Protein AF-0000000086512212 (afdb_homodimer)

InterPro domains:
  IPR002213 UDP-glucuronosyl/UDP-glucosyltransferase [PF00201] (30-493)
  IPR002213 UDP-glucuronosyl/UDP-glucosyltransferase [cd03784] (22-426)
  IPR035595 UDP-glycosyltransferase family, conserved site [PS00375] (334-377)
  IPR050271 UDP-glycosyltransferase [PTHR48043] (26-480)

Foldseek 3Di:
DVVVVVVVVVVVVVPPPLPAFEEEEEFDQDQVRQALVLLLQVLLVVNPYAYEYEYEPVNVPDPPHDCVRHHYDYDHQDPDPLCCVQVVQLLVCLQVVHDDDVLVNLVSLLVRLVCCLQRPSNLVVCLVRVGQEYEWEVDLLRLLVLLSCVLSVHAYEYEYADDDCLLQVNDDQLQQDQDLQDQDHSPDDPVRSVVSVVVVVCVNVDPDNYDQQSNCVRPVVDDTDGSSLSSNRHLAYEHQDDVLQGNDDDAFLRYYHFHGLLADAADQDDPPVNVLQVVWDQFEEEEDADLSPQDDDPVLVVLVLLLQVPDSTAYEYQHPDDRPCCSRYPYHVDDPLLNRLQDPRYAEYEYLQDRSNSRSNLLNQHAYEHAHRDRSSSNSQSSCVVQLQAYYDHSNPDGSVRVNVRVVCSRPPCRNSVRSVVSNVVSCVRNVNSSNVSSVVVSVCSVPNRVVRRDPSSNDDPCVSVVVVVVVVVVVVVVVVVVVVVVVVVVVVVVVVVVVVVVVVVVVVVVVD/DVVVVVVVVVVVVVPPPLPAFEEEEEFDQDQVRQALVLLLQVLLVVNPYAYEYEYEPVNVPDPPHDCVRHHYDYDPLDPDPLCCVLVVQLQVCLQVVHDDDVLVNLVSLLVSLVSCLQRPSNLVVCLVRVGQEYEWEVDLLRLLVLLSCVLSVHAYEYEYADDDCLLQVNDDQLQQDQDLQDQDHSPDDPVRSVVSVVVVVCVNVDPDNYDQQSNCVRPVVDDTDGSSLSSNRHLAYEHADDVLQGNDDDAFLRYDHFHGSLADAADQDDPPVNVLQVPWDQFEEEEDADLSPQDDDPVLVVLVLLLQVPDSTAYEYQHDDDRPCCSRYPYHVDDPLLNRLQDPRYAEYEYCQDRSNSRSNLLNQHAYEHAHRDRSSSNSQSSCVVQLQAHYDHSVPDGSVRVNVRVVCSRPPCRNSVRSVVSNVVCCVVNVNSSNVSSVVVSVCSVPNRVVRRDPSSNDDPCVSVCVVVVVVVVVVVVVVVVVVVVVVVVVVVVVVVVVVVVVVVVVVVVVD

Sequence (1026 aa):
MMRYLLQCLLLLGHYGLYESRRIVIVPVPNVSHTSYLTNVARALVDLGHEAWVCMPAYVADQPVFNITGVHVIRYSSNEINTVDSYMKYVRDAYWKDENVDIQRMIDILFEHIEHMITDRDLENAIRAIQPDLMIIDNPPTMRMIAVLAYKLGIPFAFVGSMYDPIGYRVPFTPATLPSALFPYTEVMSFFQRSVSFGVYAIMILFEIFSYTDAVSRFAPEKPYLPIRELTSRAEIVLIESDPILDYPKVSLPNVKLIGGTSVSYAMPLQEPFKSFVDQAELGVVVVAFGSYIVDIPQKVSDKLIAAFKRLPLNVVWRVNMVSPDPDKILTSSWIPQNDLLGHHKVKVLVTHCGQSSQYEALFHGVPMLCMPIFMDQPYNAERTRSKGFGLTLDLKSSTTDEIFSNVMELYTNPQYKTHIRTASKLFKINYKLPKEQAAFWLDHVLQHGGDYMRSLGQTMPGYQFYSLDVLAFCLLIISLLSICCFYVIKTCISRLTVLISFISCAVLTQKHRMMRYLLQCLLLLGHYGLYESRRIVIVPVPNVSHTSYLTNVARALVDLGHEAWVCMPAYVADQPVFNITGVHVIRYSSNEINTVDSYMKYVRDAYWKDENVDIQRMIDILFEHIEHMITDRDLENAIRAIQPDLMIIDNPPTMRMIAVLAYKLGIPFAFVGSMYDPIGYRVPFTPATLPSALFPYTEVMSFFQRSVSFGVYAIMILFEIFSYTDAVSRFAPEKPYLPIRELTSRAEIVLIESDPILDYPKVSLPNVKLIGGTSVSYAMPLQEPFKSFVDQAELGVVVVAFGSYIVDIPQKVSDKLIAAFKRLPLNVVWRVNMVSPDPDKILTSSWIPQNDLLGHHKVKVLVTHCGQSSQYEALFHGVPMLCMPIFMDQPYNAERTRSKGFGLTLDLKSSTTDEIFSNVMELYTNPQYKTHIRTASKLFKINYKLPKEQAAFWLDHVLQHGGDYMRSLGQTMPGYQFYSLDVLAFCLLIISLLSICCFYVIKTCISRLTVLISFISCAVLTQKHR

Nearest PDB structures (foldseek):
  7yf5-assembly1_A  TM=9.351E-01  e=5.652E-14  Homo sapiens
  8sfy-assembly1_A  TM=7.326E-01  e=8.861E-19  Tetranychus urticae
  7yf5-assembly1_B  TM=9.424E-01  e=8.778E-14  Homo sapiens
  2o6l-assembly1_A  TM=9.505E-01  e=1.897E-13  Homo sapiens
  2o6l-assembly1_B  TM=9.309E-01  e=1.699E-13  Homo sapiens

Organism: NCBI:txid100452

Radius of gyration: 33.75 Å; Cα contacts (8 Å, |Δi|>4): 1756; chains: 2; bounding box: 124×87×72 Å

Secondary structure (DSSP, 8-state):
-HHHHHHHHHHHHTS------EEEEE--SSHHHHHHHHHHHHHHHHTT-EEEEEEEHHHHT-TT---TT-EEEEE---S--HIIIIIHHHHHHHHTT----HHHHHHHHHHHHHHHHH-HHHHHHHHHH--SEEEEE-SGGGGGGHHHHHHHT--EEEEES---TTTTT----TTS---TTS---SS--HHHHHHHHHHHHHHHH---SS-TTHHHHH-TTSPP--HHHHHTT-S-EEES--TTTS----BBTTEEE---TT--PPPPP-TTHHHHHHH-SS-EEEEE--SS--S--HHHHHHHHHHHHHSSSEEEEESSS--S-TTTEEEES---HHHHHTSTTEEEEEE---HHHHHHHHHHT--EEE---STTHHHHHHHHHHHTSEEE--TTT--HHHHHHHHHHHHH-HHHHHHHHHHHHHHHHHHS-HHHHHHHHHHHHHHH-SGGG--GGGTS-HHHHTTHHHHHHHHHHHHHHHHHHHHHHHHHHHHHHHHHHHHHHHHHHHHT-/-HHHHHHHHHHHHTS------EEEEE--SSHHHHHHHHHHHHHHHHTT-EEEEEEEHHHHT-TT---TT-EEEEE---S--HIIIIIHHHHHHHHTT----HHHHHHHHHHHHHHHHH-HHHHHHHHHH--SEEEEE-SGGGGGGHHHHHHHT--EEEEES---TTTTT----TTS---TTS---SS--HHHHHHHHHHHHHHHH---SS-TTHHHHH-TTSPP--HHHHHTT-S-EEES--TTTS----BBTTEEE---TT--PPPPP-TTHHHHHHH-SS-EEEEE--SS--S--HHHHHHHHHHHHHSSSEEEEESSS--S-TTTEEEES---HHHHHTSTTEEEEEE---HHHHHHHHHHT--EEE---STTHHHHHHHHHHHTSEEE--TTT--HHHHHHHHHHHHH-HHHHHHHHHHHHHHHHHHS-HHHHHHHHHHHHHHH-SGGG--GGGTS-HHHHTTHHHHHHHHHHHHHHHHHHHHHHHHHHHHHHHHHHHHHHHHHHHHT-

Structure (mmCIF, N/CA/C/O backbone):
data_AF-0000000086512212-model_v1
#
loop_
_entity.id
_entity.type
_entity.pdbx_description
1 polymer UDP-glucuronosyltransferase
#
loop_
_atom_site.group_PDB
_atom_site.id
_atom_site.type_symbol
_atom_site.label_atom_id
_atom_site.label_alt_id
_atom_site.label_comp_id
_atom_site.label_asym_id
_atom_site.label_entity_id
_atom_site.label_seq_id
_atom_site.pdbx_PDB_ins_code
_atom_site.Cartn_x
_atom_site.Cartn_y
_atom_site.Cartn_z
_atom_site.occupancy
_atom_site.B_iso_or_equiv
_atom_site.auth_seq_id
_atom_site.auth_comp_id
_atom_site.auth_asym_id
_atom_site.auth_atom_id
_atom_site.pdbx_PDB_model_num
ATOM 1 N N . MET A 1 1 ? 41.344 10.984 -5.258 1 37.56 1 MET A N 1
ATOM 2 C CA . MET A 1 1 ? 41.406 9.531 -5.105 1 37.56 1 MET A CA 1
ATOM 3 C C . MET A 1 1 ? 41.156 9.133 -3.652 1 37.56 1 MET A C 1
ATOM 5 O O . MET A 1 1 ? 40.469 8.156 -3.381 1 37.56 1 MET A O 1
ATOM 9 N N . MET A 1 2 ? 41.719 9.922 -2.725 1 40.62 2 MET A N 1
ATOM 10 C CA . MET A 1 2 ? 41.594 9.609 -1.305 1 40.62 2 MET A CA 1
ATOM 11 C C . MET A 1 2 ? 40.219 9.961 -0.767 1 40.62 2 MET A C 1
ATOM 13 O O . MET A 1 2 ? 39.75 9.359 0.203 1 40.62 2 MET A O 1
ATOM 17 N N . ARG A 1 3 ? 39.656 11.117 -1.159 1 42.69 3 ARG A N 1
ATOM 18 C CA . ARG A 1 3 ? 38.344 11.508 -0.642 1 42.69 3 ARG A CA 1
ATOM 19 C C . ARG A 1 3 ? 37.25 10.562 -1.14 1 42.69 3 ARG A C 1
ATOM 21 O O . ARG A 1 3 ? 36.312 10.258 -0.408 1 42.69 3 ARG A O 1
ATOM 28 N N . TYR A 1 4 ? 37.344 10.156 -2.414 1 42.66 4 TYR A N 1
ATOM 29 C CA . TYR A 1 4 ? 36.375 9.164 -2.885 1 42.66 4 TYR A CA 1
ATOM 30 C C . TYR A 1 4 ? 36.594 7.832 -2.174 1 42.66 4 TYR A C 1
ATOM 32 O O . TYR A 1 4 ? 35.625 7.105 -1.922 1 42.66 4 TYR A O 1
ATOM 40 N N . LEU A 1 5 ? 37.906 7.562 -1.811 1 42.44 5 LEU A N 1
ATOM 41 C CA . LEU A 1 5 ? 38.156 6.336 -1.063 1 42.44 5 LEU A CA 1
ATOM 42 C C . LEU A 1 5 ? 37.594 6.441 0.354 1 42.44 5 LEU A C 1
ATOM 44 O O . LEU A 1 5 ? 37 5.488 0.873 1 42.44 5 LEU A O 1
ATOM 48 N N . LEU A 1 6 ? 37.688 7.699 0.948 1 41.91 6 LEU A N 1
ATOM 49 C CA . LEU A 1 6 ? 37.188 7.84 2.303 1 41.91 6 LEU A CA 1
ATOM 50 C C . LEU A 1 6 ? 35.656 7.84 2.299 1 41.91 6 LEU A C 1
ATOM 52 O O . LEU A 1 6 ? 35.031 7.285 3.205 1 41.91 6 LEU A O 1
ATOM 56 N N . GLN A 1 7 ? 35 8.414 1.275 1 39.81 7 GLN A N 1
ATOM 57 C CA . GLN A 1 7 ? 33.531 8.336 1.217 1 39.81 7 GLN A CA 1
ATOM 58 C C . GLN A 1 7 ? 33.062 6.918 0.925 1 39.81 7 GLN A C 1
ATOM 60 O O . GLN A 1 7 ? 32.062 6.469 1.456 1 39.81 7 GLN A O 1
ATOM 65 N N . CYS A 1 8 ? 33.781 6.129 0.093 1 41.22 8 CYS A N 1
ATOM 66 C CA . CYS A 1 8 ? 33.469 4.707 -0.067 1 41.22 8 CYS A CA 1
ATOM 67 C C . CYS A 1 8 ? 33.75 3.947 1.227 1 41.22 8 CYS A C 1
ATOM 69 O O . CYS A 1 8 ? 33.031 3.012 1.562 1 41.22 8 CYS A O 1
ATOM 71 N N . LEU A 1 9 ? 34.844 4.301 1.958 1 40.81 9 LEU A N 1
ATOM 72 C CA . LEU A 1 9 ? 35.125 3.631 3.227 1 40.81 9 LEU A CA 1
ATOM 73 C C . LEU A 1 9 ? 34.094 4.031 4.281 1 40.81 9 LEU A C 1
ATOM 75 O O . LEU A 1 9 ? 33.719 3.215 5.121 1 40.81 9 LEU A O 1
ATOM 79 N N . LEU A 1 10 ? 33.625 5.301 4.332 1 38.31 10 LEU A N 1
ATOM 80 C CA . LEU A 1 10 ? 32.562 5.68 5.273 1 38.31 10 LEU A CA 1
ATOM 81 C C . LEU A 1 10 ? 31.25 5.047 4.891 1 38.31 10 LEU A C 1
ATOM 83 O O . LEU A 1 10 ? 30.406 4.781 5.754 1 38.31 10 LEU A O 1
ATOM 87 N N . LEU A 1 11 ? 30.891 4.875 3.629 1 38.53 11 LEU A N 1
ATOM 88 C CA . LEU A 1 11 ? 29.719 4.078 3.285 1 38.53 11 LEU A CA 1
ATOM 89 C C . LEU A 1 11 ? 29.922 2.617 3.67 1 38.53 11 LEU A C 1
ATOM 91 O O . LEU A 1 11 ? 28.969 1.916 3.998 1 38.53 11 LEU A O 1
ATOM 95 N N . LEU A 1 12 ? 31.094 2.07 3.553 1 39.62 12 LEU A N 1
ATOM 96 C CA . LEU A 1 12 ? 31.391 0.729 4.047 1 39.62 12 LEU A CA 1
ATOM 97 C C . LEU A 1 12 ? 31.344 0.687 5.57 1 39.62 12 LEU A C 1
ATOM 99 O O . LEU A 1 12 ? 31.094 -0.369 6.156 1 39.62 12 LEU A O 1
ATOM 103 N N . GLY A 1 13 ? 31.781 1.7 6.293 1 38.41 13 GLY A N 1
ATOM 104 C CA . GLY A 1 13 ? 31.828 1.689 7.746 1 38.41 13 GLY A CA 1
ATOM 105 C C . GLY A 1 13 ? 30.453 1.693 8.383 1 38.41 13 GLY A C 1
ATOM 106 O O . GLY A 1 13 ? 30.312 1.431 9.586 1 38.41 13 GLY A O 1
ATOM 107 N N . HIS A 1 14 ? 29.578 2.5 7.871 1 39.75 14 HIS A N 1
ATOM 108 C CA . HIS A 1 14 ? 28.281 2.434 8.547 1 39.75 14 HIS A CA 1
ATOM 109 C C . HIS A 1 14 ? 27.625 1.071 8.352 1 39.75 14 HIS A C 1
ATOM 111 O O . HIS A 1 14 ? 26.406 0.945 8.453 1 39.75 14 HIS A O 1
ATOM 117 N N . TYR A 1 15 ? 28.188 0.189 7.617 1 42.06 15 TYR A N 1
ATOM 118 C CA . TYR A 1 15 ? 27.656 -1.14 7.902 1 42.06 15 TYR A CA 1
ATOM 119 C C . TYR A 1 15 ? 27.641 -1.408 9.406 1 42.06 15 TYR A C 1
ATOM 121 O O . TYR A 1 15 ? 28.672 -1.73 9.992 1 42.06 15 TYR A O 1
ATOM 129 N N . GLY A 1 16 ? 27.141 -0.601 10.195 1 44.34 16 GLY A N 1
ATOM 130 C CA . GLY A 1 16 ? 26.922 -1.063 11.555 1 44.34 16 GLY A CA 1
ATOM 131 C C . GLY A 1 16 ? 26.922 -2.576 11.68 1 44.34 16 GLY A C 1
ATOM 132 O O . GLY A 1 16 ? 26.547 -3.283 10.734 1 44.34 16 GLY A O 1
ATOM 133 N N . LEU A 1 17 ? 27.812 -3.143 12.406 1 48.69 17 LEU A N 1
ATOM 134 C CA . LEU A 1 17 ? 27.844 -4.535 12.844 1 48.69 17 LEU A CA 1
ATOM 135 C C . LEU A 1 17 ? 26.422 -5.117 12.906 1 48.69 17 LEU A C 1
ATOM 137 O O . LEU A 1 17 ? 25.672 -4.824 13.844 1 48.69 17 LEU A O 1
ATOM 141 N N . TYR A 1 18 ? 25.812 -5.082 11.773 1 62.25 18 TYR A N 1
ATOM 142 C CA . TYR A 1 18 ? 24.547 -5.816 11.82 1 62.25 18 TYR A CA 1
ATOM 143 C C . TYR A 1 18 ? 24.734 -7.156 12.531 1 62.25 18 TYR A C 1
ATOM 145 O O . TYR A 1 18 ? 25.688 -7.895 12.242 1 62.25 18 TYR A O 1
ATOM 153 N N . GLU A 1 19 ? 24.281 -7.184 13.789 1 79.25 19 GLU A N 1
ATOM 154 C CA . GLU A 1 19 ? 24.297 -8.422 14.57 1 79.25 19 GLU A CA 1
ATOM 155 C C . GLU A 1 19 ? 23.688 -9.578 13.781 1 79.25 19 GLU A C 1
ATOM 157 O O . GLU A 1 19 ? 22.609 -9.438 13.195 1 79.25 19 GLU A O 1
ATOM 162 N N . SER A 1 20 ? 24.469 -10.492 13.414 1 91.12 20 SER A N 1
ATOM 163 C CA . SER A 1 20 ? 24.016 -11.734 12.797 1 91.12 20 SER A CA 1
ATOM 164 C C . SER A 1 20 ? 22.875 -12.359 13.594 1 91.12 20 SER A C 1
ATOM 166 O O . SER A 1 20 ? 22.938 -12.422 14.828 1 91.12 20 SER A O 1
ATOM 168 N N . ARG A 1 21 ? 21.797 -12.57 12.938 1 97.12 21 ARG A N 1
ATOM 169 C CA . ARG A 1 21 ? 20.625 -13.195 13.555 1 97.12 21 ARG A CA 1
ATOM 170 C C . ARG A 1 21 ? 20.375 -14.578 12.961 1 97.12 21 ARG A C 1
ATOM 172 O O . ARG A 1 21 ? 20.906 -14.906 11.891 1 97.12 21 ARG A O 1
ATOM 179 N N . ARG A 1 22 ? 19.688 -15.398 13.688 1 98.19 22 ARG A N 1
ATOM 180 C CA . ARG A 1 22 ? 19.344 -16.75 13.266 1 98.19 22 ARG A CA 1
ATOM 181 C C . ARG A 1 22 ? 17.891 -16.844 12.805 1 98.19 22 ARG A C 1
ATOM 183 O O . ARG A 1 22 ? 16.984 -16.438 13.523 1 98.19 22 ARG A O 1
ATOM 190 N N . ILE A 1 23 ? 17.719 -17.406 11.586 1 98.62 23 ILE A N 1
ATOM 191 C CA . ILE A 1 23 ? 16.391 -17.391 10.977 1 98.62 23 ILE A CA 1
ATOM 192 C C . ILE A 1 23 ? 16.016 -18.812 10.539 1 98.62 23 ILE A C 1
ATOM 194 O O . ILE A 1 23 ? 16.844 -19.516 9.945 1 98.62 23 ILE A O 1
ATOM 198 N N . VAL A 1 24 ? 14.812 -19.219 10.844 1 98.62 24 VAL A N 1
ATOM 199 C CA . VAL A 1 24 ? 14.281 -20.5 10.359 1 98.62 24 VAL A CA 1
ATOM 200 C C . VAL A 1 24 ? 13.156 -20.234 9.359 1 98.62 24 VAL A C 1
ATOM 202 O O . VAL A 1 24 ? 12.273 -19.406 9.602 1 98.62 24 VAL A O 1
ATOM 205 N N . ILE A 1 25 ? 13.219 -20.906 8.25 1 98.25 25 ILE A N 1
ATOM 206 C CA . ILE A 1 25 ? 12.219 -20.75 7.191 1 98.25 25 ILE A CA 1
ATOM 207 C C . ILE A 1 25 ? 11.453 -22.062 7.012 1 98.25 25 ILE A C 1
ATOM 209 O O . ILE A 1 25 ? 12.055 -23.125 6.906 1 98.25 25 ILE A O 1
ATOM 213 N N . VAL A 1 26 ? 10.109 -21.953 6.949 1 96.38 26 VAL A N 1
ATOM 214 C CA . VAL A 1 26 ? 9.25 -23.125 6.859 1 96.38 26 VAL A CA 1
ATOM 215 C C . VAL A 1 26 ? 8.383 -23.031 5.609 1 96.38 26 VAL A C 1
ATOM 217 O O . VAL A 1 26 ? 7.242 -22.562 5.676 1 96.38 26 VAL A O 1
ATOM 220 N N . PRO A 1 27 ? 8.789 -23.625 4.504 1 94.19 27 PRO A N 1
ATOM 221 C CA . PRO A 1 27 ? 8 -23.641 3.27 1 94.19 27 PRO A CA 1
ATOM 222 C C . PRO A 1 27 ? 6.961 -24.75 3.234 1 94.19 27 PRO A C 1
ATOM 224 O O . PRO A 1 27 ? 7.043 -25.703 4.02 1 94.19 27 PRO A O 1
ATOM 227 N N . VAL A 1 28 ? 5.953 -24.531 2.346 1 89.44 28 VAL A N 1
ATOM 228 C CA . VAL A 1 28 ? 5.195 -25.703 1.915 1 89.44 28 VAL A CA 1
ATOM 229 C C . VAL A 1 28 ? 6.148 -26.766 1.376 1 89.44 28 VAL A C 1
ATOM 231 O O . VAL A 1 28 ? 7.098 -26.453 0.656 1 89.44 28 VAL A O 1
ATOM 234 N N . PRO A 1 29 ? 5.926 -27.953 1.735 1 82.56 29 PRO A N 1
ATOM 235 C CA . PRO A 1 29 ? 6.895 -29 1.368 1 82.56 29 PRO A CA 1
ATOM 236 C C . PRO A 1 29 ? 6.797 -29.406 -0.101 1 82.56 29 PRO A C 1
ATOM 238 O O . PRO A 1 29 ? 6.562 -30.578 -0.408 1 82.56 29 PRO A O 1
ATOM 241 N N . ASN A 1 30 ? 6.926 -28.5 -0.948 1 82.5 30 ASN A N 1
ATOM 242 C CA . ASN A 1 30 ? 7.043 -28.766 -2.379 1 82.5 30 ASN A CA 1
ATOM 243 C C . ASN A 1 30 ? 8.18 -27.953 -3.002 1 82.5 30 ASN A C 1
ATOM 245 O O . ASN A 1 30 ? 8.75 -27.078 -2.355 1 82.5 30 ASN A O 1
ATOM 249 N N . VAL A 1 31 ? 8.5 -28.281 -4.133 1 81.88 31 VAL A N 1
ATOM 250 C CA . VAL A 1 31 ? 9.727 -27.781 -4.762 1 81.88 31 VAL A CA 1
ATOM 251 C C . VAL A 1 31 ? 9.586 -26.297 -5.055 1 81.88 31 VAL A C 1
ATOM 253 O O . VAL A 1 31 ? 10.484 -25.516 -4.758 1 81.88 31 VAL A O 1
ATOM 256 N N . SER A 1 32 ? 8.492 -25.875 -5.59 1 85.81 32 SER A N 1
ATOM 257 C CA . SER A 1 32 ? 8.32 -24.484 -6.008 1 85.81 32 SER A CA 1
ATOM 258 C C . SER A 1 32 ? 8.359 -23.531 -4.809 1 85.81 32 SER A C 1
ATOM 260 O O . SER A 1 32 ? 9.07 -22.531 -4.832 1 85.81 32 SER A O 1
ATOM 262 N N . HIS A 1 33 ? 7.672 -23.875 -3.764 1 90.31 33 HIS A N 1
ATOM 263 C CA . HIS A 1 33 ? 7.617 -23.047 -2.562 1 90.31 33 HIS A CA 1
ATOM 264 C C . HIS A 1 33 ? 8.961 -23.031 -1.844 1 90.31 33 HIS A C 1
ATOM 266 O O . HIS A 1 33 ? 9.414 -21.984 -1.386 1 90.31 33 HIS A O 1
ATOM 272 N N . THR A 1 34 ? 9.539 -24.188 -1.827 1 90.62 34 THR A N 1
ATOM 273 C CA . THR A 1 34 ? 10.844 -24.266 -1.174 1 90.62 34 THR A CA 1
ATOM 274 C C . THR A 1 34 ? 11.898 -23.484 -1.953 1 90.62 34 THR A C 1
ATOM 276 O O . THR A 1 34 ? 12.766 -22.844 -1.36 1 90.62 34 THR A O 1
ATOM 279 N N . SER A 1 35 ? 11.727 -23.516 -3.219 1 89.62 35 SER A N 1
ATOM 280 C CA . SER A 1 35 ? 12.719 -22.875 -4.074 1 89.62 35 SER A CA 1
ATOM 281 C C . SER A 1 35 ? 12.734 -21.359 -3.861 1 89.62 35 SER A C 1
ATOM 283 O O . SER A 1 35 ? 13.781 -20.781 -3.6 1 89.62 35 SER A O 1
ATOM 285 N N . TYR A 1 36 ? 11.594 -20.719 -3.961 1 92.44 36 TYR A N 1
ATOM 286 C CA . TYR A 1 36 ? 11.625 -19.266 -3.865 1 92.44 36 TYR A CA 1
ATOM 287 C C . TYR A 1 36 ? 11.938 -18.812 -2.441 1 92.44 36 TYR A C 1
ATOM 289 O O . TYR A 1 36 ? 12.57 -17.781 -2.236 1 92.44 36 TYR A O 1
ATOM 297 N N . LEU A 1 37 ? 11.594 -19.609 -1.447 1 95.81 37 LEU A N 1
ATOM 298 C CA . LEU A 1 37 ? 11.922 -19.234 -0.074 1 95.81 37 LEU A CA 1
ATOM 299 C C . LEU A 1 37 ? 13.398 -19.469 0.214 1 95.81 37 LEU A C 1
ATOM 301 O O . LEU A 1 37 ? 13.992 -18.797 1.05 1 95.81 37 LEU A O 1
ATOM 305 N N . THR A 1 38 ? 13.961 -20.453 -0.476 1 93.94 38 THR A N 1
ATOM 306 C CA . THR A 1 38 ? 15.406 -20.625 -0.365 1 93.94 38 THR A CA 1
ATOM 307 C C . THR A 1 38 ? 16.141 -19.438 -0.958 1 93.94 38 THR A C 1
ATOM 309 O O . THR A 1 38 ? 17.203 -19.047 -0.454 1 93.94 38 THR A O 1
ATOM 312 N N . ASN A 1 39 ? 15.586 -18.875 -2.021 1 94.38 39 ASN A N 1
ATOM 313 C CA . ASN A 1 39 ? 16.141 -17.641 -2.553 1 94.38 39 ASN A CA 1
ATOM 314 C C . ASN A 1 39 ? 16.141 -16.531 -1.51 1 94.38 39 ASN A C 1
ATOM 316 O O . ASN A 1 39 ? 17.109 -15.789 -1.372 1 94.38 39 ASN A O 1
ATOM 320 N N . VAL A 1 40 ? 15.094 -16.422 -0.776 1 97 40 VAL A N 1
ATOM 321 C CA . VAL A 1 40 ? 14.977 -15.414 0.282 1 97 40 VAL A CA 1
ATOM 322 C C . VAL A 1 40 ? 16 -15.703 1.374 1 97 40 VAL A C 1
ATOM 324 O O . VAL A 1 40 ? 16.672 -14.781 1.864 1 97 40 VAL A O 1
ATOM 327 N N . ALA A 1 41 ? 16.156 -17 1.719 1 97.06 41 ALA A N 1
ATOM 328 C CA . ALA A 1 41 ? 17.141 -17.406 2.715 1 97.06 41 ALA A CA 1
ATOM 329 C C . ALA A 1 41 ? 18.547 -17 2.301 1 97.06 41 ALA A C 1
ATOM 331 O O . ALA A 1 41 ? 19.297 -16.438 3.107 1 97.06 41 ALA A O 1
ATOM 332 N N . ARG A 1 42 ? 18.859 -17.219 1.08 1 95.5 42 ARG A N 1
ATOM 333 C CA . ARG A 1 42 ? 20.188 -16.875 0.585 1 95.5 42 ARG A CA 1
ATOM 334 C C . ARG A 1 42 ? 20.422 -15.367 0.613 1 95.5 42 ARG A C 1
ATOM 336 O O . ARG A 1 42 ? 21.516 -14.914 0.929 1 95.5 42 ARG A O 1
ATOM 343 N N . ALA A 1 43 ? 19.406 -14.625 0.238 1 96.31 43 ALA A N 1
ATOM 344 C CA . ALA A 1 43 ? 19.516 -13.172 0.292 1 96.31 43 ALA A CA 1
ATOM 345 C C . ALA A 1 43 ? 19.766 -12.688 1.72 1 96.31 43 ALA A C 1
ATOM 347 O O . ALA A 1 43 ? 20.516 -11.727 1.938 1 96.31 43 ALA A O 1
ATO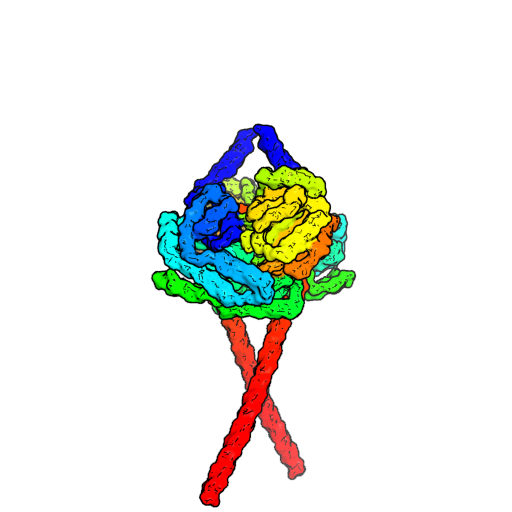M 348 N N . LEU A 1 44 ? 19.172 -13.328 2.701 1 97.44 44 LEU A N 1
ATOM 349 C CA . LEU A 1 44 ? 19.391 -12.992 4.105 1 97.44 44 LEU A CA 1
ATOM 350 C C . LEU A 1 44 ? 20.797 -13.359 4.539 1 97.44 44 LEU A C 1
ATOM 352 O O . LEU A 1 44 ? 21.422 -12.625 5.309 1 97.44 44 LEU A O 1
ATOM 356 N N . VAL A 1 45 ? 21.297 -14.492 4.078 1 96.81 45 VAL A N 1
ATOM 357 C CA . VAL A 1 45 ? 22.656 -14.914 4.367 1 96.81 45 VAL A CA 1
ATOM 358 C C . VAL A 1 45 ? 23.641 -13.898 3.797 1 96.81 45 VAL A C 1
ATOM 360 O O . VAL A 1 45 ? 24.656 -13.578 4.43 1 96.81 45 VAL A O 1
ATOM 363 N N . ASP A 1 46 ? 23.344 -13.383 2.611 1 94.94 46 ASP A N 1
ATOM 364 C CA . ASP A 1 46 ? 24.172 -12.359 1.985 1 94.94 46 ASP A CA 1
ATOM 365 C C . ASP A 1 46 ? 24.25 -11.109 2.854 1 94.94 46 ASP A C 1
ATOM 367 O O . ASP A 1 46 ? 25.219 -10.344 2.77 1 94.94 46 ASP A O 1
ATOM 371 N N . LEU A 1 47 ? 23.266 -10.914 3.682 1 95.62 47 LEU A N 1
ATOM 372 C CA . LEU A 1 47 ? 23.25 -9.766 4.582 1 95.62 47 LEU A CA 1
ATOM 373 C C . LEU A 1 47 ? 23.953 -10.094 5.891 1 95.62 47 LEU A C 1
ATOM 375 O O . LEU A 1 47 ? 24 -9.266 6.801 1 95.62 47 LEU A O 1
ATOM 379 N N . GLY A 1 48 ? 24.391 -11.336 6.055 1 95.5 48 GLY A N 1
ATOM 380 C CA . GLY A 1 48 ? 25.188 -11.695 7.211 1 95.5 48 GLY A CA 1
ATOM 381 C C . GLY A 1 48 ? 24.438 -12.539 8.219 1 95.5 48 GLY A C 1
ATOM 382 O O . GLY A 1 48 ? 24.969 -12.867 9.281 1 95.5 48 GLY A O 1
ATOM 383 N N . HIS A 1 49 ? 23.234 -12.984 7.922 1 97.62 49 HIS A N 1
ATOM 384 C CA . HIS A 1 49 ? 22.453 -13.797 8.836 1 97.62 49 HIS A CA 1
ATOM 385 C C . HIS A 1 49 ? 22.719 -15.281 8.625 1 97.62 49 HIS A C 1
ATOM 387 O O . HIS A 1 49 ? 23.375 -15.664 7.66 1 97.62 49 HIS A O 1
ATOM 393 N N . GLU A 1 50 ? 22.297 -16.094 9.586 1 97.69 50 GLU A N 1
ATOM 394 C CA . GLU A 1 50 ? 22.25 -17.547 9.43 1 97.69 50 GLU A CA 1
ATOM 395 C C . GLU A 1 50 ? 20.828 -18.031 9.188 1 97.69 50 GLU A C 1
ATOM 397 O O . GLU A 1 50 ? 19.906 -17.641 9.914 1 97.69 50 GLU A O 1
ATOM 402 N N . ALA A 1 51 ? 20.672 -18.844 8.18 1 97.88 51 ALA A N 1
ATOM 403 C CA . ALA A 1 51 ? 19.328 -19.25 7.816 1 97.88 51 ALA A CA 1
ATOM 404 C C . ALA A 1 51 ? 19.219 -20.781 7.715 1 97.88 51 ALA A C 1
ATOM 406 O O . ALA A 1 51 ? 20.125 -21.438 7.211 1 97.88 51 ALA A O 1
ATOM 407 N N . TRP A 1 52 ? 18.188 -21.328 8.266 1 97.62 52 TRP A N 1
ATOM 408 C CA . TRP A 1 52 ? 17.828 -22.734 8.172 1 97.62 52 TRP A CA 1
ATOM 409 C C . TRP A 1 52 ? 16.5 -22.906 7.426 1 97.62 52 TRP A C 1
ATOM 411 O O . TRP A 1 52 ? 15.492 -22.297 7.793 1 97.62 52 TRP A O 1
ATOM 421 N N . VAL A 1 53 ? 16.453 -23.719 6.422 1 96.31 53 VAL A N 1
ATOM 422 C CA . VAL A 1 53 ? 15.227 -24 5.688 1 96.31 53 VAL A CA 1
ATOM 423 C C . VAL A 1 53 ? 14.734 -25.406 6.039 1 96.31 53 VAL A C 1
ATOM 425 O O . VAL A 1 53 ? 15.477 -26.391 5.91 1 96.31 53 VAL A O 1
ATOM 428 N N . CYS A 1 54 ? 13.484 -25.469 6.445 1 93.88 54 CYS A N 1
ATOM 429 C CA . CYS A 1 54 ? 12.867 -26.75 6.758 1 93.88 54 CYS A CA 1
ATOM 430 C C . CYS A 1 54 ? 12.375 -27.438 5.496 1 93.88 54 CYS A C 1
ATOM 432 O O . CYS A 1 54 ? 11.602 -26.859 4.727 1 93.88 54 CYS A O 1
ATOM 434 N N . MET A 1 55 ? 12.781 -28.641 5.301 1 87.62 55 MET A N 1
ATOM 435 C CA . MET A 1 55 ? 12.297 -29.406 4.16 1 87.62 55 MET A CA 1
ATOM 436 C C . MET A 1 55 ? 12.297 -30.906 4.477 1 87.62 55 MET A C 1
ATOM 438 O O . MET A 1 55 ? 13.18 -31.391 5.188 1 87.62 55 MET A O 1
ATOM 442 N N . PRO A 1 56 ? 11.227 -31.531 3.934 1 84.19 56 PRO A N 1
ATOM 443 C CA . PRO A 1 56 ? 11.297 -32.969 4.09 1 84.19 56 PRO A CA 1
ATOM 444 C C . PRO A 1 56 ? 12.422 -33.594 3.27 1 84.19 56 PRO A C 1
ATOM 446 O O . PRO A 1 56 ? 12.953 -32.969 2.35 1 84.19 56 PRO A O 1
ATOM 449 N N . ALA A 1 57 ? 12.711 -34.844 3.559 1 77.62 57 ALA A N 1
ATOM 450 C CA . ALA A 1 57 ? 13.844 -35.531 2.943 1 77.62 57 ALA A CA 1
ATOM 451 C C . ALA A 1 57 ? 13.68 -35.594 1.429 1 77.62 57 ALA A C 1
ATOM 453 O O . ALA A 1 57 ? 14.633 -35.406 0.682 1 77.62 57 ALA A O 1
ATOM 454 N N . TYR A 1 58 ? 12.453 -35.844 0.966 1 77.94 58 TYR A N 1
ATOM 455 C CA . TYR A 1 58 ? 12.227 -36.031 -0.46 1 77.94 58 TYR A CA 1
ATOM 456 C C . TYR A 1 58 ? 12.406 -34.75 -1.233 1 77.94 58 TYR A C 1
ATOM 458 O O . TYR A 1 58 ? 12.672 -34.75 -2.438 1 77.94 58 TYR A O 1
ATOM 466 N N . VAL A 1 59 ? 12.289 -33.594 -0.582 1 81.19 59 VAL A N 1
ATOM 467 C CA . VAL A 1 59 ? 12.523 -32.312 -1.215 1 81.19 59 VAL A CA 1
ATOM 468 C C . VAL A 1 59 ? 14.008 -31.953 -1.143 1 81.19 59 VAL A C 1
ATOM 470 O O . VAL A 1 59 ? 14.602 -31.547 -2.139 1 81.19 59 VAL A O 1
ATOM 473 N N . ALA A 1 60 ? 14.586 -32.188 -0.018 1 79.56 60 ALA A N 1
ATOM 474 C CA . ALA A 1 60 ? 15.984 -31.828 0.226 1 79.56 60 ALA A CA 1
ATOM 475 C C . ALA A 1 60 ? 16.906 -32.594 -0.725 1 79.56 60 ALA A C 1
ATOM 477 O O . ALA A 1 60 ? 17.984 -32.094 -1.066 1 79.56 60 ALA A O 1
ATOM 478 N N . ASP A 1 61 ? 16.469 -33.656 -1.162 1 76.44 61 ASP A N 1
ATOM 479 C CA . ASP A 1 61 ? 17.312 -34.531 -1.978 1 76.44 61 ASP A CA 1
ATOM 480 C C . ASP A 1 61 ? 17.234 -34.156 -3.455 1 76.44 61 ASP A C 1
ATOM 482 O O . ASP A 1 61 ? 17.938 -34.719 -4.289 1 76.44 61 ASP A O 1
ATOM 486 N N . GLN A 1 62 ? 16.391 -33.188 -3.715 1 74.69 62 GLN A N 1
ATOM 487 C CA . GLN A 1 62 ? 16.297 -32.719 -5.094 1 74.69 62 GLN A CA 1
ATOM 488 C C . GLN A 1 62 ? 17.484 -31.844 -5.473 1 74.69 62 GLN A C 1
ATOM 490 O O . GLN A 1 62 ? 17.891 -30.984 -4.699 1 74.69 62 GLN A O 1
ATOM 495 N N . PRO A 1 63 ? 18.062 -32.062 -6.555 1 64.88 63 PRO A N 1
ATOM 496 C CA . PRO A 1 63 ? 19.266 -31.312 -6.973 1 64.88 63 PRO A CA 1
ATOM 497 C C . PRO A 1 63 ? 18.953 -29.875 -7.383 1 64.88 63 PRO A C 1
ATOM 499 O O . PRO A 1 63 ? 19.859 -29.094 -7.629 1 64.88 63 PRO A O 1
ATOM 502 N N . VAL A 1 64 ? 17.797 -29.438 -7.164 1 64.5 64 VAL A N 1
ATOM 503 C CA . VAL A 1 64 ? 17.359 -28.188 -7.766 1 64.5 64 VAL A CA 1
ATOM 504 C C . VAL A 1 64 ? 17.656 -27.016 -6.82 1 64.5 64 VAL A C 1
ATOM 506 O O . VAL A 1 64 ? 17.734 -25.859 -7.246 1 64.5 64 VAL A O 1
ATOM 509 N N . PHE A 1 65 ? 17.984 -27.312 -5.664 1 70.38 65 PHE A N 1
ATOM 510 C CA . PHE A 1 65 ? 18.078 -26.234 -4.691 1 70.38 65 PHE A CA 1
ATOM 511 C C . PHE A 1 65 ? 19.531 -25.781 -4.535 1 70.38 65 PHE A C 1
ATOM 513 O O . PHE A 1 65 ? 20.438 -26.609 -4.422 1 70.38 65 PHE A O 1
ATOM 520 N N . ASN A 1 66 ? 19.734 -24.5 -4.773 1 73.69 66 ASN A N 1
ATOM 521 C CA . ASN A 1 66 ? 21 -23.922 -4.348 1 73.69 66 ASN A CA 1
ATOM 522 C C . ASN A 1 66 ? 21.016 -23.656 -2.844 1 73.69 66 ASN A C 1
ATOM 524 O O . ASN A 1 66 ? 20.5 -22.641 -2.381 1 73.69 66 ASN A O 1
ATOM 528 N N . ILE A 1 67 ? 21.578 -24.547 -2.123 1 79.25 67 ILE A N 1
ATOM 529 C CA . ILE A 1 67 ? 21.547 -24.422 -0.669 1 79.25 67 ILE A CA 1
ATOM 530 C C . ILE A 1 67 ? 22.891 -23.875 -0.177 1 79.25 67 ILE A C 1
ATOM 532 O O . ILE A 1 67 ? 23.266 -24.094 0.976 1 79.25 67 ILE A O 1
ATOM 536 N N . THR A 1 68 ? 23.562 -23.203 -1.11 1 81.25 68 THR A N 1
ATOM 537 C CA . THR A 1 68 ? 24.844 -22.625 -0.712 1 81.25 68 THR A CA 1
ATOM 538 C C . THR A 1 68 ? 24.672 -21.625 0.425 1 81.25 68 THR A C 1
ATOM 540 O O . THR A 1 68 ? 23.875 -20.688 0.311 1 81.25 68 THR A O 1
ATOM 543 N N . GLY A 1 69 ? 25.328 -21.859 1.527 1 88.5 69 GLY A N 1
ATOM 544 C CA . GLY A 1 69 ? 25.328 -20.953 2.664 1 88.5 69 GLY A CA 1
ATOM 545 C C . GLY A 1 69 ? 24.109 -21.094 3.547 1 88.5 69 GLY A C 1
ATOM 546 O O . GLY A 1 69 ? 24 -20.406 4.57 1 88.5 69 GLY A O 1
ATOM 547 N N . VAL A 1 70 ? 23.188 -21.922 3.127 1 94.12 70 VAL A N 1
ATOM 548 C CA . VAL A 1 70 ? 21.953 -22.109 3.883 1 94.12 70 VAL A CA 1
ATOM 549 C C . VAL A 1 70 ? 21.969 -23.469 4.566 1 94.12 70 VAL A C 1
ATOM 551 O O . VAL A 1 70 ? 22.453 -24.453 3.996 1 94.12 70 VAL A O 1
ATOM 554 N N . HIS A 1 71 ? 21.516 -23.531 5.793 1 94.88 71 HIS A N 1
ATOM 555 C CA . HIS A 1 71 ? 21.359 -24.797 6.508 1 94.88 71 HIS A CA 1
ATOM 556 C C . HIS A 1 71 ? 20 -25.422 6.227 1 94.88 71 HIS A C 1
ATOM 558 O O . HIS A 1 71 ? 19.047 -24.734 5.871 1 94.88 71 HIS A O 1
ATOM 564 N N . VAL A 1 72 ? 19.969 -26.781 6.332 1 93.75 72 VAL A N 1
ATOM 565 C CA . VAL A 1 72 ? 18.719 -27.5 6.078 1 93.75 72 VAL A CA 1
ATOM 566 C C . VAL A 1 72 ? 18.297 -28.25 7.336 1 93.75 72 VAL A C 1
ATOM 568 O O . VAL A 1 72 ? 19.109 -28.922 7.969 1 93.75 72 VAL A O 1
ATOM 571 N N . ILE A 1 73 ? 17.141 -28.031 7.773 1 93.75 73 ILE A N 1
ATOM 572 C CA . ILE A 1 73 ? 16.516 -28.891 8.773 1 93.75 73 ILE A CA 1
ATOM 573 C C . ILE A 1 73 ? 15.633 -29.938 8.094 1 93.75 73 ILE A C 1
ATOM 575 O O . ILE A 1 73 ? 14.547 -29.625 7.609 1 93.75 73 ILE A O 1
ATOM 579 N N . ARG A 1 74 ? 16.125 -31.078 8.172 1 88.25 74 ARG A N 1
ATOM 580 C CA . ARG A 1 74 ? 15.367 -32.188 7.574 1 88.25 74 ARG A CA 1
ATOM 581 C C . ARG A 1 74 ? 14.328 -32.719 8.555 1 88.25 74 ARG A C 1
ATOM 583 O O . ARG A 1 74 ? 14.625 -32.906 9.742 1 88.25 74 ARG A O 1
ATOM 590 N N . TYR A 1 75 ? 13.195 -32.781 8.141 1 81.88 75 TYR A N 1
ATOM 591 C CA . TYR A 1 75 ? 12.195 -33.406 9 1 81.88 75 TYR A CA 1
ATOM 592 C C . TYR A 1 75 ? 11.523 -34.562 8.281 1 81.88 75 TYR A C 1
ATOM 594 O O . TYR A 1 75 ? 11.641 -34.719 7.059 1 81.88 75 TYR A O 1
ATOM 602 N N . SER A 1 76 ? 11.32 -35.625 9.203 1 65.81 76 SER A N 1
ATOM 603 C CA . SER A 1 76 ? 10.719 -36.844 8.648 1 65.81 76 SER A CA 1
ATOM 604 C C . SER A 1 76 ? 9.234 -36.625 8.359 1 65.81 76 SER A C 1
ATOM 606 O O . SER A 1 76 ? 8.492 -36.125 9.203 1 65.81 76 SER A O 1
ATOM 608 N N . SER A 1 77 ? 8.969 -36.094 7.234 1 56.06 77 SER A N 1
ATOM 609 C CA . SER A 1 77 ? 7.527 -36.156 7.031 1 56.06 77 SER A CA 1
ATOM 610 C C . SER A 1 77 ? 7.047 -37.594 6.977 1 56.06 77 SER A C 1
ATOM 612 O O . SER A 1 77 ? 7.66 -38.438 6.316 1 56.06 77 SER A O 1
ATOM 614 N N . ASN A 1 78 ? 6.578 -38.094 8.039 1 54.19 78 ASN A N 1
ATOM 615 C CA . ASN A 1 78 ? 6.086 -39.438 7.914 1 54.19 78 ASN A CA 1
ATOM 616 C C . ASN A 1 78 ? 5.812 -39.812 6.461 1 54.19 78 ASN A C 1
ATOM 618 O O . ASN A 1 78 ? 5.797 -38.938 5.586 1 54.19 78 ASN A O 1
ATOM 622 N N . GLU A 1 79 ? 5.223 -41.094 6.199 1 52.41 79 GLU A N 1
ATOM 623 C CA . GLU A 1 79 ? 4.805 -41.906 5.055 1 52.41 79 GLU A CA 1
ATOM 624 C C . GLU A 1 79 ? 4.047 -41.062 4.035 1 52.41 79 GLU A C 1
ATOM 626 O O . GLU A 1 79 ? 3.846 -41.469 2.895 1 52.41 79 GLU A O 1
ATOM 631 N N . ILE A 1 80 ? 3.764 -39.719 4.461 1 54.34 80 ILE A N 1
ATOM 632 C CA . ILE A 1 80 ? 2.855 -39.125 3.494 1 54.34 80 ILE A CA 1
ATOM 633 C C . ILE A 1 80 ? 3.619 -38.125 2.619 1 54.34 80 ILE A C 1
ATOM 635 O O . ILE A 1 80 ? 4.062 -37.062 3.098 1 54.34 80 ILE A O 1
ATOM 639 N N . ASN A 1 81 ? 4.18 -38.562 1.655 1 62.81 81 ASN A N 1
ATOM 640 C CA . ASN A 1 81 ? 4.648 -37.688 0.585 1 62.81 81 ASN A CA 1
ATOM 641 C C . ASN A 1 81 ? 3.529 -36.781 0.06 1 62.81 81 ASN A C 1
ATOM 643 O O . ASN A 1 81 ? 2.748 -37.188 -0.797 1 62.81 81 ASN A O 1
ATOM 647 N N . THR A 1 82 ? 3.281 -35.688 0.809 1 61.62 82 THR A N 1
ATOM 648 C CA . THR A 1 82 ? 2.213 -34.75 0.481 1 61.62 82 THR A CA 1
ATOM 649 C C . THR A 1 82 ? 2.227 -34.406 -1.007 1 61.62 82 THR A C 1
ATOM 651 O O . THR A 1 82 ? 1.171 -34.25 -1.625 1 61.62 82 THR A O 1
ATOM 654 N N . VAL A 1 83 ? 3.436 -34.281 -1.427 1 62.19 83 VAL A N 1
ATOM 655 C CA . VAL A 1 83 ? 3.535 -33.938 -2.84 1 62.19 83 VAL A CA 1
ATOM 656 C C . VAL A 1 83 ? 2.904 -35.031 -3.689 1 62.19 83 VAL A C 1
ATOM 658 O O . VAL A 1 83 ? 2.09 -34.75 -4.574 1 62.19 83 VAL A O 1
ATOM 661 N N . ASP A 1 84 ? 3.252 -36.156 -3.242 1 67.12 84 ASP A N 1
ATOM 662 C CA . ASP A 1 84 ? 2.748 -37.281 -4.043 1 67.12 84 ASP A CA 1
ATOM 663 C C . ASP A 1 84 ? 1.249 -37.469 -3.83 1 67.12 84 ASP A C 1
ATOM 665 O O . ASP A 1 84 ? 0.505 -37.688 -4.785 1 67.12 84 ASP A O 1
ATOM 669 N N . SER A 1 85 ? 0.84 -37.281 -2.611 1 73.44 85 SER A N 1
ATOM 670 C CA . SER A 1 85 ? -0.568 -37.531 -2.332 1 73.44 85 SER A CA 1
ATOM 671 C C . SER A 1 85 ? -1.452 -36.406 -2.857 1 73.44 85 SER A C 1
ATOM 673 O O . SER A 1 85 ? -2.477 -36.688 -3.494 1 73.44 85 SER A O 1
ATOM 675 N N . TYR A 1 86 ? -1.006 -35.25 -2.625 1 76.56 86 TYR A N 1
ATOM 676 C CA . TYR A 1 86 ? -1.805 -34.094 -3.008 1 76.56 86 TYR A CA 1
ATOM 677 C C . TYR A 1 86 ? -1.704 -33.844 -4.504 1 76.56 86 TYR A C 1
ATOM 679 O O . TYR A 1 86 ? -2.723 -33.75 -5.199 1 76.56 86 TYR A O 1
ATOM 687 N N . MET A 1 87 ? -0.529 -33.812 -4.957 1 75.19 87 MET A N 1
ATOM 688 C CA . MET A 1 87 ? -0.314 -33.438 -6.352 1 75.19 87 MET A CA 1
ATOM 689 C C . MET A 1 87 ? -0.765 -34.531 -7.285 1 75.19 87 MET A C 1
ATOM 691 O O . MET A 1 87 ? -1.301 -34.281 -8.359 1 75.19 87 MET A O 1
ATOM 695 N N . LYS A 1 88 ? -0.537 -35.75 -6.84 1 78.06 88 LYS A N 1
ATOM 696 C CA . LYS A 1 88 ? -1.028 -36.875 -7.621 1 78.06 88 LYS A CA 1
ATOM 697 C C . LYS A 1 88 ? -2.551 -36.844 -7.727 1 78.06 88 LYS A C 1
ATOM 699 O O . LYS A 1 88 ? -3.109 -37.094 -8.797 1 78.06 88 LYS A O 1
ATOM 704 N N . TYR A 1 89 ? -3.115 -36.531 -6.629 1 82.38 89 TYR A N 1
ATOM 705 C CA . TYR A 1 89 ? -4.57 -36.5 -6.594 1 82.38 89 TYR A CA 1
ATOM 706 C C . TYR A 1 89 ? -5.102 -35.438 -7.562 1 82.38 89 TYR A C 1
ATOM 708 O O . TYR A 1 89 ? -5.977 -35.719 -8.383 1 82.38 89 TYR A O 1
ATOM 716 N N . VAL A 1 90 ? -4.535 -34.281 -7.551 1 82.81 90 VAL A N 1
ATOM 717 C CA . VAL A 1 90 ? -5.012 -33.188 -8.367 1 82.81 90 VAL A CA 1
ATOM 718 C C . VAL A 1 90 ? -4.684 -33.438 -9.836 1 82.81 90 VAL A C 1
ATOM 720 O O . VAL A 1 90 ? -5.508 -33.188 -10.719 1 82.81 90 VAL A O 1
ATOM 723 N N . ARG A 1 91 ? -3.52 -33.938 -10.086 1 82.06 91 ARG A N 1
ATOM 724 C CA . ARG A 1 91 ? -3.094 -34.25 -11.445 1 82.06 91 ARG A CA 1
ATOM 725 C C . ARG A 1 91 ? -3.986 -35.312 -12.055 1 82.06 91 ARG A C 1
ATOM 727 O O . ARG A 1 91 ? -4.434 -35.188 -13.195 1 82.06 91 ARG A O 1
ATOM 734 N N . ASP A 1 92 ? -4.234 -36.375 -11.25 1 84.56 92 ASP A N 1
ATOM 735 C CA . ASP A 1 92 ? -5.062 -37.469 -11.742 1 84.56 92 ASP A CA 1
ATOM 736 C C . ASP A 1 92 ? -6.488 -37 -12.023 1 84.56 92 ASP A C 1
ATOM 738 O O . ASP A 1 92 ? -7.102 -37.406 -13.008 1 84.56 92 ASP A O 1
ATOM 742 N N . ALA A 1 93 ? -6.922 -36.219 -11.156 1 86.88 93 ALA A N 1
ATOM 743 C CA . ALA A 1 93 ? -8.258 -35.656 -11.375 1 86.88 93 ALA A CA 1
ATOM 744 C C . ALA A 1 93 ? -8.328 -34.875 -12.68 1 86.88 93 ALA A C 1
ATOM 746 O O . ALA A 1 93 ? -9.312 -34.969 -13.414 1 86.88 93 ALA A O 1
ATOM 747 N N . TYR A 1 94 ? -7.309 -34.156 -13.023 1 87.06 94 TYR A N 1
ATOM 748 C CA . TYR A 1 94 ? -7.242 -33.375 -14.266 1 87.06 94 TYR A CA 1
ATOM 749 C C . TYR A 1 94 ? -7.262 -34.312 -15.477 1 87.06 94 TYR A C 1
ATOM 751 O O . TYR A 1 94 ? -8.055 -34.094 -16.406 1 87.06 94 TYR A O 1
ATOM 759 N N . TRP A 1 95 ? -6.477 -35.375 -15.469 1 87.62 95 TRP A N 1
ATOM 760 C CA . TRP A 1 95 ? -6.355 -36.25 -16.609 1 87.62 95 TRP A CA 1
ATOM 761 C C . TRP A 1 95 ? -7.625 -37.094 -16.797 1 87.62 95 TRP A C 1
ATOM 763 O O . TRP A 1 95 ? -8 -37.406 -17.922 1 87.62 95 TRP A O 1
ATOM 773 N N . LYS A 1 96 ? -8.305 -37.312 -15.656 1 88.88 96 LYS A N 1
ATOM 774 C CA . LYS A 1 96 ? -9.484 -38.188 -15.703 1 88.88 96 LYS A CA 1
ATOM 775 C C . LYS A 1 96 ? -10.766 -37.344 -15.828 1 88.88 96 LYS A C 1
ATOM 777 O O . LYS A 1 96 ? -11.867 -37.906 -15.797 1 88.88 96 LYS A O 1
ATOM 782 N N . ASP A 1 97 ? -10.633 -36.062 -15.906 1 87.94 97 ASP A N 1
ATOM 783 C CA . ASP A 1 97 ? -11.773 -35.125 -16 1 87.94 97 ASP A CA 1
ATOM 784 C C . ASP A 1 97 ? -12.695 -35.281 -14.797 1 87.94 97 ASP A C 1
ATOM 786 O O . ASP A 1 97 ? -13.906 -35.406 -14.953 1 87.94 97 ASP A O 1
ATOM 790 N N . GLU A 1 98 ? -12.086 -35.406 -13.719 1 87.62 98 GLU A N 1
ATOM 791 C CA . GLU A 1 98 ? -12.836 -35.5 -12.469 1 87.62 98 GLU A CA 1
ATOM 792 C C . GLU A 1 98 ? -12.75 -34.188 -11.68 1 87.62 98 GLU A C 1
ATOM 794 O O . GLU A 1 98 ? -11.773 -33.438 -11.82 1 87.62 98 GLU A O 1
ATOM 799 N N . ASN A 1 99 ? -13.781 -33.938 -11.023 1 84.88 99 ASN A N 1
ATOM 800 C CA . ASN A 1 99 ? -13.758 -32.781 -10.156 1 84.88 99 ASN A CA 1
ATOM 801 C C . ASN A 1 99 ? -12.898 -33 -8.922 1 84.88 99 ASN A C 1
ATOM 803 O O . ASN A 1 99 ? -12.898 -34.094 -8.359 1 84.88 99 ASN A O 1
ATOM 807 N N . VAL A 1 100 ? -12.094 -32.062 -8.688 1 84.5 100 VAL A N 1
ATOM 808 C CA . VAL A 1 100 ? -11.289 -32.125 -7.469 1 84.5 100 VAL A CA 1
ATOM 809 C C . VAL A 1 100 ? -12.18 -31.875 -6.25 1 84.5 100 VAL A C 1
ATOM 811 O O . VAL A 1 100 ? -12.953 -30.922 -6.227 1 84.5 100 VAL A O 1
ATOM 814 N N . ASP A 1 101 ? -12.102 -32.75 -5.34 1 85.56 101 ASP A N 1
ATOM 815 C CA . ASP A 1 101 ? -12.766 -32.562 -4.059 1 85.56 101 ASP A CA 1
ATOM 816 C C . ASP A 1 101 ? -11.969 -31.625 -3.148 1 85.56 101 ASP A C 1
ATOM 818 O O . ASP A 1 101 ? -10.977 -32.031 -2.547 1 85.56 101 ASP A O 1
ATOM 822 N N . ILE A 1 102 ? -12.461 -30.453 -2.938 1 81.38 102 ILE A N 1
ATOM 823 C CA . ILE A 1 102 ? -11.758 -29.406 -2.203 1 81.38 102 ILE A CA 1
ATOM 824 C C . ILE A 1 102 ? -11.57 -29.844 -0.75 1 81.38 102 ILE A C 1
ATOM 826 O O . ILE A 1 102 ? -10.516 -29.594 -0.153 1 81.38 102 ILE A O 1
ATOM 830 N N . GLN A 1 103 ? -12.578 -30.469 -0.232 1 86.19 103 GLN A N 1
ATOM 831 C CA . GLN A 1 103 ? -12.477 -30.922 1.15 1 86.19 103 GLN A CA 1
ATOM 832 C C . GLN A 1 103 ? -11.359 -31.953 1.312 1 86.19 103 GLN A C 1
ATOM 834 O O . GLN A 1 103 ? -10.625 -31.922 2.297 1 86.19 103 GLN A O 1
ATOM 839 N N . ARG A 1 104 ? -11.312 -32.844 0.41 1 84.69 104 ARG A N 1
ATOM 840 C CA . ARG A 1 104 ? -10.242 -33.844 0.455 1 84.69 104 ARG A CA 1
ATOM 841 C C . ARG A 1 104 ? -8.875 -33.188 0.356 1 84.69 104 ARG A C 1
ATOM 843 O O . ARG A 1 104 ? -7.938 -33.562 1.053 1 84.69 104 ARG A O 1
ATOM 850 N N . MET A 1 105 ? -8.766 -32.25 -0.502 1 83.81 105 MET A N 1
ATOM 851 C CA . MET A 1 105 ? -7.512 -31.516 -0.641 1 83.81 105 MET A CA 1
ATOM 852 C C . MET A 1 105 ? -7.129 -30.844 0.674 1 83.81 105 MET A C 1
ATOM 854 O O . MET A 1 105 ? -5.98 -30.938 1.111 1 83.81 105 MET A O 1
ATOM 858 N N . ILE A 1 106 ? -8.062 -30.188 1.264 1 86.06 106 ILE A N 1
ATOM 859 C CA . ILE A 1 106 ? -7.836 -29.469 2.518 1 86.06 106 ILE A CA 1
ATOM 860 C C . ILE A 1 106 ? -7.426 -30.469 3.605 1 86.06 106 ILE A C 1
ATOM 862 O O . ILE A 1 106 ? -6.492 -30.203 4.367 1 86.06 106 ILE A O 1
ATOM 866 N N . ASP A 1 107 ? -8.062 -31.641 3.578 1 86.31 107 ASP A N 1
ATOM 867 C CA . ASP A 1 107 ? -7.766 -32.656 4.574 1 86.31 107 ASP A CA 1
ATOM 868 C C . ASP A 1 107 ? -6.324 -33.156 4.445 1 86.31 107 ASP A C 1
ATOM 870 O O . ASP A 1 107 ? -5.645 -33.375 5.449 1 86.31 107 ASP A O 1
ATOM 874 N N . ILE A 1 108 ? -5.938 -33.312 3.26 1 83.19 108 ILE A N 1
ATOM 875 C CA . ILE A 1 108 ? -4.57 -33.781 3.014 1 83.19 108 ILE A CA 1
ATOM 876 C C . ILE A 1 108 ? -3.582 -32.719 3.516 1 83.19 108 ILE A C 1
ATOM 878 O O . ILE A 1 108 ? -2.596 -33.062 4.176 1 83.19 108 ILE A O 1
ATOM 882 N N . LEU A 1 109 ? -3.85 -31.5 3.266 1 84.94 109 LEU A N 1
ATOM 883 C CA . LEU A 1 109 ? -2.971 -30.406 3.684 1 84.94 109 LEU A CA 1
ATOM 884 C C . LEU A 1 109 ? -2.961 -30.266 5.203 1 84.94 109 LEU A C 1
ATOM 886 O O . LEU A 1 109 ? -1.909 -30.047 5.801 1 84.94 109 LEU A O 1
ATOM 890 N N . PHE A 1 110 ? -4.113 -30.438 5.809 1 88.88 110 PHE A N 1
ATOM 891 C CA . PHE A 1 110 ? -4.207 -30.375 7.262 1 88.88 110 PHE A CA 1
ATOM 892 C C . PHE A 1 110 ? -3.363 -31.453 7.914 1 88.88 110 PHE A C 1
ATOM 894 O O . PHE A 1 110 ? -2.66 -31.203 8.891 1 88.88 110 PHE A O 1
ATOM 901 N N . GLU A 1 111 ? -3.508 -32.594 7.344 1 86.12 111 GLU A N 1
ATOM 902 C CA . GLU A 1 111 ? -2.748 -33.719 7.891 1 86.12 111 GLU A CA 1
ATOM 903 C C . GLU A 1 111 ? -1.249 -33.438 7.859 1 86.12 111 GLU A C 1
ATOM 905 O O . GLU A 1 111 ? -0.538 -33.719 8.828 1 86.12 111 GLU A O 1
ATOM 910 N N . HIS A 1 112 ? -0.844 -32.906 6.82 1 83.44 112 HIS A N 1
ATOM 911 C CA . HIS A 1 112 ? 0.573 -32.594 6.68 1 83.44 112 HIS A CA 1
ATOM 912 C C . HIS A 1 112 ? 1 -31.531 7.676 1 83.44 112 HIS A C 1
ATOM 914 O O . HIS A 1 112 ? 2.037 -31.656 8.328 1 83.44 112 HIS A O 1
ATOM 920 N N . ILE A 1 113 ? 0.275 -30.469 7.812 1 89.56 113 ILE A N 1
ATOM 921 C CA . ILE A 1 113 ? 0.6 -29.344 8.688 1 89.56 113 ILE A CA 1
ATOM 922 C C . ILE A 1 113 ? 0.575 -29.812 10.148 1 89.56 113 ILE A C 1
ATOM 924 O O . ILE A 1 113 ? 1.437 -29.422 10.938 1 89.56 113 ILE A O 1
ATOM 928 N N . GLU A 1 114 ? -0.388 -30.641 10.422 1 90.12 114 GLU A N 1
ATOM 929 C CA . GLU A 1 114 ? -0.476 -31.188 11.773 1 90.12 114 GLU A CA 1
ATOM 930 C C . GLU A 1 114 ? 0.752 -32.031 12.109 1 90.12 114 GLU A C 1
ATOM 932 O O . GLU A 1 114 ? 1.268 -31.969 13.227 1 90.12 114 GLU A O 1
ATOM 937 N N . HIS A 1 115 ? 1.15 -32.75 11.125 1 86.81 115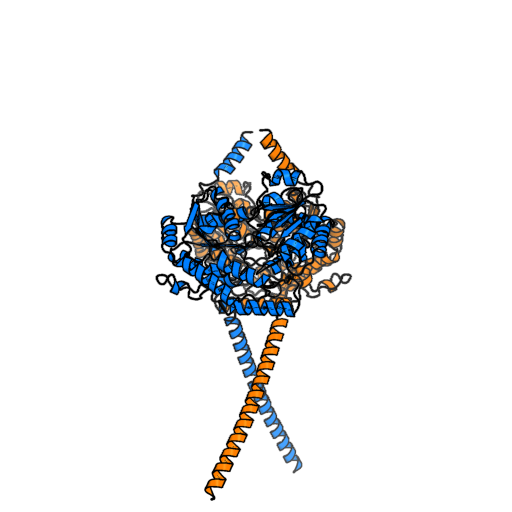 HIS A N 1
ATOM 938 C CA . HIS A 1 115 ? 2.348 -33.562 11.32 1 86.81 115 HIS A CA 1
ATOM 939 C C . HIS A 1 115 ? 3.566 -32.688 11.586 1 86.81 115 HIS A C 1
ATOM 941 O O . HIS A 1 115 ? 4.406 -33 12.422 1 86.81 115 HIS A O 1
ATOM 947 N N . MET A 1 116 ? 3.658 -31.641 10.906 1 88.75 116 MET A N 1
ATOM 948 C CA . MET A 1 116 ? 4.785 -30.734 11.086 1 88.75 116 MET A CA 1
ATOM 949 C C . MET A 1 116 ? 4.762 -30.094 12.469 1 88.75 116 MET A C 1
ATOM 951 O O . MET A 1 116 ? 5.785 -30.047 13.156 1 88.75 116 MET A O 1
ATOM 955 N N . ILE A 1 117 ? 3.631 -29.656 12.938 1 92 117 ILE A N 1
ATOM 956 C CA . ILE A 1 117 ? 3.488 -28.922 14.188 1 92 117 ILE A CA 1
ATOM 957 C C . ILE A 1 117 ? 3.732 -29.859 15.367 1 92 117 ILE A C 1
ATOM 959 O O . ILE A 1 117 ? 4.273 -29.453 16.391 1 92 117 ILE A O 1
ATOM 963 N N . THR A 1 118 ? 3.393 -31.172 15.141 1 90.38 118 THR A N 1
ATOM 964 C CA . THR A 1 118 ? 3.484 -32.125 16.25 1 90.38 118 THR A CA 1
ATOM 965 C C . THR A 1 118 ? 4.781 -32.938 16.172 1 90.38 118 THR A C 1
ATOM 967 O O . THR A 1 118 ? 5.027 -33.812 17 1 90.38 118 THR A O 1
ATOM 970 N N . ASP A 1 119 ? 5.547 -32.656 15.156 1 89.88 119 ASP A N 1
ATOM 971 C CA . ASP A 1 119 ? 6.828 -33.344 15.023 1 89.88 119 ASP A CA 1
ATOM 972 C C . ASP A 1 119 ? 7.816 -32.875 16.094 1 89.88 119 ASP A C 1
ATOM 974 O O . ASP A 1 119 ? 8.359 -31.781 16.016 1 89.88 119 ASP A O 1
ATOM 978 N N . ARG A 1 120 ? 8.141 -33.75 17.016 1 91.94 120 ARG A N 1
ATOM 979 C CA . ARG A 1 120 ? 9 -33.406 18.141 1 91.94 120 ARG A CA 1
ATOM 980 C C . ARG A 1 120 ? 10.438 -33.156 17.688 1 91.94 120 ARG A C 1
ATOM 982 O O . ARG A 1 120 ? 11.133 -32.312 18.25 1 91.94 120 ARG A O 1
ATOM 989 N N . ASP A 1 121 ? 10.805 -33.906 16.719 1 90.88 121 ASP A N 1
ATOM 990 C CA . ASP A 1 121 ? 12.172 -33.719 16.219 1 90.88 121 ASP A CA 1
ATOM 991 C C . ASP A 1 121 ? 12.344 -32.375 15.57 1 90.88 121 ASP A C 1
ATOM 993 O O . ASP A 1 121 ? 13.359 -31.688 15.781 1 90.88 121 ASP A O 1
ATOM 997 N N . LEU A 1 122 ? 11.398 -32.062 14.781 1 92.56 122 LEU A N 1
ATOM 998 C CA . LEU A 1 122 ? 11.438 -30.75 14.156 1 92.56 122 LEU A CA 1
ATOM 999 C C . LEU A 1 122 ? 11.414 -29.641 15.203 1 92.56 122 LEU A C 1
ATOM 1001 O O . LEU A 1 122 ? 12.211 -28.703 15.141 1 92.56 122 LEU A O 1
ATOM 1005 N N . GLU A 1 123 ? 10.492 -29.75 16.156 1 94.94 123 GLU A N 1
ATOM 1006 C CA . GLU A 1 123 ? 10.398 -28.766 17.234 1 94.94 123 GLU A CA 1
ATOM 1007 C C . GLU A 1 123 ? 11.719 -28.641 17.984 1 94.94 123 GLU A C 1
ATOM 1009 O O . GLU A 1 123 ? 12.18 -27.516 18.234 1 94.94 123 GLU A O 1
ATOM 1014 N N . ASN A 1 124 ? 12.352 -29.766 18.344 1 95.5 124 ASN A N 1
ATOM 1015 C CA . ASN A 1 124 ? 13.617 -29.781 19.078 1 95.5 124 ASN A CA 1
ATOM 1016 C C . ASN A 1 124 ? 14.742 -29.141 18.266 1 95.5 124 ASN A C 1
ATOM 1018 O O . ASN A 1 124 ? 15.578 -28.422 18.812 1 95.5 124 ASN A O 1
ATOM 1022 N N . ALA A 1 125 ? 14.742 -29.453 17.016 1 95.62 125 ALA A N 1
ATOM 1023 C CA . ALA A 1 125 ? 15.75 -28.875 16.141 1 95.62 125 ALA A CA 1
ATOM 1024 C C . ALA A 1 125 ? 15.641 -27.344 16.109 1 95.62 125 ALA A C 1
ATOM 1026 O O . ALA A 1 125 ? 16.641 -26.641 16.188 1 95.62 125 ALA A O 1
ATOM 1027 N N . ILE A 1 126 ? 14.445 -26.844 15.984 1 97.44 126 ILE A N 1
ATOM 1028 C CA . ILE A 1 126 ? 14.211 -25.406 15.93 1 97.44 126 ILE A CA 1
ATOM 1029 C C . ILE A 1 126 ? 14.586 -24.766 17.266 1 97.44 126 ILE A C 1
ATOM 1031 O O . ILE A 1 126 ? 15.234 -23.719 17.312 1 97.44 126 ILE A O 1
ATOM 1035 N N . ARG A 1 127 ? 14.195 -25.391 18.344 1 96.88 127 ARG A N 1
ATOM 1036 C CA . ARG A 1 127 ? 14.523 -24.906 19.672 1 96.88 127 ARG A CA 1
ATOM 1037 C C . ARG A 1 127 ? 16.031 -24.766 19.859 1 96.88 127 ARG A C 1
ATOM 1039 O O . ARG A 1 127 ? 16.5 -23.797 20.438 1 96.88 127 ARG A O 1
ATOM 1046 N N . ALA A 1 128 ? 16.734 -25.719 19.375 1 97.44 128 ALA A N 1
ATOM 1047 C CA . ALA A 1 128 ? 18.188 -25.75 19.531 1 97.44 128 ALA A CA 1
ATOM 1048 C C . ALA A 1 128 ? 18.828 -24.562 18.797 1 97.44 128 ALA A C 1
ATOM 1050 O O . ALA A 1 128 ? 19.859 -24.047 19.234 1 97.44 128 ALA A O 1
ATOM 1051 N N . ILE A 1 129 ? 18.234 -24.109 17.766 1 97.44 129 ILE A N 1
ATOM 1052 C CA . ILE A 1 129 ? 18.766 -23.016 16.953 1 97.44 129 ILE A CA 1
ATOM 1053 C C . ILE A 1 129 ? 18.531 -21.688 17.656 1 97.44 129 ILE A C 1
ATOM 1055 O O . ILE A 1 129 ? 19.297 -20.75 17.5 1 97.44 129 ILE A O 1
ATOM 1059 N N . GLN A 1 130 ? 17.469 -21.609 18.453 1 97.38 130 GLN A N 1
ATOM 1060 C CA . GLN A 1 130 ? 17.047 -20.359 19.094 1 97.38 130 GLN A CA 1
ATOM 1061 C C . GLN A 1 130 ? 16.906 -19.234 18.078 1 97.38 130 GLN A C 1
ATOM 1063 O O . GLN A 1 130 ? 17.531 -18.188 18.219 1 97.38 130 GLN A O 1
ATOM 1068 N N . PRO A 1 131 ? 16.031 -19.453 17.109 1 98.31 131 PRO A N 1
ATOM 1069 C CA . PRO A 1 131 ? 15.914 -18.469 16.047 1 98.31 131 PRO A CA 1
ATOM 1070 C C . PRO A 1 131 ? 15.367 -17.125 16.531 1 98.31 131 PRO A C 1
ATOM 1072 O O . PRO A 1 131 ? 14.516 -17.094 17.422 1 98.31 131 PRO A O 1
ATOM 1075 N N . ASP A 1 132 ? 15.82 -16.062 15.883 1 98.31 132 ASP A N 1
ATOM 1076 C CA . ASP A 1 132 ? 15.328 -14.719 16.141 1 98.31 132 ASP A CA 1
ATOM 1077 C C . ASP A 1 132 ? 14.047 -14.43 15.367 1 98.31 132 ASP A C 1
ATOM 1079 O O . ASP A 1 132 ? 13.312 -13.5 15.695 1 98.31 132 ASP A O 1
ATOM 1083 N N . LEU A 1 133 ? 13.82 -15.242 14.352 1 98.56 133 LEU A N 1
ATOM 1084 C CA . LEU A 1 133 ? 12.664 -15.07 13.484 1 98.56 133 LEU A CA 1
ATOM 1085 C C . LEU A 1 133 ? 12.32 -16.359 12.766 1 98.56 133 LEU A C 1
ATOM 1087 O O . LEU A 1 133 ? 13.219 -17.094 12.328 1 98.56 133 LEU A O 1
ATOM 1091 N N . MET A 1 134 ? 11.086 -16.688 12.672 1 98.62 134 MET A N 1
ATOM 1092 C CA . MET A 1 134 ? 10.586 -17.75 11.812 1 98.62 134 MET A CA 1
ATOM 1093 C C . MET A 1 134 ? 9.852 -17.188 10.602 1 98.62 134 MET A C 1
ATOM 1095 O O . MET A 1 134 ? 8.945 -16.359 10.75 1 98.62 134 MET A O 1
ATOM 1099 N N . ILE A 1 135 ? 10.273 -17.578 9.422 1 98.75 135 ILE A N 1
ATOM 1100 C CA . ILE A 1 135 ? 9.594 -17.188 8.188 1 98.75 135 ILE A CA 1
ATOM 1101 C C . ILE A 1 135 ? 8.703 -18.328 7.715 1 98.75 135 ILE A C 1
ATOM 1103 O O . ILE A 1 135 ? 9.188 -19.438 7.445 1 98.75 135 ILE A O 1
ATOM 1107 N N . ILE A 1 136 ? 7.445 -18.062 7.586 1 98.25 136 ILE A N 1
ATOM 1108 C CA . ILE A 1 136 ? 6.457 -19.062 7.238 1 98.25 136 ILE A CA 1
ATOM 1109 C C . ILE A 1 136 ? 5.906 -18.797 5.84 1 98.25 136 ILE A C 1
ATOM 1111 O O . ILE A 1 136 ? 5.574 -17.656 5.512 1 98.25 136 ILE A O 1
ATOM 1115 N N . ASP A 1 137 ? 5.832 -19.828 5.004 1 97.06 137 ASP A N 1
ATOM 1116 C CA . ASP A 1 137 ? 5.141 -19.703 3.723 1 97.06 137 ASP A CA 1
ATOM 1117 C C . ASP A 1 137 ? 3.703 -19.234 3.92 1 97.06 137 ASP A C 1
ATOM 1119 O O . ASP A 1 137 ? 3.143 -19.359 5.008 1 97.06 137 ASP A O 1
ATOM 1123 N N . ASN A 1 138 ? 3.062 -18.672 2.832 1 95.31 138 ASN A N 1
ATOM 1124 C CA . ASN A 1 138 ? 1.854 -17.953 3.209 1 95.31 138 ASN A CA 1
ATOM 1125 C C . ASN A 1 138 ? 0.621 -18.516 2.508 1 95.31 138 ASN A C 1
ATOM 1127 O O . ASN A 1 138 ? -0.385 -17.812 2.355 1 95.31 138 ASN A O 1
ATOM 1131 N N . PRO A 1 139 ? 0.644 -19.719 1.911 1 91.62 139 PRO A N 1
ATOM 1132 C CA . PRO A 1 139 ? -0.664 -20.281 1.569 1 91.62 139 PRO A CA 1
ATOM 1133 C C . PRO A 1 139 ? -1.582 -20.406 2.781 1 91.62 139 PRO A C 1
ATOM 1135 O O . PRO A 1 139 ? -1.104 -20.5 3.914 1 91.62 139 PRO A O 1
ATOM 1138 N N . PRO A 1 140 ? -2.85 -20.438 2.619 1 87.88 140 PRO A N 1
ATOM 1139 C CA . PRO A 1 140 ? -3.787 -20.281 3.734 1 87.88 140 PRO A CA 1
ATOM 1140 C C . PRO A 1 140 ? -3.625 -21.375 4.793 1 87.88 140 PRO A C 1
ATOM 1142 O O . PRO A 1 140 ? -3.705 -21.094 5.992 1 87.88 140 PRO A O 1
ATOM 1145 N N . THR A 1 141 ? -3.33 -22.609 4.414 1 88.5 141 THR A N 1
ATOM 1146 C CA . THR A 1 141 ? -3.24 -23.672 5.398 1 88.5 141 THR A CA 1
ATOM 1147 C C . THR A 1 141 ? -1.98 -23.531 6.246 1 88.5 141 THR A C 1
ATOM 1149 O O . THR A 1 141 ? -1.934 -24 7.387 1 88.5 141 THR A O 1
ATOM 1152 N N . MET A 1 142 ? -0.985 -22.891 5.73 1 93.19 142 MET A N 1
ATOM 1153 C CA . MET A 1 142 ? 0.303 -22.734 6.398 1 93.19 142 MET A CA 1
ATOM 1154 C C . MET A 1 142 ? 0.19 -21.797 7.586 1 93.19 142 MET A C 1
ATOM 1156 O O . MET A 1 142 ? 1.086 -21.734 8.43 1 93.19 142 MET A O 1
ATOM 1160 N N . ARG A 1 143 ? -0.87 -21.062 7.715 1 94.31 143 ARG A N 1
ATOM 1161 C CA . ARG A 1 143 ? -1.051 -20.141 8.828 1 94.31 143 ARG A CA 1
ATOM 1162 C C . ARG A 1 143 ? -0.974 -20.875 10.164 1 94.31 143 ARG A C 1
ATOM 1164 O O . ARG A 1 143 ? -0.521 -20.312 11.164 1 94.31 143 ARG A O 1
ATOM 1171 N N . MET A 1 144 ? -1.341 -22.156 10.156 1 96.06 144 MET A N 1
ATOM 1172 C CA . MET A 1 144 ? -1.338 -22.922 11.391 1 96.06 144 MET A CA 1
ATOM 1173 C C . MET A 1 144 ? 0.086 -23.156 11.883 1 96.06 144 MET A C 1
ATOM 1175 O O . MET A 1 144 ? 0.301 -23.422 13.07 1 96.06 144 MET A O 1
ATOM 1179 N N . ILE A 1 145 ? 1.086 -23.031 10.992 1 96.5 145 ILE A N 1
ATOM 1180 C CA . ILE A 1 145 ? 2.484 -23.156 11.383 1 96.5 145 ILE A CA 1
ATOM 1181 C C . ILE A 1 145 ? 2.85 -22.047 12.359 1 96.5 145 ILE A C 1
ATOM 1183 O O . ILE A 1 145 ? 3.785 -22.188 13.156 1 96.5 145 ILE A O 1
ATOM 1187 N N . ALA A 1 146 ? 2.131 -20.922 12.383 1 97.62 146 ALA A N 1
ATOM 1188 C CA . ALA A 1 146 ? 2.346 -19.828 13.328 1 97.62 146 ALA A CA 1
ATOM 1189 C C . ALA A 1 146 ? 2.174 -20.297 14.766 1 97.62 146 ALA A C 1
ATOM 1191 O O . ALA A 1 146 ? 2.738 -19.719 15.695 1 97.62 146 ALA A O 1
ATOM 1192 N N . VAL A 1 147 ? 1.402 -21.375 14.977 1 97.94 147 VAL A N 1
ATOM 1193 C CA . VAL A 1 147 ? 1.207 -21.938 16.312 1 97.94 147 VAL A CA 1
ATOM 1194 C C . VAL A 1 147 ? 2.533 -22.469 16.844 1 97.94 147 VAL A C 1
ATOM 1196 O O . VAL A 1 147 ? 2.812 -22.359 18.047 1 97.94 147 VAL A O 1
ATOM 1199 N N . LEU A 1 148 ? 3.299 -23.078 15.945 1 96.94 148 LEU A N 1
ATOM 1200 C CA . LEU A 1 148 ? 4.617 -23.562 16.359 1 96.94 148 LEU A CA 1
ATOM 1201 C C . LEU A 1 148 ? 5.5 -22.391 16.797 1 96.94 148 LEU A C 1
ATOM 1203 O O . LEU A 1 148 ? 6.188 -22.5 17.828 1 96.94 148 LEU A O 1
ATOM 1207 N N . ALA A 1 149 ? 5.543 -21.312 16.078 1 98 149 ALA A N 1
ATOM 1208 C CA . ALA A 1 149 ? 6.285 -20.125 16.469 1 98 149 ALA A CA 1
ATOM 1209 C C . ALA A 1 149 ? 5.801 -19.578 17.812 1 98 149 ALA A C 1
ATOM 1211 O O . ALA A 1 149 ? 6.609 -19.234 18.672 1 98 149 ALA A O 1
ATOM 1212 N N . TYR A 1 150 ? 4.488 -19.516 17.938 1 98 150 TYR A N 1
ATOM 1213 C CA . TYR A 1 150 ? 3.871 -19.031 19.172 1 98 150 TYR A CA 1
ATOM 1214 C C . TYR A 1 150 ? 4.258 -19.922 20.359 1 98 150 TYR A C 1
ATOM 1216 O O . TYR A 1 150 ? 4.641 -19.422 21.422 1 98 150 TYR A O 1
ATOM 1224 N N . LYS A 1 151 ? 4.184 -21.172 20.156 1 97.44 151 LYS A N 1
ATOM 1225 C CA . LYS A 1 151 ? 4.527 -22.156 21.172 1 97.44 151 LYS A CA 1
ATOM 1226 C C . LYS A 1 151 ? 5.965 -21.984 21.656 1 97.44 151 LYS A C 1
ATOM 1228 O O . LYS A 1 151 ? 6.242 -22.047 22.859 1 97.44 151 LYS A O 1
ATOM 1233 N N . LEU A 1 152 ? 6.848 -21.672 20.781 1 97.5 152 LEU A N 1
ATOM 1234 C CA . LEU A 1 152 ? 8.273 -21.609 21.078 1 97.5 152 LEU A CA 1
ATOM 1235 C C . LEU A 1 152 ? 8.695 -20.172 21.406 1 97.5 152 LEU A C 1
ATOM 1237 O O . LEU A 1 152 ? 9.867 -19.922 21.719 1 97.5 152 LEU A O 1
ATOM 1241 N N . GLY A 1 153 ? 7.781 -19.219 21.281 1 97.12 153 GLY A N 1
ATOM 1242 C CA . GLY A 1 153 ? 8.07 -17.828 21.594 1 97.12 153 GLY A CA 1
ATOM 1243 C C . GLY A 1 153 ? 8.938 -17.141 20.562 1 97.12 153 GLY A C 1
ATOM 1244 O O . GLY A 1 153 ? 9.797 -16.328 20.891 1 97.12 153 GLY A O 1
ATOM 1245 N N . ILE A 1 154 ? 8.828 -17.547 19.312 1 97.88 154 ILE A N 1
ATOM 1246 C CA . ILE A 1 154 ? 9.617 -16.984 18.219 1 97.88 154 ILE A CA 1
ATOM 1247 C C . ILE A 1 154 ? 8.781 -15.992 17.422 1 97.88 154 ILE A C 1
ATOM 1249 O O . ILE A 1 154 ? 7.691 -16.328 16.953 1 97.88 154 ILE A O 1
ATOM 1253 N N . PRO A 1 155 ? 9.25 -14.719 17.266 1 97.69 155 PRO A N 1
ATOM 1254 C CA . PRO A 1 155 ? 8.57 -13.852 16.297 1 97.69 155 PRO A CA 1
ATOM 1255 C C . PRO A 1 155 ? 8.508 -14.453 14.898 1 97.69 155 PRO A C 1
ATOM 1257 O O . PRO A 1 155 ? 9.414 -15.195 14.508 1 97.69 155 PRO A O 1
ATOM 1260 N N . PHE A 1 156 ? 7.438 -14.141 14.172 1 98.12 156 PHE A N 1
ATOM 1261 C CA . PHE A 1 156 ? 7.344 -14.781 12.867 1 98.12 156 PHE A CA 1
ATOM 1262 C C . PHE A 1 156 ? 6.879 -13.781 11.805 1 98.12 156 PHE A C 1
ATOM 1264 O O . PHE A 1 156 ? 6.359 -12.719 12.141 1 98.12 156 PHE A O 1
ATOM 1271 N N . ALA A 1 157 ? 7.121 -14.07 10.562 1 98.5 157 ALA A N 1
ATOM 1272 C CA . ALA A 1 157 ? 6.723 -13.352 9.359 1 98.5 157 ALA A CA 1
ATOM 1273 C C . ALA A 1 157 ? 6.184 -14.305 8.297 1 98.5 157 ALA A C 1
ATOM 1275 O O . ALA A 1 157 ? 6.449 -15.508 8.344 1 98.5 157 ALA A O 1
ATOM 1276 N N . PHE A 1 158 ? 5.41 -13.789 7.422 1 98.38 158 PHE A N 1
ATOM 1277 C CA . PHE A 1 158 ? 4.941 -14.562 6.277 1 98.38 158 PHE A CA 1
ATOM 1278 C C . PHE A 1 158 ? 5.582 -14.062 4.988 1 98.38 158 PHE A C 1
ATOM 1280 O O . PHE A 1 158 ? 5.73 -12.852 4.793 1 98.38 158 PHE A O 1
ATOM 1287 N N . VAL A 1 159 ? 6.004 -14.953 4.148 1 98.44 159 VAL A N 1
ATOM 1288 C CA . VAL A 1 159 ? 6.488 -14.656 2.803 1 98.44 159 VAL A CA 1
ATOM 1289 C C . VAL A 1 159 ? 5.898 -15.664 1.813 1 98.44 159 VAL A C 1
ATOM 1291 O O . VAL A 1 159 ? 5.969 -16.875 2.031 1 98.44 159 VAL A O 1
ATOM 1294 N N . GLY A 1 160 ? 5.25 -15.117 0.777 1 97.12 160 GLY A N 1
ATOM 1295 C CA . GLY A 1 160 ? 4.766 -16.109 -0.173 1 97.12 160 GLY A CA 1
ATOM 1296 C C . GLY A 1 160 ? 3.865 -15.516 -1.243 1 97.12 160 GLY A C 1
ATOM 1297 O O . GLY A 1 160 ? 3.863 -14.305 -1.46 1 97.12 160 GLY A O 1
ATOM 1298 N N . SER A 1 161 ? 3.121 -16.328 -1.877 1 94.56 161 SER A N 1
ATOM 1299 C CA . SER A 1 161 ? 2.467 -15.969 -3.131 1 94.56 161 SER A CA 1
ATOM 1300 C C . SER A 1 161 ? 1.006 -15.594 -2.906 1 94.56 161 SER A C 1
ATOM 1302 O O . SER A 1 161 ? 0.352 -15.055 -3.801 1 94.56 161 SER A O 1
ATOM 1304 N N . MET A 1 162 ? 0.47 -15.812 -1.784 1 93.94 162 MET A N 1
ATOM 1305 C CA . MET A 1 162 ? -0.973 -15.68 -1.61 1 93.94 162 MET A CA 1
ATOM 1306 C C . MET A 1 162 ? -1.32 -14.32 -1.011 1 93.94 162 MET A C 1
ATOM 1308 O O . MET A 1 162 ? -0.79 -13.945 0.037 1 93.94 162 MET A O 1
ATOM 1312 N N . TYR A 1 163 ? -2.17 -13.625 -1.69 1 95.69 163 TYR A N 1
ATOM 1313 C CA . TYR A 1 163 ? -2.748 -12.406 -1.138 1 95.69 163 TYR A CA 1
ATOM 1314 C C . TYR A 1 163 ? -4.02 -12.711 -0.357 1 95.69 163 TYR A C 1
ATOM 1316 O O . TYR A 1 163 ? -5.051 -13.055 -0.944 1 95.69 163 TYR A O 1
ATOM 1324 N N . ASP A 1 164 ? -3.977 -12.609 0.925 1 93.88 164 ASP A N 1
ATOM 1325 C CA . ASP A 1 164 ? -5.102 -12.891 1.811 1 93.88 164 ASP A CA 1
ATOM 1326 C C . ASP A 1 164 ? -5.469 -11.664 2.639 1 93.88 164 ASP A C 1
ATOM 1328 O O . ASP A 1 164 ? -5.086 -11.555 3.805 1 93.88 164 ASP A O 1
ATOM 1332 N N . PRO A 1 165 ? -6.258 -10.805 2.076 1 94.25 165 PRO A N 1
ATOM 1333 C CA . PRO A 1 165 ? -6.59 -9.578 2.811 1 94.25 165 PRO A CA 1
ATOM 1334 C C . PRO A 1 165 ? -7.414 -9.852 4.066 1 94.25 165 PRO A C 1
ATOM 1336 O O . PRO A 1 165 ? -7.363 -9.078 5.023 1 94.25 165 PRO A O 1
ATOM 1339 N N . ILE A 1 166 ? -8.094 -10.945 4.145 1 93.31 166 ILE A N 1
ATOM 1340 C CA . ILE A 1 166 ? -8.938 -11.266 5.293 1 93.31 166 ILE A CA 1
ATOM 1341 C C . ILE A 1 166 ? -8.062 -11.695 6.469 1 93.31 166 ILE A C 1
ATOM 1343 O O . ILE A 1 166 ? -8.188 -11.156 7.57 1 93.31 166 ILE A O 1
ATOM 1347 N N . GLY A 1 167 ? -7.156 -12.594 6.184 1 91.69 167 GLY A N 1
ATOM 1348 C CA . GLY A 1 167 ? -6.27 -13.062 7.238 1 91.69 167 GLY A CA 1
ATOM 1349 C C . GLY A 1 167 ? -5.371 -11.969 7.789 1 91.69 167 GLY A C 1
ATOM 1350 O O . GLY A 1 167 ? -5.07 -11.945 8.984 1 91.69 167 GLY A O 1
ATOM 1351 N N . TYR A 1 168 ? -5.012 -11.047 6.965 1 93.88 168 TYR A N 1
ATOM 1352 C CA . TYR A 1 168 ? -4.09 -9.992 7.371 1 93.88 168 TYR A CA 1
ATOM 1353 C C . TYR A 1 168 ? -4.844 -8.711 7.715 1 93.88 168 TYR A C 1
ATOM 1355 O O . TYR A 1 168 ? -4.234 -7.691 8.039 1 93.88 168 TYR A O 1
ATOM 1363 N N . ARG A 1 169 ? -6.141 -8.703 7.609 1 93.44 169 ARG A N 1
ATOM 1364 C CA . ARG A 1 169 ? -7.016 -7.59 7.941 1 93.44 169 ARG A CA 1
ATOM 1365 C C . ARG A 1 169 ? -6.656 -6.352 7.125 1 93.44 169 ARG A C 1
ATOM 1367 O O . ARG A 1 169 ? -6.555 -5.25 7.672 1 93.44 169 ARG A O 1
ATOM 1374 N N . VAL A 1 170 ? -6.453 -6.535 5.883 1 95.88 170 VAL A N 1
ATOM 1375 C CA . VAL A 1 170 ? -6.316 -5.453 4.918 1 95.88 170 VAL A CA 1
ATOM 1376 C C . VAL A 1 170 ? -7.688 -5.078 4.363 1 95.88 170 VAL A C 1
ATOM 1378 O O . VAL A 1 170 ? -8.391 -5.922 3.805 1 95.88 170 VAL A O 1
ATOM 1381 N N . PRO A 1 171 ? -8.094 -3.836 4.504 1 96.06 171 PRO A N 1
ATOM 1382 C CA . PRO A 1 171 ? -9.336 -3.436 3.846 1 96.06 171 PRO A CA 1
ATOM 1383 C C . PRO A 1 171 ? -9.289 -3.609 2.33 1 96.06 171 PRO A C 1
ATOM 1385 O O . PRO A 1 171 ? -8.258 -3.336 1.709 1 96.06 171 PRO A O 1
ATOM 1388 N N . PHE A 1 172 ? -10.352 -4.164 1.757 1 95.75 172 PHE A N 1
ATOM 1389 C CA . PHE A 1 172 ? -10.406 -4.395 0.319 1 95.75 172 PHE A CA 1
ATOM 1390 C C . PHE A 1 172 ? -11.844 -4.32 -0.184 1 95.75 172 PHE A C 1
ATOM 1392 O O . PHE A 1 172 ? -12.773 -4.172 0.607 1 95.75 172 PHE A O 1
ATOM 1399 N N . THR A 1 173 ? -12.031 -4.305 -1.448 1 95.62 173 THR A N 1
ATOM 1400 C CA . THR A 1 173 ? -13.336 -4.465 -2.068 1 95.62 173 THR A CA 1
ATOM 1401 C C . THR A 1 173 ? -13.352 -5.672 -3 1 95.62 173 THR A C 1
ATOM 1403 O O . THR A 1 173 ? -12.461 -5.832 -3.832 1 95.62 173 THR A O 1
ATOM 1406 N N . PRO A 1 174 ? -14.328 -6.5 -2.871 1 95.69 174 PRO A N 1
ATOM 1407 C CA . PRO A 1 174 ? -14.422 -7.66 -3.762 1 95.69 174 PRO A CA 1
ATOM 1408 C C . PRO A 1 174 ? -14.719 -7.27 -5.207 1 95.69 174 PRO A C 1
ATOM 1410 O O . PRO A 1 174 ? -14.594 -8.094 -6.113 1 95.69 174 PRO A O 1
ATOM 1413 N N . ALA A 1 175 ? -15.078 -6.031 -5.379 1 96.12 175 ALA A N 1
ATOM 1414 C CA . ALA A 1 175 ? -15.484 -5.57 -6.707 1 96.12 175 ALA A CA 1
ATOM 1415 C C . ALA A 1 175 ? -14.305 -5.578 -7.676 1 96.12 175 ALA A C 1
ATOM 1417 O O . ALA A 1 175 ? -14.484 -5.703 -8.891 1 96.12 175 ALA A O 1
ATOM 1418 N N . THR A 1 176 ? -13.156 -5.449 -7.137 1 94.81 176 THR A N 1
ATOM 1419 C CA . THR A 1 176 ? -12 -5.359 -8.016 1 94.81 176 THR A CA 1
ATOM 1420 C C . THR A 1 176 ? -10.969 -6.426 -7.66 1 94.81 176 THR A C 1
ATOM 1422 O O . THR A 1 176 ? -9.82 -6.355 -8.102 1 94.81 176 THR A O 1
ATOM 1425 N N . LEU A 1 177 ? -11.312 -7.281 -6.789 1 95.88 177 LEU A N 1
ATOM 1426 C CA . LEU A 1 177 ? -10.406 -8.352 -6.367 1 95.88 177 LEU A CA 1
ATOM 1427 C C . LEU A 1 177 ? -10.969 -9.719 -6.758 1 95.88 177 LEU A C 1
ATOM 1429 O O . LEU A 1 177 ? -11.68 -10.344 -5.969 1 95.88 177 LEU A O 1
ATOM 1433 N N . PRO A 1 178 ? -10.617 -10.117 -7.918 1 94.94 178 PRO A N 1
ATOM 1434 C CA . PRO A 1 178 ? -11.062 -11.469 -8.273 1 94.94 178 PRO A CA 1
ATOM 1435 C C . PRO A 1 178 ? -10.398 -12.555 -7.422 1 94.94 178 PRO A C 1
ATOM 1437 O O . PRO A 1 178 ? -9.227 -12.43 -7.062 1 94.94 178 PRO A O 1
ATOM 1440 N N . SER A 1 179 ? -11.18 -13.555 -7.121 1 91.69 179 SER A N 1
ATOM 1441 C CA . SER A 1 179 ? -10.609 -14.695 -6.406 1 91.69 179 SER A CA 1
ATOM 1442 C C . SER A 1 179 ? -9.68 -15.5 -7.305 1 91.69 179 SER A C 1
ATOM 1444 O O . SER A 1 179 ? -9.977 -15.727 -8.477 1 91.69 179 SER A O 1
ATOM 1446 N N . ALA A 1 180 ? -8.609 -15.961 -6.715 1 90 180 ALA A N 1
ATOM 1447 C CA . ALA A 1 180 ? -7.621 -16.734 -7.461 1 90 180 ALA A CA 1
ATOM 1448 C C . ALA A 1 180 ? -8.172 -18.125 -7.828 1 90 180 ALA A C 1
ATOM 1450 O O . ALA A 1 180 ? -7.559 -18.844 -8.609 1 90 180 ALA A O 1
ATOM 1451 N N . LEU A 1 181 ? -9.359 -18.422 -7.375 1 87.56 181 LEU A N 1
ATOM 1452 C CA . LEU A 1 181 ? -9.992 -19.703 -7.668 1 87.56 181 LEU A CA 1
ATOM 1453 C C . LEU A 1 181 ? -10.641 -19.672 -9.047 1 87.56 181 LEU A C 1
ATOM 1455 O O . LEU A 1 181 ? -10.992 -20.734 -9.586 1 87.56 181 LEU A O 1
ATOM 1459 N N . PHE A 1 182 ? -10.75 -18.453 -9.562 1 92 182 PHE A N 1
ATOM 1460 C CA . PHE A 1 182 ? -11.422 -18.312 -10.852 1 92 182 PHE A CA 1
ATOM 1461 C C . PHE A 1 182 ? -10.539 -17.562 -11.844 1 92 182 PHE A C 1
ATOM 1463 O O . PHE A 1 182 ? -9.742 -16.703 -11.438 1 92 182 PHE A O 1
ATOM 1470 N N . PRO A 1 183 ? -10.641 -17.922 -13.047 1 94.56 183 PRO A N 1
ATOM 1471 C CA . PRO A 1 183 ? -9.867 -17.203 -14.07 1 94.56 183 PRO A CA 1
ATOM 1472 C C . PRO A 1 183 ? -10.508 -15.875 -14.461 1 94.56 183 PRO A C 1
ATOM 1474 O O . PRO A 1 183 ? -10.82 -15.664 -15.633 1 94.56 183 PRO A O 1
ATOM 1477 N N . TYR A 1 184 ? -10.711 -14.992 -13.516 1 95.25 184 TYR A N 1
ATOM 1478 C CA . TYR A 1 184 ? -11.312 -13.68 -13.742 1 95.25 184 TYR A CA 1
ATOM 1479 C C . TYR A 1 184 ? -10.25 -12.594 -13.805 1 95.25 184 TYR A C 1
ATOM 1481 O O . TYR A 1 184 ? -9.164 -12.742 -13.227 1 95.25 184 TYR A O 1
ATOM 1489 N N . THR A 1 185 ? -10.539 -11.602 -14.57 1 94.88 185 THR A N 1
ATOM 1490 C CA . THR A 1 185 ? -9.742 -10.383 -14.539 1 94.88 185 THR A CA 1
ATOM 1491 C C . THR A 1 185 ? -10.336 -9.383 -13.539 1 94.88 185 THR A C 1
ATOM 1493 O O . THR A 1 185 ? -11.375 -9.648 -12.93 1 94.88 185 THR A O 1
ATOM 1496 N N . GLU A 1 186 ? -9.641 -8.289 -13.383 1 92.38 186 GLU A N 1
ATOM 1497 C CA . GLU A 1 186 ? -10.164 -7.262 -12.492 1 92.38 186 GLU A CA 1
ATOM 1498 C C . GLU A 1 186 ? -11.445 -6.641 -13.055 1 92.38 186 GLU A C 1
ATOM 1500 O O . GLU A 1 186 ? -12.211 -6.016 -12.32 1 92.38 186 GLU A O 1
ATOM 1505 N N . VAL A 1 187 ? -11.602 -6.727 -14.383 1 95.19 187 VAL A N 1
ATOM 1506 C CA . VAL A 1 187 ? -12.844 -6.285 -15.008 1 95.19 187 VAL A CA 1
ATOM 1507 C C . VAL A 1 187 ? -13.875 -7.41 -14.961 1 95.19 187 VAL A C 1
ATOM 1509 O O . VAL A 1 187 ? -14.016 -8.18 -15.914 1 95.19 187 VAL A O 1
ATOM 1512 N N . MET A 1 188 ? -14.641 -7.426 -13.992 1 96.56 188 MET A N 1
ATOM 1513 C CA . MET A 1 188 ? -15.602 -8.5 -13.766 1 96.56 188 MET A CA 1
ATOM 1514 C C . MET A 1 188 ? -17.016 -8.055 -14.164 1 96.56 188 MET A C 1
ATOM 1516 O O . MET A 1 188 ? -17.391 -6.902 -13.953 1 96.56 188 MET A O 1
ATOM 1520 N N . SER A 1 189 ? -17.734 -9.008 -14.695 1 96.88 189 SER A N 1
ATOM 1521 C CA . SER A 1 189 ? -19.172 -8.797 -14.875 1 96.88 189 SER A CA 1
ATOM 1522 C C . SER A 1 189 ? -19.891 -8.789 -13.539 1 96.88 189 SER A C 1
ATOM 1524 O O . SER A 1 189 ? -19.297 -9.07 -12.492 1 96.88 189 SER A O 1
ATOM 1526 N N . PHE A 1 190 ? -21.219 -8.438 -13.594 1 97.25 190 PHE A N 1
ATOM 1527 C CA . PHE A 1 190 ? -22.016 -8.445 -12.375 1 97.25 190 PHE A CA 1
ATOM 1528 C C . PHE A 1 190 ? -22 -9.82 -11.719 1 97.25 190 PHE A C 1
ATOM 1530 O O . PHE A 1 190 ? -21.812 -9.93 -10.5 1 97.25 190 PHE A O 1
ATOM 1537 N N . PHE A 1 191 ? -22.141 -10.805 -12.531 1 97.25 191 PHE A N 1
ATOM 1538 C CA . PHE A 1 191 ? -22.188 -12.164 -12.008 1 97.25 191 PHE A CA 1
ATOM 1539 C C . PHE A 1 191 ? -20.844 -12.539 -11.398 1 97.25 191 PHE A C 1
ATOM 1541 O O . PHE A 1 191 ? -20.781 -13.125 -10.312 1 97.25 191 PHE A O 1
ATOM 1548 N N . GLN A 1 192 ? -19.75 -12.227 -12.039 1 97.5 192 GLN A N 1
ATOM 1549 C CA . GLN A 1 192 ? -18.422 -12.523 -11.531 1 97.5 192 GLN A CA 1
ATOM 1550 C C . GLN A 1 192 ? -18.156 -11.789 -10.219 1 97.5 192 GLN A C 1
ATOM 1552 O O . GLN A 1 192 ? -17.578 -12.352 -9.289 1 97.5 192 GLN A O 1
ATOM 1557 N N . ARG A 1 193 ? -18.594 -10.508 -10.172 1 97.38 193 ARG A N 1
ATOM 1558 C CA . ARG A 1 193 ? -18.453 -9.75 -8.93 1 97.38 193 ARG A CA 1
ATOM 1559 C C . ARG A 1 193 ? -19.266 -10.391 -7.809 1 97.38 193 ARG A C 1
ATOM 1561 O O . ARG A 1 193 ? -18.828 -10.391 -6.652 1 97.38 193 ARG A O 1
ATOM 1568 N N . SER A 1 194 ? -20.422 -10.914 -8.172 1 97.31 194 SER A N 1
ATOM 1569 C CA . SER A 1 194 ? -21.266 -11.578 -7.184 1 97.31 194 SER A CA 1
ATOM 1570 C C . SER A 1 194 ? -20.578 -12.836 -6.641 1 97.31 194 SER A C 1
ATOM 1572 O O . SER A 1 194 ? -20.625 -13.102 -5.441 1 97.31 194 SER A O 1
ATOM 1574 N N . VAL A 1 195 ? -19.969 -13.586 -7.539 1 96.19 195 VAL A N 1
ATOM 1575 C CA . VAL A 1 195 ? -19.234 -14.781 -7.133 1 96.19 195 VAL A CA 1
ATOM 1576 C C . VAL A 1 195 ? -18.078 -14.383 -6.211 1 96.19 195 VAL A C 1
ATOM 1578 O O . VAL A 1 195 ? -17.891 -14.992 -5.152 1 96.19 195 VAL A O 1
ATOM 1581 N N . SER A 1 196 ? -17.359 -13.383 -6.637 1 96 196 SER A N 1
ATOM 1582 C CA . SER A 1 196 ? -16.25 -12.906 -5.82 1 96 196 SER A CA 1
ATOM 1583 C C . SER A 1 196 ? -16.719 -12.453 -4.445 1 96 196 SER A C 1
ATOM 1585 O O . SER A 1 196 ? -16.125 -12.805 -3.426 1 96 196 SER A O 1
ATOM 1587 N N . PHE A 1 197 ? -17.766 -11.695 -4.457 1 97.06 197 PHE A N 1
ATOM 1588 C CA . PHE A 1 197 ? -18.359 -11.25 -3.205 1 97.06 197 PHE A CA 1
ATOM 1589 C C . PHE A 1 197 ? -18.719 -12.43 -2.316 1 97.06 197 PHE A C 1
ATOM 1591 O O . PHE A 1 197 ? -18.422 -12.43 -1.121 1 97.06 197 PHE A O 1
ATOM 1598 N N . GLY A 1 198 ? -19.359 -13.422 -2.887 1 96 198 GLY A N 1
ATOM 1599 C CA . GLY A 1 198 ? -19.75 -14.609 -2.145 1 96 198 GLY A CA 1
ATOM 1600 C C . GLY A 1 198 ? -18.562 -15.359 -1.562 1 96 198 GLY A C 1
ATOM 1601 O O . GLY A 1 198 ? -18.609 -15.789 -0.405 1 96 198 GLY A O 1
ATOM 1602 N N . VAL A 1 199 ? -17.516 -15.516 -2.34 1 95.19 199 VAL A N 1
ATOM 1603 C CA . VAL A 1 199 ? -16.328 -16.219 -1.897 1 95.19 199 VAL A CA 1
ATOM 1604 C C . VAL A 1 199 ? -15.719 -15.508 -0.694 1 95.19 199 VAL A C 1
ATOM 1606 O O . VAL A 1 199 ? -15.422 -16.141 0.327 1 95.19 199 VAL A O 1
ATOM 1609 N N . TYR A 1 200 ? -15.57 -14.203 -0.765 1 95.69 200 TYR A N 1
ATOM 1610 C CA . TYR A 1 200 ? -14.945 -13.453 0.32 1 95.69 200 TYR A CA 1
ATOM 1611 C C . TYR A 1 200 ? -15.852 -13.414 1.546 1 95.69 200 TYR A C 1
ATOM 1613 O O . TYR A 1 200 ? -15.375 -13.469 2.682 1 95.69 200 TYR A O 1
ATOM 1621 N N . ALA A 1 201 ? -17.156 -13.328 1.28 1 95 201 ALA A N 1
ATOM 1622 C CA . ALA A 1 201 ? -18.094 -13.383 2.402 1 95 201 ALA A CA 1
ATOM 1623 C C . ALA A 1 201 ? -17.969 -14.703 3.158 1 95 201 ALA A C 1
ATOM 1625 O O . ALA A 1 201 ? -17.906 -14.719 4.391 1 95 201 ALA A O 1
ATOM 1626 N N . ILE A 1 202 ? -17.859 -15.781 2.469 1 94.25 202 ILE A N 1
ATOM 1627 C CA . ILE A 1 202 ? -17.719 -17.094 3.07 1 94.25 202 ILE A CA 1
ATOM 1628 C C . ILE A 1 202 ? -16.406 -17.172 3.848 1 94.25 202 ILE A C 1
ATOM 1630 O O . ILE A 1 202 ? -16.375 -17.688 4.973 1 94.25 202 ILE A O 1
ATOM 1634 N N . MET A 1 203 ? -15.406 -16.672 3.26 1 93.31 203 MET A N 1
ATOM 1635 C CA . MET A 1 203 ? -14.094 -16.703 3.902 1 93.31 203 MET A CA 1
ATOM 1636 C C . MET A 1 203 ? -14.078 -15.852 5.16 1 93.31 203 MET A C 1
ATOM 1638 O O . MET A 1 203 ? -13.367 -16.156 6.121 1 93.31 203 MET A O 1
ATOM 1642 N N . ILE A 1 204 ? -14.781 -14.719 5.164 1 93.62 204 ILE A N 1
ATOM 1643 C CA . ILE A 1 204 ? -14.867 -13.859 6.34 1 93.62 204 ILE A CA 1
ATOM 1644 C C . ILE A 1 204 ? -15.641 -14.57 7.445 1 93.62 204 ILE A C 1
ATOM 1646 O O . ILE A 1 204 ? -15.242 -14.531 8.617 1 93.62 204 ILE A O 1
ATOM 1650 N N . LEU A 1 205 ? -16.656 -15.297 7.07 1 93.06 205 LEU A N 1
ATOM 1651 C CA . LEU A 1 205 ? -17.578 -15.867 8.039 1 93.06 205 LEU A CA 1
ATOM 1652 C C . LEU A 1 205 ? -17.078 -17.203 8.562 1 93.06 205 LEU A C 1
ATOM 1654 O O . LEU A 1 205 ? -17.359 -17.578 9.695 1 93.06 205 LEU A O 1
ATOM 1658 N N . PHE A 1 206 ? -16.266 -17.891 7.668 1 92.12 206 PHE A N 1
ATOM 1659 C CA . PHE A 1 206 ? -15.852 -19.25 8.031 1 92.12 206 PHE A CA 1
ATOM 1660 C C . PHE A 1 206 ? -14.344 -19.406 7.887 1 92.12 206 PHE A C 1
ATOM 1662 O O . PHE A 1 206 ? -13.742 -18.891 6.941 1 92.12 206 PHE A O 1
ATOM 1669 N N . GLU A 1 207 ? -13.781 -20.078 8.859 1 91.31 207 GLU A N 1
ATOM 1670 C CA . GLU A 1 207 ? -12.383 -20.484 8.758 1 91.31 207 GLU A CA 1
ATOM 1671 C C . GLU A 1 207 ? -12.25 -21.812 8.008 1 91.31 207 GLU A C 1
ATOM 1673 O O . GLU A 1 207 ? -12.375 -22.891 8.609 1 91.31 207 GLU A O 1
ATOM 1678 N N . ILE A 1 208 ? -11.898 -21.75 6.832 1 89.31 208 ILE A N 1
ATOM 1679 C CA . ILE A 1 208 ? -11.945 -22.906 5.961 1 89.31 208 ILE A CA 1
ATOM 1680 C C . ILE A 1 208 ? -10.578 -23.594 5.922 1 89.31 208 ILE A C 1
ATOM 1682 O O . ILE A 1 208 ? -10.492 -24.828 5.875 1 89.31 208 ILE A O 1
ATOM 1686 N N . PHE A 1 209 ? -9.508 -22.859 6.039 1 91.69 209 PHE A N 1
ATOM 1687 C CA . PHE A 1 209 ? -8.195 -23.406 5.715 1 91.69 209 PHE A CA 1
ATOM 1688 C C . PHE A 1 209 ? -7.359 -23.594 6.973 1 91.69 209 PHE A C 1
ATOM 1690 O O . PHE A 1 209 ? -6.148 -23.812 6.895 1 91.69 209 PHE A O 1
ATOM 1697 N N . SER A 1 210 ? -7.961 -23.453 8.125 1 94.25 210 SER A N 1
ATOM 1698 C CA . SER A 1 210 ? -7.293 -23.656 9.398 1 94.25 210 SER A CA 1
ATOM 1699 C C . SER A 1 210 ? -8.297 -23.969 10.508 1 94.25 210 SER A C 1
ATOM 1701 O O . SER A 1 210 ? -9.492 -23.734 10.344 1 94.25 210 SER A O 1
ATOM 1703 N N . TYR A 1 211 ? -7.758 -24.5 11.562 1 95.12 211 TYR A N 1
ATOM 1704 C CA . TYR A 1 211 ? -8.57 -24.625 12.773 1 95.12 211 TYR A CA 1
ATOM 1705 C C . TYR A 1 211 ? -8.609 -23.312 13.539 1 95.12 211 TYR A C 1
ATOM 1707 O O . TYR A 1 211 ? -7.566 -22.781 13.922 1 95.12 211 TYR A O 1
ATOM 1715 N N . THR A 1 212 ? -9.781 -22.828 13.781 1 95 212 THR A N 1
ATOM 1716 C CA . THR A 1 212 ? -9.922 -21.609 14.57 1 95 212 THR A CA 1
ATOM 1717 C C . THR A 1 212 ? -9.219 -21.734 15.914 1 95 212 THR A C 1
ATOM 1719 O O . THR A 1 212 ? -8.586 -20.797 16.391 1 95 212 THR A O 1
ATOM 1722 N N . ASP A 1 213 ? -9.281 -22.969 16.5 1 97.06 213 ASP A N 1
ATOM 1723 C CA . ASP A 1 213 ? -8.727 -23.219 17.828 1 97.06 213 ASP A CA 1
ATOM 1724 C C . ASP A 1 213 ? -7.383 -23.938 17.734 1 97.06 213 ASP A C 1
ATOM 1726 O O . ASP A 1 213 ? -7.059 -24.766 18.578 1 97.06 213 ASP A O 1
ATOM 1730 N N . ALA A 1 214 ? -6.66 -23.656 16.672 1 97.31 214 ALA A N 1
ATOM 1731 C CA . ALA A 1 214 ? -5.371 -24.312 16.453 1 97.31 214 ALA A CA 1
ATOM 1732 C C . ALA A 1 214 ? -4.449 -24.141 17.641 1 97.31 214 ALA A C 1
ATOM 1734 O O . ALA A 1 214 ? -3.717 -25.062 18.016 1 97.31 214 ALA A O 1
ATOM 1735 N N . VAL A 1 215 ? -4.449 -22.969 18.312 1 97.5 215 VAL A N 1
ATOM 1736 C CA . VAL A 1 215 ? -3.584 -22.703 19.453 1 97.5 215 VAL A CA 1
ATOM 1737 C C . VAL A 1 215 ? -3.924 -23.656 20.594 1 97.5 215 VAL A C 1
ATOM 1739 O O . VAL A 1 215 ? -3.033 -24.281 21.188 1 97.5 215 VAL A O 1
ATOM 1742 N N . SER A 1 216 ? -5.199 -23.812 20.906 1 97.75 216 SER A N 1
ATOM 1743 C CA . SER A 1 216 ? -5.617 -24.734 21.969 1 97.75 216 SER A CA 1
ATOM 1744 C C . SER A 1 216 ? -5.246 -26.172 21.641 1 97.75 216 SER A C 1
ATOM 1746 O O . SER A 1 216 ? -4.941 -26.953 22.531 1 97.75 216 SER A O 1
ATOM 1748 N N . ARG A 1 217 ? -5.258 -26.531 20.391 1 96.81 217 ARG A N 1
ATOM 1749 C CA . ARG A 1 217 ? -4.996 -27.891 19.938 1 96.81 217 ARG A CA 1
ATOM 1750 C C . ARG A 1 217 ? -3.508 -28.219 20.016 1 96.81 217 ARG A C 1
ATOM 1752 O O . ARG A 1 217 ? -3.135 -29.328 20.406 1 96.81 217 ARG A O 1
ATOM 1759 N N . PHE A 1 218 ? -2.701 -27.234 19.641 1 96.94 218 PHE A N 1
ATOM 1760 C CA . PHE A 1 218 ? -1.312 -27.609 19.391 1 96.94 218 PHE A CA 1
ATOM 1761 C C . PHE A 1 218 ? -0.382 -26.906 20.375 1 96.94 218 PHE A C 1
ATOM 1763 O O . PHE A 1 218 ? 0.795 -27.25 20.484 1 96.94 218 PHE A O 1
ATOM 1770 N N . ALA A 1 219 ? -0.803 -25.906 21.047 1 97.38 219 ALA A N 1
ATOM 1771 C CA . ALA A 1 219 ? -0.057 -25.188 22.078 1 97.38 219 ALA A CA 1
ATOM 1772 C C . ALA A 1 219 ? -0.948 -24.875 23.281 1 97.38 219 ALA A C 1
ATOM 1774 O O . ALA A 1 219 ? -1.074 -23.719 23.672 1 97.38 219 ALA A O 1
ATOM 1775 N N . PRO A 1 220 ? -1.443 -25.891 23.938 1 96.56 220 PRO A N 1
ATOM 1776 C CA . PRO A 1 220 ? -2.393 -25.672 25.031 1 96.56 220 PRO A CA 1
ATOM 1777 C C . PRO A 1 220 ? -1.764 -24.953 26.219 1 96.56 220 PRO A C 1
ATOM 1779 O O . PRO A 1 220 ? -2.479 -24.391 27.062 1 96.56 220 PRO A O 1
ATOM 1782 N N . GLU A 1 221 ? -0.464 -24.922 26.344 1 96.62 221 GLU A N 1
ATOM 1783 C CA . GLU A 1 221 ? 0.242 -24.281 27.453 1 96.62 221 GLU A CA 1
ATOM 1784 C C . GLU A 1 221 ? 0.302 -22.766 27.281 1 96.62 221 GLU A C 1
ATOM 1786 O O . GLU A 1 221 ? 0.657 -22.047 28.203 1 96.62 221 GLU A O 1
ATOM 1791 N N . LYS A 1 222 ? -0.011 -22.281 26.094 1 97.38 222 LYS A N 1
ATOM 1792 C CA . LYS A 1 222 ? 0.019 -20.859 25.812 1 97.38 222 LYS A CA 1
ATOM 1793 C C . LYS A 1 222 ? -1.372 -20.234 25.938 1 97.38 222 LYS A C 1
ATOM 1795 O O . LYS A 1 222 ? -2.379 -20.938 25.781 1 97.38 222 LYS A O 1
ATOM 1800 N N . PRO A 1 223 ? -1.448 -18.953 26.203 1 96.81 223 PRO A N 1
ATOM 1801 C CA . PRO A 1 223 ? -2.75 -18.281 26.188 1 96.81 223 PRO A CA 1
ATOM 1802 C C . PRO A 1 223 ? -3.48 -18.453 24.859 1 96.81 223 PRO A C 1
ATOM 1804 O O . PRO A 1 223 ? -2.854 -18.422 23.797 1 96.81 223 PRO A O 1
ATOM 1807 N N . TYR A 1 224 ? -4.789 -18.688 24.969 1 95.81 224 TYR A N 1
ATOM 1808 C CA . TYR A 1 224 ? -5.605 -18.953 23.797 1 95.81 224 TYR A CA 1
ATOM 1809 C C . TYR A 1 224 ? -5.676 -17.719 22.891 1 95.81 224 TYR A C 1
ATOM 1811 O O . TYR A 1 224 ? -5.883 -16.609 23.375 1 95.81 224 TYR A O 1
ATOM 1819 N N . LEU A 1 225 ? -5.504 -17.906 21.672 1 93.69 225 LEU A N 1
ATOM 1820 C CA . LEU A 1 225 ? -5.727 -16.984 20.578 1 93.69 225 LEU A CA 1
ATOM 1821 C C . LEU A 1 225 ? -6.359 -17.688 19.375 1 93.69 225 LEU A C 1
ATOM 1823 O O . LEU A 1 225 ? -5.879 -18.734 18.953 1 93.69 225 LEU A O 1
ATOM 1827 N N . PRO A 1 226 ? -7.48 -17.125 18.875 1 93.88 226 PRO A N 1
ATOM 1828 C CA . PRO A 1 226 ? -7.91 -17.688 17.594 1 93.88 226 PRO A CA 1
ATOM 1829 C C . PRO A 1 226 ? -6.844 -17.562 16.516 1 93.88 226 PRO A C 1
ATOM 1831 O O . PRO A 1 226 ? -6.062 -16.594 16.516 1 93.88 226 PRO A O 1
ATOM 1834 N N . ILE A 1 227 ? -6.793 -18.484 15.57 1 95.12 227 ILE A N 1
ATOM 1835 C CA . ILE A 1 227 ? -5.723 -18.578 14.578 1 95.12 227 ILE A CA 1
ATOM 1836 C C . ILE A 1 227 ? -5.66 -17.297 13.766 1 95.12 227 ILE A C 1
ATOM 1838 O O . ILE A 1 227 ? -4.574 -16.844 13.375 1 95.12 227 ILE A O 1
ATOM 1842 N N . ARG A 1 228 ? -6.773 -16.688 13.484 1 91.25 228 ARG A N 1
ATOM 1843 C CA . ARG A 1 228 ? -6.789 -15.445 12.719 1 91.25 228 ARG A CA 1
ATOM 1844 C C . ARG A 1 228 ? -6.074 -14.32 13.469 1 91.25 228 ARG A C 1
ATOM 1846 O O . ARG A 1 228 ? -5.344 -13.531 12.867 1 91.25 228 ARG A O 1
ATOM 1853 N N . GLU A 1 229 ? -6.312 -14.273 14.734 1 91.19 229 GLU A N 1
ATOM 1854 C CA . GLU A 1 229 ? -5.637 -13.266 15.555 1 91.19 229 GLU A CA 1
ATOM 1855 C C . GLU A 1 229 ? -4.137 -13.539 15.633 1 91.19 229 GLU A C 1
ATOM 1857 O O . GLU A 1 229 ? -3.33 -12.609 15.562 1 91.19 229 GLU A O 1
ATOM 1862 N N . LEU A 1 230 ? -3.812 -14.773 15.781 1 94.06 230 LEU A N 1
ATOM 1863 C CA . LEU A 1 230 ? -2.396 -15.125 15.82 1 94.06 230 LEU A CA 1
ATOM 1864 C C . LEU A 1 230 ? -1.708 -14.75 14.516 1 94.06 230 LEU A C 1
ATOM 1866 O O . LEU A 1 230 ? -0.612 -14.188 14.523 1 94.06 230 LEU A O 1
ATOM 1870 N N . THR A 1 231 ? -2.336 -15.047 13.414 1 92.75 231 THR A N 1
ATOM 1871 C CA . THR A 1 231 ? -1.788 -14.773 12.086 1 92.75 231 THR A CA 1
ATOM 1872 C C . THR A 1 231 ? -1.522 -13.281 11.914 1 92.75 231 THR A C 1
ATOM 1874 O O . THR A 1 231 ? -0.51 -12.891 11.328 1 92.75 231 THR A O 1
ATOM 1877 N N . SER A 1 232 ? -2.387 -12.5 12.43 1 88.62 232 SER A N 1
ATOM 1878 C CA . SER A 1 232 ? -2.305 -11.055 12.25 1 88.62 232 SER A CA 1
ATOM 1879 C C . SER A 1 232 ? -1.193 -10.453 13.102 1 88.62 232 SER A C 1
ATOM 1881 O O . SER A 1 232 ? -0.866 -9.273 12.953 1 88.62 232 SER A O 1
ATOM 1883 N N . ARG A 1 233 ? -0.527 -11.234 13.961 1 90.31 233 ARG A N 1
ATOM 1884 C CA . ARG A 1 233 ? 0.551 -10.75 14.82 1 90.31 233 ARG A CA 1
ATOM 1885 C C . ARG A 1 233 ? 1.906 -10.914 14.141 1 90.31 233 ARG A C 1
ATOM 1887 O O . ARG A 1 233 ? 2.947 -10.656 14.75 1 90.31 233 ARG A O 1
ATOM 1894 N N . ALA A 1 234 ? 1.888 -11.391 12.906 1 96.06 234 ALA A N 1
ATOM 1895 C CA . ALA A 1 234 ? 3.131 -11.469 12.148 1 96.06 234 ALA A CA 1
ATOM 1896 C C . ALA A 1 234 ? 3.855 -10.125 12.133 1 96.06 234 ALA A C 1
ATOM 1898 O O . ALA A 1 234 ? 3.221 -9.078 12.039 1 96.06 234 ALA A O 1
ATOM 1899 N N . GLU A 1 235 ? 5.16 -10.164 12.219 1 96.75 235 GLU A N 1
ATOM 1900 C CA . GLU A 1 235 ? 5.961 -8.945 12.195 1 96.75 235 GLU A CA 1
ATOM 1901 C C . GLU A 1 235 ? 5.828 -8.227 10.859 1 96.75 235 GLU A C 1
ATOM 1903 O O . GLU A 1 235 ? 5.844 -6.992 10.805 1 96.75 235 GLU A O 1
ATOM 1908 N N . ILE A 1 236 ? 5.73 -8.977 9.82 1 98 236 ILE A N 1
ATOM 1909 C CA . ILE A 1 236 ? 5.594 -8.445 8.469 1 98 236 ILE A CA 1
ATOM 1910 C C . ILE A 1 236 ? 5.09 -9.547 7.535 1 98 236 ILE A C 1
ATOM 1912 O O . ILE A 1 236 ? 5.301 -10.734 7.793 1 98 236 ILE A O 1
ATOM 1916 N N . VAL A 1 237 ? 4.371 -9.195 6.586 1 98.06 237 VAL A N 1
ATOM 1917 C CA . VAL A 1 237 ? 3.885 -10.078 5.531 1 98.06 237 VAL A CA 1
ATOM 1918 C C . VAL A 1 237 ? 4.391 -9.594 4.176 1 98.06 237 VAL A C 1
ATOM 1920 O O . VAL A 1 237 ? 4.113 -8.461 3.771 1 98.06 237 VAL A O 1
ATOM 1923 N N . LEU A 1 238 ? 5.152 -10.422 3.496 1 98.56 238 LEU A N 1
ATOM 1924 C CA . LEU A 1 238 ? 5.668 -10.102 2.17 1 98.56 238 LEU A CA 1
ATOM 1925 C C . LEU A 1 238 ? 5.02 -10.984 1.106 1 98.56 238 LEU A C 1
ATOM 1927 O O . LEU A 1 238 ? 5.184 -12.203 1.121 1 98.56 238 LEU A O 1
ATOM 1931 N N . ILE A 1 239 ? 4.305 -10.391 0.211 1 98.06 239 ILE A N 1
ATOM 1932 C CA . ILE A 1 239 ? 3.496 -11.125 -0.756 1 98.06 239 ILE A CA 1
ATOM 1933 C C . ILE A 1 239 ? 4.117 -11 -2.146 1 98.06 239 ILE A C 1
ATOM 1935 O O . ILE A 1 239 ? 4.449 -9.898 -2.59 1 98.06 239 ILE A O 1
ATOM 1939 N N . GLU A 1 240 ? 4.227 -12.109 -2.791 1 97.31 240 GLU A N 1
ATOM 1940 C CA . GLU A 1 240 ? 4.703 -12.117 -4.172 1 97.31 240 GLU A CA 1
ATOM 1941 C C . GLU A 1 240 ? 3.609 -11.664 -5.133 1 97.31 240 GLU A C 1
ATOM 1943 O O . GLU A 1 240 ? 2.99 -12.492 -5.809 1 97.31 240 GLU A O 1
ATOM 1948 N N . SER A 1 241 ? 3.461 -10.406 -5.258 1 96.94 241 SER A N 1
ATOM 1949 C CA . SER A 1 241 ? 2.492 -9.766 -6.145 1 96.94 241 SER A CA 1
ATOM 1950 C C . SER A 1 241 ? 2.945 -8.367 -6.543 1 96.94 241 SER A C 1
ATOM 1952 O O . SER A 1 241 ? 3.744 -7.746 -5.84 1 96.94 241 SER A O 1
ATOM 1954 N N . ASP A 1 242 ? 2.564 -7.922 -7.633 1 97.12 242 ASP A N 1
ATOM 1955 C CA . ASP A 1 242 ? 2.814 -6.57 -8.133 1 97.12 242 ASP A CA 1
ATOM 1956 C C . ASP A 1 242 ? 1.811 -6.191 -9.219 1 97.12 242 ASP A C 1
ATOM 1958 O O . ASP A 1 242 ? 1.147 -7.062 -9.789 1 97.12 242 ASP A O 1
ATOM 1962 N N . PRO A 1 243 ? 1.684 -4.934 -9.516 1 96.88 243 PRO A N 1
ATOM 1963 C CA . PRO A 1 243 ? 0.662 -4.527 -10.484 1 96.88 243 PRO A CA 1
ATOM 1964 C C . PRO A 1 243 ? 1.098 -4.754 -11.93 1 96.88 243 PRO A C 1
ATOM 1966 O O . PRO A 1 243 ? 0.315 -4.531 -12.859 1 96.88 243 PRO A O 1
ATOM 1969 N N . ILE A 1 244 ? 2.311 -5.176 -12.133 1 97.62 244 ILE A N 1
ATOM 1970 C CA . ILE A 1 244 ? 2.801 -5.398 -13.492 1 97.62 244 ILE A CA 1
ATOM 1971 C C . ILE A 1 244 ? 2.352 -6.77 -13.984 1 97.62 244 ILE A C 1
ATOM 1973 O O . ILE A 1 244 ? 1.784 -6.891 -15.07 1 97.62 244 ILE A O 1
ATOM 1977 N N . LEU A 1 245 ? 2.504 -7.746 -13.117 1 97.56 245 LEU A N 1
ATOM 1978 C CA . LEU A 1 245 ? 2.066 -9.094 -13.477 1 97.56 245 LEU A CA 1
ATOM 1979 C C . LEU A 1 245 ? 0.623 -9.328 -13.039 1 97.56 245 LEU A C 1
ATOM 1981 O O . LEU A 1 245 ? -0.15 -9.961 -13.766 1 97.56 245 LEU A O 1
ATOM 1985 N N . ASP A 1 246 ? 0.302 -8.875 -11.891 1 96.31 246 ASP A N 1
ATOM 1986 C CA . ASP A 1 246 ? -1.02 -9.086 -11.305 1 96.31 246 ASP A CA 1
ATOM 1987 C C . ASP A 1 246 ? -1.847 -7.801 -11.344 1 96.31 246 ASP A C 1
ATOM 1989 O O . ASP A 1 246 ? -1.449 -6.82 -11.977 1 96.31 246 ASP A O 1
ATOM 1993 N N . TYR A 1 247 ? -3.055 -7.883 -10.852 1 95.88 247 TYR A N 1
ATOM 1994 C CA . TYR A 1 247 ? -3.918 -6.707 -10.766 1 95.88 247 TYR A CA 1
ATOM 1995 C C . TYR A 1 247 ? -3.59 -5.879 -9.531 1 95.88 247 TYR A C 1
ATOM 1997 O O . TYR A 1 247 ? -3.107 -6.414 -8.523 1 95.88 247 TYR A O 1
ATOM 2005 N N . PRO A 1 248 ? -3.805 -4.551 -9.633 1 96.12 248 PRO A N 1
ATOM 2006 C CA . PRO A 1 248 ? -3.496 -3.699 -8.477 1 96.12 248 PRO A CA 1
ATOM 2007 C C . PRO A 1 248 ? -4.242 -4.121 -7.215 1 96.12 248 PRO A C 1
ATOM 2009 O O . PRO A 1 248 ? -5.43 -4.453 -7.277 1 96.12 248 PRO A O 1
ATOM 2012 N N . LYS A 1 249 ? -3.51 -4.156 -6.117 1 96.31 249 LYS A N 1
ATOM 2013 C CA . LYS A 1 249 ? -4.062 -4.562 -4.828 1 96.31 249 LYS A CA 1
ATOM 2014 C C . LYS A 1 249 ? -3.703 -3.562 -3.736 1 96.31 249 LYS A C 1
ATOM 2016 O O . LYS A 1 249 ? -2.721 -2.828 -3.859 1 96.31 249 LYS A O 1
ATOM 2021 N N . VAL A 1 250 ? -4.496 -3.611 -2.678 1 96.38 250 VAL A N 1
ATOM 2022 C CA . VAL A 1 250 ? -4.27 -2.74 -1.528 1 96.38 250 VAL A CA 1
ATOM 2023 C C . VAL A 1 250 ? -3.168 -3.324 -0.646 1 96.38 250 VAL A C 1
ATOM 2025 O O . VAL A 1 250 ? -2.994 -4.543 -0.584 1 96.38 250 VAL A O 1
ATOM 2028 N N . SER A 1 251 ? -2.436 -2.467 -0.036 1 96.56 251 SER A N 1
ATOM 2029 C CA . SER A 1 251 ? -1.373 -2.885 0.873 1 96.56 251 SER A CA 1
ATOM 2030 C C . SER A 1 251 ? -1.402 -2.078 2.166 1 96.56 251 SER A C 1
ATOM 2032 O O . SER A 1 251 ? -2.131 -1.09 2.271 1 96.56 251 SER A O 1
ATOM 2034 N N . LEU A 1 252 ? -0.747 -2.574 3.186 1 97 252 LEU A N 1
ATOM 2035 C CA . LEU A 1 252 ? -0.467 -1.92 4.461 1 97 252 LEU A CA 1
ATOM 2036 C C . LEU A 1 252 ? 1.036 -1.797 4.688 1 97 252 LEU A C 1
ATOM 2038 O O . LEU A 1 252 ? 1.826 -2.477 4.031 1 97 252 LEU A O 1
ATOM 2042 N N . PRO A 1 253 ? 1.423 -0.946 5.574 1 96.81 253 PRO A N 1
ATOM 2043 C CA . PRO A 1 253 ? 2.859 -0.802 5.816 1 96.81 253 PRO A CA 1
ATOM 2044 C C . PRO A 1 253 ? 3.531 -2.125 6.18 1 96.81 253 PRO A C 1
ATOM 2046 O O . PRO A 1 253 ? 4.695 -2.348 5.832 1 96.81 253 PRO A O 1
ATOM 2049 N N . ASN A 1 254 ? 2.85 -3.025 6.836 1 97.31 254 ASN A N 1
ATOM 2050 C CA . ASN A 1 254 ? 3.457 -4.297 7.219 1 97.31 254 ASN A CA 1
ATOM 2051 C C . ASN A 1 254 ? 2.994 -5.434 6.312 1 97.31 254 ASN A C 1
ATOM 2053 O O . ASN A 1 254 ? 3.246 -6.605 6.602 1 97.31 254 ASN A O 1
ATOM 2057 N N . VAL A 1 255 ? 2.145 -5.199 5.336 1 97.62 255 VAL A N 1
ATOM 2058 C CA . VAL A 1 255 ? 1.769 -6.129 4.273 1 97.62 255 VAL A CA 1
ATOM 2059 C C . VAL A 1 255 ? 2.225 -5.578 2.924 1 97.62 255 VAL A C 1
ATOM 2061 O O . VAL A 1 255 ? 1.566 -4.711 2.344 1 97.62 255 VAL A O 1
ATOM 2064 N N . LYS A 1 256 ? 3.285 -6.098 2.434 1 97.5 256 LYS A N 1
ATOM 2065 C CA . LYS A 1 256 ? 3.945 -5.48 1.285 1 97.5 256 LYS A CA 1
ATOM 2066 C C . LYS A 1 256 ? 3.889 -6.398 0.065 1 97.5 256 LYS A C 1
ATOM 2068 O O . LYS A 1 256 ? 4.043 -7.613 0.188 1 97.5 256 LYS A O 1
ATOM 2073 N N . LEU A 1 257 ? 3.695 -5.848 -1.064 1 97.56 257 LEU A N 1
ATOM 2074 C CA . LEU A 1 257 ? 3.725 -6.531 -2.354 1 97.56 257 LEU A CA 1
ATOM 2075 C C . LEU A 1 257 ? 5.082 -6.359 -3.027 1 97.56 257 LEU A C 1
ATOM 2077 O O . LEU A 1 257 ? 5.457 -5.246 -3.404 1 97.56 257 LEU A O 1
ATOM 2081 N N . ILE A 1 258 ? 5.852 -7.41 -3.297 1 97.06 258 ILE A N 1
ATOM 2082 C CA . ILE A 1 258 ? 7.27 -7.211 -3.586 1 97.06 258 ILE A CA 1
ATOM 2083 C C . ILE A 1 258 ? 7.617 -7.863 -4.922 1 97.06 258 ILE A C 1
ATOM 2085 O O . ILE A 1 258 ? 8.789 -7.895 -5.32 1 97.06 258 ILE A O 1
ATOM 2089 N N . GLY A 1 259 ? 6.688 -8.445 -5.621 1 95.25 259 GLY A N 1
ATOM 2090 C CA . GLY A 1 259 ? 7.016 -9.227 -6.805 1 95.25 259 GLY A CA 1
ATOM 2091 C C . GLY A 1 259 ? 7.402 -10.656 -6.484 1 95.25 259 GLY A C 1
ATOM 2092 O O . GLY A 1 259 ? 7.234 -11.117 -5.352 1 95.25 259 GLY A O 1
ATOM 2093 N N . GLY A 1 260 ? 7.996 -11.367 -7.465 1 96.12 260 GLY A N 1
ATOM 2094 C CA . GLY A 1 260 ? 8.297 -12.773 -7.281 1 96.12 260 GLY A CA 1
ATOM 2095 C C . GLY A 1 260 ? 9.742 -13.031 -6.883 1 96.12 260 GLY A C 1
ATOM 2096 O O . GLY A 1 260 ? 10.664 -12.672 -7.613 1 96.12 260 GLY A O 1
ATOM 2097 N N . THR A 1 261 ? 9.969 -13.719 -5.809 1 95.81 261 THR A N 1
ATOM 2098 C CA . THR A 1 261 ? 11.305 -13.914 -5.273 1 95.81 261 THR A CA 1
ATOM 2099 C C . THR A 1 261 ? 12.008 -15.07 -5.984 1 95.81 261 THR A C 1
ATOM 2101 O O . THR A 1 261 ? 13.18 -15.336 -5.738 1 95.81 261 THR A O 1
ATOM 2104 N N . SER A 1 262 ? 11.312 -15.711 -6.926 1 92.19 262 SER A N 1
ATOM 2105 C CA . SER A 1 262 ? 11.898 -16.812 -7.676 1 92.19 262 SER A CA 1
ATOM 2106 C C . SER A 1 262 ? 12.875 -16.312 -8.734 1 92.19 262 SER A C 1
ATOM 2108 O O . SER A 1 262 ? 13.672 -17.094 -9.266 1 92.19 262 SER A O 1
ATOM 2110 N N . VAL A 1 263 ? 12.789 -15.102 -9.062 1 93.75 263 VAL A N 1
ATOM 2111 C CA . VAL A 1 263 ? 13.547 -14.594 -10.203 1 93.75 263 VAL A CA 1
ATOM 2112 C C . VAL A 1 263 ? 15 -14.367 -9.797 1 93.75 263 VAL A C 1
ATOM 2114 O O . VAL A 1 263 ? 15.281 -14.055 -8.633 1 93.75 263 VAL A O 1
ATOM 2117 N N . SER A 1 264 ? 15.875 -14.578 -10.648 1 92.62 264 SER A N 1
ATOM 2118 C CA . SER A 1 264 ? 17.297 -14.297 -10.539 1 92.62 264 SER A CA 1
ATOM 2119 C C . SER A 1 264 ? 17.891 -13.938 -11.898 1 92.62 264 SER A C 1
ATOM 2121 O O . SER A 1 264 ? 17.281 -14.18 -12.938 1 92.62 264 SER A O 1
ATOM 2123 N N . TYR A 1 265 ? 19 -13.336 -11.859 1 94.62 265 TYR A N 1
ATOM 2124 C CA . TYR A 1 265 ? 19.719 -13.133 -13.117 1 94.62 265 TYR A CA 1
ATOM 2125 C C . TYR A 1 265 ? 20.125 -14.469 -13.734 1 94.62 265 TYR A C 1
ATOM 2127 O O . TYR A 1 265 ? 20.406 -15.43 -13.016 1 94.62 265 TYR A O 1
ATOM 2135 N N . ALA A 1 266 ? 20.125 -14.516 -15 1 96.5 266 ALA A N 1
ATOM 2136 C CA . ALA A 1 266 ? 20.453 -15.75 -15.703 1 96.5 266 ALA A CA 1
ATOM 2137 C C . ALA A 1 266 ? 21.938 -16.047 -15.648 1 96.5 266 ALA A C 1
ATOM 2139 O O . ALA A 1 266 ? 22.766 -15.125 -15.789 1 96.5 266 ALA A O 1
ATOM 2140 N N . MET A 1 267 ? 22.266 -17.266 -15.383 1 94.38 267 MET A N 1
ATOM 2141 C CA . MET A 1 267 ? 23.641 -17.766 -15.484 1 94.38 267 MET A CA 1
ATOM 2142 C C . MET A 1 267 ? 23.875 -18.391 -16.844 1 94.38 267 MET A C 1
ATOM 2144 O O . MET A 1 267 ? 22.938 -18.797 -17.531 1 94.38 267 MET A O 1
ATOM 2148 N N . PRO A 1 268 ? 25.172 -18.469 -17.219 1 96.5 268 PRO A N 1
ATOM 2149 C CA . PRO A 1 268 ? 25.453 -19.156 -18.484 1 96.5 268 PRO A CA 1
ATOM 2150 C C . PRO A 1 268 ? 25 -20.609 -18.484 1 96.5 268 PRO A C 1
ATOM 2152 O O . PRO A 1 268 ? 25.156 -21.312 -17.469 1 96.5 268 PRO A O 1
ATOM 2155 N N . LEU A 1 269 ? 24.438 -21.016 -19.609 1 97.56 269 LEU A N 1
ATOM 2156 C CA . LEU A 1 269 ? 23.953 -22.391 -19.719 1 97.56 269 LEU A CA 1
ATOM 2157 C C . LEU A 1 269 ? 25.125 -23.375 -19.703 1 97.56 269 LEU A C 1
ATOM 2159 O O . LEU A 1 269 ? 26.219 -23.062 -20.188 1 97.56 269 LEU A O 1
ATOM 2163 N N . GLN A 1 270 ? 24.875 -24.531 -19.156 1 96.19 270 GLN A N 1
ATOM 2164 C CA . GLN A 1 270 ? 25.812 -25.641 -19.188 1 96.19 270 GLN A CA 1
ATOM 2165 C C . GLN A 1 270 ? 25.344 -26.734 -20.156 1 96.19 270 GLN A C 1
ATOM 2167 O O . GLN A 1 270 ? 24.203 -26.703 -20.609 1 96.19 270 GLN A O 1
ATOM 2172 N N . GLU A 1 271 ? 26.344 -27.609 -20.5 1 96.38 271 GLU A N 1
ATOM 2173 C CA . GLU A 1 271 ? 25.969 -28.719 -21.344 1 96.38 271 GLU A CA 1
ATOM 2174 C C . GLU A 1 271 ? 24.922 -29.609 -20.672 1 96.38 271 GLU A C 1
ATOM 2176 O O . GLU A 1 271 ? 24.938 -29.75 -19.438 1 96.38 271 GLU A O 1
ATOM 2181 N N . PRO A 1 272 ? 24 -30.188 -21.359 1 96.12 272 PRO A N 1
ATOM 2182 C CA . PRO A 1 272 ? 23.875 -30.188 -22.828 1 96.12 272 PRO A CA 1
ATOM 2183 C C . PRO A 1 272 ? 23.062 -29.016 -23.344 1 96.12 272 PRO A C 1
ATOM 2185 O O . PRO A 1 272 ? 22.922 -28.844 -24.562 1 96.12 272 PRO A O 1
ATOM 2188 N N . PHE A 1 273 ? 22.531 -28.234 -22.516 1 97.94 273 PHE A N 1
ATOM 2189 C CA . PHE A 1 273 ? 21.609 -27.172 -22.906 1 97.94 273 PHE A CA 1
ATOM 2190 C C . PHE A 1 273 ? 22.359 -26.094 -23.688 1 97.94 273 PHE A C 1
ATOM 2192 O O . PHE A 1 273 ? 21.812 -25.547 -24.641 1 97.94 273 PHE A O 1
ATOM 2199 N N . LYS A 1 274 ? 23.609 -25.828 -23.297 1 97.94 274 LYS A N 1
ATOM 2200 C CA . LYS A 1 274 ? 24.406 -24.812 -23.953 1 97.94 274 LYS A CA 1
ATOM 2201 C C . LYS A 1 274 ? 24.531 -25.078 -25.453 1 97.94 274 LYS A C 1
ATOM 2203 O O . LYS A 1 274 ? 24.125 -24.266 -26.281 1 97.94 274 LYS A O 1
ATOM 2208 N N . SER A 1 275 ? 25.078 -26.219 -25.797 1 97.88 275 SER A N 1
ATOM 2209 C CA . SER A 1 275 ? 25.297 -26.562 -27.188 1 97.88 275 SER A CA 1
ATOM 2210 C C . SER A 1 275 ? 23.984 -26.625 -27.969 1 97.88 275 SER A C 1
ATOM 2212 O O . SER A 1 275 ? 23.922 -26.203 -29.109 1 97.88 275 SER A O 1
ATOM 2214 N N . PHE A 1 276 ? 23 -27.188 -27.328 1 98.31 276 PHE A N 1
ATOM 2215 C CA . PHE A 1 276 ? 21.703 -27.344 -27.969 1 98.31 276 PHE A CA 1
ATOM 2216 C C . PHE A 1 276 ? 21.109 -25.984 -28.328 1 98.31 276 PHE A C 1
ATOM 2218 O O . PHE A 1 276 ? 20.625 -25.797 -29.438 1 98.31 276 PHE A O 1
ATOM 2225 N N . VAL A 1 277 ? 21.109 -25.062 -27.422 1 98.44 277 VAL A N 1
ATOM 2226 C CA . VAL A 1 277 ? 20.531 -23.734 -27.609 1 98.44 277 VAL A CA 1
ATOM 2227 C C . VAL A 1 277 ? 21.359 -22.938 -28.609 1 98.44 277 VAL A C 1
ATOM 2229 O O . VAL A 1 277 ? 20.828 -22.266 -29.484 1 98.44 277 VAL A O 1
ATOM 2232 N N . ASP A 1 278 ? 22.688 -23.047 -28.516 1 97.06 278 ASP A N 1
ATOM 2233 C CA . ASP A 1 278 ? 23.594 -22.312 -29.406 1 97.06 278 ASP A CA 1
ATOM 2234 C C . ASP A 1 278 ? 23.391 -22.719 -30.859 1 97.06 278 ASP A C 1
ATOM 2236 O O . ASP A 1 278 ? 23.547 -21.891 -31.766 1 97.06 278 ASP A O 1
ATOM 2240 N N . GLN A 1 279 ? 23.062 -23.875 -31.062 1 96.38 279 GLN A N 1
ATOM 2241 C CA . GLN A 1 279 ? 22.969 -24.406 -32.406 1 96.38 279 GLN A CA 1
ATOM 2242 C C . GLN A 1 279 ? 21.625 -24.047 -33.062 1 96.38 279 GLN A C 1
ATOM 2244 O O . GLN A 1 279 ? 21.469 -24.141 -34.281 1 96.38 279 GLN A O 1
ATOM 2249 N N . ALA A 1 280 ? 20.672 -23.703 -32.219 1 97.44 280 ALA A N 1
ATOM 2250 C CA . ALA A 1 280 ? 19.359 -23.359 -32.75 1 97.44 280 ALA A CA 1
ATOM 2251 C C . ALA A 1 280 ? 19.438 -22.109 -33.625 1 97.44 280 ALA A C 1
ATOM 2253 O O . ALA A 1 280 ? 19.859 -21.047 -33.188 1 97.44 280 ALA A O 1
ATOM 2254 N N . GLU A 1 281 ? 19 -22.141 -34.812 1 96.38 281 GLU A N 1
ATOM 2255 C CA . GLU A 1 281 ? 19.141 -21.047 -35.75 1 96.38 281 GLU A CA 1
ATOM 2256 C C . GLU A 1 281 ? 18.062 -20 -35.531 1 96.38 281 GLU A C 1
ATOM 2258 O O . GLU A 1 281 ? 18.359 -18.797 -35.531 1 96.38 281 GLU A O 1
ATOM 2263 N N . LEU A 1 282 ? 16.859 -20.453 -35.375 1 97.56 282 LEU A N 1
ATOM 2264 C CA . LEU A 1 282 ? 15.742 -19.5 -35.312 1 97.56 282 LEU A CA 1
ATOM 2265 C C . LEU A 1 282 ? 15.297 -19.281 -33.875 1 97.56 282 LEU A C 1
ATOM 2267 O O . LEU A 1 282 ? 14.43 -18.453 -33.594 1 97.56 282 LEU A O 1
ATOM 2271 N N . GLY A 1 283 ? 15.898 -20.078 -32.938 1 98.25 283 GLY A N 1
ATOM 2272 C CA . GLY A 1 283 ? 15.562 -19.891 -31.516 1 98.25 283 GLY A CA 1
ATOM 2273 C C . GLY A 1 283 ? 15.016 -21.156 -30.875 1 98.25 283 GLY A C 1
ATOM 2274 O O . GLY A 1 283 ? 15.023 -22.234 -31.484 1 98.25 283 GLY A O 1
ATOM 2275 N N . VAL A 1 284 ? 14.594 -21.016 -29.609 1 98.81 284 VAL A N 1
ATOM 2276 C CA . VAL A 1 284 ? 14.234 -22.172 -28.797 1 98.81 284 VAL A CA 1
ATOM 2277 C C . VAL A 1 284 ? 12.922 -21.891 -28.062 1 98.81 284 VAL A C 1
ATOM 2279 O O . VAL A 1 284 ? 12.68 -20.781 -27.594 1 98.81 284 VAL A O 1
ATOM 2282 N N . VAL A 1 285 ? 12.07 -22.875 -28.031 1 98.88 285 VAL A N 1
ATOM 2283 C CA . VAL A 1 285 ? 10.898 -22.906 -27.156 1 98.88 285 VAL A CA 1
ATOM 2284 C C . VAL A 1 285 ? 11.211 -23.734 -25.906 1 98.88 285 VAL A C 1
ATOM 2286 O O . VAL A 1 285 ? 11.734 -24.859 -26.016 1 98.88 285 VAL A O 1
ATOM 2289 N N . VAL A 1 286 ? 10.953 -23.156 -24.781 1 98.88 286 VAL A N 1
ATOM 2290 C CA . VAL A 1 286 ? 11.094 -23.891 -23.531 1 98.88 286 VAL A CA 1
ATOM 2291 C C . VAL A 1 286 ? 9.727 -24.406 -23.078 1 98.88 286 VAL A C 1
ATOM 2293 O O . VAL A 1 286 ? 8.758 -23.641 -23.047 1 98.88 286 VAL A O 1
ATOM 2296 N N . VAL A 1 287 ? 9.672 -25.703 -22.781 1 98.38 287 VAL A N 1
ATOM 2297 C CA . VAL A 1 287 ? 8.422 -26.328 -22.359 1 98.38 287 VAL A CA 1
ATOM 2298 C C . VAL A 1 287 ? 8.586 -26.938 -20.969 1 98.38 287 VAL A C 1
ATOM 2300 O O . VAL A 1 287 ? 9.445 -27.781 -20.766 1 98.38 287 VAL A O 1
ATOM 2303 N N . ALA A 1 288 ? 7.77 -26.469 -20.062 1 95.69 288 ALA A N 1
ATOM 2304 C CA . ALA A 1 288 ? 7.809 -26.984 -18.688 1 95.69 288 ALA A CA 1
ATOM 2305 C C . ALA A 1 288 ? 6.434 -26.891 -18.031 1 95.69 288 ALA A C 1
ATOM 2307 O O . ALA A 1 288 ? 5.828 -25.812 -18 1 95.69 288 ALA A O 1
ATOM 2308 N N . PHE A 1 289 ? 5.922 -27.953 -17.5 1 92.62 289 PHE A N 1
ATOM 2309 C CA . PHE A 1 289 ? 4.633 -27.984 -16.828 1 92.62 289 PHE A CA 1
ATOM 2310 C C . PHE A 1 289 ? 4.824 -28.219 -15.328 1 92.62 289 PHE A C 1
ATOM 2312 O O . PHE A 1 289 ? 4.039 -28.922 -14.695 1 92.62 289 PHE A O 1
ATOM 2319 N N . GLY A 1 290 ? 5.934 -27.719 -14.812 1 83.19 290 GLY A N 1
ATOM 2320 C CA . GLY A 1 290 ? 6.199 -27.797 -13.383 1 83.19 290 GLY A CA 1
ATOM 2321 C C . GLY A 1 290 ? 6.871 -29.094 -12.961 1 83.19 290 GLY A C 1
ATOM 2322 O O . GLY A 1 290 ? 7.105 -29.969 -13.797 1 83.19 290 GLY A O 1
ATOM 2323 N N . SER A 1 291 ? 7.125 -29.25 -11.727 1 73.69 291 SER A N 1
ATOM 2324 C CA . SER A 1 291 ? 7.887 -30.375 -11.18 1 73.69 291 SER A CA 1
ATOM 2325 C C . SER A 1 291 ? 7.012 -31.609 -11.008 1 73.69 291 SER A C 1
ATOM 2327 O O . SER A 1 291 ? 7.52 -32.719 -10.922 1 73.69 291 SER A O 1
ATOM 2329 N N . TYR A 1 292 ? 5.754 -31.344 -11.156 1 73.69 292 TYR A N 1
ATOM 2330 C CA . TYR A 1 292 ? 4.918 -32.5 -10.797 1 73.69 292 TYR A CA 1
ATOM 2331 C C . TYR A 1 292 ? 4.219 -33.062 -12.023 1 73.69 292 TYR A C 1
ATOM 2333 O O . TYR A 1 292 ? 3.543 -34.094 -11.93 1 73.69 292 TYR A O 1
ATOM 2341 N N . ILE A 1 293 ? 4.363 -32.375 -13.078 1 80.31 293 ILE A N 1
ATOM 2342 C CA . ILE A 1 293 ? 3.783 -32.875 -14.32 1 80.31 293 ILE A CA 1
ATOM 2343 C C . ILE A 1 293 ? 4.898 -33.281 -15.281 1 80.31 293 ILE A C 1
ATOM 2345 O O . ILE A 1 293 ? 4.965 -32.781 -16.406 1 80.31 293 ILE A O 1
ATOM 2349 N N . VAL A 1 294 ? 5.668 -34.188 -14.836 1 79.5 294 VAL A N 1
ATOM 2350 C CA . VAL A 1 294 ? 6.758 -34.656 -15.688 1 79.5 294 VAL A CA 1
ATOM 2351 C C . VAL A 1 294 ? 6.359 -35.969 -16.359 1 79.5 294 VAL A C 1
ATOM 2353 O O . VAL A 1 294 ? 6.965 -36.375 -17.359 1 79.5 294 VAL A O 1
ATOM 2356 N N . ASP A 1 295 ? 5.32 -36.562 -15.789 1 82.81 295 ASP A N 1
ATOM 2357 C CA . ASP A 1 295 ? 4.707 -37.719 -16.438 1 82.81 295 ASP A CA 1
ATOM 2358 C C . ASP A 1 295 ? 3.395 -37.344 -17.109 1 82.81 295 ASP A C 1
ATOM 2360 O O . ASP A 1 295 ? 2.412 -37.031 -16.453 1 82.81 295 ASP A O 1
ATOM 2364 N N . ILE A 1 296 ? 3.402 -37.344 -18.375 1 88.69 296 ILE A N 1
ATOM 2365 C CA . ILE A 1 296 ? 2.223 -36.938 -19.125 1 88.69 296 ILE A CA 1
ATOM 2366 C C . ILE A 1 296 ? 1.659 -38.125 -19.906 1 88.69 296 ILE A C 1
ATOM 2368 O O . ILE A 1 296 ? 2.414 -38.969 -20.391 1 88.69 296 ILE A O 1
ATOM 2372 N N . PRO A 1 297 ? 0.359 -38.188 -20.016 1 90.94 297 PRO A N 1
ATOM 2373 C CA . PRO A 1 297 ? -0.241 -39.281 -20.812 1 90.94 297 PRO A CA 1
ATOM 2374 C C . PRO A 1 297 ? 0.255 -39.281 -22.25 1 90.94 297 PRO A C 1
ATOM 2376 O O . PRO A 1 297 ? 0.487 -38.219 -22.844 1 90.94 297 PRO A O 1
ATOM 2379 N N . GLN A 1 298 ? 0.295 -40.406 -22.828 1 92.62 298 GLN A N 1
ATOM 2380 C CA . GLN A 1 298 ? 0.836 -40.625 -24.172 1 92.62 298 GLN A CA 1
ATOM 2381 C C . GLN A 1 298 ? 0.086 -39.781 -25.188 1 92.62 298 GLN A C 1
ATOM 2383 O O . GLN A 1 298 ? 0.7 -39.156 -26.078 1 92.62 298 GLN A O 1
ATOM 2388 N N . LYS A 1 299 ? -1.165 -39.781 -25.016 1 93.44 299 LYS A N 1
ATOM 2389 C CA . LYS A 1 299 ? -1.976 -39 -25.953 1 93.44 299 LYS A CA 1
ATOM 2390 C C . LYS A 1 299 ? -1.561 -37.531 -25.984 1 93.44 299 LYS A C 1
ATOM 2392 O O . LYS A 1 299 ? -1.517 -36.906 -27.047 1 93.44 299 LYS A O 1
ATOM 2397 N N . VAL A 1 300 ? -1.29 -37.031 -24.859 1 94.25 300 VAL A N 1
ATOM 2398 C CA . VAL A 1 300 ? -0.911 -35.625 -24.719 1 94.25 300 VAL A CA 1
ATOM 2399 C C . VAL A 1 300 ? 0.511 -35.406 -25.234 1 94.25 300 VAL A C 1
ATOM 2401 O O . VAL A 1 300 ? 0.778 -34.469 -25.969 1 94.25 300 VAL A O 1
ATOM 2404 N N . SER A 1 301 ? 1.405 -36.312 -24.906 1 94.62 301 SER A N 1
ATOM 2405 C CA . SER A 1 301 ? 2.789 -36.188 -25.359 1 94.62 301 SER A CA 1
ATOM 2406 C C . SER A 1 301 ? 2.889 -36.312 -26.875 1 94.62 301 SER A C 1
ATOM 2408 O O . SER A 1 301 ? 3.682 -35.594 -27.5 1 94.62 301 SER A O 1
ATOM 2410 N N . ASP A 1 302 ? 2.086 -37.156 -27.438 1 95.56 302 ASP A N 1
ATOM 2411 C CA . ASP A 1 302 ? 2.104 -37.344 -28.875 1 95.56 302 ASP A CA 1
ATOM 2412 C C . ASP A 1 302 ? 1.71 -36.062 -29.609 1 95.56 302 ASP A C 1
ATOM 2414 O O . ASP A 1 302 ? 2.342 -35.688 -30.594 1 95.56 302 ASP A O 1
ATOM 2418 N N . LYS A 1 303 ? 0.668 -35.469 -29.125 1 96 303 LYS A N 1
ATOM 2419 C CA . LYS A 1 303 ? 0.208 -34.25 -29.766 1 96 303 LYS A CA 1
ATOM 2420 C C . LYS A 1 303 ? 1.241 -33.125 -29.609 1 96 303 LYS A C 1
ATOM 2422 O O . LYS A 1 303 ? 1.433 -32.344 -30.531 1 96 303 LYS A O 1
ATOM 2427 N N . LEU A 1 304 ? 1.861 -33.062 -28.484 1 97.38 304 LEU A N 1
ATOM 2428 C CA . LEU A 1 304 ? 2.891 -32.062 -28.25 1 97.38 304 LEU A CA 1
ATOM 2429 C C . LEU A 1 304 ? 4.094 -32.281 -29.156 1 97.38 304 LEU A C 1
ATOM 2431 O O . LEU A 1 304 ? 4.578 -31.344 -29.797 1 97.38 304 LEU A O 1
ATOM 2435 N N . ILE A 1 305 ? 4.508 -33.5 -29.266 1 97.69 305 ILE A N 1
ATOM 2436 C CA . ILE A 1 305 ? 5.652 -33.844 -30.094 1 97.69 305 ILE A CA 1
ATOM 2437 C C . ILE A 1 305 ? 5.355 -33.5 -31.547 1 97.69 305 ILE A C 1
ATOM 2439 O O . ILE A 1 305 ? 6.199 -32.938 -32.25 1 97.69 305 ILE A O 1
ATOM 2443 N N . ALA A 1 306 ? 4.18 -33.875 -31.922 1 97.88 306 ALA A N 1
ATOM 2444 C CA . ALA A 1 306 ? 3.781 -33.594 -33.312 1 97.88 306 ALA A CA 1
ATOM 2445 C C . ALA A 1 306 ? 3.822 -32.094 -33.594 1 97.88 306 ALA A C 1
ATOM 2447 O O . ALA A 1 306 ? 4.277 -31.656 -34.656 1 97.88 306 ALA A O 1
ATOM 2448 N N . ALA A 1 307 ? 3.35 -31.312 -32.688 1 98.44 307 ALA A N 1
ATOM 2449 C CA . ALA A 1 307 ? 3.361 -29.859 -32.844 1 98.44 307 ALA A CA 1
ATOM 2450 C C . ALA A 1 307 ? 4.789 -29.312 -32.844 1 98.44 307 ALA A C 1
ATOM 2452 O O . ALA A 1 307 ? 5.145 -28.469 -33.656 1 98.44 307 ALA A O 1
ATOM 2453 N N . PHE A 1 308 ? 5.621 -29.812 -31.969 1 98.44 308 PHE A N 1
ATOM 2454 C CA . PHE A 1 308 ? 6.984 -29.328 -31.781 1 98.44 308 PHE A CA 1
ATOM 2455 C C . PHE A 1 308 ? 7.84 -29.656 -33 1 98.44 308 PHE A C 1
ATOM 2457 O O . PHE A 1 308 ? 8.703 -28.859 -33.406 1 98.44 308 PHE A O 1
ATOM 2464 N N . LYS A 1 309 ? 7.621 -30.766 -33.562 1 97.56 309 LYS A N 1
ATOM 2465 C CA . LYS A 1 309 ? 8.375 -31.156 -34.75 1 97.56 309 LYS A CA 1
ATOM 2466 C C . LYS A 1 309 ? 8.086 -30.234 -35.906 1 97.56 309 LYS A C 1
ATOM 2468 O O . LYS A 1 309 ? 8.938 -30.047 -36.781 1 97.56 309 LYS A O 1
ATOM 2473 N N . ARG A 1 310 ? 6.93 -29.703 -35.875 1 97.75 310 ARG A N 1
ATOM 2474 C CA . ARG A 1 310 ? 6.508 -28.828 -36.969 1 97.75 310 ARG A CA 1
ATOM 2475 C C . ARG A 1 310 ? 7.098 -27.438 -36.812 1 97.75 310 ARG A C 1
ATOM 2477 O O . ARG A 1 310 ? 7.16 -26.672 -37.781 1 97.75 310 ARG A O 1
ATOM 2484 N N . LEU A 1 311 ? 7.5 -27.062 -35.688 1 98.44 311 LEU A N 1
ATOM 2485 C CA . LEU A 1 311 ? 8.008 -25.719 -35.406 1 98.44 311 LEU A CA 1
ATOM 2486 C C . LEU A 1 311 ? 9.344 -25.5 -36.094 1 98.44 311 LEU A C 1
ATOM 2488 O O . LEU A 1 311 ? 10.172 -26.406 -36.188 1 98.44 311 LEU A O 1
ATOM 2492 N N . PRO A 1 312 ? 9.578 -24.328 -36.625 1 98.19 312 PRO A N 1
ATOM 2493 C CA . PRO A 1 312 ? 10.93 -24.016 -37.094 1 98.19 312 PRO A CA 1
ATOM 2494 C C . PRO A 1 312 ? 11.922 -23.844 -35.938 1 98.19 312 PRO A C 1
ATOM 2496 O O . PRO A 1 312 ? 13.133 -23.828 -36.156 1 98.19 312 PRO A O 1
ATOM 2499 N N . LEU A 1 313 ? 11.5 -23.734 -34.719 1 98.5 313 LEU A N 1
ATOM 2500 C CA . LEU A 1 313 ? 12.305 -23.562 -33.5 1 98.5 313 LEU A CA 1
ATOM 2501 C C . LEU A 1 313 ? 12.672 -24.906 -32.906 1 98.5 313 LEU A C 1
ATOM 2503 O O . LEU A 1 313 ? 11.914 -25.875 -33 1 98.5 313 LEU A O 1
ATOM 2507 N N . ASN A 1 314 ? 13.797 -24.938 -32.219 1 98.56 314 ASN A N 1
ATOM 2508 C CA . ASN A 1 314 ? 14.102 -26.094 -31.375 1 98.56 314 ASN A CA 1
ATOM 2509 C C . ASN A 1 314 ? 13.336 -26.047 -30.062 1 98.56 314 ASN A C 1
ATOM 2511 O O . ASN A 1 314 ? 12.805 -25 -29.688 1 98.56 314 ASN A O 1
ATOM 2515 N N . VAL A 1 315 ? 13.266 -27.234 -29.422 1 98.75 315 VAL A N 1
ATOM 2516 C CA . VAL A 1 315 ? 12.445 -27.297 -28.219 1 98.75 315 VAL A CA 1
ATOM 2517 C C . VAL A 1 315 ? 13.234 -27.922 -27.078 1 98.75 315 VAL A C 1
ATOM 2519 O O . VAL A 1 315 ? 13.836 -28.984 -27.25 1 98.75 315 VAL A O 1
ATOM 2522 N N . VAL A 1 316 ? 13.367 -27.266 -25.969 1 98.62 316 VAL A N 1
ATOM 2523 C CA . VAL A 1 316 ? 13.812 -27.859 -24.719 1 98.62 316 VAL A CA 1
ATOM 2524 C C . VAL A 1 316 ? 12.602 -28.172 -23.828 1 98.62 316 VAL A C 1
ATOM 2526 O O . VAL A 1 316 ? 11.836 -27.266 -23.484 1 98.62 316 VAL A O 1
ATOM 2529 N N . TRP A 1 317 ? 12.438 -29.438 -23.469 1 97.88 317 TRP A N 1
ATOM 2530 C CA . TRP A 1 317 ? 11.203 -29.859 -22.812 1 97.88 317 TRP A CA 1
ATOM 2531 C C . TRP A 1 317 ? 11.516 -30.625 -21.531 1 97.88 317 TRP A C 1
ATOM 2533 O O . TRP A 1 317 ? 12.156 -31.688 -21.578 1 97.88 317 TRP A O 1
ATOM 2543 N N . ARG A 1 318 ? 11.039 -30.078 -20.406 1 95.75 318 ARG A N 1
ATOM 2544 C CA . ARG A 1 318 ? 11.133 -30.797 -19.141 1 95.75 318 ARG A CA 1
ATOM 2545 C C . ARG A 1 318 ? 10.078 -31.891 -19.047 1 95.75 318 ARG A C 1
ATOM 2547 O O . ARG A 1 318 ? 8.906 -31.609 -18.766 1 95.75 318 ARG A O 1
ATOM 2554 N N . VAL A 1 319 ? 10.5 -33.062 -19.203 1 94.12 319 VAL A N 1
ATOM 2555 C CA . VAL A 1 319 ? 9.578 -34.188 -19.203 1 94.12 319 VAL A CA 1
ATOM 2556 C C . VAL A 1 319 ? 10.352 -35.5 -19.016 1 94.12 319 VAL A C 1
ATOM 2558 O O . VAL A 1 319 ? 11.547 -35.594 -19.344 1 94.12 319 VAL A O 1
ATOM 2561 N N . ASN A 1 320 ? 9.648 -36.469 -18.469 1 91.25 320 ASN A N 1
ATOM 2562 C CA . ASN A 1 320 ? 10.234 -37.781 -18.312 1 91.25 320 ASN A CA 1
ATOM 2563 C C . ASN A 1 320 ? 9.961 -38.656 -19.516 1 91.25 320 ASN A C 1
ATOM 2565 O O . ASN A 1 320 ? 9.211 -39.656 -19.422 1 91.25 320 ASN A O 1
ATOM 2569 N N . MET A 1 321 ? 10.617 -38.375 -20.562 1 92.44 321 MET A N 1
ATOM 2570 C CA . MET A 1 321 ? 10.484 -39.188 -21.766 1 92.44 321 MET A CA 1
ATOM 2571 C C . MET A 1 321 ? 11.711 -39.031 -22.656 1 92.44 321 MET A C 1
ATOM 2573 O O . MET A 1 321 ? 12.422 -38.031 -22.562 1 92.44 321 MET A O 1
ATOM 2577 N N . VAL A 1 322 ? 11.867 -39.969 -23.5 1 92 322 VAL A N 1
ATOM 2578 C CA . VAL A 1 322 ? 12.93 -39.906 -24.5 1 92 322 VAL A CA 1
ATOM 2579 C C . VAL A 1 322 ? 12.398 -39.281 -25.781 1 92 322 VAL A C 1
ATOM 2581 O O . VAL A 1 322 ? 11.367 -39.688 -26.297 1 92 322 VAL A O 1
ATOM 2584 N N . SER A 1 323 ? 13.062 -38.344 -26.172 1 92.88 323 SER A N 1
ATOM 2585 C CA . SER A 1 323 ? 12.648 -37.625 -27.375 1 92.88 323 SER A CA 1
ATOM 2586 C C . SER A 1 323 ? 12.781 -38.5 -28.625 1 92.88 323 SER A C 1
ATOM 2588 O O . SER A 1 323 ? 13.789 -39.188 -28.797 1 92.88 323 SER A O 1
ATOM 2590 N N . PRO A 1 324 ? 11.82 -38.562 -29.469 1 93.38 324 PRO A N 1
ATOM 2591 C CA . PRO A 1 324 ? 11.961 -39.25 -30.75 1 93.38 324 PRO A CA 1
ATOM 2592 C C . PRO A 1 324 ? 12.883 -38.531 -31.734 1 93.38 324 PRO A C 1
ATOM 2594 O O . PRO A 1 324 ? 13.305 -39.094 -32.75 1 93.38 324 PRO A O 1
ATOM 2597 N N . ASP A 1 325 ? 13.203 -37.25 -31.469 1 96 325 ASP A N 1
ATOM 2598 C CA . ASP A 1 325 ? 14.07 -36.375 -32.281 1 96 325 ASP A CA 1
ATOM 2599 C C . ASP A 1 325 ? 14.938 -35.5 -31.391 1 96 325 ASP A C 1
ATOM 2601 O O . ASP A 1 325 ? 14.703 -34.281 -31.312 1 96 325 ASP A O 1
ATOM 2605 N N . PRO A 1 326 ? 15.984 -36.031 -30.875 1 95.38 326 PRO A N 1
ATOM 2606 C CA . PRO A 1 326 ? 16.781 -35.312 -29.859 1 95.38 326 PRO A CA 1
ATOM 2607 C C . PRO A 1 326 ? 17.5 -34.094 -30.422 1 95.38 326 PRO A C 1
ATOM 2609 O O . PRO A 1 326 ? 17.875 -33.188 -29.672 1 95.38 326 PRO A O 1
ATOM 2612 N N . ASP A 1 327 ? 17.719 -34.031 -31.703 1 95.12 327 ASP A N 1
ATOM 2613 C CA . ASP A 1 327 ? 18.375 -32.875 -32.312 1 95.12 327 ASP A CA 1
ATOM 2614 C C . ASP A 1 327 ? 17.406 -31.688 -32.344 1 95.12 327 ASP A C 1
ATOM 2616 O O . ASP A 1 327 ? 17.859 -30.531 -32.375 1 95.12 327 ASP A O 1
ATOM 2620 N N . LYS A 1 328 ? 16.109 -31.984 -32.375 1 97.25 328 LYS A N 1
ATOM 2621 C CA . LYS A 1 328 ? 15.07 -30.969 -32.469 1 97.25 328 LYS A CA 1
ATOM 2622 C C . LYS A 1 328 ? 14.414 -30.719 -31.125 1 97.25 328 LYS A C 1
ATOM 2624 O O . LYS A 1 328 ? 13.984 -29.594 -30.828 1 97.25 328 LYS A O 1
ATOM 2629 N N . ILE A 1 329 ? 14.219 -31.734 -30.453 1 98.38 329 ILE A N 1
ATOM 2630 C CA . ILE A 1 329 ? 13.555 -31.703 -29.156 1 98.38 329 ILE A CA 1
ATOM 2631 C C . ILE A 1 329 ? 14.461 -32.312 -28.094 1 98.38 329 ILE A C 1
ATOM 2633 O O . ILE A 1 329 ? 14.633 -33.531 -28.031 1 98.38 329 ILE A O 1
ATOM 2637 N N . LEU A 1 330 ? 15.008 -31.5 -27.234 1 98.31 330 LEU A N 1
ATOM 2638 C CA . LEU A 1 330 ? 15.805 -31.969 -26.109 1 98.31 330 LEU A CA 1
ATOM 2639 C C . LEU A 1 330 ? 14.93 -32.156 -24.859 1 98.31 330 LEU A C 1
ATOM 2641 O O . LEU A 1 330 ? 14.344 -31.203 -24.359 1 98.31 330 LEU A O 1
ATOM 2645 N N . THR A 1 331 ? 14.766 -33.375 -24.344 1 96.75 331 THR A N 1
ATOM 2646 C CA . THR A 1 331 ? 13.977 -33.688 -23.156 1 96.75 331 THR A CA 1
ATOM 2647 C C . THR A 1 331 ? 14.883 -33.938 -21.953 1 96.75 331 THR A C 1
ATOM 2649 O O . THR A 1 331 ? 16.016 -34.406 -22.109 1 96.75 331 THR A O 1
ATOM 2652 N N . SER A 1 332 ? 14.461 -33.5 -20.844 1 93.69 332 SER A N 1
ATOM 2653 C CA . SER A 1 332 ? 15.156 -33.719 -19.578 1 93.69 332 SER A CA 1
ATOM 2654 C C . SER A 1 332 ? 14.195 -33.656 -18.391 1 93.69 332 SER A C 1
ATOM 2656 O O . SER A 1 332 ? 13.195 -32.938 -18.438 1 93.69 332 SER A O 1
ATOM 2658 N N . SER A 1 333 ? 14.477 -34.438 -17.359 1 89.19 333 SER A N 1
ATOM 2659 C CA . SER A 1 333 ? 13.648 -34.406 -16.172 1 89.19 333 SER A CA 1
ATOM 2660 C C . SER A 1 333 ? 13.875 -33.125 -15.359 1 89.19 333 SER A C 1
ATOM 2662 O O . SER A 1 333 ? 13.078 -32.812 -14.484 1 89.19 333 SER A O 1
ATOM 2664 N N . TRP A 1 334 ? 14.945 -32.5 -15.641 1 88.94 334 TRP A N 1
ATOM 2665 C CA . TRP A 1 334 ? 15.25 -31.219 -15.039 1 88.94 334 TRP A CA 1
ATOM 2666 C C . TRP A 1 334 ? 15.852 -30.266 -16.062 1 88.94 334 TRP A C 1
ATOM 2668 O O . TRP A 1 334 ? 16.672 -30.672 -16.891 1 88.94 334 TRP A O 1
ATOM 2678 N N . ILE A 1 335 ? 15.469 -29.031 -16 1 93.56 335 ILE A N 1
ATOM 2679 C CA . ILE A 1 335 ? 16.062 -28.016 -16.875 1 93.56 335 ILE A CA 1
ATOM 2680 C C . ILE A 1 335 ? 16.344 -26.75 -16.062 1 93.56 335 ILE A C 1
ATOM 2682 O O . ILE A 1 335 ? 15.656 -26.453 -15.086 1 93.56 335 ILE A O 1
ATOM 2686 N N . PRO A 1 336 ? 17.359 -25.984 -16.344 1 93.12 336 PRO A N 1
ATOM 2687 C CA . PRO A 1 336 ? 17.594 -24.672 -15.727 1 93.12 336 PRO A CA 1
ATOM 2688 C C . PRO A 1 336 ? 16.688 -23.578 -16.312 1 93.12 336 PRO A C 1
ATOM 2690 O O . PRO A 1 336 ? 17.172 -22.672 -17 1 93.12 336 PRO A O 1
ATOM 2693 N N . GLN A 1 337 ? 15.469 -23.609 -15.992 1 94.75 337 GLN A N 1
ATOM 2694 C CA . GLN A 1 337 ? 14.422 -22.828 -16.641 1 94.75 337 GLN A CA 1
ATOM 2695 C C . GLN A 1 337 ? 14.758 -21.344 -16.609 1 94.75 337 GLN A C 1
ATOM 2697 O O . GLN A 1 337 ? 14.664 -20.672 -17.641 1 94.75 337 GLN A O 1
ATOM 2702 N N . ASN A 1 338 ? 15.117 -20.812 -15.422 1 94.88 338 ASN A N 1
ATOM 2703 C CA . ASN A 1 338 ? 15.453 -19.391 -15.305 1 94.88 338 ASN A CA 1
ATOM 2704 C C . ASN A 1 338 ? 16.578 -19 -16.25 1 94.88 338 ASN A C 1
ATOM 2706 O O . ASN A 1 338 ? 16.5 -17.984 -16.938 1 94.88 338 ASN A O 1
ATOM 2710 N N . ASP A 1 339 ? 17.625 -19.797 -16.312 1 96.38 339 ASP A N 1
ATOM 2711 C CA . ASP A 1 339 ? 18.781 -19.516 -17.156 1 96.38 339 ASP A CA 1
ATOM 2712 C C . ASP A 1 339 ? 18.422 -19.625 -18.641 1 96.38 339 ASP A C 1
ATOM 2714 O O . ASP A 1 339 ? 18.922 -18.859 -19.453 1 96.38 339 ASP A O 1
ATOM 2718 N N . LEU A 1 340 ? 17.609 -20.609 -18.906 1 98.19 340 LEU A N 1
ATOM 2719 C CA . LEU A 1 340 ? 17.141 -20.75 -20.281 1 98.19 340 LEU A CA 1
ATOM 2720 C C . LEU A 1 340 ? 16.359 -19.516 -20.719 1 98.19 340 LEU A C 1
ATOM 2722 O O . LEU A 1 340 ? 16.609 -18.953 -21.781 1 98.19 340 LEU A O 1
ATOM 2726 N N . LEU A 1 341 ? 15.445 -19.062 -19.891 1 98.44 341 LEU A N 1
ATOM 2727 C CA . LEU A 1 341 ? 14.602 -17.922 -20.234 1 98.44 341 LEU A CA 1
ATOM 2728 C C . LEU A 1 341 ? 15.422 -16.656 -20.375 1 98.44 341 LEU A C 1
ATOM 2730 O O . LEU A 1 341 ? 15.039 -15.734 -21.094 1 98.44 341 LEU A O 1
ATOM 2734 N N . GLY A 1 342 ? 16.531 -16.641 -19.703 1 98.12 342 GLY A N 1
ATOM 2735 C CA . GLY A 1 342 ? 17.406 -15.484 -19.781 1 98.12 342 GLY A CA 1
ATOM 2736 C C . GLY A 1 342 ? 18.297 -15.484 -21.016 1 98.12 342 GLY A C 1
ATOM 2737 O O . GLY A 1 342 ? 19 -14.516 -21.281 1 98.12 342 GLY A O 1
ATOM 2738 N N . HIS A 1 343 ? 18.312 -16.547 -21.766 1 98.25 343 HIS A N 1
ATOM 2739 C CA . HIS A 1 343 ? 19.109 -16.641 -22.984 1 98.25 343 HIS A CA 1
ATOM 2740 C C . HIS A 1 343 ? 18.438 -15.938 -24.156 1 98.25 343 HIS A C 1
ATOM 2742 O O . HIS A 1 343 ? 17.219 -16.078 -24.344 1 98.25 343 HIS A O 1
ATOM 2748 N N . HIS A 1 344 ? 19.156 -15.234 -24.969 1 97.06 344 HIS A N 1
ATOM 2749 C CA . HIS A 1 344 ? 18.594 -14.383 -26.016 1 97.06 344 HIS A CA 1
ATOM 2750 C C . HIS A 1 344 ? 17.938 -15.211 -27.094 1 97.06 344 HIS A C 1
ATOM 2752 O O . HIS A 1 344 ? 17.094 -14.703 -27.859 1 97.06 344 HIS A O 1
ATOM 2758 N N . LYS A 1 345 ? 18.234 -16.547 -27.172 1 98.38 345 LYS A N 1
ATOM 2759 C CA . LYS A 1 345 ? 17.672 -17.391 -28.234 1 98.38 345 LYS A CA 1
ATOM 2760 C C . LYS A 1 345 ? 16.328 -17.984 -27.797 1 98.38 345 LYS A C 1
ATOM 2762 O O . LYS A 1 345 ? 15.633 -18.594 -28.609 1 98.38 345 LYS A O 1
ATOM 2767 N N . VAL A 1 346 ? 15.961 -17.891 -26.562 1 98.75 346 VAL A N 1
ATOM 2768 C CA . VAL A 1 346 ? 14.664 -18.406 -26.125 1 98.75 346 VAL A CA 1
ATOM 2769 C C . VAL A 1 346 ? 13.562 -17.422 -26.5 1 98.75 346 VAL A C 1
ATOM 2771 O O . VAL A 1 346 ? 13.664 -16.219 -26.219 1 98.75 346 VAL A O 1
ATOM 2774 N N . LYS A 1 347 ? 12.5 -17.953 -27.078 1 98.75 347 LYS A N 1
ATOM 2775 C CA . LYS A 1 347 ? 11.516 -17.062 -27.703 1 98.75 347 LYS A CA 1
ATOM 2776 C C . LYS A 1 347 ? 10.148 -17.219 -27.047 1 98.75 347 LYS A C 1
ATOM 2778 O O . LYS A 1 347 ? 9.352 -16.281 -27.031 1 98.75 347 LYS A O 1
ATOM 2783 N N . VAL A 1 348 ? 9.82 -18.406 -26.594 1 98.88 348 VAL A N 1
ATOM 2784 C CA . VAL A 1 348 ? 8.5 -18.688 -26.031 1 98.88 348 VAL A CA 1
ATOM 2785 C C . VAL A 1 348 ? 8.633 -19.688 -24.875 1 98.88 348 VAL A C 1
ATOM 2787 O O . VAL A 1 348 ? 9.445 -20.609 -24.938 1 98.88 348 VAL A O 1
ATOM 2790 N N . LEU A 1 349 ? 7.918 -19.5 -23.844 1 98.88 349 LEU A N 1
ATOM 2791 C CA . LEU A 1 349 ? 7.762 -20.453 -22.766 1 98.88 349 LEU A CA 1
ATOM 2792 C C . LEU A 1 349 ? 6.383 -21.109 -22.797 1 98.88 349 LEU A C 1
ATOM 2794 O O . LEU A 1 349 ? 5.363 -20.406 -22.781 1 98.88 349 LEU A O 1
ATOM 2798 N N . VAL A 1 350 ? 6.336 -22.375 -22.953 1 98.75 350 VAL A N 1
ATOM 2799 C CA . VAL A 1 350 ? 5.113 -23.156 -22.781 1 98.75 350 VAL A CA 1
ATOM 2800 C C . VAL A 1 350 ? 5.055 -23.734 -21.359 1 98.75 350 VAL A C 1
ATOM 2802 O O . VAL A 1 350 ? 5.93 -24.5 -20.953 1 98.75 350 VAL A O 1
ATOM 2805 N N . THR A 1 351 ? 4.035 -23.344 -20.609 1 97.75 351 THR A N 1
ATOM 2806 C CA . THR A 1 351 ? 4.047 -23.641 -19.172 1 97.75 351 THR A CA 1
ATOM 2807 C C . THR A 1 351 ? 2.631 -23.859 -18.656 1 97.75 351 THR A C 1
ATOM 2809 O O . THR A 1 351 ? 1.656 -23.531 -19.328 1 97.75 351 THR A O 1
ATOM 2812 N N . HIS A 1 352 ? 2.512 -24.516 -17.531 1 95.56 352 HIS A N 1
ATOM 2813 C CA . HIS A 1 352 ? 1.228 -24.656 -16.844 1 95.56 352 HIS A CA 1
ATOM 2814 C C . HIS A 1 352 ? 0.829 -23.344 -16.172 1 95.56 352 HIS A C 1
ATOM 2816 O O . HIS A 1 352 ? -0.257 -23.25 -15.586 1 95.56 352 HIS A O 1
ATOM 2822 N N . CYS A 1 353 ? 1.756 -22.391 -16.125 1 95.5 353 CYS A N 1
ATOM 2823 C CA . CYS A 1 353 ? 1.481 -21.031 -15.695 1 95.5 353 CYS A CA 1
ATOM 2824 C C . CYS A 1 353 ? 1.46 -20.938 -14.18 1 95.5 353 CYS A C 1
ATOM 2826 O O . CYS A 1 353 ? 0.564 -20.312 -13.602 1 95.5 353 CYS A O 1
ATOM 2828 N N . GLY A 1 354 ? 2.432 -21.641 -13.578 1 94.62 354 GLY A N 1
ATOM 2829 C CA . GLY A 1 354 ? 2.691 -21.375 -12.172 1 94.62 354 GLY A CA 1
ATOM 2830 C C . GLY A 1 354 ? 3.252 -19.984 -11.938 1 94.62 354 GLY A C 1
ATOM 2831 O O . GLY A 1 354 ? 3.908 -19.406 -12.812 1 94.62 354 GLY A O 1
ATOM 2832 N N . GLN A 1 355 ? 3.08 -19.5 -10.836 1 95.44 355 GLN A N 1
ATOM 2833 C CA . GLN A 1 355 ? 3.457 -18.125 -10.562 1 95.44 355 GLN A CA 1
ATOM 2834 C C . GLN A 1 355 ? 4.965 -17.922 -10.703 1 95.44 355 GLN A C 1
ATOM 2836 O O . GLN A 1 355 ? 5.418 -16.906 -11.203 1 95.44 355 GLN A O 1
ATOM 2841 N N . SER A 1 356 ? 5.75 -18.844 -10.203 1 94.88 356 SER A N 1
ATOM 2842 C CA . SER A 1 356 ? 7.199 -18.719 -10.32 1 94.88 356 SER A CA 1
ATOM 2843 C C . SER A 1 356 ? 7.629 -18.625 -11.781 1 94.88 356 SER A C 1
ATOM 2845 O O . SER A 1 356 ? 8.477 -17.812 -12.133 1 94.88 356 SER A O 1
ATOM 2847 N N . SER A 1 357 ? 7.023 -19.469 -12.609 1 96.25 357 SER A N 1
ATOM 2848 C CA . SER A 1 357 ? 7.336 -19.438 -14.031 1 96.25 357 SER A CA 1
ATOM 2849 C C . SER A 1 357 ? 6.914 -18.125 -14.672 1 96.25 357 SER A C 1
ATOM 2851 O O . SER A 1 357 ? 7.605 -17.609 -15.547 1 96.25 357 SER A O 1
ATOM 2853 N N . GLN A 1 358 ? 5.812 -17.625 -14.25 1 97.5 358 GLN A N 1
ATOM 2854 C CA . GLN A 1 358 ? 5.348 -16.344 -14.766 1 97.5 358 GLN A CA 1
ATOM 2855 C C . GLN A 1 358 ? 6.344 -15.227 -14.453 1 97.5 358 GLN A C 1
ATOM 2857 O O . GLN A 1 358 ? 6.656 -14.406 -15.32 1 97.5 358 GLN A O 1
ATOM 2862 N N . TYR A 1 359 ? 6.785 -15.188 -13.227 1 98 359 TYR A N 1
ATOM 2863 C CA . TYR A 1 359 ? 7.719 -14.133 -12.844 1 98 359 TYR A CA 1
ATOM 2864 C C . TYR A 1 359 ? 9.047 -14.297 -13.562 1 98 359 TYR A C 1
ATOM 2866 O O . TYR A 1 359 ? 9.688 -13.305 -13.93 1 98 359 TYR A O 1
ATOM 2874 N N . GLU A 1 360 ? 9.5 -15.547 -13.766 1 97.56 360 GLU A N 1
ATOM 2875 C CA . GLU A 1 360 ? 10.719 -15.766 -14.539 1 97.56 360 GLU A CA 1
ATOM 2876 C C . GLU A 1 360 ? 10.562 -15.258 -15.977 1 97.56 360 GLU A C 1
ATOM 2878 O O . GLU A 1 360 ? 11.445 -14.578 -16.5 1 97.56 360 GLU A O 1
ATOM 2883 N N . ALA A 1 361 ? 9.414 -15.633 -16.531 1 98.69 361 ALA A N 1
ATOM 2884 C CA . ALA A 1 361 ? 9.148 -15.195 -17.906 1 98.69 361 ALA A CA 1
ATOM 2885 C C . ALA A 1 361 ? 9.062 -13.672 -17.984 1 98.69 361 ALA A C 1
ATOM 2887 O O . ALA A 1 361 ? 9.602 -13.062 -18.906 1 98.69 361 ALA A O 1
ATOM 2888 N N . LEU A 1 362 ? 8.398 -13.055 -17.016 1 98.69 362 LEU A N 1
ATOM 2889 C CA . LEU A 1 362 ? 8.297 -11.594 -16.969 1 98.69 362 LEU A CA 1
ATOM 2890 C C . LEU A 1 362 ? 9.68 -10.961 -16.828 1 98.69 362 LEU A C 1
ATOM 2892 O O . LEU A 1 362 ? 10.023 -10.031 -17.562 1 98.69 362 LEU A O 1
ATOM 2896 N N . PHE A 1 363 ? 10.438 -11.461 -15.898 1 98.5 363 PHE A N 1
ATOM 2897 C CA . PHE A 1 363 ? 11.75 -10.898 -15.602 1 98.5 363 PHE A CA 1
ATOM 2898 C C . PHE A 1 363 ? 12.641 -10.922 -16.844 1 98.5 363 PHE A C 1
ATOM 2900 O O . PHE A 1 363 ? 13.375 -9.961 -17.109 1 98.5 363 PHE A O 1
ATOM 2907 N N . HIS A 1 364 ? 12.539 -11.945 -17.641 1 98.62 364 HIS A N 1
ATOM 2908 C CA . HIS A 1 364 ? 13.422 -12.109 -18.797 1 98.62 364 HIS A CA 1
ATOM 2909 C C . HIS A 1 364 ? 12.734 -11.68 -20.078 1 98.62 364 HIS A C 1
ATOM 2911 O O . HIS A 1 364 ? 13.336 -11.719 -21.156 1 98.62 364 HIS A O 1
ATOM 2917 N N . GLY A 1 365 ? 11.461 -11.297 -20.031 1 98.62 365 GLY A N 1
ATOM 2918 C CA . GLY A 1 365 ? 10.742 -10.75 -21.172 1 98.62 365 GLY A CA 1
ATOM 2919 C C . GLY A 1 365 ? 10.398 -11.797 -22.219 1 98.62 365 GLY A C 1
ATOM 2920 O O . GLY A 1 365 ? 10.539 -11.555 -23.422 1 98.62 365 GLY A O 1
ATOM 2921 N N . VAL A 1 366 ? 9.922 -12.961 -21.781 1 98.88 366 VAL A N 1
ATOM 2922 C CA . VAL A 1 366 ? 9.617 -14.055 -22.703 1 98.88 366 VAL A CA 1
ATOM 2923 C C . VAL A 1 366 ? 8.109 -14.297 -22.734 1 98.88 366 VAL A C 1
ATOM 2925 O O . VAL A 1 366 ? 7.5 -14.586 -21.703 1 98.88 366 VAL A O 1
ATOM 2928 N N . PRO A 1 367 ? 7.457 -14.25 -23.891 1 98.88 367 PRO A N 1
ATOM 2929 C CA . PRO A 1 367 ? 6.027 -14.555 -23.969 1 98.88 367 PRO A CA 1
ATOM 2930 C C . PRO A 1 367 ? 5.703 -15.992 -23.578 1 98.88 367 PRO A C 1
ATOM 2932 O O . PRO A 1 367 ? 6.562 -16.875 -23.672 1 98.88 367 PRO A O 1
ATOM 2935 N N . MET A 1 368 ? 4.414 -16.203 -23.219 1 98.88 368 MET A N 1
ATOM 2936 C CA . MET A 1 368 ? 4.074 -17.5 -22.641 1 98.88 368 MET A CA 1
ATOM 2937 C C . MET A 1 368 ? 2.85 -18.109 -23.328 1 98.88 368 MET A C 1
ATOM 2939 O O . MET A 1 368 ? 1.899 -17.391 -23.641 1 98.88 368 MET A O 1
ATOM 2943 N N . LEU A 1 369 ? 2.91 -19.344 -23.594 1 98.88 369 LEU A N 1
ATOM 2944 C CA . LEU A 1 369 ? 1.703 -20.141 -23.797 1 98.88 369 LEU A CA 1
ATOM 2945 C C . LEU A 1 369 ? 1.305 -20.859 -22.516 1 98.88 369 LEU A C 1
ATOM 2947 O O . LEU A 1 369 ? 1.968 -21.828 -22.125 1 98.88 369 LEU A O 1
ATOM 2951 N N . CYS A 1 370 ? 0.233 -20.406 -21.953 1 98.56 370 CYS A N 1
ATOM 2952 C CA . CYS A 1 370 ? -0.219 -20.984 -20.688 1 98.56 370 CYS A CA 1
ATOM 2953 C C . CYS A 1 370 ? -1.188 -22.125 -20.906 1 98.56 370 CYS A C 1
ATOM 2955 O O . CYS A 1 370 ? -2.168 -21.984 -21.641 1 98.56 370 CYS A O 1
ATOM 2957 N N . MET A 1 371 ? -0.898 -23.203 -20.312 1 96.88 371 MET A N 1
ATOM 2958 C CA . MET A 1 371 ? -1.768 -24.375 -20.312 1 96.88 371 MET A CA 1
ATOM 2959 C C . MET A 1 371 ? -2.033 -24.844 -18.891 1 96.88 371 MET A C 1
ATOM 2961 O O . MET A 1 371 ? -1.493 -25.875 -18.453 1 96.88 371 MET A O 1
ATOM 2965 N N . PRO A 1 372 ? -2.943 -24.141 -18.188 1 94.81 372 PRO A N 1
ATOM 2966 C CA . PRO A 1 372 ? -3.16 -24.406 -16.766 1 94.81 372 PRO A CA 1
ATOM 2967 C C . PRO A 1 372 ? -3.738 -25.797 -16.516 1 94.81 372 PRO A C 1
ATOM 2969 O O . PRO A 1 372 ? -4.516 -26.312 -17.328 1 94.81 372 PRO A O 1
ATOM 2972 N N . ILE A 1 373 ? -3.42 -26.344 -15.406 1 89.75 373 ILE A N 1
ATOM 2973 C CA . ILE A 1 373 ? -3.842 -27.703 -15.078 1 89.75 373 ILE A CA 1
ATOM 2974 C C . ILE A 1 373 ? -4.676 -27.688 -13.797 1 89.75 373 ILE A C 1
ATOM 2976 O O . ILE A 1 373 ? -5.754 -28.281 -13.742 1 89.75 373 ILE A O 1
ATOM 2980 N N . PHE A 1 374 ? -4.184 -26.969 -12.734 1 83.38 374 PHE A N 1
ATOM 2981 C CA . PHE A 1 374 ? -4.949 -27.016 -11.5 1 83.38 374 PHE A CA 1
ATOM 2982 C C . PHE A 1 374 ? -4.762 -25.734 -10.688 1 83.38 374 PHE A C 1
ATOM 2984 O O . PHE A 1 374 ? -3.916 -24.906 -11.023 1 83.38 374 PHE A O 1
ATOM 2991 N N . MET A 1 375 ? -5.66 -25.469 -9.695 1 84 375 MET A N 1
ATOM 2992 C CA . MET A 1 375 ? -5.605 -24.469 -8.633 1 84 375 MET A CA 1
ATOM 2993 C C . MET A 1 375 ? -5.574 -23.062 -9.227 1 84 375 MET A C 1
ATOM 2995 O O . MET A 1 375 ? -6.449 -22.688 -10.008 1 84 375 MET A O 1
ATOM 2999 N N . ASP A 1 376 ? -4.469 -22.328 -8.914 1 90.12 376 ASP A N 1
ATOM 3000 C CA . ASP A 1 376 ? -4.434 -20.906 -9.242 1 90.12 376 ASP A CA 1
ATOM 3001 C C . ASP A 1 376 ? -3.941 -20.703 -10.672 1 90.12 376 ASP A C 1
ATOM 3003 O O . ASP A 1 376 ? -3.934 -19.562 -11.172 1 90.12 376 ASP A O 1
ATOM 3007 N N . GLN A 1 377 ? -3.646 -21.75 -11.375 1 94.44 377 GLN A N 1
ATOM 3008 C CA . GLN A 1 377 ? -3.004 -21.625 -12.68 1 94.44 377 GLN A CA 1
ATOM 3009 C C . GLN A 1 377 ? -3.947 -21.016 -13.703 1 94.44 377 GLN A C 1
ATOM 3011 O O . GLN A 1 377 ? -3.525 -20.203 -14.531 1 94.44 377 GLN A O 1
ATOM 3016 N N . PRO A 1 378 ? -5.262 -21.375 -13.633 1 95.44 378 PRO A N 1
ATOM 3017 C CA . PRO A 1 378 ? -6.168 -20.672 -14.547 1 95.44 378 PRO A CA 1
ATOM 3018 C C . PRO A 1 378 ? -6.219 -19.172 -14.297 1 95.44 378 PRO A C 1
ATOM 3020 O O . PRO A 1 378 ? -6.305 -18.391 -15.25 1 95.44 378 PRO A O 1
ATOM 3023 N N . TYR A 1 379 ? -6.219 -18.781 -13.07 1 96.56 379 TYR A N 1
ATOM 3024 C CA . TYR A 1 379 ? -6.141 -17.359 -12.734 1 96.56 379 TYR A CA 1
ATOM 3025 C C . TYR A 1 379 ? -4.859 -16.734 -13.281 1 96.56 379 TYR A C 1
ATOM 3027 O O . TYR A 1 379 ? -4.895 -15.656 -13.867 1 96.56 379 TYR A O 1
ATOM 3035 N N . ASN A 1 380 ? -3.756 -17.406 -13.109 1 97.62 380 ASN A N 1
ATOM 3036 C CA . ASN A 1 380 ? -2.465 -16.953 -13.609 1 97.62 380 ASN A CA 1
ATOM 3037 C C . ASN A 1 380 ? -2.477 -16.797 -15.133 1 97.62 380 ASN A C 1
ATOM 3039 O O . ASN A 1 380 ? -1.959 -15.82 -15.664 1 97.62 380 ASN A O 1
ATOM 3043 N N . ALA A 1 381 ? -3.076 -17.797 -15.719 1 98.12 381 ALA A N 1
ATOM 3044 C CA . ALA A 1 381 ? -3.156 -17.766 -17.172 1 98.12 381 ALA A CA 1
ATOM 3045 C C . ALA A 1 381 ? -3.977 -16.578 -17.656 1 98.12 381 ALA A C 1
ATOM 3047 O O . ALA A 1 381 ? -3.619 -15.922 -18.641 1 98.12 381 ALA A O 1
ATOM 3048 N N . GLU A 1 382 ? -5.008 -16.312 -16.953 1 97.56 382 GLU A N 1
ATOM 3049 C CA . GLU A 1 382 ? -5.883 -15.211 -17.344 1 97.56 382 GLU A CA 1
ATOM 3050 C C . GLU A 1 382 ? -5.18 -13.867 -17.188 1 97.56 382 GLU A C 1
ATOM 3052 O O . GLU A 1 382 ? -5.328 -12.984 -18.031 1 97.56 382 GLU A O 1
ATOM 3057 N N . ARG A 1 383 ? -4.469 -13.641 -16.109 1 96.69 383 ARG A N 1
ATOM 3058 C CA . ARG A 1 383 ? -3.77 -12.367 -15.961 1 96.69 383 ARG A CA 1
ATOM 3059 C C . ARG A 1 383 ? -2.678 -12.227 -17.016 1 96.69 383 ARG A C 1
ATOM 3061 O O . ARG A 1 383 ? -2.414 -11.117 -17.5 1 96.69 383 ARG A O 1
ATOM 3068 N N . THR A 1 384 ? -2.041 -13.336 -17.453 1 97.75 384 THR A N 1
ATOM 3069 C CA . THR A 1 384 ? -1.054 -13.32 -18.531 1 97.75 384 THR A CA 1
ATOM 3070 C C . THR A 1 384 ? -1.692 -12.891 -19.844 1 97.75 384 THR A C 1
ATOM 3072 O O . THR A 1 384 ? -1.14 -12.055 -20.562 1 97.75 384 THR A O 1
ATOM 3075 N N . ARG A 1 385 ? -2.812 -13.469 -20.109 1 97.62 385 ARG A N 1
ATOM 3076 C CA . ARG A 1 385 ? -3.539 -13.133 -21.328 1 97.62 385 ARG A CA 1
ATOM 3077 C C . ARG A 1 385 ? -4.004 -11.688 -21.312 1 97.62 385 ARG A C 1
ATOM 3079 O O . ARG A 1 385 ? -3.797 -10.945 -22.281 1 97.62 385 ARG A O 1
ATOM 3086 N N . SER A 1 386 ? -4.594 -11.289 -20.234 1 96.31 386 SER A N 1
ATOM 3087 C CA . SER A 1 386 ? -5.184 -9.961 -20.125 1 96.31 386 SER A CA 1
ATOM 3088 C C . SER A 1 386 ? -4.121 -8.867 -20.234 1 96.31 386 SER A C 1
ATOM 3090 O O . SER A 1 386 ? -4.395 -7.773 -20.734 1 96.31 386 SER A O 1
ATOM 3092 N N . LYS A 1 387 ? -2.895 -9.164 -19.844 1 97 387 LYS A N 1
ATOM 3093 C CA . LYS A 1 387 ? -1.804 -8.195 -19.875 1 97 387 LYS A CA 1
ATOM 3094 C C . LYS A 1 387 ? -1.085 -8.211 -21.219 1 97 387 LYS A C 1
ATOM 3096 O O . LYS A 1 387 ? -0.229 -7.363 -21.484 1 97 387 LYS A O 1
ATOM 3101 N N . GLY A 1 388 ? -1.414 -9.203 -22.031 1 98.12 388 GLY A N 1
ATOM 3102 C CA . GLY A 1 388 ? -0.824 -9.297 -23.359 1 98.12 388 GLY A CA 1
ATOM 3103 C C . GLY A 1 388 ? 0.522 -10 -23.359 1 98.12 388 GLY A C 1
ATOM 3104 O O . GLY A 1 388 ? 1.329 -9.797 -24.266 1 98.12 388 GLY A O 1
ATOM 3105 N N . PHE A 1 389 ? 0.773 -10.805 -22.312 1 98.75 389 PHE A N 1
ATOM 3106 C CA . PHE A 1 389 ? 2.068 -11.461 -22.188 1 98.75 389 PHE A CA 1
ATOM 3107 C C . PHE A 1 389 ? 2.055 -12.828 -22.844 1 98.75 389 PHE A C 1
ATOM 3109 O O . PHE A 1 389 ? 3.104 -13.453 -23.016 1 98.75 389 PHE A O 1
ATOM 3116 N N . GLY A 1 390 ? 0.888 -13.242 -23.203 1 98.69 390 GLY A N 1
ATOM 3117 C CA . GLY A 1 390 ? 0.812 -14.586 -23.75 1 98.69 390 GLY A CA 1
ATOM 3118 C C . GLY A 1 390 ? -0.602 -15.008 -24.109 1 98.69 390 GLY A C 1
ATOM 3119 O O . GLY A 1 390 ? -1.494 -14.164 -24.234 1 98.69 390 GLY A O 1
ATOM 3120 N N . LEU A 1 391 ? -0.692 -16.297 -24.406 1 98.75 391 LEU A N 1
ATOM 3121 C CA . LEU A 1 391 ? -1.946 -16.938 -24.781 1 98.75 391 LEU A CA 1
ATOM 3122 C C . LEU A 1 391 ? -2.25 -18.125 -23.859 1 98.75 391 LEU A C 1
ATOM 3124 O O . LEU A 1 391 ? -1.396 -18.547 -23.078 1 98.75 391 LEU A O 1
ATOM 3128 N N . THR A 1 392 ? -3.5 -18.609 -23.922 1 98.38 392 THR A N 1
ATOM 3129 C CA . THR A 1 392 ? -3.92 -19.734 -23.094 1 98.38 392 THR A CA 1
ATOM 3130 C C . THR A 1 392 ? -4.559 -20.828 -23.938 1 98.38 392 THR A C 1
ATOM 3132 O O . THR A 1 392 ? -5.312 -20.547 -24.875 1 98.38 392 THR A O 1
ATOM 3135 N N . LEU A 1 393 ? -4.184 -22.062 -23.672 1 97.75 393 LEU A N 1
ATOM 3136 C CA . LEU A 1 393 ? -4.781 -23.25 -24.266 1 97.75 393 LEU A CA 1
ATOM 3137 C C . LEU A 1 393 ? -5.055 -24.312 -23.203 1 97.75 393 LEU A C 1
ATOM 3139 O O . LEU A 1 393 ? -4.398 -24.328 -22.156 1 97.75 393 LEU A O 1
ATOM 3143 N N . ASP A 1 394 ? -6.016 -25.109 -23.5 1 94.69 394 ASP A N 1
ATOM 3144 C CA . ASP A 1 394 ? -6.238 -26.281 -22.656 1 94.69 394 ASP A CA 1
ATOM 3145 C C . ASP A 1 394 ? -5.34 -27.438 -23.078 1 94.69 394 ASP A C 1
ATOM 3147 O O . ASP A 1 394 ? -5.367 -27.859 -24.25 1 94.69 394 ASP A O 1
ATOM 3151 N N . LEU A 1 395 ? -4.594 -27.906 -22.234 1 93.56 395 LEU A N 1
ATOM 3152 C CA . LEU A 1 395 ? -3.588 -28.922 -22.547 1 93.56 395 LEU A CA 1
ATOM 3153 C C . LEU A 1 395 ? -4.242 -30.203 -23.031 1 93.56 395 LEU A C 1
ATOM 3155 O O . LEU A 1 395 ? -3.717 -30.875 -23.922 1 93.56 395 LEU A O 1
ATOM 3159 N N . LYS A 1 396 ? -5.332 -30.547 -22.516 1 91.19 396 LYS A N 1
ATOM 3160 C CA . LYS A 1 396 ? -5.98 -31.828 -22.812 1 91.19 396 LYS A CA 1
ATOM 3161 C C . LYS A 1 396 ? -6.758 -31.75 -24.125 1 91.19 396 LYS A C 1
ATOM 3163 O O . LYS A 1 396 ? -6.656 -32.656 -24.969 1 91.19 396 LYS A O 1
ATOM 3168 N N . SER A 1 397 ? -7.438 -30.703 -24.312 1 93.06 397 SER A N 1
ATOM 3169 C CA . SER A 1 397 ? -8.391 -30.656 -25.406 1 93.06 397 SER A CA 1
ATOM 3170 C C . SER A 1 397 ? -7.781 -30.016 -26.641 1 93.06 397 SER A C 1
ATOM 3172 O O . SER A 1 397 ? -8.312 -30.141 -27.75 1 93.06 397 SER A O 1
ATOM 3174 N N . SER A 1 398 ? -6.652 -29.328 -26.531 1 96.5 398 SER A N 1
ATOM 3175 C CA . SER A 1 398 ? -6.051 -28.656 -27.688 1 96.5 398 SER A CA 1
ATOM 3176 C C . SER A 1 398 ? -5.531 -29.672 -28.703 1 96.5 398 SER A C 1
ATOM 3178 O O . SER A 1 398 ? -5.109 -30.766 -28.344 1 96.5 398 SER A O 1
ATOM 3180 N N . THR A 1 399 ? -5.578 -29.234 -29.938 1 97.62 399 THR A N 1
ATOM 3181 C CA . THR A 1 399 ? -5.059 -30.047 -31.031 1 97.62 399 THR A CA 1
ATOM 3182 C C . THR A 1 399 ? -3.607 -29.688 -31.328 1 97.62 399 THR A C 1
ATOM 3184 O O . THR A 1 399 ? -3.111 -28.656 -30.891 1 97.62 399 THR A O 1
ATOM 3187 N N . THR A 1 400 ? -3.025 -30.609 -32.094 1 98.31 400 THR A N 1
ATOM 3188 C CA . THR A 1 400 ? -1.669 -30.359 -32.594 1 98.31 400 THR A CA 1
ATOM 3189 C C . THR A 1 400 ? -1.593 -29.031 -33.312 1 98.31 400 THR A C 1
ATOM 3191 O O . THR A 1 400 ? -0.665 -28.234 -33.125 1 98.31 400 THR A O 1
ATOM 3194 N N . ASP A 1 401 ? -2.605 -28.766 -34.125 1 98.5 401 ASP A N 1
ATOM 3195 C CA . ASP A 1 401 ? -2.639 -27.547 -34.906 1 98.5 401 ASP A CA 1
ATOM 3196 C C . ASP A 1 401 ? -2.75 -26.312 -34.031 1 98.5 401 ASP A C 1
ATOM 3198 O O . ASP A 1 401 ? -2.115 -25.281 -34.312 1 98.5 401 ASP A O 1
ATOM 3202 N N . GLU A 1 402 ? -3.533 -26.406 -33.031 1 98.56 402 GLU A N 1
ATOM 3203 C CA . GLU A 1 402 ? -3.719 -25.266 -32.125 1 98.56 402 GLU A CA 1
ATOM 3204 C C . GLU A 1 402 ? -2.438 -24.969 -31.375 1 98.56 402 GLU A C 1
ATOM 3206 O O . GLU A 1 402 ? -2.076 -23.797 -31.188 1 98.56 402 GLU A O 1
ATOM 3211 N N . ILE A 1 403 ? -1.818 -26 -30.875 1 98.62 403 ILE A N 1
ATOM 3212 C CA . ILE A 1 403 ? -0.566 -25.828 -30.156 1 98.62 403 ILE A CA 1
ATOM 3213 C C . ILE A 1 403 ? 0.47 -25.172 -31.062 1 98.62 403 ILE A C 1
ATOM 3215 O O . ILE A 1 403 ? 1.09 -24.172 -30.688 1 98.62 403 ILE A O 1
ATOM 3219 N N . PHE A 1 404 ? 0.596 -25.703 -32.281 1 98.69 404 PHE A N 1
ATOM 3220 C CA . PHE A 1 404 ? 1.535 -25.172 -33.281 1 98.69 404 PHE A CA 1
ATOM 3221 C C . PHE A 1 404 ? 1.227 -23.703 -33.594 1 98.69 404 PHE A C 1
ATOM 3223 O O . PHE A 1 404 ? 2.111 -22.844 -33.531 1 98.69 404 PHE A O 1
ATOM 3230 N N . SER A 1 405 ? -0.021 -23.422 -33.844 1 98.69 405 SER A N 1
ATOM 3231 C CA . SER A 1 405 ? -0.413 -22.094 -34.281 1 98.69 405 SER A CA 1
ATOM 3232 C C . SER A 1 405 ? -0.228 -21.062 -33.188 1 98.69 405 SER A C 1
ATOM 3234 O O . SER A 1 405 ? 0.14 -19.922 -33.438 1 98.69 405 SER A O 1
ATOM 3236 N N . ASN A 1 406 ? -0.525 -21.453 -31.922 1 98.81 406 ASN A N 1
ATOM 3237 C CA . ASN A 1 406 ? -0.386 -20.531 -30.812 1 98.81 406 ASN A CA 1
ATOM 3238 C C . ASN A 1 406 ? 1.08 -20.234 -30.5 1 98.81 406 ASN A C 1
ATOM 3240 O O . ASN A 1 406 ? 1.443 -19.094 -30.219 1 98.81 406 ASN A O 1
ATOM 3244 N N . VAL A 1 407 ? 1.927 -21.266 -30.562 1 98.88 407 VAL A N 1
ATOM 3245 C CA . VAL A 1 407 ? 3.354 -21.031 -30.359 1 98.88 407 VAL A CA 1
ATOM 3246 C C . VAL A 1 407 ? 3.885 -20.125 -31.469 1 98.88 407 VAL A C 1
ATOM 3248 O O . VAL A 1 407 ? 4.629 -19.188 -31.203 1 98.88 407 VAL A O 1
ATOM 3251 N N . MET A 1 408 ? 3.469 -20.359 -32.719 1 98.81 408 MET A N 1
ATOM 3252 C CA . MET A 1 408 ? 3.91 -19.547 -33.844 1 98.81 408 MET A CA 1
ATOM 3253 C C . MET A 1 408 ? 3.428 -18.109 -33.688 1 98.81 408 MET A C 1
ATOM 3255 O O . MET A 1 408 ? 4.148 -17.172 -34.062 1 98.81 408 MET A O 1
ATOM 3259 N N . GLU A 1 409 ? 2.188 -17.969 -33.219 1 98.81 409 GLU A N 1
ATOM 3260 C CA . GLU A 1 409 ? 1.646 -16.625 -33 1 98.81 409 GLU A CA 1
ATOM 3261 C C . GLU A 1 409 ? 2.492 -15.852 -32 1 98.81 409 GLU A C 1
ATOM 3263 O O . GLU A 1 409 ? 2.836 -14.688 -32.25 1 98.81 409 GLU A O 1
ATOM 3268 N N . LEU A 1 410 ? 2.859 -16.453 -30.922 1 98.81 410 LEU A N 1
ATOM 3269 C CA . LEU A 1 410 ? 3.676 -15.82 -29.906 1 98.81 410 LEU A CA 1
ATOM 3270 C C . LEU A 1 410 ? 5.066 -15.5 -30.438 1 98.81 410 LEU A C 1
ATOM 3272 O O . LEU A 1 410 ? 5.668 -14.492 -30.047 1 98.81 410 LEU A O 1
ATOM 3276 N N . TYR A 1 411 ? 5.508 -16.359 -31.328 1 98.44 411 TYR A N 1
ATOM 3277 C CA . TYR A 1 411 ? 6.844 -16.219 -31.906 1 98.44 411 TYR A CA 1
ATOM 3278 C C . TYR A 1 411 ? 6.883 -15.117 -32.938 1 98.44 411 TYR A C 1
ATOM 3280 O O . TYR A 1 411 ? 7.828 -14.328 -33 1 98.44 411 TYR A O 1
ATOM 3288 N N . THR A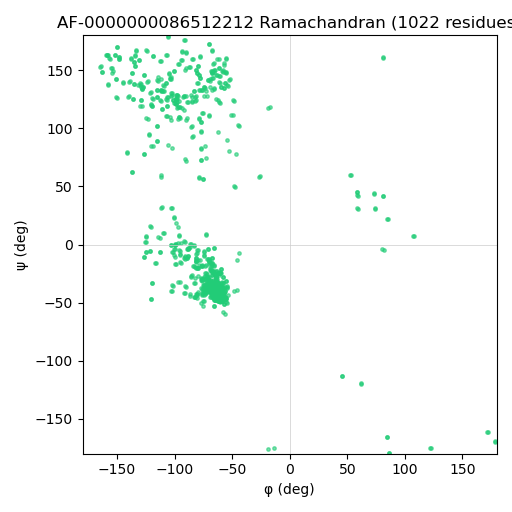 1 412 ? 5.871 -14.977 -33.719 1 98.38 412 THR A N 1
ATOM 3289 C CA . THR A 1 412 ? 5.941 -14.141 -34.906 1 98.38 412 THR A CA 1
ATOM 3290 C C . THR A 1 412 ? 5.273 -12.789 -34.656 1 98.38 412 THR A C 1
ATOM 3292 O O . THR A 1 412 ? 5.645 -11.789 -35.281 1 98.38 412 THR A O 1
ATOM 3295 N N . ASN A 1 413 ? 4.223 -12.766 -33.906 1 98.31 413 ASN A N 1
ATOM 3296 C CA . ASN A 1 413 ? 3.537 -11.516 -33.594 1 98.31 413 ASN A CA 1
ATOM 3297 C C . ASN A 1 413 ? 4.309 -10.68 -32.562 1 98.31 413 ASN A C 1
ATOM 3299 O O . ASN A 1 413 ? 4.402 -11.062 -31.406 1 98.31 413 ASN A O 1
ATOM 3303 N N . PRO A 1 414 ? 4.797 -9.57 -32.969 1 97.88 414 PRO A N 1
ATOM 3304 C CA . PRO A 1 414 ? 5.688 -8.805 -32.094 1 97.88 414 PRO A CA 1
ATOM 3305 C C . PRO A 1 414 ? 4.961 -8.203 -30.891 1 97.88 414 PRO A C 1
ATOM 3307 O O . PRO A 1 414 ? 5.602 -7.758 -29.938 1 97.88 414 PRO A O 1
ATOM 3310 N N . GLN A 1 415 ? 3.709 -8.172 -30.922 1 98.12 415 GLN A N 1
ATOM 3311 C CA . GLN A 1 415 ? 2.939 -7.516 -29.875 1 98.12 415 GLN A CA 1
ATOM 3312 C C . GLN A 1 415 ? 3.207 -8.148 -28.516 1 98.12 415 GLN A C 1
ATOM 3314 O O . GLN A 1 415 ? 3.379 -7.441 -27.516 1 98.12 415 GLN A O 1
ATOM 3319 N N . TYR A 1 416 ? 3.225 -9.469 -28.438 1 98.56 416 TYR A N 1
ATOM 3320 C CA . TYR A 1 416 ? 3.418 -10.164 -27.172 1 98.56 416 TYR A CA 1
ATOM 3321 C C . TYR A 1 416 ? 4.812 -9.898 -26.609 1 98.56 416 TYR A C 1
ATOM 3323 O O . TYR A 1 416 ? 4.969 -9.617 -25.422 1 98.56 416 TYR A O 1
ATOM 3331 N N . LYS A 1 417 ? 5.777 -9.977 -27.469 1 98.12 417 LYS A N 1
ATOM 3332 C CA . LYS A 1 417 ? 7.156 -9.703 -27.078 1 98.12 417 LYS A CA 1
ATOM 3333 C C . LYS A 1 417 ? 7.316 -8.258 -26.594 1 98.12 417 LYS A C 1
ATOM 3335 O O . LYS A 1 417 ? 7.98 -8 -25.594 1 98.12 417 LYS A O 1
ATOM 3340 N N . THR A 1 418 ? 6.73 -7.344 -27.328 1 98.12 418 THR A N 1
ATOM 3341 C CA . THR A 1 418 ? 6.816 -5.934 -26.969 1 98.12 418 THR A CA 1
ATOM 3342 C C . THR A 1 418 ? 6.168 -5.672 -25.609 1 98.12 418 THR A C 1
ATOM 3344 O O . THR A 1 418 ? 6.75 -5 -24.766 1 98.12 418 THR A O 1
ATOM 3347 N N . HIS A 1 419 ? 5.02 -6.238 -25.422 1 97.88 419 HIS A N 1
ATOM 3348 C CA . HIS A 1 419 ? 4.301 -6.039 -24.172 1 97.88 419 HIS A CA 1
ATOM 3349 C C . HIS A 1 419 ? 5.094 -6.578 -22.984 1 97.88 419 HIS A C 1
ATOM 3351 O O . HIS A 1 419 ? 5.281 -5.883 -21.984 1 97.88 419 HIS A O 1
ATOM 3357 N N . ILE A 1 420 ? 5.57 -7.773 -23.094 1 98.56 420 ILE A N 1
ATOM 3358 C CA . ILE A 1 420 ? 6.191 -8.391 -21.922 1 98.56 420 ILE A CA 1
ATOM 3359 C C . ILE A 1 420 ? 7.578 -7.793 -21.703 1 98.56 420 ILE A C 1
ATOM 3361 O O . ILE A 1 420 ? 8.039 -7.684 -20.562 1 98.56 420 ILE A O 1
ATOM 3365 N N . ARG A 1 421 ? 8.266 -7.387 -22.719 1 98.31 421 ARG A N 1
ATOM 3366 C CA . ARG A 1 421 ? 9.57 -6.754 -22.562 1 98.31 421 ARG A CA 1
ATOM 3367 C C . ARG A 1 421 ? 9.43 -5.383 -21.906 1 98.31 421 ARG A C 1
ATOM 3369 O O . ARG A 1 421 ? 10.266 -4.996 -21.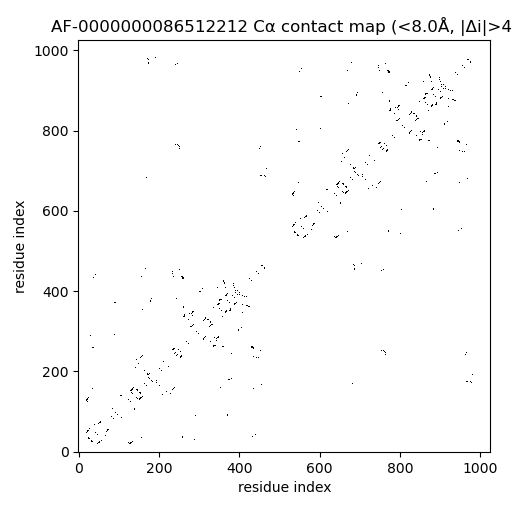078 1 98.31 421 ARG A O 1
ATOM 3376 N N . THR A 1 422 ? 8.406 -4.656 -22.328 1 97.44 422 THR A N 1
ATOM 3377 C CA . THR A 1 422 ? 8.117 -3.396 -21.656 1 97.44 422 THR A CA 1
ATOM 3378 C C . THR A 1 422 ? 7.82 -3.627 -20.188 1 97.44 422 THR A C 1
ATOM 3380 O O . THR A 1 422 ? 8.328 -2.908 -19.312 1 97.44 422 THR A O 1
ATOM 3383 N N . ALA A 1 423 ? 7.066 -4.625 -19.938 1 98.06 423 ALA A N 1
ATOM 3384 C CA . ALA A 1 423 ? 6.742 -4.98 -18.562 1 98.06 423 ALA A CA 1
ATOM 3385 C C . ALA A 1 423 ? 7.988 -5.422 -17.797 1 98.06 423 ALA A C 1
ATOM 3387 O O . ALA A 1 423 ? 8.141 -5.105 -16.625 1 98.06 423 ALA A O 1
ATOM 3388 N N . SER A 1 424 ? 8.789 -6.199 -18.438 1 98.38 424 SER A N 1
ATOM 3389 C CA . SER A 1 424 ? 10.047 -6.645 -17.844 1 98.38 424 SER A CA 1
ATOM 3390 C C . SER A 1 424 ? 10.906 -5.457 -17.406 1 98.38 424 SER A C 1
ATOM 3392 O O . SER A 1 424 ? 11.445 -5.453 -16.297 1 98.38 424 SER A O 1
ATOM 3394 N N . LYS A 1 425 ? 11.016 -4.492 -18.25 1 96.81 425 LYS A N 1
ATOM 3395 C CA . LYS A 1 425 ? 11.766 -3.281 -17.938 1 96.81 425 LYS A CA 1
ATOM 3396 C C . LYS A 1 425 ? 11.188 -2.576 -16.719 1 96.81 425 LYS A C 1
ATOM 3398 O O . LYS A 1 425 ? 11.922 -2.211 -15.797 1 96.81 425 LYS A O 1
ATOM 3403 N N . LEU A 1 426 ? 9.891 -2.4 -16.734 1 96.75 426 LEU A N 1
ATOM 3404 C CA . LEU A 1 426 ? 9.211 -1.76 -15.625 1 96.75 426 LEU A CA 1
ATOM 3405 C C . LEU A 1 426 ? 9.438 -2.541 -14.328 1 96.75 426 LEU A C 1
ATOM 3407 O O . LEU A 1 426 ? 9.68 -1.949 -13.281 1 96.75 426 LEU A O 1
ATOM 3411 N N . PHE A 1 427 ? 9.312 -3.838 -14.453 1 97.75 427 PHE A N 1
ATOM 3412 C CA . PHE A 1 427 ? 9.484 -4.707 -13.289 1 97.75 427 PHE A CA 1
ATOM 3413 C C . PHE A 1 427 ? 10.867 -4.535 -12.688 1 97.75 427 PHE A C 1
ATOM 3415 O O . PHE A 1 427 ? 11.008 -4.398 -11.469 1 97.75 427 PHE A O 1
ATOM 3422 N N . LYS A 1 428 ? 11.883 -4.473 -13.484 1 96.94 428 LYS A N 1
ATOM 3423 C CA . LYS A 1 428 ? 13.258 -4.355 -13.016 1 96.94 428 LYS A CA 1
ATOM 3424 C C . LYS A 1 428 ? 13.516 -2.979 -12.406 1 96.94 428 LYS A C 1
ATOM 3426 O O . LYS A 1 428 ? 14.281 -2.85 -11.445 1 96.94 428 LYS A O 1
ATOM 3431 N N . ILE A 1 429 ? 12.875 -2.008 -12.906 1 94.44 429 ILE A N 1
ATOM 3432 C CA . ILE A 1 429 ? 13 -0.662 -12.359 1 94.44 429 ILE A CA 1
ATOM 3433 C C . ILE A 1 429 ? 12.375 -0.621 -10.961 1 94.44 429 ILE A C 1
ATOM 3435 O O . ILE A 1 429 ? 12.984 -0.105 -10.023 1 94.44 429 ILE A O 1
ATOM 3439 N N . ASN A 1 430 ? 11.227 -1.208 -10.836 1 94.06 430 ASN A N 1
ATOM 3440 C CA . ASN A 1 430 ? 10.438 -1.072 -9.617 1 94.06 430 ASN A CA 1
ATOM 3441 C C . ASN A 1 430 ? 10.898 -2.055 -8.547 1 94.06 430 ASN A C 1
ATOM 3443 O O . ASN A 1 430 ? 10.852 -1.741 -7.352 1 94.06 430 ASN A O 1
ATOM 3447 N N . TYR A 1 431 ? 11.359 -3.277 -9.016 1 94.06 431 TYR A N 1
ATOM 3448 C CA . TYR A 1 431 ? 11.516 -4.336 -8.023 1 94.06 431 TYR A CA 1
ATOM 3449 C C . TYR A 1 431 ? 12.93 -4.918 -8.07 1 94.06 431 TYR A C 1
ATOM 3451 O O . TYR A 1 431 ? 13.312 -5.695 -7.188 1 94.06 431 TYR A O 1
ATOM 3459 N N . LYS A 1 432 ? 13.734 -4.586 -9.086 1 94.31 432 LYS A N 1
ATOM 3460 C CA . LYS A 1 432 ? 15.062 -5.191 -9.227 1 94.31 432 LYS A CA 1
ATOM 3461 C C . LYS A 1 432 ? 15 -6.699 -9 1 94.31 432 LYS A C 1
ATOM 3463 O O . LYS A 1 432 ? 14.281 -7.41 -9.703 1 94.31 432 LYS A O 1
ATOM 3468 N N . LEU A 1 433 ? 15.633 -7.184 -7.887 1 95.81 433 LEU A N 1
ATOM 3469 C CA . LEU A 1 433 ? 15.461 -8.57 -7.461 1 95.81 433 LEU A CA 1
ATOM 3470 C C . LEU A 1 433 ? 14.594 -8.648 -6.207 1 95.81 433 LEU A C 1
ATOM 3472 O O . LEU A 1 433 ? 15.023 -8.25 -5.125 1 95.81 433 LEU A O 1
ATOM 3476 N N . PRO A 1 434 ? 13.422 -9.172 -6.367 1 97.56 434 PRO A N 1
ATOM 3477 C CA . PRO A 1 434 ? 12.461 -9.18 -5.262 1 97.56 434 PRO A CA 1
ATOM 3478 C C . PRO A 1 434 ? 12.992 -9.883 -4.02 1 97.56 434 PRO A C 1
ATOM 3480 O O . PRO A 1 434 ? 12.641 -9.516 -2.896 1 97.56 434 PRO A O 1
ATOM 3483 N N . LYS A 1 435 ? 13.844 -10.938 -4.16 1 97.12 435 LYS A N 1
ATOM 3484 C CA . LYS A 1 435 ? 14.406 -11.617 -2.996 1 97.12 435 LYS A CA 1
ATOM 3485 C C . LYS A 1 435 ? 15.211 -10.656 -2.127 1 97.12 435 LYS A C 1
ATOM 3487 O O . LYS A 1 435 ? 15.234 -10.789 -0.903 1 97.12 435 LYS A O 1
ATOM 3492 N N . GLU A 1 436 ? 15.859 -9.672 -2.727 1 97.19 436 GLU A N 1
ATOM 3493 C CA . GLU A 1 436 ? 16.609 -8.68 -1.969 1 97.19 436 GLU A CA 1
ATOM 3494 C C . GLU A 1 436 ? 15.68 -7.734 -1.211 1 97.19 436 GLU A C 1
ATOM 3496 O O . GLU A 1 436 ? 16.016 -7.277 -0.114 1 97.19 436 GLU A O 1
ATOM 3501 N N . GLN A 1 437 ? 14.547 -7.43 -1.824 1 96.88 437 GLN A N 1
ATOM 3502 C CA . GLN A 1 437 ? 13.539 -6.637 -1.124 1 96.88 437 GLN A CA 1
ATOM 3503 C C . GLN A 1 437 ? 13 -7.387 0.093 1 96.88 437 GLN A C 1
ATOM 3505 O O . GLN A 1 437 ? 12.812 -6.793 1.157 1 96.88 437 GLN A O 1
ATOM 3510 N N . ALA A 1 438 ? 12.734 -8.648 -0.154 1 98.5 438 ALA A N 1
ATOM 3511 C CA . ALA A 1 438 ? 12.297 -9.477 0.968 1 98.5 438 ALA A CA 1
ATOM 3512 C C . ALA A 1 438 ? 13.328 -9.461 2.096 1 98.5 438 ALA A C 1
ATOM 3514 O O . ALA A 1 438 ? 12.977 -9.234 3.258 1 98.5 438 ALA A O 1
ATOM 3515 N N . ALA A 1 439 ? 14.594 -9.641 1.751 1 98 439 ALA A N 1
ATOM 3516 C CA . ALA A 1 439 ? 15.664 -9.664 2.744 1 98 439 ALA A CA 1
ATOM 3517 C C . ALA A 1 439 ? 15.773 -8.328 3.471 1 98 439 ALA A C 1
ATOM 3519 O O . ALA A 1 439 ? 16 -8.289 4.68 1 98 439 ALA A O 1
ATOM 3520 N N . PHE A 1 440 ? 15.641 -7.25 2.787 1 97.19 440 PHE A N 1
ATOM 3521 C CA . PHE A 1 440 ? 15.703 -5.926 3.391 1 97.19 440 PHE A CA 1
ATOM 3522 C C . PHE A 1 440 ? 14.656 -5.781 4.488 1 97.19 440 PHE A C 1
ATOM 3524 O O . PHE A 1 440 ? 14.977 -5.363 5.605 1 97.19 440 PHE A O 1
ATOM 3531 N N . TRP A 1 441 ? 13.414 -6.102 4.203 1 97.88 441 TRP A N 1
ATOM 3532 C CA . TRP A 1 441 ? 12.328 -5.883 5.152 1 97.88 441 TRP A CA 1
ATOM 3533 C C . TRP A 1 441 ? 12.414 -6.875 6.309 1 97.88 441 TRP A C 1
ATOM 3535 O O . TRP A 1 441 ? 12.07 -6.539 7.445 1 97.88 441 TRP A O 1
ATOM 3545 N N . LEU A 1 442 ? 12.789 -8.102 5.973 1 98.5 442 LEU A N 1
ATOM 3546 C CA . LEU A 1 442 ? 12.969 -9.078 7.043 1 98.5 442 LEU A CA 1
ATOM 3547 C C . LEU A 1 442 ? 14.109 -8.664 7.973 1 98.5 442 LEU A C 1
ATOM 3549 O O . LEU A 1 442 ? 13.984 -8.758 9.195 1 98.5 442 LEU A O 1
ATOM 3553 N N . ASP A 1 443 ? 15.234 -8.195 7.398 1 97.69 443 ASP A N 1
ATOM 3554 C CA . ASP A 1 443 ? 16.328 -7.645 8.195 1 97.69 443 ASP A CA 1
ATOM 3555 C C . ASP A 1 443 ? 15.859 -6.438 9.008 1 97.69 443 ASP A C 1
ATOM 3557 O O . ASP A 1 443 ? 16.25 -6.27 10.164 1 97.69 443 ASP A O 1
ATOM 3561 N N . HIS A 1 444 ? 15.055 -5.648 8.352 1 96.25 444 HIS A N 1
ATOM 3562 C CA . HIS A 1 444 ? 14.516 -4.461 9.008 1 96.25 444 HIS A CA 1
ATOM 3563 C C . HIS A 1 444 ? 13.758 -4.828 10.273 1 96.25 444 HIS A C 1
ATOM 3565 O O . HIS A 1 444 ? 13.977 -4.23 11.328 1 96.25 444 HIS A O 1
ATOM 3571 N N . VAL A 1 445 ? 12.898 -5.812 10.219 1 96.38 445 VAL A N 1
ATOM 3572 C CA . VAL A 1 445 ? 12.094 -6.18 11.383 1 96.38 445 VAL A CA 1
ATOM 3573 C C . VAL A 1 445 ? 12.977 -6.863 12.422 1 96.38 445 VAL A C 1
ATOM 3575 O O . VAL A 1 445 ? 12.742 -6.738 13.625 1 96.38 445 VAL A O 1
ATOM 3578 N N . LEU A 1 446 ? 13.992 -7.574 11.977 1 96.69 446 LEU A N 1
ATOM 3579 C CA . LEU A 1 446 ? 14.938 -8.203 12.891 1 96.69 446 LEU A CA 1
ATOM 3580 C C . LEU A 1 446 ? 15.688 -7.148 13.703 1 96.69 446 LEU A C 1
ATOM 3582 O O . LEU A 1 446 ? 15.938 -7.336 14.891 1 96.69 446 LEU A O 1
ATOM 3586 N N . GLN A 1 447 ? 15.977 -6.055 13.094 1 93.88 447 GLN A N 1
ATOM 3587 C CA . GLN A 1 447 ? 16.812 -5.031 13.711 1 93.88 447 GLN A CA 1
ATOM 3588 C C . GLN A 1 447 ? 15.969 -4.027 14.492 1 93.88 447 GLN A C 1
ATOM 3590 O O . GLN A 1 447 ? 16.391 -3.543 15.547 1 93.88 447 GLN A O 1
ATOM 3595 N N . HIS A 1 448 ? 14.781 -3.729 13.945 1 92.94 448 HIS A N 1
ATOM 3596 C CA . HIS A 1 448 ? 14.07 -2.572 14.477 1 92.94 448 HIS A CA 1
ATOM 3597 C C . HIS A 1 448 ? 12.664 -2.953 14.938 1 92.94 448 HIS A C 1
ATOM 3599 O O . HIS A 1 448 ? 11.953 -2.127 15.516 1 92.94 448 HIS A O 1
ATOM 3605 N N . GLY A 1 449 ? 12.273 -4.16 14.688 1 91.94 449 GLY A N 1
ATOM 3606 C CA . GLY A 1 449 ? 10.898 -4.543 14.992 1 91.94 449 GLY A CA 1
ATOM 3607 C C . GLY A 1 449 ? 9.914 -4.109 13.93 1 91.94 449 GLY A C 1
ATOM 3608 O O . GLY A 1 449 ? 10.203 -3.211 13.133 1 91.94 449 GLY A O 1
ATOM 3609 N N . GLY A 1 450 ? 8.773 -4.695 13.883 1 92.56 450 GLY A N 1
ATOM 3610 C CA . GLY A 1 450 ? 7.758 -4.379 12.891 1 92.56 450 GLY A CA 1
ATOM 3611 C C . GLY A 1 450 ? 6.52 -3.734 13.484 1 92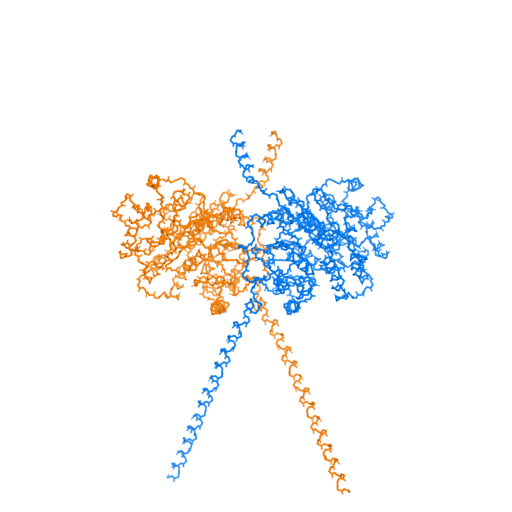.56 450 GLY A C 1
ATOM 3612 O O . GLY A 1 450 ? 5.57 -3.42 12.758 1 92.56 450 GLY A O 1
ATOM 3613 N N . ASP A 1 451 ? 6.477 -3.404 14.742 1 92.62 451 ASP A N 1
ATOM 3614 C CA . ASP A 1 451 ? 5.281 -2.961 15.461 1 92.62 451 ASP A CA 1
ATOM 3615 C C . ASP A 1 451 ? 4.781 -1.624 14.914 1 92.62 451 ASP A C 1
ATOM 3617 O O . ASP A 1 451 ? 3.574 -1.41 14.789 1 92.62 451 ASP A O 1
ATOM 3621 N N . TYR A 1 452 ? 5.688 -0.746 14.578 1 93.06 452 TYR A N 1
ATOM 3622 C CA . TYR A 1 452 ? 5.305 0.601 14.164 1 93.06 452 TYR A CA 1
ATOM 3623 C C . TYR A 1 452 ? 4.57 0.575 12.828 1 93.06 452 TYR A C 1
ATOM 3625 O O . TYR A 1 452 ? 3.9 1.545 12.469 1 93.06 452 TYR A O 1
ATOM 3633 N N . MET A 1 453 ? 4.68 -0.551 12.102 1 95.88 453 MET A N 1
ATOM 3634 C CA . MET A 1 453 ? 4.043 -0.661 10.789 1 95.88 453 MET A CA 1
ATOM 3635 C C . MET A 1 453 ? 2.684 -1.344 10.898 1 95.88 453 MET A C 1
ATOM 3637 O O . MET A 1 453 ? 1.913 -1.362 9.938 1 95.88 453 MET A O 1
ATOM 3641 N N . ARG A 1 454 ? 2.334 -1.873 12.016 1 93.94 454 ARG A N 1
ATOM 3642 C CA . ARG A 1 454 ? 1.137 -2.693 12.164 1 93.94 454 ARG A CA 1
ATOM 3643 C C . ARG A 1 454 ? -0.1 -1.827 12.375 1 93.94 454 ARG A C 1
ATOM 3645 O O . ARG A 1 454 ? -0.078 -0.882 13.164 1 93.94 454 ARG A O 1
ATOM 3652 N N . SER A 1 455 ? -1.114 -2.148 11.609 1 92.38 455 SER A N 1
ATOM 3653 C CA . SER A 1 455 ? -2.408 -1.496 11.781 1 92.38 455 SER A CA 1
ATOM 3654 C C . SER A 1 455 ? -3.156 -2.066 12.984 1 92.38 455 SER A C 1
ATOM 3656 O O . SER A 1 455 ? -3.117 -3.273 13.234 1 92.38 455 SER A O 1
ATOM 3658 N N . LEU A 1 456 ? -3.859 -1.203 13.68 1 92.62 456 LEU A N 1
ATOM 3659 C CA . LEU A 1 456 ? -4.684 -1.659 14.797 1 92.62 456 LEU A CA 1
ATOM 3660 C C . LEU A 1 456 ? -5.773 -2.611 14.312 1 92.62 456 LEU A C 1
ATOM 3662 O O . LEU A 1 456 ? -6.273 -3.432 15.086 1 92.62 456 LEU A O 1
ATOM 3666 N N . GLY A 1 457 ? -6.113 -2.479 13.078 1 92.5 457 GLY A N 1
ATOM 3667 C CA . GLY A 1 457 ? -7.125 -3.354 12.508 1 92.5 457 GLY A CA 1
ATOM 3668 C C . GLY A 1 457 ? -6.754 -4.82 12.578 1 92.5 457 GLY A C 1
ATOM 3669 O O . GLY A 1 457 ? -7.629 -5.691 12.562 1 92.5 457 GLY A O 1
ATOM 3670 N N . GLN A 1 458 ? -5.547 -5.121 12.703 1 91.44 458 GLN A N 1
ATOM 3671 C CA . GLN A 1 458 ? -5.066 -6.496 12.641 1 91.44 458 GLN A CA 1
ATOM 3672 C C . GLN A 1 458 ? -5.262 -7.211 13.977 1 91.44 458 GLN A C 1
ATOM 3674 O O . GLN A 1 458 ? -5.227 -8.438 14.039 1 91.44 458 GLN A O 1
ATOM 3679 N N . THR A 1 459 ? -5.535 -6.469 15.062 1 87.62 459 THR A N 1
ATOM 3680 C CA . THR A 1 459 ? -5.742 -7.117 16.359 1 87.62 459 THR A CA 1
ATOM 3681 C C . THR A 1 459 ? -7.125 -6.789 16.906 1 87.62 459 THR A C 1
ATOM 3683 O O . THR A 1 459 ? -7.52 -7.316 17.953 1 87.62 459 THR A O 1
ATOM 3686 N N . MET A 1 460 ? -7.777 -5.965 16.234 1 91.62 460 MET A N 1
ATOM 3687 C CA . MET A 1 460 ? -9.102 -5.613 16.719 1 91.62 460 MET A CA 1
ATOM 3688 C C . MET A 1 460 ? -10.125 -6.688 16.359 1 91.62 460 MET A C 1
ATOM 3690 O O . MET A 1 460 ? -9.969 -7.383 15.359 1 91.62 460 MET A O 1
ATOM 3694 N N . PRO A 1 461 ? -11.188 -6.789 17.156 1 92 461 PRO A N 1
ATOM 3695 C CA . PRO A 1 461 ? -12.227 -7.762 16.812 1 92 461 PRO A CA 1
ATOM 3696 C C . PRO A 1 461 ? -12.875 -7.473 15.461 1 92 461 PRO A C 1
ATOM 3698 O O . PRO A 1 461 ? -13.039 -6.309 15.086 1 92 461 PRO A O 1
ATOM 3701 N N . GLY A 1 462 ? -13.344 -8.516 14.836 1 91.94 462 GLY A N 1
ATOM 3702 C CA . GLY A 1 462 ? -13.922 -8.406 13.5 1 91.94 462 GLY A CA 1
ATOM 3703 C C . GLY A 1 462 ? -15.117 -7.477 13.453 1 91.94 462 GLY A C 1
ATOM 3704 O O . GLY A 1 462 ? -15.266 -6.695 12.508 1 91.94 462 GLY A O 1
ATOM 3705 N N . TYR A 1 463 ? -15.969 -7.594 14.492 1 94.25 463 TYR A N 1
ATOM 3706 C CA . TYR A 1 463 ? -17.188 -6.793 14.469 1 94.25 463 TYR A CA 1
ATOM 3707 C C . TYR A 1 463 ? -16.859 -5.305 14.555 1 94.25 463 TYR A C 1
ATOM 3709 O O . TYR A 1 463 ? -17.625 -4.469 14.062 1 94.25 463 TYR A O 1
ATOM 3717 N N . GLN A 1 464 ? -15.719 -4.922 15.133 1 95.94 464 GLN A N 1
ATOM 3718 C CA . GLN A 1 464 ? -15.273 -3.533 15.148 1 95.94 464 GLN A CA 1
ATOM 3719 C C . GLN A 1 464 ? -14.617 -3.15 13.828 1 95.94 464 GLN A C 1
ATOM 3721 O O . GLN A 1 464 ? -14.906 -2.088 13.273 1 95.94 464 GLN A O 1
ATOM 3726 N N . PHE A 1 465 ? -13.797 -4.078 13.328 1 94.94 465 PHE A N 1
ATOM 3727 C CA . PHE A 1 465 ? -13.062 -3.83 12.086 1 94.94 465 PHE A CA 1
ATOM 3728 C C . PHE A 1 465 ? -14.023 -3.547 10.938 1 94.94 465 PHE A C 1
ATOM 3730 O O . PHE A 1 465 ? -13.766 -2.664 10.117 1 94.94 465 PHE A O 1
ATOM 3737 N N . TYR A 1 466 ? -15.164 -4.25 10.922 1 94.38 466 TYR A N 1
ATOM 3738 C CA . TYR A 1 466 ? -16.141 -4.094 9.852 1 94.38 466 TYR A CA 1
ATOM 3739 C C . TYR A 1 466 ? -17.234 -3.117 10.258 1 94.38 466 TYR A C 1
ATOM 3741 O O . TYR A 1 466 ? -18.266 -3.016 9.578 1 94.38 466 TYR A O 1
ATOM 3749 N N . SER A 1 467 ? -17.141 -2.43 11.375 1 96.75 467 SER A N 1
ATOM 3750 C CA . SER A 1 467 ? -18.047 -1.409 11.898 1 96.75 467 SER A CA 1
ATOM 3751 C C . SER A 1 467 ? -19.453 -1.964 12.086 1 96.75 467 SER A C 1
ATOM 3753 O O . SER A 1 467 ? -20.438 -1.25 11.891 1 96.75 467 SER A O 1
ATOM 3755 N N . LEU A 1 468 ? -19.516 -3.221 12.391 1 95.69 468 LEU A N 1
ATOM 3756 C CA . LEU A 1 468 ? -20.828 -3.842 12.57 1 95.69 468 LEU A CA 1
ATOM 3757 C C . LEU A 1 468 ? -21.516 -3.307 13.828 1 95.69 468 LEU A C 1
ATOM 3759 O O . LEU A 1 468 ? -22.734 -3.164 13.852 1 95.69 468 LEU A O 1
ATOM 3763 N N . ASP A 1 469 ? -20.688 -3.102 14.875 1 97.25 469 ASP A N 1
ATOM 3764 C CA . ASP A 1 469 ? -21.25 -2.535 16.094 1 97.25 469 ASP A CA 1
ATOM 3765 C C . ASP A 1 469 ? -21.797 -1.13 15.852 1 97.25 469 ASP A C 1
ATOM 3767 O O . ASP A 1 469 ? -22.891 -0.798 16.297 1 97.25 469 ASP A O 1
ATOM 3771 N N . VAL A 1 470 ? -21.078 -0.301 15.086 1 97.56 470 VAL A N 1
ATOM 3772 C CA . VAL A 1 470 ? -21.5 1.056 14.766 1 97.56 470 VAL A CA 1
ATOM 3773 C C . VAL A 1 470 ? -22.75 1.007 13.883 1 97.56 470 VAL A C 1
ATOM 3775 O O . VAL A 1 470 ? -23.703 1.771 14.094 1 97.56 470 VAL A O 1
ATOM 3778 N N . LEU A 1 471 ? -22.781 0.131 12.938 1 95.88 471 LEU A N 1
ATOM 3779 C CA . LEU A 1 471 ? -23.938 -0.029 12.055 1 95.88 471 LEU A CA 1
ATOM 3780 C C . LEU A 1 471 ? -25.156 -0.471 12.844 1 95.88 471 LEU A C 1
ATOM 3782 O O . LEU A 1 471 ? -26.266 0.017 12.602 1 95.88 471 LEU A O 1
ATOM 3786 N N . ALA A 1 472 ? -24.969 -1.379 13.742 1 96.44 472 ALA A N 1
ATOM 3787 C CA . ALA A 1 472 ? -26.062 -1.823 14.602 1 96.44 472 ALA A CA 1
ATOM 3788 C C . ALA A 1 472 ? -26.625 -0.664 15.422 1 96.44 472 ALA A C 1
ATOM 3790 O O . ALA A 1 472 ? -27.828 -0.543 15.594 1 96.44 472 ALA A O 1
ATOM 3791 N N . PHE A 1 473 ? -25.734 0.106 15.914 1 96.81 473 PHE A N 1
ATOM 3792 C CA . PHE A 1 473 ? -26.141 1.282 16.672 1 96.81 473 PHE A CA 1
ATOM 3793 C C . PHE A 1 473 ? -26.938 2.244 15.812 1 96.81 473 PHE A C 1
ATOM 3795 O O . PHE A 1 473 ? -27.969 2.756 16.25 1 96.81 473 PHE A O 1
ATOM 3802 N N . CYS A 1 474 ? -26.453 2.521 14.594 1 95.12 474 CYS A N 1
ATOM 3803 C CA . CYS A 1 474 ? -27.172 3.383 13.664 1 95.12 474 CYS A CA 1
ATOM 3804 C C . CYS A 1 474 ? -28.562 2.826 13.375 1 95.12 474 CYS A C 1
ATOM 3806 O O . CYS A 1 474 ? -29.547 3.574 13.336 1 95.12 474 CYS A O 1
ATOM 3808 N N . LEU A 1 475 ? -28.641 1.545 13.164 1 94.44 475 LEU A N 1
ATOM 3809 C CA . LEU A 1 475 ? -29.922 0.9 12.891 1 94.44 475 LEU A CA 1
ATOM 3810 C C . LEU A 1 475 ? -30.859 1.032 14.086 1 94.44 475 LEU A C 1
ATOM 3812 O O . LEU A 1 475 ? -32.062 1.205 13.914 1 94.44 475 LEU A O 1
ATOM 3816 N N . LEU A 1 476 ? -30.328 0.881 15.258 1 95.5 476 LEU A N 1
ATOM 3817 C CA . LEU A 1 476 ? -31.109 1.058 16.469 1 95.5 476 LEU A CA 1
ATOM 3818 C C . LEU A 1 476 ? -31.703 2.465 16.531 1 95.5 476 LEU A C 1
ATOM 3820 O O . LEU A 1 476 ? -32.875 2.639 16.844 1 95.5 476 LEU A O 1
ATOM 3824 N N . ILE A 1 477 ? -30.891 3.424 16.188 1 95 477 ILE A N 1
ATOM 3825 C CA . ILE A 1 477 ? -31.328 4.812 16.219 1 95 477 ILE A CA 1
ATOM 3826 C C . ILE A 1 477 ? -32.438 5.023 15.172 1 95 477 ILE A C 1
ATOM 3828 O O . ILE A 1 477 ? -33.469 5.641 15.453 1 95 477 ILE A O 1
ATOM 3832 N N . ILE A 1 478 ? -32.125 4.527 14.016 1 93.75 478 ILE A N 1
ATOM 3833 C CA . ILE A 1 478 ? -33.094 4.676 12.938 1 93.75 478 ILE A CA 1
ATOM 3834 C C . ILE A 1 478 ? -34.406 3.994 13.312 1 93.75 478 ILE A C 1
ATOM 3836 O O . ILE A 1 478 ? -35.5 4.543 13.078 1 93.75 478 ILE A O 1
ATOM 3840 N N . SER A 1 479 ? -34.344 2.842 13.891 1 94.19 479 SER A N 1
ATOM 3841 C CA . SER A 1 479 ? -35.531 2.111 14.32 1 94.19 479 SER A CA 1
ATOM 3842 C C . SER A 1 479 ? -36.281 2.881 15.383 1 94.19 479 SER A C 1
ATOM 3844 O O . SER A 1 479 ? -37.531 2.977 15.328 1 94.19 479 SER A O 1
ATOM 3846 N N . LEU A 1 480 ? -35.625 3.428 16.312 1 95.31 480 LEU A N 1
ATOM 3847 C CA . LEU A 1 480 ? -36.25 4.195 17.375 1 95.31 480 LEU A CA 1
ATOM 3848 C C . LEU A 1 480 ? -36.938 5.453 16.828 1 95.31 480 LEU A C 1
ATOM 3850 O O . LEU A 1 480 ? -38.031 5.805 17.234 1 95.31 480 LEU A O 1
ATOM 3854 N N . LEU A 1 481 ? -36.25 6.074 15.906 1 94.62 481 LEU A N 1
ATOM 3855 C CA . LEU A 1 481 ? -36.812 7.258 15.273 1 94.62 481 LEU A CA 1
ATOM 3856 C C . LEU A 1 481 ? -38.062 6.902 14.461 1 94.62 481 LEU A C 1
ATOM 3858 O O . LEU A 1 481 ? -39.031 7.652 14.453 1 94.62 481 LEU A O 1
ATOM 3862 N N . SER A 1 482 ? -37.969 5.824 13.812 1 94.06 482 SER A N 1
ATOM 3863 C CA . SER A 1 482 ? -39.125 5.375 13.023 1 94.06 482 SER A CA 1
ATOM 3864 C C . SER A 1 482 ? -40.312 5.039 13.914 1 94.06 482 SER A C 1
ATOM 3866 O O . SER A 1 482 ? -41.438 5.355 13.578 1 94.06 482 SER A O 1
ATOM 3868 N N . ILE A 1 483 ? -40.062 4.434 14.977 1 93.56 483 ILE A N 1
ATOM 3869 C CA . ILE A 1 483 ? -41.094 4.094 15.938 1 93.56 483 ILE A CA 1
ATOM 3870 C C . ILE A 1 483 ? -41.719 5.371 16.516 1 93.56 483 ILE A C 1
ATOM 3872 O O . ILE A 1 483 ? -42.938 5.492 16.625 1 93.56 483 ILE A O 1
ATOM 3876 N N . CYS A 1 484 ? -40.875 6.285 16.859 1 94.38 484 CYS A N 1
ATOM 3877 C CA . CYS A 1 484 ? -41.344 7.566 17.375 1 94.38 484 CYS A CA 1
ATOM 3878 C C . CYS A 1 484 ? -42.188 8.297 16.344 1 94.38 484 CYS A C 1
ATOM 3880 O O . CYS A 1 484 ? -43.25 8.828 16.688 1 94.38 484 CYS A O 1
ATOM 3882 N N . CYS A 1 485 ? -41.688 8.328 15.164 1 93.56 485 CYS A N 1
ATOM 3883 C CA . CYS A 1 485 ? -42.438 8.953 14.086 1 93.56 485 CYS A CA 1
ATOM 3884 C C . CYS A 1 485 ? -43.781 8.266 13.906 1 93.56 485 CYS A C 1
ATOM 3886 O O . CYS A 1 485 ? -44.812 8.93 13.695 1 93.56 485 CYS A O 1
ATOM 3888 N N . PHE A 1 486 ? -43.75 6.965 13.977 1 92.44 486 PHE A N 1
ATOM 3889 C CA . PHE A 1 486 ? -45 6.188 13.844 1 92.44 486 PHE A CA 1
ATOM 3890 C C . PHE A 1 486 ? -46 6.566 14.93 1 92.44 486 PHE A C 1
ATOM 3892 O O . PHE A 1 486 ? -47.156 6.793 14.641 1 92.44 486 PHE A O 1
ATOM 3899 N N . TYR A 1 487 ? -45.562 6.715 16.094 1 92 487 TYR A N 1
ATOM 3900 C CA . TYR A 1 487 ? -46.438 7.039 17.203 1 92 487 TYR A CA 1
ATOM 3901 C C . TYR A 1 487 ? -46.906 8.492 17.125 1 92 487 TYR A C 1
ATOM 3903 O O . TYR A 1 487 ? -48.062 8.797 17.469 1 92 487 TYR A O 1
ATOM 3911 N N . VAL A 1 488 ? -46.062 9.359 16.641 1 93.62 488 VAL A N 1
ATOM 3912 C CA . VAL A 1 488 ? -46.438 10.758 16.469 1 93.62 488 VAL A CA 1
ATOM 3913 C C . VAL A 1 488 ? -47.531 10.859 15.391 1 93.62 488 VAL A C 1
ATOM 3915 O O . VAL A 1 488 ? -48.531 11.539 15.578 1 93.62 488 VAL A O 1
ATOM 3918 N N . ILE A 1 489 ? -47.281 10.172 14.336 1 93.12 489 ILE A N 1
ATOM 3919 C CA . ILE A 1 489 ? -48.219 10.172 13.242 1 93.12 489 ILE A CA 1
ATOM 3920 C C . ILE A 1 489 ? -49.531 9.539 13.711 1 93.12 489 ILE A C 1
ATOM 3922 O O . ILE A 1 489 ? -50.625 10.062 13.438 1 93.12 489 ILE A O 1
ATOM 3926 N N . LYS A 1 490 ? -49.406 8.492 14.414 1 92 490 LYS A N 1
ATOM 3927 C CA . LYS A 1 490 ? -50.594 7.809 14.938 1 92 490 LYS A CA 1
ATOM 3928 C C . LYS A 1 490 ? -51.375 8.711 15.883 1 92 490 LYS A C 1
ATOM 3930 O O . LYS A 1 490 ? -52.625 8.758 15.812 1 92 490 LYS A O 1
ATOM 3935 N N . THR A 1 491 ? -50.781 9.414 16.703 1 91.69 491 THR A N 1
ATOM 3936 C CA . THR A 1 491 ? -51.406 10.328 17.641 1 91.69 491 THR A CA 1
ATOM 3937 C C . THR A 1 491 ? -52.031 11.508 16.906 1 91.69 491 THR A C 1
ATOM 3939 O O . THR A 1 491 ? -53.156 11.938 17.25 1 91.69 491 THR A O 1
ATOM 3942 N N . CYS A 1 492 ? -51.344 11.984 15.875 1 91.62 492 CYS A N 1
ATOM 3943 C CA . CYS A 1 492 ? -51.875 13.094 15.094 1 91.62 492 CYS A CA 1
ATOM 3944 C C . CYS A 1 492 ? -53.125 12.672 14.328 1 91.62 492 CYS A C 1
ATOM 3946 O O . CYS A 1 492 ? -54.094 13.422 14.273 1 91.62 492 CYS A O 1
ATOM 3948 N N . ILE A 1 493 ? -53.062 11.461 13.789 1 91.06 493 ILE A N 1
ATOM 3949 C CA . ILE A 1 493 ? -54.219 10.938 13.055 1 91.06 493 ILE A CA 1
ATOM 3950 C C . ILE A 1 493 ? -55.375 10.703 14.008 1 91.06 493 ILE A C 1
ATOM 3952 O O . ILE A 1 493 ? -56.531 11.031 13.688 1 91.06 493 ILE A O 1
ATOM 3956 N N . SER A 1 494 ? -55.094 10.25 15.195 1 90.31 494 SER A N 1
ATOM 3957 C CA . SER A 1 494 ? -56.125 10.023 16.188 1 90.31 494 SER A CA 1
ATOM 3958 C C . SER A 1 494 ? -56.75 11.336 16.656 1 90.31 494 SER A C 1
ATOM 3960 O O . SER A 1 494 ? -57.969 11.414 16.812 1 90.31 494 SER A O 1
ATOM 3962 N N . ARG A 1 495 ? -55.969 12.32 16.719 1 89.12 495 ARG A N 1
ATOM 3963 C CA . ARG A 1 495 ? -56.469 13.625 17.141 1 89.12 495 ARG A CA 1
ATOM 3964 C C . ARG A 1 495 ? -57.281 14.281 16.016 1 89.12 495 ARG A C 1
ATOM 3966 O O . ARG A 1 495 ? -58.281 14.938 16.281 1 89.12 495 ARG A O 1
ATOM 3973 N N . LEU A 1 496 ? -56.781 14.062 14.828 1 88.5 496 LEU A N 1
ATOM 3974 C CA . LEU A 1 496 ? -57.469 14.602 13.672 1 88.5 496 LEU A CA 1
ATOM 3975 C C . LEU A 1 496 ? -58.812 13.891 13.477 1 88.5 496 LEU A C 1
ATOM 3977 O O . LEU A 1 496 ? -59.812 14.531 13.133 1 88.5 496 LEU A O 1
ATOM 3981 N N . THR A 1 497 ? -58.844 12.617 13.734 1 87 497 THR A N 1
ATOM 3982 C CA . THR A 1 497 ? -60.094 11.852 13.625 1 87 497 THR A CA 1
ATOM 3983 C C . THR A 1 497 ? -61.094 12.281 14.703 1 87 497 THR A C 1
ATOM 3985 O O . THR A 1 497 ? -62.281 12.406 14.438 1 87 497 THR A O 1
ATOM 3988 N N . VAL A 1 498 ? -60.625 12.625 15.844 1 85.12 498 VAL A N 1
ATOM 3989 C CA . VAL A 1 498 ? -61.469 13.109 16.922 1 85.12 498 VAL A CA 1
ATOM 3990 C C . VAL A 1 498 ? -62 14.5 16.578 1 85.12 498 VAL A C 1
ATOM 3992 O O . VAL A 1 498 ? -63.188 14.789 16.797 1 85.12 498 VAL A O 1
ATOM 3995 N N . LEU A 1 499 ? -61.156 15.305 15.969 1 81.69 499 LEU A N 1
ATOM 3996 C CA . LEU A 1 499 ? -61.562 16.656 15.586 1 81.69 499 LEU A CA 1
ATOM 3997 C C . LEU A 1 499 ? -62.625 16.609 14.469 1 81.69 499 LEU A C 1
ATOM 3999 O O . LEU A 1 499 ? -63.594 17.359 14.508 1 81.69 499 LEU A O 1
ATOM 4003 N N . ILE A 1 500 ? -62.469 15.703 13.547 1 83.69 500 ILE A N 1
ATOM 4004 C CA . ILE A 1 500 ? -63.406 15.555 12.438 1 83.69 500 ILE A CA 1
ATOM 4005 C C . ILE A 1 500 ? -64.75 15.016 12.961 1 83.69 500 ILE A C 1
ATOM 4007 O O . ILE A 1 500 ? -65.812 15.477 12.547 1 83.69 500 ILE A O 1
ATOM 4011 N N . SER A 1 501 ? -64.688 14.188 13.922 1 82.25 501 SER A N 1
ATOM 4012 C CA . SER A 1 501 ? -65.875 13.656 14.523 1 82.25 501 SER A CA 1
ATOM 4013 C C . SER A 1 501 ? -66.625 14.734 15.32 1 82.25 501 SER A C 1
ATOM 4015 O O . SER A 1 501 ? -67.875 14.805 15.297 1 82.25 501 SER A O 1
ATOM 4017 N N . PHE A 1 502 ? -65.938 15.625 15.867 1 78.44 502 PHE A N 1
ATOM 4018 C CA . PHE A 1 502 ? -66.5 16.734 16.609 1 78.44 502 PHE A CA 1
ATOM 4019 C C . PHE A 1 502 ? -67.125 17.75 15.68 1 78.44 502 PHE A C 1
ATOM 4021 O O . PHE A 1 502 ? -68.25 18.25 15.953 1 78.44 502 PHE A O 1
ATOM 4028 N N . ILE A 1 503 ? -66.5 18 14.609 1 78.62 503 ILE A N 1
ATOM 4029 C CA . ILE A 1 503 ? -67 18.969 13.641 1 78.62 503 ILE A CA 1
ATOM 4030 C C . ILE A 1 503 ? -68.25 18.391 12.969 1 78.62 503 ILE A C 1
ATOM 4032 O O . ILE A 1 503 ? -69.25 19.109 12.773 1 78.62 503 ILE A O 1
ATOM 4036 N N . SER A 1 504 ? -68.25 17.109 12.719 1 79.19 504 SER A N 1
ATOM 4037 C CA . SER A 1 504 ? -69.438 16.453 12.117 1 79.19 504 SER A CA 1
ATOM 4038 C C . SER A 1 504 ? -70.625 16.438 13.07 1 79.19 504 SER A C 1
ATOM 4040 O O . SER A 1 504 ? -71.75 16.656 12.656 1 79.19 504 SER A O 1
ATOM 4042 N N . CYS A 1 505 ? -70.375 16.312 14.281 1 77.31 505 CYS A N 1
ATOM 4043 C CA . CYS A 1 505 ? -71.438 16.344 15.289 1 77.31 505 CYS A CA 1
ATOM 4044 C C . CYS A 1 505 ? -71.938 17.766 15.5 1 77.31 505 CYS A C 1
ATOM 4046 O O . CYS A 1 505 ? -73.125 17.969 15.672 1 77.31 505 CYS A O 1
ATOM 4048 N N . ALA A 1 506 ? -71.188 18.672 15.336 1 75.25 506 ALA A N 1
ATOM 4049 C CA . ALA A 1 506 ? -71.562 20.078 15.484 1 75.25 506 ALA A CA 1
ATOM 4050 C C . ALA A 1 506 ? -72.375 20.547 14.297 1 75.25 506 ALA A C 1
ATOM 4052 O O . ALA A 1 506 ? -73.375 21.266 14.461 1 75.25 506 ALA A O 1
ATOM 4053 N N . VAL A 1 507 ? -72.125 20.094 13.164 1 79.56 507 VAL A N 1
ATOM 4054 C CA . VAL A 1 507 ? -72.875 20.453 11.961 1 79.56 507 VAL A CA 1
ATOM 4055 C C . VAL A 1 507 ? -74.188 19.781 11.977 1 79.56 507 VAL A C 1
ATOM 4057 O O . VAL A 1 507 ? -75.188 20.406 11.602 1 79.56 507 VAL A O 1
ATOM 4060 N N . LEU A 1 508 ? -74.375 18.75 12.539 1 74.75 508 LEU A N 1
ATOM 4061 C CA . LEU A 1 508 ? -75.688 18.047 12.609 1 74.75 508 LEU A CA 1
ATOM 4062 C C . LEU A 1 508 ? -76.562 18.672 13.664 1 74.75 508 LEU A C 1
ATOM 4064 O O . LEU A 1 508 ? -77.812 18.719 13.484 1 74.75 508 LEU A O 1
ATOM 4068 N N . THR A 1 509 ? -76.125 19.25 14.633 1 76.06 509 THR A N 1
ATOM 4069 C CA . THR A 1 509 ? -76.938 19.906 15.648 1 76.06 509 THR A CA 1
ATOM 4070 C C . THR A 1 509 ? -77.375 21.266 15.164 1 76.06 509 THR A C 1
ATOM 4072 O O . THR A 1 509 ? -78.438 21.734 15.562 1 76.06 509 THR A O 1
ATOM 4075 N N . GLN A 1 510 ? -76.812 21.875 14.266 1 66.88 510 GLN A N 1
ATOM 4076 C CA . GLN A 1 510 ? -77.25 23.141 13.734 1 66.88 510 GLN A CA 1
ATOM 4077 C C . GLN A 1 510 ? -78.375 22.938 12.695 1 66.88 510 GLN A C 1
ATOM 4079 O O . GLN A 1 510 ? -79.25 23.781 12.531 1 66.88 510 GLN A O 1
ATOM 4084 N N . LYS A 1 511 ? -78.312 21.766 12.062 1 62.44 511 LYS A N 1
ATOM 4085 C CA . LYS A 1 511 ? -79.312 21.547 11.07 1 62.44 511 LYS A CA 1
ATOM 4086 C C . LYS A 1 511 ? -80.688 21.188 11.734 1 62.44 511 LYS A C 1
ATOM 4088 O O . LYS A 1 511 ? -81.688 21.234 11.094 1 62.44 511 LYS A O 1
ATOM 4093 N N . HIS A 1 512 ? -80.688 20.828 12.867 1 66.25 512 HIS A N 1
ATOM 4094 C CA . HIS A 1 512 ? -81.938 20.516 13.555 1 66.25 512 HIS A CA 1
ATOM 4095 C C . HIS A 1 512 ? -82.375 21.688 14.398 1 66.25 512 HIS A C 1
ATOM 4097 O O . HIS A 1 512 ? -83.438 21.609 15.078 1 66.25 512 HIS A O 1
ATOM 4103 N N . ARG A 1 513 ? -81.812 22.812 14.07 1 42.69 513 ARG A N 1
ATOM 4104 C CA . ARG A 1 513 ? -82.438 24.016 14.578 1 42.69 513 ARG A CA 1
ATOM 4105 C C . ARG A 1 513 ? -83 24.859 13.43 1 42.69 513 ARG A C 1
ATOM 4107 O O . ARG A 1 513 ? -82.312 25 12.398 1 42.69 513 ARG A O 1
ATOM 4114 N N . MET B 1 1 ? 41.312 -0.805 -11.492 1 37.75 1 MET B N 1
ATOM 4115 C CA . MET B 1 1 ? 40.969 0.612 -11.562 1 37.75 1 MET B CA 1
ATOM 4116 C C . MET B 1 1 ? 40.156 0.907 -12.805 1 37.75 1 MET B C 1
ATOM 4118 O O . MET B 1 1 ? 39.188 1.681 -12.742 1 37.75 1 MET B O 1
ATOM 4122 N N . MET B 1 2 ? 40.469 0.203 -13.898 1 40.94 2 MET B N 1
ATOM 4123 C CA . MET B 1 2 ? 39.75 0.446 -15.156 1 40.94 2 MET B CA 1
ATOM 4124 C C . MET B 1 2 ? 38.406 -0.24 -15.156 1 40.94 2 MET B C 1
ATOM 4126 O O . MET B 1 2 ? 37.469 0.216 -15.82 1 40.94 2 MET B O 1
ATOM 4130 N N . ARG B 1 3 ? 38.312 -1.48 -14.648 1 43 3 ARG B N 1
ATOM 4131 C CA . ARG B 1 3 ? 37.031 -2.176 -14.656 1 43 3 ARG B CA 1
ATOM 4132 C C . ARG B 1 3 ? 36.031 -1.491 -13.727 1 43 3 ARG B C 1
ATOM 4134 O O . ARG B 1 3 ? 34.844 -1.458 -14.016 1 43 3 ARG B O 1
ATOM 4141 N N . TYR B 1 4 ? 36.5 -1.025 -12.555 1 43.09 4 TYR B N 1
ATOM 4142 C CA . TYR B 1 4 ? 35.594 -0.265 -11.703 1 43.09 4 TYR B CA 1
ATOM 4143 C C . TYR B 1 4 ? 35.219 1.057 -12.359 1 43.09 4 TYR B C 1
ATOM 4145 O O . TYR B 1 4 ? 34.094 1.526 -12.203 1 43.09 4 TYR B O 1
ATOM 4153 N N . LEU B 1 5 ? 36.188 1.591 -13.188 1 42.75 5 LEU B N 1
ATOM 4154 C CA . LEU B 1 5 ? 35.844 2.818 -13.898 1 42.75 5 LEU B CA 1
ATOM 4155 C C . LEU B 1 5 ? 34.844 2.541 -15.008 1 42.75 5 LEU B C 1
ATOM 4157 O O . LEU B 1 5 ? 33.906 3.318 -15.211 1 42.75 5 LEU B O 1
ATOM 4161 N N . LEU B 1 6 ? 35 1.34 -15.664 1 42.19 6 LEU B N 1
ATOM 4162 C CA . LEU B 1 6 ? 34.031 1.035 -16.719 1 42.19 6 LEU B CA 1
ATOM 4163 C C . LEU B 1 6 ? 32.688 0.683 -16.141 1 42.19 6 LEU B C 1
ATOM 4165 O O . LEU B 1 6 ? 31.641 1.05 -16.719 1 42.19 6 LEU B O 1
ATOM 4169 N N . GLN B 1 7 ? 32.594 0.014 -14.984 1 40.34 7 GLN B N 1
ATOM 4170 C CA . GLN B 1 7 ? 31.312 -0.246 -14.367 1 40.34 7 GLN B CA 1
ATOM 4171 C C . GLN B 1 7 ? 30.688 1.04 -13.836 1 40.34 7 GLN B C 1
ATOM 4173 O O . GLN B 1 7 ? 29.469 1.226 -13.914 1 40.34 7 GLN B O 1
ATOM 4178 N N . CYS B 1 8 ? 31.453 1.982 -13.297 1 41.56 8 CYS B N 1
ATOM 4179 C CA . CYS B 1 8 ? 30.938 3.301 -12.953 1 41.56 8 CYS B CA 1
ATOM 4180 C C . CYS B 1 8 ? 30.516 4.062 -14.203 1 41.56 8 CYS B C 1
ATOM 4182 O O . CYS B 1 8 ? 29.516 4.777 -14.195 1 41.56 8 CYS B O 1
ATOM 4184 N N . LEU B 1 9 ? 31.312 3.953 -15.305 1 41.16 9 LEU B N 1
ATOM 4185 C CA . LEU B 1 9 ? 30.922 4.625 -16.547 1 41.16 9 LEU B CA 1
ATOM 4186 C C . LEU B 1 9 ? 29.688 3.965 -17.156 1 41.16 9 LEU B C 1
ATOM 4188 O O . LEU B 1 9 ? 28.844 4.648 -17.734 1 41.16 9 LEU B O 1
ATOM 4192 N N . LEU B 1 10 ? 29.531 2.627 -17.109 1 38.41 10 LEU B N 1
ATOM 4193 C CA . LEU B 1 10 ? 28.328 1.985 -17.609 1 38.41 10 LEU B CA 1
ATOM 4194 C C . LEU B 1 10 ? 27.141 2.299 -16.703 1 38.41 10 LEU B C 1
ATOM 4196 O O . LEU B 1 10 ? 26 2.336 -17.172 1 38.41 10 LEU B O 1
ATOM 4200 N N . LEU B 1 11 ? 27.281 2.428 -15.391 1 38.88 11 LEU B N 1
ATOM 4201 C CA . LEU B 1 11 ? 26.172 2.943 -14.578 1 38.88 11 LEU B CA 1
ATOM 4202 C C . LEU B 1 11 ? 25.875 4.398 -14.93 1 38.88 11 LEU B C 1
ATOM 4204 O O . LEU B 1 11 ? 24.734 4.84 -14.852 1 38.88 11 LEU B O 1
ATOM 4208 N N . LEU B 1 12 ? 26.859 5.203 -15.242 1 40.12 12 LEU B N 1
ATOM 4209 C CA . LEU B 1 12 ? 26.625 6.559 -15.734 1 40.12 12 LEU B CA 1
ATOM 4210 C C . LEU B 1 12 ? 25.984 6.531 -17.125 1 40.12 12 LEU B C 1
ATOM 4212 O O . LEU B 1 12 ? 25.297 7.473 -17.5 1 40.12 12 LEU B O 1
ATOM 4216 N N . GLY B 1 13 ? 26.344 5.629 -18 1 38.72 13 GLY B N 1
ATOM 4217 C CA . GLY B 1 13 ? 25.812 5.594 -19.359 1 38.72 13 GLY B CA 1
ATOM 4218 C C . GLY B 1 13 ? 24.344 5.238 -19.422 1 38.72 13 GLY B C 1
ATOM 4219 O O . GLY B 1 13 ? 23.703 5.422 -20.453 1 38.72 13 GLY B O 1
ATOM 4220 N N . HIS B 1 14 ? 23.953 4.266 -18.672 1 39.75 14 HIS B N 1
ATOM 4221 C CA . HIS B 1 14 ? 22.531 4 -18.797 1 39.75 14 HIS B CA 1
ATOM 4222 C C . HIS B 1 14 ? 21.703 5.172 -18.281 1 39.75 14 HIS B C 1
ATOM 4224 O O . HIS B 1 14 ? 20.547 5 -17.891 1 39.75 14 HIS B O 1
ATOM 4230 N N . TYR B 1 15 ? 22.281 6.191 -17.766 1 42.22 15 TYR B N 1
ATOM 4231 C CA . TYR B 1 15 ? 21.391 7.348 -17.766 1 42.22 15 TYR B CA 1
ATOM 4232 C C . TYR B 1 15 ? 20.719 7.527 -19.125 1 42.22 15 TYR B C 1
ATOM 4234 O O . TYR B 1 15 ? 21.328 8.055 -20.062 1 42.22 15 TYR B O 1
ATOM 4242 N N . GLY B 1 16 ? 20.172 6.598 -19.688 1 44.31 16 GLY B N 1
ATOM 4243 C CA . GLY B 1 16 ? 19.328 6.914 -20.828 1 44.31 16 GLY B CA 1
ATOM 4244 C C . GLY B 1 16 ? 18.922 8.375 -20.891 1 44.31 16 GLY B C 1
ATOM 4245 O O . GLY B 1 16 ? 18.797 9.023 -19.844 1 44.31 16 GLY B O 1
ATOM 4246 N N . LEU B 1 17 ? 19.266 9.078 -21.875 1 48.84 17 LEU B N 1
ATOM 4247 C CA . LEU B 1 17 ? 18.797 10.406 -22.25 1 48.84 17 LEU B CA 1
ATOM 4248 C C . LEU B 1 17 ? 17.391 10.641 -21.719 1 48.84 17 LEU B C 1
ATOM 4250 O O . LEU B 1 17 ? 16.422 10.133 -22.281 1 48.84 17 LEU B O 1
ATOM 4254 N N . TYR B 1 18 ? 17.297 10.523 -20.438 1 62.84 18 TYR B N 1
ATOM 4255 C CA . TYR B 1 18 ? 15.992 10.945 -19.938 1 62.84 18 TYR B CA 1
ATOM 4256 C C . TYR B 1 18 ? 15.555 12.258 -20.594 1 62.84 18 TYR B C 1
ATOM 4258 O O . TYR B 1 18 ? 16.328 13.211 -20.656 1 62.84 18 TYR B O 1
ATOM 4266 N N . GLU B 1 19 ? 14.648 12.109 -21.562 1 79.5 19 GLU B N 1
ATOM 4267 C CA . GLU B 1 19 ? 14.07 13.273 -22.219 1 79.5 19 GLU B CA 1
ATOM 4268 C C . GLU B 1 19 ? 13.539 14.281 -21.203 1 79.5 19 GLU B C 1
ATOM 4270 O O . GLU B 1 19 ? 12.836 13.906 -20.266 1 79.5 19 GLU B O 1
ATOM 4275 N N . SER B 1 20 ? 14.156 15.367 -21.125 1 91.31 20 SER B N 1
ATOM 4276 C CA . SER B 1 20 ? 13.68 16.484 -20.312 1 91.31 20 SER B CA 1
ATOM 4277 C C . SER B 1 20 ? 12.203 16.766 -20.594 1 91.31 20 SER B C 1
ATOM 4279 O O . SER B 1 20 ? 11.766 16.781 -21.75 1 91.31 20 SER B O 1
ATOM 4281 N N . ARG B 1 21 ? 11.453 16.734 -19.562 1 97.06 21 ARG B N 1
ATOM 4282 C CA . ARG B 1 21 ? 10.023 17.031 -19.656 1 97.06 21 ARG B CA 1
ATOM 4283 C C . ARG B 1 21 ? 9.68 18.328 -18.938 1 97.06 21 ARG B C 1
ATOM 4285 O O . ARG B 1 21 ? 10.477 18.844 -18.141 1 97.06 21 ARG B O 1
ATOM 4292 N N . ARG B 1 22 ? 8.586 18.906 -19.312 1 98.25 22 ARG B N 1
ATOM 4293 C CA . ARG B 1 22 ? 8.109 20.156 -18.719 1 98.25 22 ARG B CA 1
ATOM 4294 C C . ARG B 1 22 ? 6.977 19.906 -17.734 1 98.25 22 ARG B C 1
ATOM 4296 O O . ARG B 1 22 ? 5.988 19.25 -18.078 1 98.25 22 ARG B O 1
ATOM 4303 N N . ILE B 1 23 ? 7.145 20.469 -16.516 1 98.62 23 ILE B N 1
ATOM 4304 C CA . ILE B 1 23 ? 6.203 20.172 -15.445 1 98.62 23 ILE B CA 1
ATOM 4305 C C . ILE B 1 23 ? 5.684 21.469 -14.828 1 98.62 23 ILE B C 1
ATOM 4307 O O . ILE B 1 23 ? 6.461 22.391 -14.57 1 98.62 23 ILE B O 1
ATOM 4311 N N . VAL B 1 24 ? 4.391 21.562 -14.633 1 98.62 24 VAL B N 1
ATOM 4312 C CA . VAL B 1 24 ? 3.785 22.688 -13.922 1 98.62 24 VAL B CA 1
ATOM 4313 C C . VAL B 1 24 ? 3.229 22.203 -12.578 1 98.62 24 VAL B C 1
ATOM 4315 O O . VAL B 1 24 ? 2.547 21.188 -12.508 1 98.62 24 VAL B O 1
ATOM 4318 N N . ILE B 1 25 ? 3.545 22.922 -11.547 1 98.25 25 ILE B N 1
ATOM 4319 C CA . ILE B 1 25 ? 3.1 22.578 -10.203 1 98.25 25 ILE B CA 1
ATOM 4320 C C . ILE B 1 25 ? 2.162 23.672 -9.68 1 98.25 25 ILE B C 1
ATOM 4322 O O . ILE B 1 25 ? 2.475 24.859 -9.758 1 98.25 25 ILE B O 1
ATOM 4326 N N . VAL B 1 26 ? 1.015 23.234 -9.117 1 96.38 26 VAL B N 1
ATOM 4327 C CA . VAL B 1 26 ? -0.008 24.156 -8.648 1 96.38 26 VAL B CA 1
ATOM 4328 C C . VAL B 1 26 ? -0.289 23.922 -7.168 1 96.38 26 VAL B C 1
ATOM 4330 O O . VAL B 1 26 ? -1.22 23.188 -6.816 1 96.38 26 VAL B O 1
ATOM 4333 N N . PRO B 1 27 ? 0.353 24.656 -6.27 1 94.06 27 PRO B N 1
ATOM 4334 C CA . PRO B 1 27 ? 0.121 24.531 -4.828 1 94.06 27 PRO B CA 1
ATOM 4335 C C . PRO B 1 27 ? -1.068 25.359 -4.348 1 94.06 27 PRO B C 1
ATOM 4337 O O . PRO B 1 27 ? -1.525 26.266 -5.059 1 94.06 27 PRO B O 1
ATOM 4340 N N . VAL B 1 28 ? -1.577 24.953 -3.154 1 89.31 28 VAL B N 1
ATOM 4341 C CA . VAL B 1 28 ? -2.381 25.922 -2.412 1 89.31 28 VAL B CA 1
ATOM 4342 C C . VAL B 1 28 ? -1.59 27.203 -2.221 1 89.31 28 VAL B C 1
ATOM 4344 O O . VAL B 1 28 ? -0.391 27.172 -1.931 1 89.31 28 VAL B O 1
ATOM 4347 N N . PRO B 1 29 ? -2.223 28.281 -2.406 1 82.44 29 PRO B N 1
ATOM 4348 C CA . PRO B 1 29 ? -1.478 29.547 -2.383 1 82.44 29 PRO B CA 1
ATOM 4349 C C . PRO B 1 29 ? -1.103 29.984 -0.968 1 82.44 29 PRO B C 1
ATOM 4351 O O . PRO B 1 29 ? -1.479 31.078 -0.535 1 82.44 29 PRO B O 1
ATOM 4354 N N . ASN B 1 30 ? -0.444 29.188 -0.278 1 82.56 30 ASN B N 1
ATOM 4355 C CA . ASN B 1 30 ? 0.143 29.531 1.012 1 82.56 30 ASN B CA 1
ATOM 4356 C C . ASN B 1 30 ? 1.593 29.062 1.111 1 82.56 30 ASN B C 1
ATOM 4358 O O . ASN B 1 30 ? 2.072 28.328 0.251 1 82.56 30 ASN B O 1
ATOM 4362 N N . VAL B 1 31 ? 2.234 29.531 2.045 1 81.88 31 VAL B N 1
ATOM 4363 C CA . VAL B 1 31 ? 3.684 29.375 2.135 1 81.88 31 VAL B CA 1
ATOM 4364 C C . VAL B 1 31 ? 4.035 27.922 2.387 1 81.88 31 VAL B C 1
ATOM 4366 O O . VAL B 1 31 ? 4.918 27.359 1.728 1 81.88 31 VAL B O 1
ATOM 4369 N N . SER B 1 32 ? 3.373 27.266 3.279 1 85.75 32 SER B N 1
ATOM 4370 C CA . SER B 1 32 ? 3.721 25.906 3.662 1 85.75 32 SER B CA 1
ATOM 4371 C C . SER B 1 32 ? 3.537 24.938 2.498 1 85.75 32 SER B C 1
ATOM 4373 O O . SER B 1 32 ? 4.426 24.141 2.203 1 85.75 32 SER B O 1
ATOM 4375 N N . HIS B 1 33 ? 2.445 25.031 1.8 1 90.25 33 HIS B N 1
ATOM 4376 C CA . HIS B 1 33 ? 2.145 24.156 0.672 1 90.25 33 HIS B CA 1
ATOM 4377 C C . HIS B 1 33 ? 3.072 24.438 -0.505 1 90.25 33 HIS B C 1
ATOM 4379 O O . HIS B 1 33 ? 3.557 23.516 -1.153 1 90.25 33 HIS B O 1
ATOM 4385 N N . THR B 1 34 ? 3.303 25.703 -0.68 1 90.62 34 THR B N 1
ATOM 4386 C CA . THR B 1 34 ? 4.191 26.062 -1.775 1 90.62 34 THR B CA 1
ATOM 4387 C C . THR B 1 34 ? 5.617 25.609 -1.494 1 90.62 34 THR B C 1
ATOM 4389 O O . THR B 1 34 ? 6.324 25.172 -2.404 1 90.62 34 THR B O 1
ATOM 4392 N N . SER B 1 35 ? 5.934 25.656 -0.261 1 89.56 35 SER B N 1
ATOM 4393 C CA . SER B 1 35 ? 7.301 25.328 0.122 1 89.56 35 SER B CA 1
ATOM 4394 C C . SER B 1 35 ? 7.605 23.859 -0.154 1 89.56 35 SER B C 1
ATOM 4396 O O . SER B 1 35 ? 8.594 23.531 -0.818 1 89.56 35 SER B O 1
ATOM 4398 N N . TYR B 1 36 ? 6.789 22.938 0.34 1 92.38 36 TYR B N 1
ATOM 4399 C CA . TYR B 1 36 ? 7.137 21.531 0.168 1 92.38 36 TYR B CA 1
ATOM 4400 C C . TYR B 1 36 ? 6.988 21.109 -1.288 1 92.38 36 TYR B C 1
ATOM 4402 O O . TYR B 1 36 ? 7.73 20.25 -1.771 1 92.38 36 TYR B O 1
ATOM 4410 N N . LEU B 1 37 ? 6.109 21.75 -2.039 1 95.81 37 LEU B N 1
ATOM 4411 C CA . LEU B 1 37 ? 5.969 21.406 -3.451 1 95.81 37 LEU B CA 1
ATOM 4412 C C . LEU B 1 37 ? 7.121 21.984 -4.266 1 95.81 37 LEU B C 1
ATOM 4414 O O . LEU B 1 37 ? 7.5 21.422 -5.297 1 95.81 37 LEU B O 1
ATOM 4418 N N . THR B 1 38 ? 7.641 23.094 -3.789 1 94 38 THR B N 1
ATOM 4419 C CA . THR B 1 38 ? 8.836 23.625 -4.434 1 94 38 THR B CA 1
ATOM 4420 C C . THR B 1 38 ? 10.023 22.688 -4.227 1 94 38 THR B C 1
ATOM 4422 O O . THR B 1 38 ? 10.867 22.531 -5.113 1 94 38 THR B O 1
ATOM 4425 N N . ASN B 1 39 ? 10.07 22.047 -3.059 1 94.44 39 ASN B N 1
ATOM 4426 C CA . ASN B 1 39 ? 11.07 21.016 -2.844 1 94.44 39 ASN B CA 1
ATOM 4427 C C . ASN B 1 39 ? 10.945 19.891 -3.859 1 94.44 39 ASN B C 1
ATOM 4429 O O . ASN B 1 39 ? 11.945 19.406 -4.395 1 94.44 39 ASN B O 1
ATOM 4433 N N . VAL B 1 40 ? 9.75 19.484 -4.145 1 97 40 VAL B N 1
ATOM 4434 C CA . VAL B 1 40 ? 9.492 18.438 -5.129 1 97 40 VAL B CA 1
ATOM 4435 C C . VAL B 1 40 ? 9.922 18.922 -6.516 1 97 40 VAL B C 1
ATOM 4437 O O . VAL B 1 40 ? 10.555 18.172 -7.27 1 97 40 VAL B O 1
ATOM 4440 N N . ALA B 1 41 ? 9.602 20.188 -6.824 1 97.12 41 ALA B N 1
ATOM 4441 C CA . ALA B 1 41 ? 10 20.781 -8.102 1 97.12 41 ALA B CA 1
ATOM 4442 C C . ALA B 1 41 ? 11.516 20.75 -8.273 1 97.12 41 ALA B C 1
ATOM 4444 O O . ALA B 1 41 ? 12.008 20.359 -9.336 1 97.12 41 ALA B O 1
ATOM 4445 N N . ARG B 1 42 ? 12.203 21.094 -7.262 1 95.56 42 ARG B N 1
ATOM 4446 C CA . ARG B 1 42 ? 13.656 21.125 -7.328 1 95.56 42 ARG B CA 1
ATOM 4447 C C . ARG B 1 42 ? 14.227 19.719 -7.52 1 95.56 42 ARG B C 1
ATOM 4449 O O . ARG B 1 42 ? 15.203 19.531 -8.25 1 95.56 42 ARG B O 1
ATOM 4456 N N . ALA B 1 43 ? 13.648 18.766 -6.816 1 96.31 43 ALA B N 1
ATOM 4457 C CA . ALA B 1 43 ? 14.094 17.375 -6.98 1 96.31 43 ALA B CA 1
ATOM 4458 C C . ALA B 1 43 ? 13.883 16.906 -8.414 1 96.31 43 ALA B C 1
ATOM 4460 O O . ALA B 1 43 ? 14.695 16.141 -8.945 1 96.31 43 ALA B O 1
ATOM 4461 N N . LEU B 1 44 ? 12.812 17.344 -9.07 1 97.44 44 LEU B N 1
ATOM 4462 C CA . LEU B 1 44 ? 12.555 17 -10.461 1 97.44 44 LEU B CA 1
ATOM 4463 C C . LEU B 1 44 ? 13.562 17.672 -11.383 1 97.44 44 LEU B C 1
ATOM 4465 O O . LEU B 1 44 ? 14 17.078 -12.375 1 97.44 44 LEU B O 1
ATOM 4469 N N . VAL B 1 45 ? 13.898 18.906 -11.086 1 96.81 45 VAL B N 1
ATOM 4470 C CA . VAL B 1 45 ? 14.898 19.641 -11.852 1 96.81 45 VAL B CA 1
ATOM 4471 C C . VAL B 1 45 ? 16.25 18.922 -11.75 1 96.81 45 VAL B C 1
ATOM 4473 O O . VAL B 1 45 ? 16.984 18.828 -12.742 1 96.81 45 VAL B O 1
ATOM 4476 N N . ASP B 1 46 ? 16.562 18.406 -10.578 1 95 46 ASP B N 1
ATOM 4477 C CA . ASP B 1 46 ? 17.797 17.656 -10.367 1 95 46 ASP B CA 1
ATOM 4478 C C . ASP B 1 46 ? 17.844 16.422 -11.258 1 95 46 ASP B C 1
ATOM 4480 O O . ASP B 1 46 ? 18.922 15.922 -11.594 1 95 46 ASP B O 1
ATOM 4484 N N . LEU B 1 47 ? 16.688 15.945 -11.656 1 95.69 47 LEU B N 1
ATOM 4485 C CA . LEU B 1 47 ? 16.609 14.789 -12.539 1 95.69 47 LEU B CA 1
ATOM 4486 C C . LEU B 1 47 ? 16.656 15.211 -14.008 1 95.69 47 LEU B C 1
ATOM 4488 O O . LEU B 1 47 ? 16.547 14.383 -14.906 1 95.69 47 LEU B O 1
ATOM 4492 N N . GLY B 1 48 ? 16.688 16.516 -14.266 1 95.5 48 GLY B N 1
ATOM 4493 C CA . GLY B 1 48 ? 16.875 17.016 -15.617 1 95.5 48 GLY B CA 1
ATOM 4494 C C . GLY B 1 48 ? 15.602 17.594 -16.219 1 95.5 48 GLY B C 1
ATOM 4495 O O . GLY B 1 48 ? 15.586 17.984 -17.391 1 95.5 48 GLY B O 1
ATOM 4496 N N . HIS B 1 49 ? 14.539 17.734 -15.461 1 97.62 49 HIS B N 1
ATOM 4497 C CA . HIS B 1 49 ? 13.289 18.281 -15.961 1 97.62 49 HIS B CA 1
ATOM 4498 C C . HIS B 1 49 ? 13.242 19.797 -15.789 1 97.62 49 HIS B C 1
ATOM 4500 O O . HIS B 1 49 ? 14.109 20.375 -15.133 1 97.62 49 HIS B O 1
ATOM 4506 N N . GLU B 1 50 ? 12.305 20.438 -16.484 1 97.69 50 GLU B N 1
ATOM 4507 C CA . GLU B 1 50 ? 11.961 21.844 -16.25 1 97.69 50 GLU B CA 1
ATOM 4508 C C . GLU B 1 50 ? 10.664 21.969 -15.461 1 97.69 50 GLU B C 1
ATOM 4510 O O . GLU B 1 50 ? 9.664 21.328 -15.789 1 97.69 50 GLU B O 1
ATOM 4515 N N . ALA B 1 51 ? 10.711 22.766 -14.43 1 97.88 51 ALA B N 1
ATOM 4516 C CA . ALA B 1 51 ? 9.547 22.859 -13.555 1 97.88 51 ALA B CA 1
ATOM 4517 C C . ALA B 1 51 ? 9.117 24.312 -13.352 1 97.88 51 ALA B C 1
ATOM 4519 O O . ALA B 1 51 ? 9.961 25.188 -13.203 1 97.88 51 ALA B O 1
ATOM 4520 N N . TRP B 1 52 ? 7.852 24.562 -13.438 1 97.69 52 TRP B N 1
ATOM 4521 C CA . TRP B 1 52 ? 7.219 25.844 -13.133 1 97.69 52 TRP B CA 1
ATOM 4522 C C . TRP B 1 52 ? 6.285 25.719 -11.938 1 97.69 52 TRP B C 1
ATOM 4524 O O . TRP B 1 52 ? 5.395 24.859 -11.922 1 97.69 52 TRP B O 1
ATOM 4534 N N . VAL B 1 53 ? 6.43 26.531 -10.953 1 96.38 53 VAL B N 1
ATOM 4535 C CA . VAL B 1 53 ? 5.539 26.547 -9.797 1 96.38 53 VAL B CA 1
ATOM 4536 C C . VAL B 1 53 ? 4.621 27.766 -9.859 1 96.38 53 VAL B C 1
ATOM 4538 O O . VAL B 1 53 ? 5.09 28.891 -9.984 1 96.38 53 VAL B O 1
ATOM 4541 N N . CYS B 1 54 ? 3.34 27.484 -9.758 1 93.88 54 CYS B N 1
ATOM 4542 C CA . CYS B 1 54 ? 2.357 28.562 -9.758 1 93.88 54 CYS B CA 1
ATOM 4543 C C . CYS B 1 54 ? 2.229 29.188 -8.367 1 93.88 54 CYS B C 1
ATOM 4545 O O . CYS B 1 54 ? 1.986 28.469 -7.391 1 93.88 54 CYS B O 1
ATOM 4547 N N . MET B 1 55 ? 2.354 30.453 -8.289 1 87.75 55 MET B N 1
ATOM 4548 C CA . MET B 1 55 ? 2.162 31.141 -7.016 1 87.75 55 MET B CA 1
ATOM 4549 C C . MET B 1 55 ? 1.663 32.562 -7.238 1 87.75 55 MET B C 1
ATOM 4551 O O . MET B 1 55 ? 2.045 33.219 -8.211 1 87.75 55 MET B O 1
ATOM 4555 N N . PRO B 1 56 ? 0.762 32.906 -6.305 1 84.31 56 PRO B N 1
ATOM 4556 C CA . PRO B 1 56 ? 0.401 34.344 -6.406 1 84.31 56 PRO B CA 1
ATOM 4557 C C . PRO B 1 56 ? 1.558 35.281 -6.047 1 84.31 56 PRO B C 1
ATOM 4559 O O . PRO B 1 56 ? 2.535 34.844 -5.434 1 84.31 56 PRO B O 1
ATOM 4562 N N . ALA B 1 57 ? 1.393 36.5 -6.363 1 78 57 ALA B N 1
ATOM 4563 C CA . ALA B 1 57 ? 2.463 37.5 -6.191 1 78 57 ALA B CA 1
ATOM 4564 C C . ALA B 1 57 ? 2.871 37.594 -4.727 1 78 57 ALA B C 1
ATOM 4566 O O . ALA B 1 57 ? 4.062 37.688 -4.41 1 78 57 ALA B O 1
ATOM 4567 N N . TYR B 1 58 ? 1.899 37.562 -3.822 1 78.06 58 TYR B N 1
ATOM 4568 C CA . TYR B 1 58 ? 2.184 37.75 -2.408 1 78.06 58 TYR B CA 1
ATOM 4569 C C . TYR B 1 58 ? 2.961 36.594 -1.823 1 78.06 58 TYR B C 1
ATOM 4571 O O . TYR B 1 58 ? 3.648 36.75 -0.811 1 78.06 58 TYR B O 1
ATOM 4579 N N . VAL B 1 59 ? 2.895 35.438 -2.43 1 81.5 59 VAL B N 1
ATOM 4580 C CA . VAL B 1 59 ? 3.664 34.25 -1.993 1 81.5 59 VAL B CA 1
ATOM 4581 C C . VAL B 1 59 ? 5.047 34.281 -2.639 1 81.5 59 VAL B C 1
ATOM 4583 O O . VAL B 1 59 ? 6.059 34.062 -1.964 1 81.5 59 VAL B O 1
ATOM 4586 N N . ALA B 1 60 ? 5.082 34.594 -3.891 1 79.94 60 ALA B N 1
ATOM 4587 C CA . ALA B 1 60 ? 6.32 34.594 -4.664 1 79.94 60 ALA B CA 1
ATOM 4588 C C . ALA B 1 60 ? 7.324 35.594 -4.102 1 79.94 60 ALA B C 1
ATOM 4590 O O . ALA B 1 60 ? 8.531 35.406 -4.219 1 79.94 60 ALA B O 1
ATOM 4591 N N . ASP B 1 61 ? 6.836 36.562 -3.484 1 76.5 61 ASP B N 1
ATOM 4592 C CA . ASP B 1 61 ? 7.684 37.625 -3.01 1 76.5 61 ASP B CA 1
ATOM 4593 C C . ASP B 1 61 ? 8.266 37.312 -1.634 1 76.5 61 ASP B C 1
ATOM 4595 O O . ASP B 1 61 ? 9.078 38.094 -1.108 1 76.5 61 ASP B O 1
ATOM 4599 N N . GLN B 1 62 ? 7.859 36.188 -1.13 1 74.81 62 GLN B N 1
ATOM 4600 C CA . GLN B 1 62 ? 8.414 35.781 0.158 1 74.81 62 GLN B CA 1
ATOM 4601 C C . GLN B 1 62 ? 9.836 35.25 0.003 1 74.81 62 GLN B C 1
ATOM 4603 O O . GLN B 1 62 ? 10.109 34.469 -0.901 1 74.81 62 GLN B O 1
ATOM 4608 N N . PRO B 1 63 ? 10.719 35.656 0.782 1 65.12 63 PRO B N 1
ATOM 4609 C CA . PRO B 1 63 ? 12.125 35.25 0.666 1 65.12 63 PRO B CA 1
ATOM 4610 C C . PRO B 1 63 ? 12.359 33.812 1.103 1 65.12 63 PRO B C 1
ATOM 4612 O O . PRO B 1 63 ? 13.461 33.281 0.927 1 65.12 63 PRO B O 1
ATOM 4615 N N . VAL B 1 64 ? 11.375 33.094 1.351 1 64.94 64 VAL B N 1
ATOM 4616 C CA . VAL B 1 64 ? 11.539 31.797 2.02 1 64.94 64 VAL B CA 1
ATOM 4617 C C . VAL B 1 64 ? 11.727 30.688 0.979 1 64.94 64 VAL B C 1
ATOM 4619 O O . VAL B 1 64 ? 12.234 29.609 1.293 1 64.94 64 VAL B O 1
ATOM 4622 N N . PHE B 1 65 ? 11.477 30.984 -0.192 1 70.69 65 PHE B N 1
ATOM 4623 C CA . PHE B 1 65 ? 11.469 29.906 -1.182 1 70.69 65 PHE B CA 1
ATOM 4624 C C . PHE B 1 65 ? 12.812 29.828 -1.898 1 70.69 65 PHE B C 1
ATOM 4626 O O . PHE B 1 65 ? 13.367 30.844 -2.303 1 70.69 65 PHE B O 1
ATOM 4633 N N . ASN B 1 66 ? 13.398 28.641 -1.823 1 74.25 66 ASN B N 1
ATOM 4634 C CA . ASN B 1 66 ? 14.508 28.359 -2.729 1 74.25 66 ASN B CA 1
ATOM 4635 C C . ASN B 1 66 ? 14.016 28.047 -4.137 1 74.25 66 ASN B C 1
ATOM 4637 O O . ASN B 1 66 ? 13.641 26.906 -4.426 1 74.25 66 ASN B O 1
ATOM 4641 N N . ILE B 1 67 ? 14.023 29 -4.973 1 79.56 67 ILE B N 1
ATOM 4642 C CA . ILE B 1 67 ? 13.484 28.812 -6.312 1 79.56 67 ILE B CA 1
ATOM 4643 C C . ILE B 1 67 ? 14.625 28.594 -7.305 1 79.56 67 ILE B C 1
ATOM 4645 O O . ILE B 1 67 ? 14.477 28.844 -8.5 1 79.56 67 ILE B O 1
ATOM 4649 N N . THR B 1 68 ? 15.75 28.125 -6.734 1 81.31 68 THR B N 1
ATOM 4650 C CA . THR B 1 68 ? 16.891 27.875 -7.617 1 81.31 68 THR B CA 1
ATOM 4651 C C . THR B 1 68 ? 16.531 26.812 -8.656 1 81.31 68 THR B C 1
ATOM 4653 O O . THR B 1 68 ? 16.109 25.703 -8.297 1 81.31 68 THR B O 1
ATOM 4656 N N . GLY B 1 69 ? 16.656 27.156 -9.906 1 88.75 69 GLY B N 1
ATOM 4657 C CA . GLY B 1 69 ? 16.453 26.234 -11.008 1 88.75 69 GLY B CA 1
ATOM 4658 C C . GLY B 1 69 ? 14.992 26.016 -11.352 1 88.75 69 GLY B C 1
ATOM 4659 O O . GLY B 1 69 ? 14.672 25.281 -12.297 1 88.75 69 GLY B O 1
ATOM 4660 N N . VAL B 1 70 ? 14.133 26.609 -10.578 1 94.25 70 VAL B N 1
ATOM 4661 C CA . VAL B 1 70 ? 12.695 26.453 -10.797 1 94.25 70 VAL B CA 1
ATOM 4662 C C . VAL B 1 70 ? 12.117 27.734 -11.367 1 94.25 70 VAL B C 1
ATOM 4664 O O . VAL B 1 70 ? 12.516 28.828 -10.977 1 94.25 70 VAL B O 1
ATOM 4667 N N . HIS B 1 71 ? 11.227 27.625 -12.328 1 95 71 HIS B N 1
ATOM 4668 C CA . HIS B 1 71 ? 10.508 28.766 -12.867 1 95 71 HIS B CA 1
ATOM 4669 C C . HIS B 1 71 ? 9.25 29.062 -12.062 1 95 71 HIS B C 1
ATOM 4671 O O . HIS B 1 71 ? 8.719 28.172 -11.391 1 95 71 HIS B O 1
ATOM 4677 N N . VAL B 1 72 ? 8.836 30.344 -12.086 1 93.88 72 VAL B N 1
ATOM 4678 C CA . VAL B 1 72 ? 7.641 30.75 -11.344 1 93.88 72 VAL B CA 1
ATOM 4679 C C . VAL B 1 72 ? 6.598 31.312 -12.305 1 93.88 72 VAL B C 1
ATOM 4681 O O . VAL B 1 72 ? 6.922 32.125 -13.172 1 93.88 72 VAL B O 1
ATOM 4684 N N . ILE B 1 73 ? 5.449 30.812 -12.281 1 93.88 73 ILE B N 1
ATOM 4685 C CA . ILE B 1 73 ? 4.297 31.438 -12.922 1 93.88 73 ILE B CA 1
ATOM 4686 C C . ILE B 1 73 ? 3.521 32.25 -11.898 1 93.88 73 ILE B C 1
ATOM 4688 O O . ILE B 1 73 ? 2.812 31.719 -11.055 1 93.88 73 ILE B O 1
ATOM 4692 N N . ARG B 1 74 ? 3.65 33.5 -12.109 1 88.38 74 ARG B N 1
ATOM 4693 C CA . ARG B 1 74 ? 2.932 34.375 -11.219 1 88.38 74 ARG B CA 1
ATOM 4694 C C . ARG B 1 74 ? 1.5 34.594 -11.695 1 88.38 74 ARG B C 1
ATOM 4696 O O . ARG B 1 74 ? 1.264 34.812 -12.891 1 88.38 74 ARG B O 1
ATOM 4703 N N . TYR B 1 75 ? 0.653 34.406 -10.898 1 82.19 75 TYR B N 1
ATOM 4704 C CA . TYR B 1 75 ? -0.721 34.75 -11.266 1 82.19 75 TYR B CA 1
ATOM 4705 C C . TYR B 1 75 ? -1.333 35.719 -10.281 1 82.19 75 TYR B C 1
ATOM 4707 O O . TYR B 1 75 ? -0.788 35.938 -9.203 1 82.19 75 TYR B O 1
ATOM 4715 N N . SER B 1 76 ? -2.111 36.688 -10.992 1 66.06 76 SER B N 1
ATOM 4716 C CA . SER B 1 76 ? -2.756 37.688 -10.172 1 66.06 76 SER B CA 1
ATOM 4717 C C . SER B 1 76 ? -3.93 37.125 -9.391 1 66.06 76 SER B C 1
ATOM 4719 O O . SER B 1 76 ? -4.824 36.5 -9.969 1 66.06 76 SER B O 1
ATOM 4721 N N . SER B 1 77 ? -3.561 36.406 -8.422 1 56.59 77 SER B N 1
ATOM 4722 C CA . SER B 1 77 ? -4.789 36.031 -7.723 1 56.59 77 SER B CA 1
ATOM 4723 C C . SER B 1 77 ? -5.602 37.281 -7.348 1 56.59 77 SER B C 1
ATOM 4725 O O . SER B 1 77 ? -5.062 38.25 -6.801 1 56.59 77 SER B O 1
ATOM 4727 N N . ASN B 1 78 ? -6.453 37.75 -8.109 1 53.81 78 ASN B N 1
ATOM 4728 C CA . ASN B 1 78 ? -7.18 38.969 -7.727 1 53.81 78 ASN B CA 1
ATOM 4729 C C . ASN B 1 78 ? -6.988 39.281 -6.25 1 53.81 78 ASN B C 1
ATOM 4731 O O . ASN B 1 78 ? -6.52 38.438 -5.477 1 53.81 78 ASN B O 1
ATOM 4735 N N . GLU B 1 79 ? -7.746 40.406 -5.723 1 53.22 79 GLU B N 1
ATOM 4736 C CA . GLU B 1 79 ? -7.898 41.219 -4.52 1 53.22 79 GLU B CA 1
ATOM 4737 C C . GLU B 1 79 ? -7.961 40.344 -3.268 1 53.22 79 GLU B C 1
ATOM 4739 O O . GLU B 1 79 ? -7.781 40.844 -2.152 1 53.22 79 GLU B O 1
ATOM 4744 N N . ILE B 1 80 ? -8.148 39.031 -3.535 1 54.25 80 ILE B N 1
ATOM 4745 C CA . ILE B 1 80 ? -8.453 38.344 -2.283 1 54.25 80 ILE B CA 1
ATOM 4746 C C . ILE B 1 80 ? -7.207 37.594 -1.778 1 54.25 80 ILE B C 1
ATOM 4748 O O . ILE B 1 80 ? -6.742 36.656 -2.406 1 54.25 80 ILE B O 1
ATOM 4752 N N . ASN B 1 81 ? -6.383 38.25 -1.143 1 62.75 81 ASN B N 1
ATOM 4753 C CA . ASN B 1 81 ? -5.363 37.562 -0.36 1 62.75 81 ASN B CA 1
ATOM 4754 C C . ASN B 1 81 ? -5.977 36.438 0.489 1 62.75 81 ASN B C 1
ATOM 4756 O O . ASN B 1 81 ? -6.398 36.688 1.622 1 62.75 81 ASN B O 1
ATOM 4760 N N . THR B 1 82 ? -6.266 35.312 -0.179 1 61.34 82 THR B N 1
ATOM 4761 C CA . THR B 1 82 ? -6.918 34.156 0.451 1 61.34 82 THR B CA 1
ATOM 4762 C C . THR B 1 82 ? -6.23 33.812 1.765 1 61.34 82 THR B C 1
ATOM 4764 O O . THR B 1 82 ? -6.891 33.406 2.732 1 61.34 82 THR B O 1
ATOM 4767 N N . VAL B 1 83 ? -4.945 33.938 1.656 1 62.06 83 VAL B N 1
ATOM 4768 C CA . VAL B 1 83 ? -4.215 33.594 2.873 1 62.06 83 VAL B CA 1
ATOM 4769 C C . VAL B 1 83 ? -4.641 34.531 4.008 1 62.06 83 VAL B C 1
ATOM 4771 O O . VAL B 1 83 ? -4.953 34.062 5.109 1 62.06 83 VAL B O 1
ATOM 4774 N N . ASP B 1 84 ? -4.715 35.719 3.549 1 67.06 84 ASP B N 1
ATOM 4775 C CA . ASP B 1 84 ? -5.059 36.688 4.59 1 67.06 84 ASP B CA 1
ATOM 4776 C C . ASP B 1 84 ? -6.52 36.562 5.012 1 67.06 84 ASP B C 1
ATOM 4778 O O . ASP B 1 84 ? -6.836 36.594 6.199 1 67.06 84 ASP B O 1
ATOM 4782 N N . SER B 1 85 ? -7.355 36.25 4.035 1 73.19 85 SER B N 1
ATOM 4783 C CA . SER B 1 85 ? -8.773 36.188 4.363 1 73.19 85 SER B CA 1
ATOM 4784 C C . SER B 1 85 ? -9.094 34.906 5.121 1 73.19 85 SER B C 1
ATOM 4786 O O . SER B 1 85 ? -9.812 34.938 6.125 1 73.19 85 SER B O 1
ATOM 4788 N N . TYR B 1 86 ? -8.508 33.875 4.645 1 76.56 86 TYR B N 1
ATOM 4789 C CA . TYR B 1 86 ? -8.789 32.562 5.242 1 76.56 86 TYR B CA 1
ATOM 4790 C C . TYR B 1 86 ? -8.07 32.438 6.578 1 76.56 86 TYR B C 1
ATOM 4792 O O . TYR B 1 86 ? -8.695 32.125 7.598 1 76.56 86 TYR B O 1
ATOM 4800 N N . MET B 1 87 ? -6.836 32.688 6.539 1 75.38 87 MET B N 1
ATOM 4801 C CA . MET B 1 87 ? -6.027 32.438 7.73 1 75.38 87 MET B CA 1
ATOM 4802 C C . MET B 1 87 ? -6.348 33.469 8.812 1 75.38 87 MET B C 1
ATOM 4804 O O . MET B 1 87 ? -6.348 33.156 10 1 75.38 87 MET B O 1
ATOM 4808 N N . LYS B 1 88 ? -6.602 34.656 8.359 1 78.06 88 LYS B N 1
ATOM 4809 C CA . LYS B 1 88 ? -7.02 35.688 9.32 1 78.06 88 LYS B CA 1
ATOM 4810 C C . LYS B 1 88 ? -8.328 35.281 10 1 78.06 88 LYS B C 1
ATOM 4812 O O . LYS B 1 88 ? -8.484 35.469 11.211 1 78.06 88 LYS B O 1
ATOM 4817 N N . TYR B 1 89 ? -9.18 34.812 9.195 1 82.25 89 TYR B N 1
ATOM 4818 C CA . TYR B 1 89 ? -10.477 34.406 9.719 1 82.25 89 TYR B CA 1
ATOM 4819 C C . TYR B 1 89 ? -10.32 33.281 10.766 1 82.25 89 TYR B C 1
ATOM 4821 O O . TYR B 1 89 ? -10.859 33.406 11.867 1 82.25 89 TYR B O 1
ATOM 4829 N N . VAL B 1 90 ? -9.531 32.344 10.484 1 82.88 90 VAL B N 1
ATOM 4830 C CA . VAL B 1 90 ? -9.367 31.188 11.359 1 82.88 90 VAL B CA 1
ATOM 4831 C C . VAL B 1 90 ? -8.578 31.594 12.609 1 82.88 90 VAL B C 1
ATOM 4833 O O . VAL B 1 90 ? -8.922 31.188 13.719 1 82.88 90 VAL B O 1
ATOM 4836 N N . ARG B 1 91 ? -7.574 32.375 12.414 1 82 91 ARG B N 1
ATOM 4837 C CA . ARG B 1 91 ? -6.758 32.844 13.523 1 82 91 ARG B CA 1
ATOM 4838 C C . ARG B 1 91 ? -7.586 33.719 14.477 1 82 91 ARG B C 1
ATOM 4840 O O . ARG B 1 91 ? -7.52 33.531 15.695 1 82 91 ARG B O 1
ATOM 4847 N N . ASP B 1 92 ? -8.383 34.625 13.875 1 84.56 92 ASP B N 1
ATOM 4848 C CA . ASP B 1 92 ? -9.203 35.5 14.695 1 84.56 92 ASP B CA 1
ATOM 4849 C C . ASP B 1 92 ? -10.242 34.719 15.484 1 84.56 92 ASP B C 1
ATOM 4851 O O . ASP B 1 92 ? -10.523 35.031 16.641 1 84.56 92 ASP B O 1
ATOM 4855 N N . ALA B 1 93 ? -10.766 33.781 14.805 1 86.88 93 ALA B N 1
ATOM 4856 C CA . ALA B 1 93 ? -11.742 32.938 15.492 1 86.88 93 ALA B CA 1
ATOM 4857 C C . ALA B 1 93 ? -11.109 32.25 16.688 1 86.88 93 ALA B C 1
ATOM 4859 O O . ALA B 1 93 ? -11.734 32.125 17.75 1 86.88 93 ALA B O 1
ATOM 4860 N N . TYR B 1 94 ? -9.906 31.812 16.578 1 87.06 94 TYR B N 1
ATOM 4861 C CA . TYR B 1 94 ? -9.188 31.141 17.656 1 87.06 94 TYR B CA 1
ATOM 4862 C C . TYR B 1 94 ? -8.969 32.094 18.828 1 87.06 94 TYR B C 1
ATOM 4864 O O . TYR B 1 94 ? -9.273 31.75 19.984 1 87.06 94 TYR B O 1
ATOM 4872 N N . TRP B 1 95 ? -8.523 33.312 18.562 1 87.56 95 TRP B N 1
ATOM 4873 C CA . TRP B 1 95 ? -8.195 34.25 19.625 1 87.56 95 TRP B CA 1
ATOM 4874 C C . TRP B 1 95 ? -9.461 34.75 20.328 1 87.56 95 TRP B C 1
ATOM 4876 O O . TRP B 1 95 ? -9.445 35.031 21.516 1 87.56 95 TRP B O 1
ATOM 4886 N N . LYS B 1 96 ? -10.555 34.781 19.531 1 88.81 96 LYS B N 1
ATOM 4887 C CA . LYS B 1 96 ? -11.797 35.312 20.078 1 88.81 96 LYS B CA 1
ATOM 4888 C C . LYS B 1 96 ? -12.688 34.219 20.641 1 88.81 96 LYS B C 1
ATOM 4890 O O . LYS B 1 96 ? -13.812 34.469 21.062 1 88.81 96 LYS B O 1
ATOM 4895 N N . ASP B 1 97 ? -12.219 32.969 20.594 1 87.75 97 ASP B N 1
ATOM 4896 C CA . ASP B 1 97 ? -12.969 31.812 21.062 1 87.75 97 ASP B CA 1
ATOM 4897 C C . ASP B 1 97 ? -14.281 31.672 20.312 1 87.75 97 ASP B C 1
ATOM 4899 O O . ASP B 1 97 ? -15.344 31.5 20.922 1 87.75 97 ASP B O 1
ATOM 4903 N N . GLU B 1 98 ? -14.188 31.891 19.094 1 87.62 98 GLU B N 1
ATOM 4904 C CA . GLU B 1 98 ? -15.352 31.719 18.234 1 87.62 98 GLU B CA 1
ATOM 4905 C C . GLU B 1 98 ? -15.25 30.438 17.406 1 87.62 98 GLU B C 1
ATOM 4907 O O . GLU B 1 98 ? -14.148 29.969 17.125 1 87.62 98 GLU B O 1
ATOM 4912 N N . ASN B 1 99 ? -16.359 29.922 17.188 1 84.94 99 ASN B N 1
ATOM 4913 C CA . ASN B 1 99 ? -16.375 28.75 16.328 1 84.94 99 ASN B CA 1
ATOM 4914 C C . ASN B 1 99 ? -16.141 29.125 14.859 1 84.94 99 ASN B C 1
ATOM 4916 O O . ASN B 1 99 ? -16.625 30.156 14.398 1 84.94 99 ASN B O 1
ATOM 4920 N N . VAL B 1 100 ? -15.297 28.359 14.281 1 84.5 100 VAL B N 1
ATOM 4921 C CA . VAL B 1 100 ? -15.07 28.562 12.859 1 84.5 100 VAL B CA 1
ATOM 4922 C C . VAL B 1 100 ? -16.25 28.031 12.062 1 84.5 100 VAL B C 1
ATOM 4924 O O . VAL B 1 100 ? -16.719 26.922 12.289 1 84.5 100 VAL B O 1
ATOM 4927 N N . ASP B 1 101 ? -16.75 28.844 11.227 1 85.5 101 ASP B N 1
ATOM 4928 C CA . ASP B 1 101 ? -17.781 28.438 10.289 1 85.5 101 ASP B CA 1
ATOM 4929 C C . ASP B 1 101 ? -17.188 27.672 9.102 1 85.5 101 ASP B C 1
ATOM 4931 O O . ASP B 1 101 ? -16.641 28.297 8.188 1 85.5 101 ASP B O 1
ATOM 4935 N N . ILE B 1 102 ? -17.406 26.406 9.039 1 81.25 102 ILE B N 1
ATOM 4936 C CA . ILE B 1 102 ? -16.797 25.531 8.039 1 81.25 102 ILE B CA 1
ATOM 4937 C C . ILE B 1 102 ? -17.281 25.922 6.648 1 81.25 102 ILE B C 1
ATOM 4939 O O . ILE B 1 102 ? -16.516 25.906 5.684 1 81.25 102 ILE B O 1
ATOM 4943 N N . GLN B 1 103 ? -18.531 26.25 6.582 1 86 103 GLN B N 1
ATOM 4944 C CA . GLN B 1 103 ? -19.078 26.641 5.285 1 86 103 GLN B CA 1
ATOM 4945 C C . GLN B 1 103 ? -18.406 27.906 4.762 1 86 103 GLN B C 1
ATOM 4947 O O . GLN B 1 103 ? -18.109 28.016 3.566 1 86 103 GLN B O 1
ATOM 4952 N N . ARG B 1 104 ? -18.234 28.812 5.645 1 84.5 104 ARG B N 1
ATOM 4953 C CA . ARG B 1 104 ? -17.547 30.031 5.242 1 84.5 104 ARG B CA 1
ATOM 4954 C C . ARG B 1 104 ? -16.125 29.734 4.777 1 84.5 104 ARG B C 1
ATOM 4956 O O . ARG B 1 104 ? -15.648 30.312 3.797 1 84.5 104 ARG B O 1
ATOM 4963 N N . MET B 1 105 ? -15.477 28.922 5.457 1 83.69 105 MET B N 1
ATOM 4964 C CA . MET B 1 105 ? -14.125 28.516 5.07 1 83.69 105 MET B CA 1
ATOM 4965 C C . MET B 1 105 ? -14.125 27.891 3.678 1 83.69 105 MET B C 1
ATOM 4967 O O . MET B 1 105 ? -13.289 28.25 2.84 1 83.69 105 MET B O 1
ATOM 4971 N N . ILE B 1 106 ? -15.016 27 3.459 1 85.81 106 ILE B N 1
ATOM 4972 C CA . ILE B 1 106 ? -15.125 26.312 2.182 1 85.81 106 ILE B CA 1
ATOM 4973 C C . ILE B 1 106 ? -15.422 27.312 1.069 1 85.81 106 ILE B C 1
ATOM 4975 O O . ILE B 1 106 ? -14.82 27.25 -0.006 1 85.81 106 ILE B O 1
ATOM 4979 N N . ASP B 1 107 ? -16.266 28.281 1.386 1 85.81 107 ASP B N 1
ATOM 4980 C CA . ASP B 1 107 ? -16.641 29.297 0.405 1 85.81 107 ASP B CA 1
ATOM 4981 C C . ASP B 1 107 ? -15.422 30.141 -0.004 1 85.81 107 ASP B C 1
ATOM 4983 O O . ASP B 1 107 ? -15.258 30.469 -1.18 1 85.81 107 ASP B O 1
ATOM 4987 N N . ILE B 1 108 ? -14.664 30.453 0.962 1 82.94 108 ILE B N 1
ATOM 4988 C CA . ILE B 1 108 ? -13.469 31.25 0.688 1 82.94 108 ILE B CA 1
ATOM 4989 C C . ILE B 1 108 ? -12.516 30.453 -0.206 1 82.94 108 ILE B C 1
ATOM 4991 O O . ILE B 1 108 ? -11.977 30.984 -1.177 1 82.94 108 ILE B O 1
ATOM 4995 N N . LEU B 1 109 ? -12.367 29.219 0.071 1 84.44 109 LEU B N 1
ATOM 4996 C CA . LEU B 1 109 ? -11.469 28.359 -0.703 1 84.44 109 LEU B CA 1
ATOM 4997 C C . LEU B 1 109 ? -12.008 28.156 -2.113 1 84.44 109 LEU B C 1
ATOM 4999 O O . LEU B 1 109 ? -11.242 28.156 -3.082 1 84.44 109 LEU B O 1
ATOM 5003 N N . PHE B 1 110 ? -13.305 28 -2.225 1 88.56 110 PHE B N 1
ATOM 5004 C CA . PHE B 1 110 ? -13.93 27.828 -3.533 1 88.56 110 PHE B CA 1
ATOM 5005 C C . PHE B 1 110 ? -13.695 29.062 -4.402 1 88.56 110 PHE B C 1
ATOM 5007 O O . PHE B 1 110 ? -13.391 28.938 -5.59 1 88.56 110 PHE B O 1
ATOM 5014 N N . GLU B 1 111 ? -13.891 30.141 -3.777 1 85.81 111 GLU B N 1
ATOM 5015 C CA . GLU B 1 111 ? -13.703 31.391 -4.52 1 85.81 111 GLU B CA 1
ATOM 5016 C C . GLU B 1 111 ? -12.289 31.484 -5.078 1 85.81 111 GLU B C 1
ATOM 5018 O O . GLU B 1 111 ? -12.094 31.891 -6.227 1 85.81 111 GLU B O 1
ATOM 5023 N N . HIS B 1 112 ? -11.406 31.156 -4.289 1 83.56 112 HIS B N 1
ATOM 5024 C CA . HIS B 1 112 ? -10.016 31.203 -4.719 1 83.56 112 HIS B CA 1
ATOM 5025 C C . HIS B 1 112 ? -9.75 30.234 -5.855 1 83.56 112 HIS B C 1
ATOM 5027 O O . HIS B 1 112 ? -9.117 30.578 -6.852 1 83.56 112 HIS B O 1
ATOM 5033 N N . ILE B 1 113 ? -10.188 29.016 -5.762 1 89.38 113 ILE B N 1
ATOM 5034 C CA . ILE B 1 113 ? -9.961 27.969 -6.754 1 89.38 113 ILE B CA 1
ATOM 5035 C C . ILE B 1 113 ? -10.648 28.344 -8.062 1 89.38 113 ILE B C 1
ATOM 5037 O O . ILE B 1 113 ? -10.094 28.141 -9.141 1 89.38 113 ILE B O 1
ATOM 5041 N N . GLU B 1 114 ? -11.82 28.891 -7.902 1 89.94 114 GLU B N 1
ATOM 5042 C CA . GLU B 1 114 ? -12.547 29.328 -9.086 1 89.94 114 GLU B CA 1
ATOM 5043 C C . GLU B 1 114 ? -11.789 30.438 -9.828 1 89.94 114 GLU B C 1
ATOM 5045 O O . GLU B 1 114 ? -11.742 30.438 -11.055 1 89.94 114 GLU B O 1
ATOM 5050 N N . HIS B 1 115 ? -11.227 31.281 -9.039 1 87.06 115 HIS B N 1
ATOM 5051 C CA . HIS B 1 115 ? -10.438 32.344 -9.633 1 87.06 115 HIS B CA 1
ATOM 5052 C C . HIS B 1 115 ? -9.234 31.781 -10.391 1 87.06 115 HIS B C 1
ATOM 5054 O O . HIS B 1 115 ? -8.883 32.281 -11.461 1 87.06 115 HIS B O 1
ATOM 5060 N N . MET B 1 116 ? -8.648 30.828 -9.859 1 88.75 116 MET B N 1
ATOM 5061 C CA . MET B 1 116 ? -7.484 30.219 -10.492 1 88.75 116 MET B CA 1
ATOM 5062 C C . MET B 1 116 ? -7.879 29.531 -11.797 1 88.75 116 MET B C 1
ATOM 5064 O O . MET B 1 116 ? -7.215 29.703 -12.82 1 88.75 116 MET B O 1
ATOM 5068 N N . ILE B 1 117 ? -8.945 28.797 -11.805 1 92 117 ILE B N 1
ATOM 5069 C CA . ILE B 1 117 ? -9.375 28 -12.945 1 92 117 ILE B CA 1
ATOM 5070 C C . ILE B 1 117 ? -9.836 28.906 -14.078 1 92 117 ILE B C 1
ATOM 5072 O O . ILE B 1 117 ? -9.648 28.594 -15.258 1 92 117 ILE B O 1
ATOM 5076 N N . THR B 1 118 ? -10.383 30.094 -13.672 1 90.31 118 THR B N 1
ATOM 5077 C CA . THR B 1 118 ? -10.953 30.984 -14.688 1 90.31 118 THR B CA 1
ATOM 5078 C C . THR B 1 118 ? -9.961 32.094 -15.062 1 90.31 118 THR B C 1
ATOM 5080 O O . THR B 1 118 ? -10.273 32.969 -15.875 1 90.31 118 THR B O 1
ATOM 5083 N N . ASP B 1 119 ? -8.828 32.062 -14.445 1 89.94 119 ASP B N 1
ATOM 5084 C CA . ASP B 1 119 ? -7.801 33.031 -14.773 1 89.94 119 ASP B CA 1
ATOM 5085 C C . ASP B 1 119 ? -7.215 32.781 -16.156 1 89.94 119 ASP B C 1
ATOM 5087 O O . ASP B 1 119 ? -6.418 31.875 -16.344 1 89.94 119 ASP B O 1
ATOM 5091 N N . ARG B 1 120 ? -7.488 33.656 -17.094 1 91.75 120 ARG B N 1
ATOM 5092 C CA . ARG B 1 120 ? -7.074 33.469 -18.484 1 91.75 120 ARG B CA 1
ATOM 5093 C C . ARG B 1 120 ? -5.562 33.625 -18.625 1 91.75 120 ARG B C 1
ATOM 5095 O O . ARG B 1 120 ? -4.945 32.938 -19.453 1 91.75 120 ARG B O 1
ATOM 5102 N N . ASP B 1 121 ? -5.035 34.5 -17.828 1 90.94 121 ASP B N 1
ATOM 5103 C CA . ASP B 1 121 ? -3.588 34.688 -17.891 1 90.94 121 ASP B CA 1
ATOM 5104 C C . ASP B 1 121 ? -2.848 33.438 -17.422 1 90.94 121 ASP B C 1
ATOM 5106 O O . ASP B 1 121 ? -1.856 33.031 -18.031 1 90.94 121 ASP B O 1
ATOM 5110 N N . LEU B 1 122 ? -3.314 32.938 -16.359 1 92.62 122 LEU B N 1
ATOM 5111 C CA . LEU B 1 122 ? -2.723 31.703 -15.852 1 92.62 122 LEU B CA 1
ATOM 5112 C C . LEU B 1 122 ? -2.871 30.578 -16.875 1 92.62 122 LEU B C 1
ATOM 5114 O O . LEU B 1 122 ? -1.91 29.859 -17.156 1 92.62 122 LEU B O 1
ATOM 5118 N N . GLU B 1 123 ? -4.086 30.406 -17.391 1 94.94 123 GLU B N 1
ATOM 5119 C CA . GLU B 1 123 ? -4.344 29.391 -18.391 1 94.94 123 GLU B CA 1
ATOM 5120 C C . GLU B 1 123 ? -3.416 29.547 -19.594 1 94.94 123 GLU B C 1
ATOM 5122 O O . GLU B 1 123 ? -2.83 28.562 -20.062 1 94.94 123 GLU B O 1
ATOM 5127 N N . ASN B 1 124 ? -3.266 30.781 -20.125 1 95.31 124 ASN B N 1
ATOM 5128 C CA . ASN B 1 124 ? -2.422 31.062 -21.281 1 95.31 124 ASN B CA 1
ATOM 5129 C C . ASN B 1 124 ? -0.955 30.766 -20.984 1 95.31 124 ASN B C 1
ATOM 5131 O O . ASN B 1 124 ? -0.24 30.25 -21.844 1 95.31 124 ASN B O 1
ATOM 5135 N N . ALA B 1 125 ? -0.551 31.125 -19.812 1 95.56 125 ALA B N 1
ATOM 5136 C CA . ALA B 1 125 ? 0.829 30.859 -19.422 1 95.56 125 ALA B CA 1
ATOM 5137 C C . ALA B 1 125 ? 1.112 29.359 -19.422 1 95.56 125 ALA B C 1
ATOM 5139 O O . ALA B 1 125 ? 2.15 28.906 -19.922 1 95.56 125 ALA B O 1
ATOM 5140 N N . ILE B 1 126 ? 0.227 28.578 -18.875 1 97.38 126 ILE B N 1
ATOM 5141 C CA . ILE B 1 126 ? 0.392 27.125 -18.812 1 97.38 126 ILE B CA 1
ATOM 5142 C C . ILE B 1 126 ? 0.368 26.547 -20.219 1 97.38 126 ILE B C 1
ATOM 5144 O O . ILE B 1 126 ? 1.192 25.688 -20.562 1 97.38 126 ILE B O 1
ATOM 5148 N N . ARG B 1 127 ? -0.541 27 -21.016 1 96.88 127 ARG B N 1
ATOM 5149 C CA . ARG B 1 127 ? -0.64 26.531 -22.406 1 96.88 127 ARG B CA 1
ATOM 5150 C C . ARG B 1 127 ? 0.667 26.766 -23.156 1 96.88 127 ARG B C 1
ATOM 5152 O O . ARG B 1 127 ? 1.104 25.906 -23.922 1 96.88 127 ARG B O 1
ATOM 5159 N N . ALA B 1 128 ? 1.238 27.891 -22.938 1 97.44 128 ALA B N 1
ATOM 5160 C CA . ALA B 1 128 ? 2.469 28.266 -23.625 1 97.44 128 ALA B CA 1
ATOM 5161 C C . ALA B 1 128 ? 3.611 27.328 -23.266 1 97.44 128 ALA B C 1
ATOM 5163 O O . ALA B 1 128 ? 4.488 27.047 -24.078 1 97.44 128 ALA B O 1
ATOM 5164 N N . ILE B 1 129 ? 3.6 26.781 -22.094 1 97.44 129 ILE B N 1
ATOM 5165 C CA . ILE B 1 129 ? 4.641 25.891 -21.594 1 97.44 129 ILE B CA 1
ATOM 5166 C C . ILE B 1 129 ? 4.488 24.516 -22.219 1 97.44 129 ILE B C 1
ATOM 5168 O O . ILE B 1 129 ? 5.473 23.797 -22.422 1 97.44 129 ILE B O 1
ATOM 5172 N N . GLN B 1 130 ? 3.256 24.141 -22.547 1 97.38 130 GLN B N 1
ATOM 5173 C CA . GLN B 1 130 ? 2.951 22.812 -23.047 1 97.38 130 GLN B CA 1
ATOM 5174 C C . GLN B 1 130 ? 3.492 21.734 -22.109 1 97.38 130 GLN B C 1
ATOM 5176 O O . GLN B 1 130 ? 4.254 20.859 -22.531 1 97.38 130 GLN B O 1
ATOM 5181 N N . PRO B 1 131 ? 3.012 21.766 -20.875 1 98.31 131 PRO B N 1
ATOM 5182 C CA . PRO B 1 131 ? 3.566 20.844 -19.891 1 98.31 131 PRO B CA 1
ATOM 5183 C C . PRO B 1 131 ? 3.223 19.391 -20.188 1 98.31 131 PRO B C 1
ATOM 5185 O O . PRO B 1 131 ? 2.139 19.094 -20.703 1 98.31 131 PRO B O 1
ATOM 5188 N N . ASP B 1 132 ? 4.137 18.5 -19.828 1 98.31 132 ASP B N 1
ATOM 5189 C CA . ASP B 1 132 ? 3.936 17.062 -19.953 1 98.31 132 ASP B CA 1
ATOM 5190 C C . ASP B 1 132 ? 3.162 16.516 -18.75 1 98.31 132 ASP B C 1
ATOM 5192 O O . ASP B 1 132 ? 2.611 15.414 -18.812 1 98.31 132 ASP B O 1
ATOM 5196 N N . LEU B 1 133 ? 3.148 17.281 -17.703 1 98.56 133 LEU B N 1
ATOM 5197 C CA . LEU B 1 133 ? 2.486 16.875 -16.469 1 98.56 133 LEU B CA 1
ATOM 5198 C C . LEU B 1 133 ? 2.139 18.078 -15.602 1 98.56 133 LEU B C 1
ATOM 5200 O O . LEU B 1 133 ? 2.922 19.031 -15.508 1 98.56 133 LEU B O 1
ATOM 5204 N N . MET B 1 134 ? 0.995 18.094 -15.023 1 98.62 134 MET B N 1
ATOM 5205 C CA . MET B 1 134 ? 0.612 19.047 -13.992 1 98.62 134 MET B CA 1
ATOM 5206 C C . MET B 1 134 ? 0.561 18.375 -12.625 1 98.62 134 MET B C 1
ATOM 5208 O O . MET B 1 134 ? -0.097 17.359 -12.453 1 98.62 134 MET B O 1
ATOM 5212 N N . ILE B 1 135 ? 1.292 18.922 -11.672 1 98.75 135 ILE B N 1
ATOM 5213 C CA . ILE B 1 135 ? 1.248 18.438 -10.289 1 98.75 135 ILE B CA 1
ATOM 5214 C C . ILE B 1 135 ? 0.354 19.359 -9.453 1 98.75 135 ILE B C 1
ATOM 5216 O O . ILE B 1 135 ? 0.616 20.547 -9.336 1 98.75 135 ILE B O 1
ATOM 5220 N N . ILE B 1 136 ? -0.649 18.781 -8.875 1 98.25 136 ILE B N 1
ATOM 5221 C CA . ILE B 1 136 ? -1.647 19.531 -8.125 1 98.25 136 ILE B CA 1
ATOM 5222 C C . ILE B 1 136 ? -1.541 19.203 -6.637 1 98.25 136 ILE B C 1
ATOM 5224 O O . ILE B 1 136 ? -1.435 18.031 -6.266 1 98.25 136 ILE B O 1
ATOM 5228 N N . ASP B 1 137 ? -1.539 20.234 -5.793 1 97.06 137 ASP B N 1
ATOM 5229 C CA . ASP B 1 137 ? -1.637 20 -4.352 1 97.06 137 ASP B CA 1
ATOM 5230 C C . ASP B 1 137 ? -2.877 19.172 -4.012 1 97.06 137 ASP B C 1
ATOM 5232 O O . ASP B 1 137 ? -3.83 19.125 -4.789 1 97.06 137 ASP B O 1
ATOM 5236 N N . ASN B 1 138 ? -2.887 18.516 -2.795 1 95.38 138 ASN B N 1
ATOM 5237 C CA . ASN B 1 138 ? -3.93 17.5 -2.715 1 95.38 138 ASN B CA 1
ATOM 5238 C C . ASN B 1 138 ? -4.902 17.781 -1.574 1 95.38 138 ASN B C 1
ATOM 5240 O O . ASN B 1 138 ? -5.57 16.875 -1.083 1 95.38 138 ASN B O 1
ATOM 5244 N N . PRO B 1 139 ? -4.953 18.984 -0.973 1 91.62 139 PRO B N 1
ATOM 5245 C CA . PRO B 1 139 ? -6.125 19.234 -0.134 1 91.62 139 PRO B CA 1
ATOM 5246 C C . PRO B 1 139 ? -7.441 19.078 -0.897 1 91.62 139 PRO B C 1
ATOM 5248 O O . PRO B 1 139 ? -7.473 19.25 -2.119 1 91.62 139 PRO B O 1
ATOM 5251 N N . PRO B 1 140 ? -8.508 18.781 -0.277 1 88 140 PRO B N 1
ATOM 5252 C CA . PRO B 1 140 ? -9.727 18.344 -0.96 1 88 140 PRO B CA 1
ATOM 5253 C C . PRO B 1 140 ? -10.258 19.391 -1.942 1 88 140 PRO B C 1
ATOM 5255 O O . PRO B 1 140 ? -10.719 19.031 -3.031 1 88 140 PRO B O 1
ATOM 5258 N N . THR B 1 141 ? -10.164 20.672 -1.635 1 88.44 141 THR B N 1
ATOM 5259 C CA . THR B 1 141 ? -10.727 21.688 -2.521 1 88.44 141 THR B CA 1
ATOM 5260 C C . THR B 1 141 ? -9.891 21.812 -3.791 1 88.44 141 THR B C 1
ATOM 5262 O O . THR B 1 141 ? -10.398 22.219 -4.836 1 88.44 141 THR B O 1
ATOM 5265 N N . MET B 1 142 ? -8.648 21.469 -3.729 1 93.12 142 MET B N 1
ATOM 5266 C CA . MET B 1 142 ? -7.723 21.625 -4.848 1 93.12 142 MET B CA 1
ATOM 5267 C C . MET B 1 142 ? -8.039 20.609 -5.945 1 93.12 142 MET B C 1
ATOM 5269 O O . MET B 1 142 ? -7.551 20.734 -7.07 1 93.12 142 MET B O 1
ATOM 5273 N N . ARG B 1 143 ? -8.844 19.641 -5.684 1 94.25 143 ARG B N 1
ATOM 5274 C CA . ARG B 1 143 ? -9.203 18.641 -6.691 1 94.25 143 ARG B CA 1
ATOM 5275 C C . ARG B 1 143 ? -9.828 19.297 -7.918 1 94.25 143 ARG B C 1
ATOM 5277 O O . ARG B 1 143 ? -9.664 18.812 -9.039 1 94.25 143 ARG B O 1
ATOM 5284 N N . MET B 1 144 ? -10.469 20.453 -7.707 1 96 144 MET B N 1
ATOM 5285 C CA . MET B 1 144 ? -11.133 21.141 -8.812 1 96 144 MET B CA 1
ATOM 5286 C C . MET B 1 144 ? -10.102 21.688 -9.797 1 96 144 MET B C 1
ATOM 5288 O O . MET B 1 144 ? -10.43 21.938 -10.961 1 96 144 MET B O 1
ATOM 5292 N N . ILE B 1 145 ? -8.836 21.859 -9.359 1 96.5 145 ILE B N 1
ATOM 5293 C CA . ILE B 1 145 ? -7.773 22.312 -10.25 1 96.5 145 ILE B CA 1
ATOM 5294 C C . ILE B 1 145 ? -7.547 21.266 -11.352 1 96.5 145 ILE B C 1
ATOM 5296 O O . ILE B 1 145 ? -7.055 21.594 -12.43 1 96.5 145 ILE B O 1
ATOM 5300 N N . ALA B 1 146 ? -7.922 20 -11.156 1 97.56 146 ALA B N 1
ATOM 5301 C CA . ALA B 1 146 ? -7.816 18.938 -12.164 1 97.56 146 ALA B CA 1
ATOM 5302 C C . ALA B 1 146 ? -8.641 19.281 -13.398 1 97.56 146 ALA B C 1
ATOM 5304 O O . ALA B 1 146 ? -8.352 18.812 -14.5 1 97.56 146 ALA B O 1
ATOM 5305 N N . VAL B 1 147 ? -9.664 20.141 -13.234 1 97.94 147 VAL B N 1
ATOM 5306 C CA . VAL B 1 147 ? -10.492 20.562 -14.367 1 97.94 147 VAL B CA 1
ATOM 5307 C C . VAL B 1 147 ? -9.641 21.375 -15.344 1 97.94 147 VAL B C 1
ATOM 5309 O O . VAL B 1 147 ? -9.828 21.281 -16.562 1 97.94 147 VAL B O 1
ATOM 5312 N N . LEU B 1 148 ? -8.773 22.203 -14.773 1 96.88 148 LEU B N 1
ATOM 5313 C CA . LEU B 1 148 ? -7.871 22.969 -15.633 1 96.88 148 LEU B CA 1
ATOM 5314 C C . LEU B 1 148 ? -6.973 22.047 -16.438 1 96.88 148 LEU B C 1
ATOM 5316 O O . LEU B 1 148 ? -6.766 22.25 -17.641 1 96.88 148 LEU B O 1
ATOM 5320 N N . ALA B 1 149 ? -6.387 21.031 -15.836 1 98 149 ALA B N 1
ATOM 5321 C CA . ALA B 1 149 ? -5.578 20.047 -16.531 1 98 149 ALA B CA 1
ATOM 5322 C C . ALA B 1 149 ? -6.387 19.328 -17.609 1 98 149 ALA B C 1
ATOM 5324 O O . ALA B 1 149 ? -5.914 19.156 -18.734 1 98 149 ALA B O 1
ATOM 5325 N N . TYR B 1 150 ? -7.594 18.938 -17.25 1 97.94 150 TYR B N 1
ATOM 5326 C CA . TYR B 1 150 ? -8.5 18.266 -18.172 1 97.94 150 TYR B CA 1
ATOM 5327 C C . TYR B 1 150 ? -8.82 19.156 -19.375 1 97.94 150 TYR B C 1
ATOM 5329 O O . TYR B 1 150 ? -8.758 18.719 -20.516 1 97.94 150 TYR B O 1
ATOM 5337 N N . LYS B 1 151 ? -9.125 20.359 -19.094 1 97.44 151 LYS B N 1
ATOM 5338 C CA . LYS B 1 151 ? -9.445 21.359 -20.125 1 97.44 151 LYS B CA 1
ATOM 5339 C C . LYS B 1 151 ? -8.305 21.5 -21.125 1 97.44 151 LYS B C 1
ATOM 5341 O O . LYS B 1 151 ? -8.531 21.578 -22.328 1 97.44 151 LYS B O 1
ATOM 5346 N N . LEU B 1 152 ? -7.105 21.469 -20.672 1 97.5 152 LEU B N 1
ATOM 5347 C CA . LEU B 1 152 ? -5.926 21.734 -21.484 1 97.5 152 LEU B CA 1
ATOM 5348 C C . LEU B 1 152 ? -5.324 20.438 -22.016 1 97.5 152 LEU B C 1
ATOM 5350 O O . LEU B 1 152 ? -4.336 20.469 -22.75 1 97.5 152 LEU B O 1
ATOM 5354 N N . GLY B 1 153 ? -5.855 19.297 -21.594 1 97.06 153 GLY B N 1
ATOM 5355 C CA . GLY B 1 153 ? -5.379 18 -22.062 1 97.06 153 GLY B CA 1
ATOM 5356 C C . GLY B 1 153 ? -4.043 17.609 -21.469 1 97.06 153 GLY B C 1
ATOM 5357 O O . GLY B 1 153 ? -3.205 17.016 -22.156 1 97.06 153 GLY B O 1
ATOM 5358 N N . ILE B 1 154 ? -3.764 18.031 -20.25 1 97.88 154 ILE B N 1
ATOM 5359 C CA . ILE B 1 154 ? -2.504 17.75 -19.578 1 97.88 154 ILE B CA 1
ATOM 5360 C C . ILE B 1 154 ? -2.705 16.609 -18.562 1 97.88 154 ILE B C 1
ATOM 5362 O O . ILE B 1 154 ? -3.578 16.688 -17.703 1 97.88 154 ILE B O 1
ATOM 5366 N N . PRO B 1 155 ? -1.908 15.5 -18.656 1 97.69 155 PRO B N 1
ATOM 5367 C CA . PRO B 1 155 ? -1.935 14.547 -17.547 1 97.69 155 PRO B CA 1
ATOM 5368 C C . PRO B 1 155 ? -1.6 15.188 -16.203 1 97.69 155 PRO B C 1
ATOM 5370 O O . PRO B 1 155 ? -0.828 16.156 -16.156 1 97.69 155 PRO B O 1
ATOM 5373 N N . PHE B 1 156 ? -2.201 14.656 -15.141 1 98.12 156 PHE B N 1
ATOM 5374 C CA . PHE B 1 156 ? -1.94 15.32 -13.875 1 98.12 156 PHE B CA 1
ATOM 5375 C C . PHE B 1 156 ? -1.709 14.297 -12.766 1 98.12 156 PHE B C 1
ATOM 5377 O O . PHE B 1 156 ? -2.035 13.117 -12.93 1 98.12 156 PHE B O 1
ATOM 5384 N N . ALA B 1 157 ? -1.092 14.695 -11.695 1 98.5 157 ALA B N 1
ATOM 5385 C CA . ALA B 1 157 ? -0.81 13.961 -10.469 1 98.5 157 ALA B CA 1
ATOM 5386 C C . ALA B 1 157 ? -1.122 14.805 -9.242 1 98.5 157 ALA B C 1
ATOM 5388 O O . ALA B 1 157 ? -1.201 16.031 -9.32 1 98.5 157 ALA B O 1
ATOM 5389 N N . PHE B 1 158 ? -1.358 14.156 -8.164 1 98.38 158 PHE B N 1
ATOM 5390 C CA . PHE B 1 158 ? -1.53 14.844 -6.891 1 98.38 158 PHE B CA 1
ATOM 5391 C C . PHE B 1 158 ? -0.347 14.586 -5.965 1 98.38 158 PHE B C 1
ATOM 5393 O O . PHE B 1 158 ? 0.16 13.461 -5.902 1 98.38 158 PHE B O 1
ATOM 5400 N N . VAL B 1 159 ? 0.136 15.586 -5.305 1 98.44 159 VAL B N 1
ATOM 5401 C CA . VAL B 1 159 ? 1.153 15.492 -4.262 1 98.44 159 VAL B CA 1
ATOM 5402 C C . VAL B 1 159 ? 0.759 16.375 -3.072 1 98.44 159 VAL B C 1
ATOM 5404 O O . VAL B 1 159 ? 0.441 17.547 -3.242 1 98.44 159 VAL B O 1
ATOM 5407 N N . GLY B 1 160 ? 0.716 15.742 -1.894 1 97.12 160 GLY B N 1
ATOM 5408 C CA . GLY B 1 160 ? 0.407 16.625 -0.783 1 97.12 160 GLY B CA 1
ATOM 5409 C C . GLY B 1 160 ? 0.156 15.891 0.519 1 97.12 160 GLY B C 1
ATOM 5410 O O . GLY B 1 160 ? 0.532 14.727 0.659 1 97.12 160 GLY B O 1
ATOM 5411 N N . SER B 1 161 ? -0.466 16.531 1.43 1 94.56 161 SER B N 1
ATOM 5412 C CA . SER B 1 161 ? -0.482 16.078 2.82 1 94.56 161 SER B CA 1
ATOM 5413 C C . SER B 1 161 ? -1.781 15.352 3.152 1 94.56 161 SER B C 1
ATOM 5415 O O . SER B 1 161 ? -1.896 14.727 4.207 1 94.56 161 SER B O 1
ATOM 5417 N N . MET B 1 162 ? -2.744 15.367 2.322 1 94 162 MET B N 1
ATOM 5418 C CA . MET B 1 162 ? -4.062 14.875 2.703 1 94 162 MET B CA 1
ATOM 5419 C C . MET B 1 162 ? -4.273 13.445 2.219 1 94 162 MET B C 1
ATOM 5421 O O . MET B 1 162 ? -4.102 13.156 1.032 1 94 162 MET B O 1
ATOM 5425 N N . TYR B 1 163 ? -4.617 12.594 3.137 1 95.69 163 TYR B N 1
ATOM 5426 C CA . TYR B 1 163 ? -5.039 11.242 2.789 1 95.69 163 TYR B CA 1
ATOM 5427 C C . TYR B 1 163 ? -6.547 11.18 2.568 1 95.69 163 TYR B C 1
ATOM 5429 O O . TYR B 1 163 ? -7.324 11.273 3.521 1 95.69 163 TYR B O 1
ATOM 5437 N N . ASP B 1 164 ? -6.953 11.055 1.36 1 93.81 164 ASP B N 1
ATOM 5438 C CA . ASP B 1 164 ? -8.367 11 0.987 1 93.81 164 ASP B CA 1
ATOM 5439 C C . ASP B 1 164 ? -8.703 9.68 0.302 1 93.81 164 ASP B C 1
ATOM 5441 O O . ASP B 1 164 ? -8.781 9.609 -0.927 1 93.81 164 ASP B O 1
ATOM 5445 N N . PRO B 1 165 ? -8.984 8.68 1.088 1 94.25 165 PRO B N 1
ATOM 5446 C CA . PRO B 1 165 ? -9.258 7.375 0.477 1 94.25 165 PRO B CA 1
ATOM 5447 C C . PRO B 1 165 ? -10.539 7.371 -0.354 1 94.25 165 PRO B C 1
ATOM 5449 O O . PRO B 1 165 ? -10.672 6.578 -1.29 1 94.25 165 PRO B O 1
ATOM 5452 N N . ILE B 1 166 ? -11.445 8.25 -0.099 1 93.31 166 ILE B N 1
ATOM 5453 C CA . ILE B 1 166 ? -12.711 8.297 -0.823 1 93.31 166 ILE B CA 1
ATOM 5454 C C . ILE B 1 166 ? -12.492 8.867 -2.221 1 93.31 166 ILE B C 1
ATOM 5456 O O . ILE B 1 166 ? -12.891 8.266 -3.217 1 93.31 166 ILE B O 1
ATOM 5460 N N . GLY B 1 167 ? -11.789 9.984 -2.264 1 91.69 167 GLY B N 1
ATOM 5461 C CA . GLY B 1 167 ? -11.516 10.594 -3.553 1 91.69 167 GLY B CA 1
ATOM 5462 C C . GLY B 1 167 ? -10.656 9.727 -4.457 1 91.69 167 GLY B C 1
ATOM 5463 O O . GLY B 1 167 ? -10.836 9.719 -5.676 1 91.69 167 GLY B O 1
ATOM 5464 N N . TYR B 1 168 ? -9.797 8.969 -3.881 1 93.88 168 TYR B N 1
ATOM 5465 C CA . TYR B 1 168 ? -8.875 8.148 -4.66 1 93.88 168 TYR B CA 1
ATOM 5466 C C . TYR B 1 168 ? -9.359 6.711 -4.75 1 93.88 168 TYR B C 1
ATOM 5468 O O . TYR B 1 168 ? -8.688 5.855 -5.324 1 93.88 168 TYR B O 1
ATOM 5476 N N . ARG B 1 169 ? -10.477 6.395 -4.16 1 93.44 169 ARG B N 1
ATOM 5477 C CA . ARG B 1 169 ? -11.109 5.078 -4.184 1 93.44 169 ARG B CA 1
ATOM 5478 C C . ARG B 1 169 ? -10.18 4.008 -3.627 1 93.44 169 ARG B C 1
ATOM 5480 O O . ARG B 1 169 ? -10.023 2.941 -4.223 1 93.44 169 ARG B O 1
ATOM 5487 N N . VAL B 1 170 ? -9.562 4.297 -2.551 1 95.88 170 VAL B N 1
ATOM 5488 C CA . VAL B 1 170 ? -8.805 3.33 -1.763 1 95.88 170 VAL B CA 1
ATOM 5489 C C . VAL B 1 170 ? -9.727 2.658 -0.748 1 95.88 170 VAL B C 1
ATOM 5491 O O . VAL B 1 170 ? -10.344 3.33 0.079 1 95.88 170 VAL B O 1
ATOM 5494 N N . PRO B 1 171 ? -9.836 1.354 -0.783 1 96.06 171 PRO B N 1
ATOM 5495 C CA . PRO B 1 171 ? -10.594 0.694 0.28 1 96.06 171 PRO B CA 1
ATOM 5496 C C . PRO B 1 171 ? -10.016 0.949 1.668 1 96.06 171 PRO B C 1
ATOM 5498 O O . PRO B 1 171 ? -8.789 0.967 1.834 1 96.06 171 PRO B O 1
ATOM 5501 N N . PHE B 1 172 ? -10.875 1.254 2.633 1 95.81 172 PHE B N 1
ATOM 5502 C CA . PHE B 1 172 ? -10.438 1.534 3.994 1 95.81 172 PHE B CA 1
ATOM 5503 C C . PHE B 1 172 ? -11.508 1.136 5.004 1 95.81 172 PHE B C 1
ATOM 5505 O O . PHE B 1 172 ? -12.602 0.716 4.621 1 95.81 172 PHE B O 1
ATOM 5512 N N . THR B 1 173 ? -11.188 1.147 6.238 1 95.69 173 THR B N 1
ATOM 5513 C CA . THR B 1 173 ? -12.156 1.006 7.316 1 95.69 173 THR B CA 1
ATOM 5514 C C . THR B 1 173 ? -12.117 2.217 8.242 1 95.69 173 THR B C 1
ATOM 5516 O O . THR B 1 173 ? -11.039 2.633 8.68 1 95.69 173 THR B O 1
ATOM 5519 N N . PRO B 1 174 ? -13.234 2.777 8.531 1 95.75 174 PRO B N 1
ATOM 5520 C CA . PRO B 1 174 ? -13.266 3.918 9.445 1 95.75 174 PRO B CA 1
ATOM 5521 C C . PRO B 1 174 ? -12.883 3.537 10.875 1 95.75 174 PRO B C 1
ATOM 5523 O O . PRO B 1 174 ? -12.625 4.414 11.703 1 95.75 174 PRO B O 1
ATOM 5526 N N . ALA B 1 175 ? -12.828 2.264 11.109 1 96.19 175 ALA B N 1
ATOM 5527 C CA . ALA B 1 175 ? -12.57 1.781 12.469 1 96.19 175 ALA B CA 1
ATOM 5528 C C . ALA B 1 175 ? -11.148 2.125 12.914 1 96.19 175 ALA B C 1
ATOM 5530 O O . ALA B 1 175 ? -10.883 2.258 14.109 1 96.19 175 ALA B O 1
ATOM 5531 N N . THR B 1 176 ? -10.305 2.252 11.969 1 95 176 THR B N 1
ATOM 5532 C CA . THR B 1 176 ? -8.914 2.496 12.336 1 95 176 THR B CA 1
ATOM 5533 C C . THR B 1 176 ? -8.391 3.762 11.664 1 95 176 THR B C 1
ATOM 5535 O O . THR B 1 176 ? -7.18 3.998 11.625 1 95 176 THR B O 1
ATOM 5538 N N . LEU B 1 177 ? -9.234 4.473 11.031 1 95.94 177 LEU B N 1
ATOM 5539 C CA . LEU B 1 177 ? -8.852 5.703 10.352 1 95.94 177 LEU B CA 1
ATOM 5540 C C . LEU B 1 177 ? -9.531 6.91 10.992 1 95.94 177 LEU B C 1
ATOM 5542 O O . LEU B 1 177 ? -10.617 7.312 10.562 1 95.94 177 LEU B O 1
ATOM 5546 N N . PRO B 1 178 ? -8.883 7.449 11.945 1 94.94 178 PRO B N 1
ATOM 5547 C CA . PRO B 1 178 ? -9.477 8.664 12.508 1 94.94 178 PRO B CA 1
ATOM 5548 C C . PRO B 1 178 ? -9.469 9.836 11.523 1 94.94 178 PRO B C 1
ATOM 5550 O O . PRO B 1 178 ? -8.531 9.984 10.742 1 94.94 178 PRO B O 1
ATOM 5553 N N . SER B 1 179 ? -10.523 10.602 11.586 1 91.69 179 SER B N 1
ATOM 5554 C CA . SER B 1 179 ? -10.57 11.805 10.766 1 91.69 179 SER B CA 1
ATOM 5555 C C . SER B 1 179 ? -9.594 12.859 11.281 1 91.69 179 SER B C 1
ATOM 5557 O O . SER B 1 179 ? -9.469 13.062 12.492 1 91.69 179 SER B O 1
ATOM 5559 N N . ALA B 1 180 ? -8.984 13.539 10.359 1 90 180 ALA B N 1
ATOM 5560 C CA . ALA B 1 180 ? -8.016 14.57 10.711 1 90 180 ALA B CA 1
ATOM 5561 C C . ALA B 1 180 ? -8.711 15.789 11.32 1 90 180 ALA B C 1
ATOM 5563 O O . ALA B 1 180 ? -8.047 16.688 11.844 1 90 180 ALA B O 1
ATOM 5564 N N . LEU B 1 181 ? -10.008 15.766 11.367 1 87.56 181 LEU B N 1
ATOM 5565 C CA . LEU B 1 181 ? -10.781 16.859 11.945 1 87.56 181 LEU B CA 1
ATOM 5566 C C . LEU B 1 181 ? -10.828 16.75 13.469 1 87.56 181 LEU B C 1
ATOM 5568 O O . LEU B 1 181 ? -11.195 17.703 14.148 1 87.56 181 LEU B O 1
ATOM 5572 N N . PHE B 1 182 ? -10.43 15.562 13.93 1 91.94 182 PHE B N 1
ATOM 5573 C CA . PHE B 1 182 ? -10.5 15.328 15.367 1 91.94 182 PHE B CA 1
ATOM 5574 C C . PHE B 1 182 ? -9.156 14.859 15.898 1 91.94 182 PHE B C 1
ATOM 5576 O O . PHE B 1 182 ? -8.383 14.211 15.188 1 91.94 182 PHE B O 1
ATOM 5583 N N . PRO B 1 183 ? -8.875 15.25 17.078 1 94.5 183 PRO B N 1
ATOM 5584 C CA . PRO B 1 183 ? -7.625 14.797 17.688 1 94.5 183 PRO B CA 1
ATOM 5585 C C . PRO B 1 183 ? -7.715 13.367 18.219 1 94.5 183 PRO B C 1
ATOM 5587 O O . PRO B 1 183 ? -7.484 13.141 19.422 1 94.5 183 PRO B O 1
ATOM 5590 N N . TYR B 1 184 ? -8.039 12.414 17.391 1 95.31 184 TYR B N 1
ATOM 5591 C CA . TYR B 1 184 ? -8.164 11.008 17.766 1 95.31 184 TYR B CA 1
ATOM 5592 C C . TYR B 1 184 ? -6.922 10.219 17.359 1 95.31 184 TYR B C 1
ATOM 5594 O O . TYR B 1 184 ? -6.219 10.602 16.422 1 95.31 184 TYR B O 1
ATOM 5602 N N . THR B 1 185 ? -6.648 9.227 18.125 1 94.88 185 THR B N 1
ATOM 5603 C CA . THR B 1 185 ? -5.656 8.234 17.734 1 94.88 185 THR B CA 1
ATOM 5604 C C . THR B 1 185 ? -6.312 7.074 16.984 1 94.88 185 THR B C 1
ATOM 5606 O O . THR B 1 185 ? -7.535 7.043 16.828 1 94.88 185 THR B O 1
ATOM 5609 N N . GLU B 1 186 ? -5.484 6.172 16.531 1 92.5 186 GLU B N 1
ATOM 5610 C CA . GLU B 1 186 ? -6.039 5 15.852 1 92.5 186 GLU B CA 1
ATOM 5611 C C . GLU B 1 186 ? -6.809 4.117 16.828 1 92.5 186 GLU B C 1
ATOM 5613 O O . GLU B 1 186 ? -7.621 3.287 16.422 1 92.5 186 GLU B O 1
ATOM 5618 N N . VAL B 1 187 ? -6.461 4.23 18.125 1 95.25 187 VAL B N 1
ATOM 5619 C CA . VAL B 1 187 ? -7.223 3.533 19.156 1 95.25 187 VAL B CA 1
ATOM 5620 C C . VAL B 1 187 ? -8.438 4.367 19.547 1 95.25 187 VAL B C 1
ATOM 5622 O O . VAL B 1 187 ? -8.383 5.137 20.516 1 95.25 187 VAL B O 1
ATOM 5625 N N . MET B 1 188 ? -9.492 4.133 18.969 1 96.56 188 MET B N 1
ATOM 5626 C CA . MET B 1 188 ? -10.703 4.922 19.172 1 96.56 188 MET B CA 1
ATOM 5627 C C . MET B 1 188 ? -11.703 4.172 20.047 1 96.56 188 MET B C 1
ATOM 5629 O O . MET B 1 188 ? -11.828 2.951 19.953 1 96.56 188 MET B O 1
ATOM 5633 N N . SER B 1 189 ? -12.375 4.945 20.859 1 96.94 189 SER B N 1
ATOM 5634 C CA . SER B 1 189 ? -13.539 4.398 21.562 1 96.94 189 SER B CA 1
ATOM 5635 C C . SER B 1 189 ? -14.695 4.141 20.609 1 96.94 189 SER B C 1
ATOM 5637 O O . SER B 1 189 ? -14.625 4.512 19.438 1 96.94 189 SER B O 1
ATOM 5639 N N . PHE B 1 190 ? -15.758 3.488 21.141 1 97.25 190 PHE B N 1
ATOM 5640 C CA . PHE B 1 190 ? -16.938 3.238 20.328 1 97.25 190 PHE B CA 1
ATOM 5641 C C . PHE B 1 190 ? -17.5 4.543 19.781 1 97.25 190 PHE B C 1
ATOM 5643 O O . PHE B 1 190 ? -17.828 4.633 18.594 1 97.25 190 PHE B O 1
ATOM 5650 N N . PHE B 1 191 ? -17.562 5.504 20.641 1 97.25 191 PHE B N 1
ATOM 5651 C CA . PHE B 1 191 ? -18.125 6.789 20.234 1 97.25 191 PHE B CA 1
ATOM 5652 C C . PHE B 1 191 ? -17.25 7.449 19.172 1 97.25 191 PHE B C 1
ATOM 5654 O O . PHE B 1 191 ? -17.766 7.973 18.188 1 97.25 191 PHE B O 1
ATOM 5661 N N . GLN B 1 192 ? -15.977 7.438 19.344 1 97.56 192 GLN B N 1
ATOM 5662 C CA . GLN B 1 192 ? -15.055 8.023 18.375 1 97.56 192 GLN B CA 1
ATOM 5663 C C . GLN B 1 192 ? -15.133 7.312 17.031 1 97.56 192 GLN B C 1
ATOM 5665 O O . GLN B 1 192 ? -15.109 7.953 15.984 1 97.56 192 GLN B O 1
ATOM 5670 N N . ARG B 1 193 ? -15.227 5.969 17.078 1 97.44 193 ARG B N 1
ATOM 5671 C CA . ARG B 1 193 ? -15.391 5.203 15.852 1 97.44 193 ARG B CA 1
ATOM 5672 C C . ARG B 1 193 ? -16.688 5.566 15.156 1 97.44 193 ARG B C 1
ATOM 5674 O O . ARG B 1 193 ? -16.75 5.609 13.922 1 97.44 193 ARG B O 1
ATOM 5681 N N . SER B 1 194 ? -17.719 5.809 15.969 1 97.31 194 SER B N 1
ATOM 5682 C CA . SER B 1 194 ? -19 6.203 15.398 1 97.31 194 SER B CA 1
ATOM 5683 C C . SER B 1 194 ? -18.906 7.555 14.703 1 97.31 194 SER B C 1
ATOM 5685 O O . SER B 1 194 ? -19.484 7.746 13.625 1 97.31 194 SER B O 1
ATOM 5687 N N . VAL B 1 195 ? -18.219 8.484 15.336 1 96.25 195 VAL B N 1
ATOM 5688 C CA . VAL B 1 195 ? -18 9.797 14.734 1 96.25 195 VAL B CA 1
ATOM 5689 C C . VAL B 1 195 ? -17.234 9.648 13.422 1 96.25 195 VAL B C 1
ATOM 5691 O O . VAL B 1 195 ? -17.609 10.227 12.406 1 96.25 195 VAL B O 1
ATOM 5694 N N . SER B 1 196 ? -16.172 8.875 13.492 1 96.06 196 SER B N 1
ATOM 5695 C CA . SER B 1 196 ? -15.375 8.641 12.289 1 96.06 196 SER B CA 1
ATOM 5696 C C . SER B 1 196 ? -16.219 8.016 11.188 1 96.06 196 SER B C 1
ATOM 5698 O O . SER B 1 196 ? -16.156 8.453 10.031 1 96.06 196 SER B O 1
ATOM 5700 N N . PHE B 1 197 ? -16.969 7.027 11.555 1 97.12 197 PHE B N 1
ATOM 5701 C CA . PHE B 1 197 ? -17.859 6.387 10.609 1 97.12 197 PHE B CA 1
ATOM 5702 C C . PHE B 1 197 ? -18.812 7.402 9.977 1 97.12 197 PHE B C 1
ATOM 5704 O O . PHE B 1 197 ? -19 7.414 8.758 1 97.12 197 PHE B O 1
ATOM 5711 N N . GLY B 1 198 ? -19.406 8.227 10.805 1 96 198 GLY B N 1
ATOM 5712 C CA . GLY B 1 198 ? -20.328 9.25 10.328 1 96 198 GLY B CA 1
ATOM 5713 C C . GLY B 1 198 ? -19.672 10.234 9.375 1 96 198 GLY B C 1
ATOM 5714 O O . GLY B 1 198 ? -20.25 10.578 8.344 1 96 198 GLY B O 1
ATOM 5715 N N . VAL B 1 199 ? -18.484 10.68 9.695 1 95.19 199 VAL B N 1
ATOM 5716 C CA . VAL B 1 199 ? -17.766 11.641 8.867 1 95.19 199 VAL B CA 1
ATOM 5717 C C . VAL B 1 199 ? -17.5 11.039 7.488 1 95.19 199 VAL B C 1
ATOM 5719 O O . VAL B 1 199 ? -17.781 11.664 6.465 1 95.19 199 VAL B O 1
ATOM 5722 N N . TYR B 1 200 ? -17.031 9.812 7.43 1 95.75 200 TYR B N 1
ATOM 5723 C CA . TYR B 1 200 ? -16.703 9.188 6.152 1 95.75 200 TYR B CA 1
ATOM 5724 C C . TYR B 1 200 ? -17.969 8.859 5.367 1 95.75 200 TYR B C 1
ATOM 5726 O O . TYR B 1 200 ? -18 8.969 4.141 1 95.75 200 TYR B O 1
ATOM 5734 N N . ALA B 1 201 ? -19.016 8.484 6.105 1 95.06 201 ALA B N 1
ATOM 5735 C CA . ALA B 1 201 ? -20.281 8.25 5.43 1 95.06 201 ALA B CA 1
ATOM 5736 C C . ALA B 1 201 ? -20.781 9.516 4.746 1 95.06 201 ALA B C 1
ATOM 5738 O O . ALA B 1 201 ? -21.219 9.477 3.592 1 95.06 201 ALA B O 1
ATOM 5739 N N . ILE B 1 202 ? -20.703 10.617 5.398 1 94.31 202 ILE B N 1
ATOM 5740 C CA . ILE B 1 202 ? -21.125 11.898 4.852 1 94.31 202 ILE B CA 1
ATOM 5741 C C . ILE B 1 202 ? -20.281 12.25 3.635 1 94.31 202 ILE B C 1
ATOM 5743 O O . ILE B 1 202 ? -20.797 12.688 2.609 1 94.31 202 ILE B O 1
ATOM 5747 N N . MET B 1 203 ? -19.031 12.031 3.766 1 93.31 203 MET B N 1
ATOM 5748 C CA . MET B 1 203 ? -18.125 12.367 2.674 1 93.31 203 MET B CA 1
ATOM 5749 C C . MET B 1 203 ? -18.375 11.469 1.465 1 93.31 203 MET B C 1
ATOM 5751 O O . MET B 1 203 ? -18.188 11.891 0.324 1 93.31 203 MET B O 1
ATOM 5755 N N . ILE B 1 204 ? -18.719 10.211 1.675 1 93.69 204 ILE B N 1
ATOM 5756 C CA . ILE B 1 204 ? -19.031 9.289 0.585 1 93.69 204 ILE B CA 1
ATOM 5757 C C . ILE B 1 204 ? -20.328 9.734 -0.11 1 93.69 204 ILE B C 1
ATOM 5759 O O . ILE B 1 204 ? -20.406 9.727 -1.341 1 93.69 204 ILE B O 1
ATOM 5763 N N . LEU B 1 205 ? -21.266 10.211 0.657 1 93.06 205 LEU B N 1
ATOM 5764 C CA . LEU B 1 205 ? -22.594 10.484 0.143 1 93.06 205 LEU B CA 1
ATOM 5765 C C . LEU B 1 205 ? -22.672 11.875 -0.469 1 93.06 205 LEU B C 1
ATOM 5767 O O . LEU B 1 205 ? -23.453 12.117 -1.389 1 93.06 205 LEU B O 1
ATOM 5771 N N . PHE B 1 206 ? -21.766 12.789 0.08 1 92.12 206 PHE B N 1
ATOM 5772 C CA . PHE B 1 206 ? -21.875 14.18 -0.349 1 92.12 206 PHE B CA 1
ATOM 5773 C C . PHE B 1 206 ? -20.516 14.711 -0.782 1 92.12 206 PHE B C 1
ATOM 5775 O O . PHE B 1 206 ? -19.5 14.398 -0.165 1 92.12 206 PHE B O 1
ATOM 5782 N N . GLU B 1 207 ? -20.547 15.453 -1.859 1 91.19 207 GLU B N 1
ATOM 5783 C CA . GLU B 1 207 ? -19.375 16.203 -2.279 1 91.19 207 GLU B CA 1
ATOM 5784 C C . GLU B 1 207 ? -19.297 17.547 -1.578 1 91.19 207 GLU B C 1
ATOM 5786 O O . GLU B 1 207 ? -19.906 18.531 -2.029 1 91.19 207 GLU B O 1
ATOM 5791 N N . ILE B 1 208 ? -18.5 17.641 -0.63 1 89.25 208 ILE B N 1
ATOM 5792 C CA . ILE B 1 208 ? -18.5 18.797 0.246 1 89.25 208 ILE B CA 1
ATOM 5793 C C . ILE B 1 208 ? -17.438 19.781 -0.207 1 89.25 208 ILE B C 1
ATOM 5795 O O . ILE B 1 208 ? -17.625 21 -0.135 1 89.25 208 ILE B O 1
ATOM 5799 N N . PHE B 1 209 ? -16.344 19.328 -0.759 1 91.56 209 PHE B N 1
ATOM 5800 C CA . PHE B 1 209 ? -15.18 20.172 -0.935 1 91.56 209 PHE B CA 1
ATOM 5801 C C . PHE B 1 209 ? -14.961 20.5 -2.408 1 91.56 209 PHE B C 1
ATOM 5803 O O . PHE B 1 209 ? -13.898 21 -2.789 1 91.56 209 PHE B O 1
ATOM 5810 N N . SER B 1 210 ? -15.906 20.172 -3.24 1 94.19 210 SER B N 1
ATOM 5811 C CA . SER B 1 210 ? -15.852 20.469 -4.668 1 94.19 210 SER B CA 1
ATOM 5812 C C . SER B 1 210 ? -17.234 20.469 -5.289 1 94.19 210 SER B C 1
ATOM 5814 O O . SER B 1 210 ? -18.188 19.969 -4.688 1 94.19 210 SER B O 1
ATOM 5816 N N . TYR B 1 211 ? -17.297 21.062 -6.445 1 95.06 211 TYR B N 1
ATOM 5817 C CA . TYR B 1 211 ? -18.516 20.922 -7.238 1 95.06 211 TYR B CA 1
ATOM 5818 C C . TYR B 1 211 ? -18.516 19.609 -8.008 1 95.06 211 TYR B C 1
ATOM 5820 O O . TYR B 1 211 ? -17.609 19.328 -8.789 1 95.06 211 TYR B O 1
ATOM 5828 N N . THR B 1 212 ? -19.531 18.828 -7.801 1 95 212 THR B N 1
ATOM 5829 C CA . THR B 1 212 ? -19.656 17.578 -8.531 1 95 212 THR B CA 1
ATOM 5830 C C . THR B 1 212 ? -19.594 17.828 -10.039 1 95 212 THR B C 1
ATOM 5832 O O . THR B 1 212 ? -18.969 17.047 -10.773 1 95 212 THR B O 1
ATOM 5835 N N . ASP B 1 213 ? -20.156 18.969 -10.492 1 97.06 213 ASP B N 1
ATOM 5836 C CA . ASP B 1 213 ? -20.234 19.281 -11.914 1 97.06 213 ASP B CA 1
ATOM 5837 C C . ASP B 1 213 ? -19.172 20.312 -12.312 1 97.06 213 ASP B C 1
ATOM 5839 O O . ASP B 1 213 ? -19.422 21.156 -13.172 1 97.06 213 ASP B O 1
ATOM 5843 N N . ALA B 1 214 ? -18.062 20.266 -11.625 1 97.25 214 ALA B N 1
ATOM 5844 C CA . ALA B 1 214 ? -17 21.234 -11.867 1 97.25 214 ALA B CA 1
ATOM 5845 C C . ALA B 1 214 ? -16.578 21.219 -13.336 1 97.25 214 ALA B C 1
ATOM 5847 O O . ALA B 1 214 ? -16.297 22.281 -13.914 1 97.25 214 ALA B O 1
ATOM 5848 N N . VAL B 1 215 ? -16.547 20.078 -14.008 1 97.5 215 VAL B N 1
ATOM 5849 C CA . VAL B 1 215 ? -16.156 19.969 -15.406 1 97.5 215 VAL B CA 1
ATOM 5850 C C . VAL B 1 215 ? -17.125 20.75 -16.281 1 97.5 215 VAL B C 1
ATOM 5852 O O . VAL B 1 215 ? -16.703 21.531 -17.141 1 97.5 215 VAL B O 1
ATOM 5855 N N . SER B 1 216 ? -18.422 20.578 -16.078 1 97.69 216 SER B N 1
ATOM 5856 C CA . SER B 1 216 ? -19.422 21.297 -16.844 1 97.69 216 SER B CA 1
ATOM 5857 C C . SER B 1 216 ? -19.312 22.797 -16.609 1 97.69 216 SER B C 1
ATOM 5859 O O . SER B 1 216 ? -19.578 23.594 -17.516 1 97.69 216 SER B O 1
ATOM 5861 N N . ARG B 1 217 ? -18.938 23.219 -15.438 1 96.81 217 ARG B N 1
ATOM 5862 C CA . ARG B 1 217 ? -18.859 24.625 -15.055 1 96.81 217 ARG B CA 1
ATOM 5863 C C . ARG B 1 217 ? -17.656 25.312 -15.688 1 96.81 217 ARG B C 1
ATOM 5865 O O . ARG B 1 217 ? -17.75 26.453 -16.141 1 96.81 217 ARG B O 1
ATOM 5872 N N . PHE B 1 218 ? -16.562 24.562 -15.695 1 96.94 218 PHE B N 1
ATOM 5873 C CA . PHE B 1 218 ? -15.32 25.281 -15.977 1 96.94 218 PHE B CA 1
ATOM 5874 C C . PHE B 1 218 ? -14.688 24.781 -17.266 1 96.94 218 PHE B C 1
ATOM 5876 O O . PHE B 1 218 ? -13.766 25.406 -17.812 1 96.94 218 PHE B O 1
ATOM 5883 N N . ALA B 1 219 ? -15.07 23.672 -17.781 1 97.31 219 ALA B N 1
ATOM 5884 C CA . ALA B 1 219 ? -14.633 23.109 -19.062 1 97.31 219 ALA B CA 1
ATOM 5885 C C . ALA B 1 219 ? -15.805 22.531 -19.844 1 97.31 219 ALA B C 1
ATOM 5887 O O . ALA B 1 219 ? -15.781 21.344 -20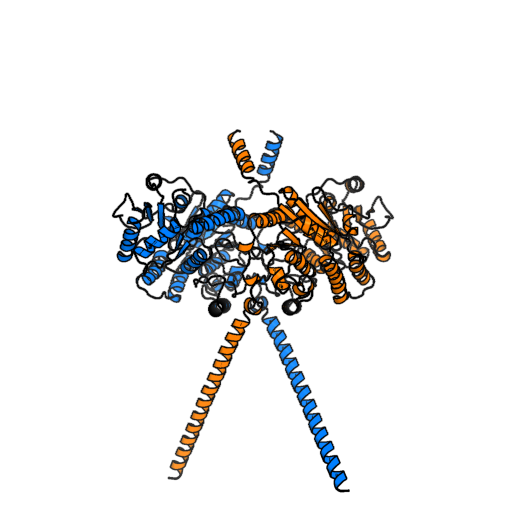.219 1 97.31 219 ALA B O 1
ATOM 5888 N N . PRO B 1 220 ? -16.75 23.344 -20.203 1 96.56 220 PRO B N 1
ATOM 5889 C CA . PRO B 1 220 ? -17.953 22.844 -20.859 1 96.56 220 PRO B CA 1
ATOM 5890 C C . PRO B 1 220 ? -17.672 22.25 -22.234 1 96.56 220 PRO B C 1
ATOM 5892 O O . PRO B 1 220 ? -18.484 21.484 -22.766 1 96.56 220 PRO B O 1
ATOM 5895 N N . GLU B 1 221 ? -16.547 22.531 -22.844 1 96.56 221 GLU B N 1
ATOM 5896 C CA . GLU B 1 221 ? -16.203 22.047 -24.172 1 96.56 221 GLU B CA 1
ATOM 5897 C C . GLU B 1 221 ? -15.703 20.594 -24.109 1 96.56 221 GLU B C 1
ATOM 5899 O O . GLU B 1 221 ? -15.57 19.938 -25.141 1 96.56 221 GLU B O 1
ATOM 5904 N N . LYS B 1 222 ? -15.398 20.109 -22.922 1 97.38 222 LYS B N 1
ATOM 5905 C CA . LYS B 1 222 ? -14.914 18.75 -22.734 1 97.38 222 LYS B CA 1
ATOM 5906 C C . LYS B 1 222 ? -16.047 17.797 -22.359 1 97.38 222 LYS B C 1
ATOM 5908 O O . LYS B 1 222 ? -17.062 18.234 -21.797 1 97.38 222 LYS B O 1
ATOM 5913 N N . PRO B 1 223 ? -15.906 16.531 -22.625 1 96.75 223 PRO B N 1
ATOM 5914 C CA . PRO B 1 223 ? -16.891 15.562 -22.141 1 96.75 223 PRO B CA 1
ATOM 5915 C C . PRO B 1 223 ? -17.078 15.617 -20.625 1 96.75 223 PRO B C 1
ATOM 5917 O O . PRO B 1 223 ? -16.109 15.797 -19.891 1 96.75 223 PRO B O 1
ATOM 5920 N N . TYR B 1 224 ? -18.344 15.5 -20.234 1 95.75 224 TYR B N 1
ATOM 5921 C CA . TYR B 1 224 ? -18.688 15.617 -18.812 1 95.75 224 TYR B CA 1
ATOM 5922 C C . TYR B 1 224 ? -18.094 14.461 -18.016 1 95.75 224 TYR B C 1
ATOM 5924 O O . TYR B 1 224 ? -18.172 13.305 -18.438 1 95.75 224 TYR B O 1
ATOM 5932 N N . LEU B 1 225 ? -17.531 14.75 -16.953 1 93.69 225 LEU B N 1
ATOM 5933 C CA . LEU B 1 225 ? -17.062 13.844 -15.898 1 93.69 225 LEU B CA 1
ATOM 5934 C C . LEU B 1 225 ? -17.344 14.438 -14.516 1 93.69 225 LEU B C 1
ATOM 5936 O O . LEU B 1 225 ? -17 15.586 -14.25 1 93.69 225 LEU B O 1
ATOM 5940 N N . PRO B 1 226 ? -18.016 13.648 -13.664 1 93.88 226 PRO B N 1
ATOM 5941 C CA . PRO B 1 226 ? -18.047 14.141 -12.289 1 93.88 226 PRO B CA 1
ATOM 5942 C C . PRO B 1 226 ? -16.656 14.336 -11.695 1 93.88 226 PRO B C 1
ATOM 5944 O O . PRO B 1 226 ? -15.727 13.602 -12.047 1 93.88 226 PRO B O 1
ATOM 5947 N N . ILE B 1 227 ? -16.484 15.297 -10.797 1 95.12 227 ILE B N 1
ATOM 5948 C CA . ILE B 1 227 ? -15.18 15.703 -10.289 1 95.12 227 ILE B CA 1
ATOM 5949 C C . ILE B 1 227 ? -14.492 14.508 -9.625 1 95.12 227 ILE B C 1
ATOM 5951 O O . ILE B 1 227 ? -13.273 14.367 -9.695 1 95.12 227 ILE B O 1
ATOM 5955 N N . ARG B 1 228 ? -15.227 13.656 -8.977 1 91.25 228 ARG B N 1
ATOM 5956 C CA . ARG B 1 228 ? -14.641 12.484 -8.32 1 91.25 228 ARG B CA 1
ATOM 5957 C C . ARG B 1 228 ? -14.016 11.539 -9.344 1 91.25 228 ARG B C 1
ATOM 5959 O O . ARG B 1 228 ? -12.938 10.984 -9.109 1 91.25 228 ARG B O 1
ATOM 5966 N N . GLU B 1 229 ? -14.703 11.367 -10.43 1 91.12 229 GLU B N 1
ATOM 5967 C CA . GLU B 1 229 ? -14.164 10.516 -11.492 1 91.12 229 GLU B CA 1
ATOM 5968 C C . GLU B 1 229 ? -12.93 11.141 -12.125 1 91.12 229 GLU B C 1
ATOM 5970 O O . GLU B 1 229 ? -11.953 10.445 -12.422 1 91.12 229 GLU B O 1
ATOM 5975 N N . LEU B 1 230 ? -13 12.414 -12.328 1 94 230 LEU B N 1
ATOM 5976 C CA . LEU B 1 230 ? -11.836 13.102 -12.883 1 94 230 LEU B CA 1
ATOM 5977 C C . LEU B 1 230 ? -10.633 12.969 -11.953 1 94 230 LEU B C 1
ATOM 5979 O O . LEU B 1 230 ? -9.523 12.695 -12.406 1 94 230 LEU B O 1
ATOM 5983 N N . THR B 1 231 ? -10.859 13.164 -10.68 1 92.56 231 THR B N 1
ATOM 5984 C CA . THR B 1 231 ? -9.797 13.102 -9.68 1 92.56 231 THR B CA 1
ATOM 5985 C C . THR B 1 231 ? -9.125 11.727 -9.695 1 92.56 231 THR B C 1
ATOM 5987 O O . THR B 1 231 ? -7.906 11.633 -9.562 1 92.56 231 THR B O 1
ATOM 5990 N N . SER B 1 232 ? -9.898 10.734 -9.891 1 88.38 232 SER B N 1
ATOM 5991 C CA . SER B 1 232 ? -9.398 9.359 -9.82 1 88.38 232 SER B CA 1
ATOM 5992 C C . SER B 1 232 ? -8.578 9.016 -11.062 1 88.38 232 SER B C 1
ATOM 5994 O O . SER B 1 232 ? -7.938 7.965 -11.109 1 88.38 232 SER B O 1
ATOM 5996 N N . ARG B 1 233 ? -8.516 9.898 -12.07 1 90.06 233 ARG B N 1
ATOM 5997 C CA . ARG B 1 233 ? -7.762 9.656 -13.297 1 90.06 233 ARG B CA 1
ATOM 5998 C C . ARG B 1 233 ? -6.336 10.18 -13.18 1 90.06 233 ARG B C 1
ATOM 6000 O O . ARG B 1 233 ? -5.57 10.156 -14.148 1 90.06 233 ARG B O 1
ATOM 6007 N N . ALA B 1 234 ? -6.008 10.703 -12.008 1 96 234 ALA B N 1
ATOM 6008 C CA . ALA B 1 234 ? -4.629 11.117 -11.773 1 96 234 ALA B CA 1
ATOM 6009 C C . ALA B 1 234 ? -3.648 9.992 -12.102 1 96 234 ALA B C 1
ATOM 6011 O O . ALA B 1 234 ? -3.92 8.828 -11.82 1 96 234 ALA B O 1
ATOM 6012 N N . GLU B 1 235 ? -2.52 10.359 -12.664 1 96.75 235 GLU B N 1
ATOM 6013 C CA . GLU B 1 235 ? -1.496 9.375 -13.008 1 96.75 235 GLU B CA 1
ATOM 6014 C C . GLU B 1 235 ? -0.93 8.711 -11.75 1 96.75 235 GLU B C 1
ATOM 6016 O O . GLU B 1 235 ? -0.596 7.52 -11.773 1 96.75 235 GLU B O 1
ATOM 6021 N N . ILE B 1 236 ? -0.807 9.461 -10.734 1 98.06 236 ILE B N 1
ATOM 6022 C CA . ILE B 1 236 ? -0.28 8.984 -9.453 1 98.06 236 ILE B CA 1
ATOM 6023 C C . ILE B 1 236 ? -0.638 9.969 -8.352 1 98.06 236 ILE B C 1
ATOM 6025 O O . ILE B 1 236 ? -0.836 11.156 -8.609 1 98.06 236 ILE B O 1
ATOM 6029 N N . VAL B 1 237 ? -0.832 9.508 -7.211 1 98.06 237 VAL B N 1
ATOM 6030 C CA . VAL B 1 237 ? -1.079 10.297 -6.008 1 98.06 237 VAL B CA 1
ATOM 6031 C C . VAL B 1 237 ? 0.008 10.016 -4.973 1 98.06 237 VAL B C 1
ATOM 6033 O O . VAL B 1 237 ? 0.191 8.875 -4.551 1 98.06 237 VAL B O 1
ATOM 6036 N N . LEU B 1 238 ? 0.739 11.031 -4.594 1 98.56 238 LEU B N 1
ATOM 6037 C CA . LEU B 1 238 ? 1.785 10.922 -3.586 1 98.56 238 LEU B CA 1
ATOM 6038 C C . LEU B 1 238 ? 1.396 11.664 -2.312 1 98.56 238 LEU B C 1
ATOM 6040 O O . LEU B 1 238 ? 1.236 12.891 -2.33 1 98.56 238 LEU B O 1
ATOM 6044 N N . ILE B 1 239 ? 1.257 10.961 -1.244 1 98 239 ILE B N 1
ATOM 6045 C CA . ILE B 1 239 ? 0.725 11.523 -0.006 1 98 239 ILE B CA 1
ATOM 6046 C C . ILE B 1 239 ? 1.837 11.625 1.035 1 98 239 ILE B C 1
ATOM 6048 O O . ILE B 1 239 ? 2.568 10.656 1.266 1 98 239 ILE B O 1
ATOM 6052 N N . GLU B 1 240 ? 1.909 12.758 1.644 1 97.25 240 GLU B N 1
ATOM 6053 C CA . GLU B 1 240 ? 2.855 12.953 2.736 1 97.25 240 GLU B CA 1
ATOM 6054 C C . GLU B 1 240 ? 2.359 12.297 4.02 1 97.25 240 GLU B C 1
ATOM 6056 O O . GLU B 1 240 ? 1.856 12.977 4.918 1 97.25 240 GLU B O 1
ATOM 6061 N N . SER B 1 241 ? 2.586 11.047 4.137 1 96.94 241 SER B N 1
ATOM 6062 C CA . SER B 1 241 ? 2.215 10.234 5.293 1 96.94 241 SER B CA 1
ATOM 6063 C C . SER B 1 241 ? 3.113 9.008 5.418 1 96.94 241 SER B C 1
ATOM 6065 O O . SER B 1 241 ? 3.713 8.562 4.438 1 96.94 241 SER B O 1
ATOM 6067 N N . ASP B 1 242 ? 3.293 8.531 6.543 1 97.06 242 ASP B N 1
ATOM 6068 C CA . ASP B 1 242 ? 4.035 7.309 6.844 1 97.06 242 ASP B CA 1
ATOM 6069 C C . ASP B 1 242 ? 3.646 6.75 8.211 1 97.06 242 ASP B C 1
ATOM 6071 O O . ASP B 1 242 ? 3.062 7.461 9.031 1 97.06 242 ASP B O 1
ATOM 6075 N N . PRO B 1 243 ? 3.967 5.52 8.469 1 96.81 243 PRO B N 1
ATOM 6076 C CA . PRO B 1 243 ? 3.525 4.922 9.734 1 96.81 243 PRO B CA 1
ATOM 6077 C C . PRO B 1 243 ? 4.41 5.32 10.914 1 96.81 243 PRO B C 1
ATOM 6079 O O . PRO B 1 243 ? 4.121 4.953 12.062 1 96.81 243 PRO B O 1
ATOM 6082 N N . ILE B 1 244 ? 5.457 6.035 10.672 1 97.62 244 ILE B N 1
ATOM 6083 C CA . ILE B 1 244 ? 6.355 6.434 11.742 1 97.62 244 ILE B CA 1
ATOM 6084 C C . ILE B 1 244 ? 5.809 7.68 12.438 1 97.62 244 ILE B C 1
ATOM 6086 O O . ILE B 1 244 ? 5.695 7.715 13.672 1 97.62 244 ILE B O 1
ATOM 6090 N N . LEU B 1 245 ? 5.371 8.625 11.625 1 97.5 245 LEU B N 1
ATOM 6091 C CA . LEU B 1 245 ? 4.789 9.836 12.188 1 97.5 245 LEU B CA 1
ATOM 6092 C C . LEU B 1 245 ? 3.281 9.688 12.352 1 97.5 245 LEU B C 1
ATOM 6094 O O . LEU B 1 245 ? 2.713 10.156 13.344 1 97.5 245 LEU B O 1
ATOM 6098 N N . ASP B 1 246 ? 2.664 9.109 11.383 1 96.25 246 ASP B N 1
ATOM 6099 C CA . ASP B 1 246 ? 1.212 8.953 11.352 1 96.25 246 ASP B CA 1
ATOM 6100 C C . ASP B 1 246 ? 0.807 7.512 11.648 1 96.25 246 ASP B C 1
ATOM 6102 O O . ASP B 1 246 ? 1.644 6.695 12.031 1 96.25 246 ASP B O 1
ATOM 6106 N N . TYR B 1 247 ? -0.477 7.277 11.664 1 95.88 247 TYR B N 1
ATOM 6107 C CA . TYR B 1 247 ? -0.992 5.926 11.852 1 95.88 247 TYR B CA 1
ATOM 6108 C C . TYR B 1 247 ? -0.967 5.141 10.547 1 95.88 247 TYR B C 1
ATOM 6110 O O . TYR B 1 247 ? -1.042 5.727 9.461 1 95.88 247 TYR B O 1
ATOM 6118 N N . PRO B 1 248 ? -0.8 3.807 10.656 1 96.19 248 PRO B N 1
ATOM 6119 C CA . PRO B 1 248 ? -0.755 2.998 9.43 1 96.19 248 PRO B CA 1
ATOM 6120 C C . PRO B 1 248 ? -2.006 3.162 8.57 1 96.19 248 PRO B C 1
ATOM 6122 O O . PRO B 1 248 ? -3.121 3.191 9.094 1 96.19 248 PRO B O 1
ATOM 6125 N N . LYS B 1 249 ? -1.773 3.326 7.285 1 96.38 249 LYS B N 1
ATOM 6126 C CA . LYS B 1 249 ? -2.857 3.521 6.324 1 96.38 249 LYS B CA 1
ATOM 6127 C C . LYS B 1 249 ? -2.707 2.59 5.125 1 96.38 249 LYS B C 1
ATOM 6129 O O . LYS B 1 249 ? -1.603 2.129 4.824 1 96.38 249 LYS B O 1
ATOM 6134 N N . VAL B 1 250 ? -3.826 2.385 4.457 1 96.38 250 VAL B N 1
ATOM 6135 C CA . VAL B 1 250 ? -3.854 1.54 3.268 1 96.38 250 VAL B CA 1
ATOM 6136 C C . VAL B 1 250 ? -3.348 2.33 2.061 1 96.38 250 VAL B C 1
ATOM 6138 O O . VAL B 1 250 ? -3.514 3.549 1.997 1 96.38 250 VAL B O 1
ATOM 6141 N N . SER B 1 251 ? -2.715 1.646 1.18 1 96.56 251 SER B N 1
ATOM 6142 C CA . SER B 1 251 ? -2.217 2.266 -0.044 1 96.56 251 SER B CA 1
ATOM 6143 C C . SER B 1 251 ? -2.543 1.414 -1.267 1 96.56 251 SER B C 1
ATOM 6145 O O . SER B 1 251 ? -2.984 0.271 -1.134 1 96.56 251 SER B O 1
ATOM 6147 N N . LEU B 1 252 ? -2.471 2.002 -2.43 1 96.94 252 LEU B N 1
ATOM 6148 C CA . LEU B 1 252 ? -2.547 1.377 -3.746 1 96.94 252 LEU B CA 1
ATOM 6149 C C . LEU B 1 252 ? -1.265 1.613 -4.535 1 96.94 252 LEU B C 1
ATOM 6151 O O . LEU B 1 252 ? -0.475 2.498 -4.195 1 96.94 252 LEU B O 1
ATOM 6155 N N . PRO B 1 253 ? -1.05 0.837 -5.543 1 96.81 253 PRO B N 1
ATOM 6156 C CA . PRO B 1 253 ? 0.174 1.035 -6.32 1 96.81 253 PRO B CA 1
ATOM 6157 C C . PRO B 1 253 ? 0.312 2.461 -6.852 1 96.81 253 PRO B C 1
ATOM 6159 O O . PRO B 1 253 ? 1.426 2.977 -6.961 1 96.81 253 PRO B O 1
ATOM 6162 N N . ASN B 1 254 ? -0.767 3.139 -7.156 1 97.31 254 ASN B N 1
ATOM 6163 C CA . ASN B 1 254 ? -0.685 4.5 -7.68 1 97.31 254 ASN B CA 1
ATOM 6164 C C . ASN B 1 254 ? -1.027 5.531 -6.613 1 97.31 254 ASN B C 1
ATOM 6166 O O . ASN B 1 254 ? -1.2 6.715 -6.918 1 97.31 254 ASN B O 1
ATOM 6170 N N . VAL B 1 255 ? -1.355 5.145 -5.398 1 97.56 255 VAL B N 1
ATOM 6171 C CA . VAL B 1 255 ? -1.515 6.008 -4.23 1 97.56 255 VAL B CA 1
ATOM 6172 C C . VAL B 1 255 ? -0.46 5.656 -3.182 1 97.56 255 VAL B C 1
ATOM 6174 O O . VAL B 1 255 ? -0.617 4.688 -2.434 1 97.56 255 VAL B O 1
ATOM 6177 N N . LYS B 1 256 ? 0.547 6.441 -3.109 1 97.5 256 LYS B N 1
ATOM 6178 C CA . LYS B 1 256 ? 1.724 6.066 -2.33 1 97.5 256 LYS B CA 1
ATOM 6179 C C . LYS B 1 256 ? 1.914 7 -1.137 1 97.5 256 LYS B C 1
ATOM 6181 O O . LYS B 1 256 ? 1.703 8.211 -1.248 1 97.5 256 LYS B O 1
ATOM 6186 N N . LEU B 1 257 ? 2.303 6.477 -0.048 1 97.56 257 LEU B N 1
ATOM 6187 C CA . LEU B 1 257 ? 2.654 7.211 1.164 1 97.56 257 LEU B CA 1
ATOM 6188 C C . LEU B 1 257 ? 4.164 7.406 1.262 1 97.56 257 LEU B C 1
ATOM 6190 O O . LEU B 1 257 ? 4.91 6.441 1.42 1 97.56 257 LEU B O 1
ATOM 6194 N N . ILE B 1 258 ? 4.695 8.633 1.255 1 97.06 258 ILE B N 1
ATOM 6195 C CA . ILE B 1 258 ? 6.117 8.797 0.97 1 97.06 258 ILE B CA 1
ATOM 6196 C C . ILE B 1 258 ? 6.781 9.578 2.102 1 97.06 258 ILE B C 1
ATOM 6198 O O . ILE B 1 258 ? 7.965 9.922 2.02 1 97.06 258 ILE B O 1
ATOM 6202 N N . GLY B 1 259 ? 6.074 9.945 3.135 1 95.19 259 GLY B N 1
ATOM 6203 C CA . GLY B 1 259 ? 6.625 10.844 4.141 1 95.19 259 GLY B CA 1
ATOM 6204 C C . GLY B 1 259 ? 6.496 12.305 3.768 1 95.19 259 GLY B C 1
ATOM 6205 O O . GLY B 1 259 ? 5.805 12.648 2.809 1 95.19 259 GLY B O 1
ATOM 6206 N N . GLY B 1 260 ? 7.23 13.188 4.48 1 96 260 GLY B N 1
ATOM 6207 C CA . GLY B 1 260 ? 7.078 14.617 4.27 1 96 260 GLY B CA 1
ATOM 6208 C C . GLY B 1 260 ? 8.148 15.203 3.367 1 96 260 GLY B C 1
ATOM 6209 O O . GLY B 1 260 ? 9.336 15.117 3.674 1 96 260 GLY B O 1
ATOM 6210 N N . THR B 1 261 ? 7.773 15.867 2.326 1 95.69 261 THR B N 1
ATOM 6211 C CA . THR B 1 261 ? 8.719 16.375 1.332 1 95.69 261 THR B CA 1
ATOM 6212 C C . THR B 1 261 ? 9.32 17.703 1.784 1 95.69 261 THR B C 1
ATOM 6214 O O . THR B 1 261 ? 10.211 18.234 1.123 1 95.69 261 THR B O 1
ATOM 6217 N N . SER B 1 262 ? 8.906 18.172 2.947 1 92.12 262 SER B N 1
ATOM 6218 C CA . SER B 1 262 ? 9.438 19.438 3.475 1 92.12 262 SER B CA 1
ATOM 6219 C C . SER B 1 262 ? 10.836 19.234 4.059 1 92.12 262 SER B C 1
ATOM 6221 O O . SER B 1 262 ? 11.555 20.219 4.289 1 92.12 262 SER B O 1
ATOM 6223 N N . VAL B 1 263 ? 11.18 18.047 4.336 1 93.69 263 VAL B N 1
ATOM 6224 C CA . VAL B 1 263 ? 12.414 17.812 5.074 1 93.69 263 VAL B CA 1
ATOM 6225 C C . VAL B 1 263 ? 13.609 17.922 4.133 1 93.69 263 VAL B C 1
ATOM 6227 O O . VAL B 1 263 ? 13.5 17.641 2.938 1 93.69 263 VAL B O 1
ATOM 6230 N N . SER B 1 264 ? 14.648 18.391 4.605 1 92.5 264 SER B N 1
ATOM 6231 C CA . SER B 1 264 ? 15.953 18.469 3.947 1 92.5 264 SER B CA 1
ATOM 6232 C C . SER B 1 264 ? 17.094 18.344 4.953 1 92.5 264 SER B C 1
ATOM 6234 O O . SER B 1 264 ? 16.875 18.484 6.16 1 92.5 264 SER B O 1
ATOM 6236 N N . TYR B 1 265 ? 18.203 18.031 4.469 1 94.5 265 TYR B N 1
ATOM 6237 C CA . TYR B 1 265 ? 19.375 18.078 5.34 1 94.5 265 TYR B CA 1
ATOM 6238 C C . TYR B 1 265 ? 19.641 19.5 5.82 1 94.5 265 TYR B C 1
ATOM 6240 O O . TYR B 1 265 ? 19.375 20.469 5.098 1 94.5 265 TYR B O 1
ATOM 6248 N N . ALA B 1 266 ? 20.109 19.609 6.984 1 96.44 266 ALA B N 1
ATOM 6249 C CA . ALA B 1 266 ? 20.359 20.922 7.57 1 96.44 266 ALA B CA 1
ATOM 6250 C C . ALA B 1 266 ? 21.609 21.578 6.961 1 96.44 266 ALA B C 1
ATOM 6252 O O . ALA B 1 266 ? 22.609 20.891 6.727 1 96.44 266 ALA B O 1
ATOM 6253 N N . MET B 1 267 ? 21.5 22.828 6.652 1 94.31 267 MET B N 1
ATOM 6254 C CA . MET B 1 267 ? 22.641 23.641 6.25 1 94.31 267 MET B CA 1
ATOM 6255 C C . MET B 1 267 ? 23.219 24.391 7.449 1 94.31 267 MET B C 1
ATOM 6257 O O . MET B 1 267 ? 22.531 24.578 8.453 1 94.31 267 MET B O 1
ATOM 6261 N N . PRO B 1 268 ? 24.484 24.797 7.305 1 96.44 268 PRO B N 1
ATOM 6262 C CA . PRO B 1 268 ? 25.047 25.578 8.398 1 96.44 268 PRO B CA 1
ATOM 6263 C C . PRO B 1 268 ? 24.297 26.875 8.641 1 96.44 268 PRO B C 1
ATOM 6265 O O . PRO B 1 268 ? 23.875 27.547 7.691 1 96.44 268 PRO B O 1
ATOM 6268 N N . LEU B 1 269 ? 24.125 27.203 9.922 1 97.5 269 LEU B N 1
ATOM 6269 C CA . LEU B 1 269 ? 23.406 28.406 10.273 1 97.5 269 LEU B CA 1
ATOM 6270 C C . LEU B 1 269 ? 24.188 29.656 9.859 1 97.5 269 LEU B C 1
ATOM 6272 O O . LEU B 1 269 ? 25.422 29.641 9.867 1 97.5 269 LEU B O 1
ATOM 6276 N N . GLN B 1 270 ? 23.469 30.672 9.523 1 96.19 270 GLN B N 1
ATOM 6277 C CA . GLN B 1 270 ? 24.047 31.984 9.242 1 96.19 270 GLN B CA 1
ATOM 6278 C C . GLN B 1 270 ? 23.734 32.969 10.359 1 96.19 270 GLN B C 1
ATOM 6280 O O . GLN B 1 270 ? 22.891 32.688 11.219 1 96.19 270 GLN B O 1
ATOM 6285 N N . GLU B 1 271 ? 24.531 34.062 10.344 1 96.31 271 GLU B N 1
ATOM 6286 C CA . GLU B 1 271 ? 24.234 35.125 11.328 1 96.31 271 GLU B CA 1
ATOM 6287 C C . GLU B 1 271 ? 22.828 35.688 11.141 1 96.31 271 GLU B C 1
ATOM 6289 O O . GLU B 1 271 ? 22.344 35.75 10.008 1 96.31 271 GLU B O 1
ATOM 6294 N N . PRO B 1 272 ? 22.125 36.062 12.164 1 96.06 272 PRO B N 1
ATOM 6295 C CA . PRO B 1 272 ? 22.578 36.094 13.562 1 96.06 272 PRO B CA 1
ATOM 6296 C C . PRO B 1 272 ? 22.344 34.781 14.289 1 96.06 272 PRO B C 1
ATOM 6298 O O . PRO B 1 272 ? 22.703 34.625 15.461 1 96.06 272 PRO B O 1
ATOM 6301 N N . PHE B 1 273 ? 21.75 33.844 13.688 1 97.94 273 PHE B N 1
ATOM 6302 C CA . PHE B 1 273 ? 21.344 32.625 14.344 1 97.94 273 PHE B CA 1
ATOM 6303 C C . PHE B 1 273 ? 22.562 31.797 14.734 1 97.94 273 PHE B C 1
ATOM 6305 O O . PHE B 1 273 ? 22.594 31.172 15.805 1 97.94 273 PHE B O 1
ATOM 6312 N N . LYS B 1 274 ? 23.609 31.828 13.883 1 97.94 274 LYS B N 1
ATOM 6313 C CA . LYS B 1 274 ? 24.812 31.062 14.133 1 97.94 274 LYS B CA 1
ATOM 6314 C C . LYS B 1 274 ? 25.438 31.438 15.484 1 97.94 274 LYS B C 1
ATOM 6316 O O . LYS B 1 274 ? 25.578 30.578 16.359 1 97.94 274 LYS B O 1
ATOM 6321 N N . SER B 1 275 ? 25.766 32.688 15.648 1 97.81 275 SER B N 1
ATOM 6322 C CA . SER B 1 275 ? 26.422 33.156 16.875 1 97.81 275 SER B CA 1
ATOM 6323 C C . SER B 1 275 ? 25.531 32.938 18.094 1 97.81 275 SER B C 1
ATOM 6325 O O . SER B 1 275 ? 26.016 32.562 19.156 1 97.81 275 SER B O 1
ATOM 6327 N N . PHE B 1 276 ? 24.266 33.188 17.891 1 98.31 276 PHE B N 1
ATOM 6328 C CA . PHE B 1 276 ? 23.312 33.062 18.984 1 98.31 276 PHE B CA 1
ATOM 6329 C C . PHE B 1 276 ? 23.25 31.609 19.484 1 98.31 276 PHE B C 1
ATOM 6331 O O . PHE B 1 276 ? 23.281 31.359 20.688 1 98.31 276 PHE B O 1
ATOM 6338 N N . VAL B 1 277 ? 23.141 30.672 18.594 1 98.38 277 VAL B N 1
ATOM 6339 C CA . VAL B 1 277 ? 23.016 29.25 18.922 1 98.38 277 VAL B CA 1
ATOM 6340 C C . VAL B 1 277 ? 24.344 28.734 19.5 1 98.38 277 VAL B C 1
ATOM 6342 O O . VAL B 1 277 ? 24.359 27.984 20.469 1 98.38 277 VAL B O 1
ATOM 6345 N N . ASP B 1 278 ? 25.469 29.156 18.922 1 97 278 ASP B N 1
ATOM 6346 C CA . ASP B 1 278 ? 26.781 28.703 19.344 1 97 278 ASP B CA 1
ATOM 6347 C C . ASP B 1 278 ? 27.062 29.125 20.797 1 97 278 ASP B C 1
ATOM 6349 O O . ASP B 1 278 ? 27.75 28.406 21.531 1 97 278 ASP B O 1
ATOM 6353 N N . GLN B 1 279 ? 26.562 30.188 21.156 1 96.25 279 GLN B N 1
ATOM 6354 C CA . GLN B 1 279 ? 26.859 30.734 22.469 1 96.25 279 GLN B CA 1
ATOM 6355 C C . GLN B 1 279 ? 26 30.078 23.547 1 96.25 279 GLN B C 1
ATOM 6357 O O . GLN B 1 279 ? 26.297 30.203 24.734 1 96.25 279 GLN B O 1
ATOM 6362 N N . ALA B 1 280 ? 24.922 29.484 23.141 1 97.38 280 ALA B N 1
ATOM 6363 C CA . ALA B 1 280 ? 24.031 28.844 24.109 1 97.38 280 ALA B CA 1
ATOM 6364 C C . ALA B 1 280 ? 24.75 27.703 24.828 1 97.38 280 ALA B C 1
ATOM 6366 O O . ALA B 1 280 ? 25.203 26.75 24.188 1 97.38 280 ALA B O 1
ATOM 6367 N N . GLU B 1 281 ? 24.812 27.688 26.062 1 96.38 281 GLU B N 1
ATOM 6368 C CA . GLU B 1 281 ? 25.562 26.703 26.844 1 96.38 281 GLU B CA 1
ATOM 6369 C C . GLU B 1 281 ? 24.781 25.406 27 1 96.38 281 GLU B C 1
ATOM 6371 O O . GLU B 1 281 ? 25.328 24.312 26.812 1 96.38 281 GLU B O 1
ATOM 6376 N N . LEU B 1 282 ? 23.516 25.531 27.328 1 97.56 282 LEU B N 1
ATOM 6377 C CA . LEU B 1 282 ? 22.734 24.344 27.641 1 97.56 282 LEU B CA 1
ATOM 6378 C C . LEU B 1 282 ? 21.844 23.953 26.469 1 97.56 282 LEU B C 1
ATOM 6380 O O . LEU B 1 282 ? 21.172 22.906 26.516 1 97.56 282 LEU B O 1
ATOM 6384 N N . GLY B 1 283 ? 21.828 24.828 25.422 1 98.25 283 GLY B N 1
ATOM 6385 C CA . GLY B 1 283 ? 21.031 24.5 24.234 1 98.25 283 GLY B CA 1
ATOM 6386 C C . GLY B 1 283 ? 20 25.562 23.906 1 98.25 283 GLY B C 1
ATOM 6387 O O . GLY B 1 283 ? 19.969 26.625 24.531 1 98.25 283 GLY B O 1
ATOM 6388 N N . VAL B 1 284 ? 19.172 25.25 22.891 1 98.81 284 VAL B N 1
ATOM 6389 C CA . VAL B 1 284 ? 18.25 26.25 22.344 1 98.81 284 VAL B CA 1
ATOM 6390 C C . VAL B 1 284 ? 16.875 25.625 22.156 1 98.81 284 VAL B C 1
ATOM 6392 O O . VAL B 1 284 ? 16.75 24.453 21.766 1 98.81 284 VAL B O 1
ATOM 6395 N N . VAL B 1 285 ? 15.859 26.359 22.5 1 98.88 285 VAL B N 1
ATOM 6396 C CA . VAL B 1 285 ? 14.477 26.078 22.141 1 98.88 285 VAL B CA 1
ATOM 6397 C C . VAL B 1 285 ? 14.078 26.891 20.922 1 98.88 285 VAL B C 1
ATOM 6399 O O . VAL B 1 285 ? 14.305 28.094 20.859 1 98.88 285 VAL B O 1
ATOM 6402 N N . VAL B 1 286 ? 13.562 26.219 19.953 1 98.88 286 VAL B N 1
ATOM 6403 C CA . VAL B 1 286 ? 13.023 26.906 18.781 1 98.88 286 VAL B CA 1
ATOM 6404 C C . VAL B 1 286 ? 11.508 27.031 18.906 1 98.88 286 VAL B C 1
ATOM 6406 O O . VAL B 1 286 ? 10.82 26.062 19.203 1 98.88 286 VAL B O 1
ATOM 6409 N N . VAL B 1 287 ? 11.023 28.25 18.719 1 98.38 287 VAL B N 1
ATOM 6410 C CA . VAL B 1 287 ? 9.602 28.531 18.844 1 98.38 287 VAL B CA 1
ATOM 6411 C C . VAL B 1 287 ? 9.062 29.094 17.531 1 98.38 287 VAL B C 1
ATOM 6413 O O . VAL B 1 287 ? 9.539 30.125 17.047 1 98.38 287 VAL B O 1
ATOM 6416 N N . ALA B 1 288 ? 8.102 28.391 16.969 1 95.75 288 ALA B N 1
ATOM 6417 C CA . ALA B 1 288 ? 7.492 28.828 15.711 1 95.75 288 ALA B CA 1
ATOM 6418 C C . ALA B 1 288 ? 6.039 28.375 15.617 1 95.75 288 ALA B C 1
ATOM 6420 O O . ALA B 1 288 ? 5.746 27.188 15.773 1 95.75 288 ALA B O 1
ATOM 6421 N N . PHE B 1 289 ? 5.121 29.266 15.383 1 92.62 289 PHE B N 1
ATOM 6422 C CA . PHE B 1 289 ? 3.707 28.938 15.242 1 92.62 289 PHE B CA 1
ATOM 6423 C C . PHE B 1 289 ? 3.25 29.141 13.797 1 92.62 289 PHE B C 1
ATOM 6425 O O . PHE B 1 289 ? 2.143 29.625 13.555 1 92.62 289 PHE B O 1
ATOM 6432 N N . GLY B 1 290 ? 4.16 28.906 12.867 1 83.19 290 GLY B N 1
ATOM 6433 C CA . GLY B 1 290 ? 3.836 28.969 11.453 1 83.19 290 GLY B CA 1
ATOM 6434 C C . GLY B 1 290 ? 3.959 30.375 10.883 1 83.19 290 GLY B C 1
ATOM 6435 O O . GLY B 1 290 ? 4.27 31.312 11.602 1 83.19 290 GLY B O 1
ATOM 6436 N N . SER B 1 291 ? 3.672 30.531 9.641 1 73.62 291 SER B N 1
ATOM 6437 C CA . SER B 1 291 ? 3.865 31.781 8.906 1 73.62 291 SER B CA 1
ATOM 6438 C C . SER B 1 291 ? 2.713 32.75 9.148 1 73.62 291 SER B C 1
ATOM 6440 O O . SER B 1 291 ? 2.852 33.938 8.938 1 73.62 291 SER B O 1
ATOM 6442 N N . TYR B 1 292 ? 1.708 32.188 9.75 1 73.56 292 TYR B N 1
ATOM 6443 C CA . TYR B 1 292 ? 0.543 33.062 9.797 1 73.56 292 TYR B CA 1
ATOM 6444 C C . TYR B 1 292 ? 0.24 33.5 11.227 1 73.56 292 TYR B C 1
ATOM 6446 O O . TYR B 1 292 ? -0.654 34.312 11.453 1 73.56 292 TYR B O 1
ATOM 6454 N N . ILE B 1 293 ? 0.95 32.938 12.109 1 80.5 293 ILE B N 1
ATOM 6455 C CA . ILE B 1 293 ? 0.783 33.344 13.508 1 80.5 293 ILE B CA 1
ATOM 6456 C C . ILE B 1 293 ? 2.039 34.062 13.992 1 80.5 293 ILE B C 1
ATOM 6458 O O . ILE B 1 293 ? 2.643 33.656 14.992 1 80.5 293 ILE B O 1
ATOM 6462 N N . VAL B 1 294 ? 2.344 35.094 13.32 1 79.44 294 VAL B N 1
ATOM 6463 C CA . VAL B 1 294 ? 3.525 35.844 13.711 1 79.44 294 VAL B CA 1
ATOM 6464 C C . VAL B 1 294 ? 3.109 37.062 14.555 1 79.44 294 VAL B C 1
ATOM 6466 O O . VAL B 1 294 ? 3.934 37.656 15.266 1 79.44 294 VAL B O 1
ATOM 6469 N N . ASP B 1 295 ? 1.81 37.375 14.461 1 82.88 295 ASP B N 1
ATOM 6470 C CA . ASP B 1 295 ? 1.231 38.375 15.344 1 82.88 295 ASP B CA 1
ATOM 6471 C C . ASP B 1 295 ? 0.418 37.719 16.469 1 82.88 295 ASP B C 1
ATOM 6473 O O . ASP B 1 295 ? -0.658 37.188 16.219 1 82.88 295 ASP B O 1
ATOM 6477 N N . ILE B 1 296 ? 0.917 37.75 17.609 1 88.81 296 ILE B N 1
ATOM 6478 C CA . ILE B 1 296 ? 0.269 37.094 18.734 1 88.81 296 ILE B CA 1
ATOM 6479 C C . ILE B 1 296 ? -0.235 38.156 19.719 1 88.81 296 ILE B C 1
ATOM 6481 O O . ILE B 1 296 ? 0.412 39.188 19.938 1 88.81 296 ILE B O 1
ATOM 6485 N N . PRO B 1 297 ? -1.381 37.938 20.312 1 90.94 297 PRO B N 1
ATOM 6486 C CA . PRO B 1 297 ? -1.883 38.844 21.328 1 90.94 297 PRO B CA 1
ATOM 6487 C C . PRO B 1 297 ? -0.901 39.062 22.484 1 90.94 297 PRO B C 1
ATOM 6489 O O . PRO B 1 297 ? -0.215 38.125 22.891 1 90.94 297 PRO B O 1
ATOM 6492 N N . GLN B 1 298 ? -0.926 40.188 23.047 1 92.62 298 GLN B N 1
ATOM 6493 C CA . GLN B 1 298 ? 0.017 40.594 24.094 1 92.62 298 GLN B CA 1
ATOM 6494 C C . GLN B 1 298 ? -0.054 39.625 25.281 1 92.62 298 GLN B C 1
ATOM 6496 O O . GLN B 1 298 ? 0.977 39.25 25.844 1 92.62 298 GLN B O 1
ATOM 6501 N N . LYS B 1 299 ? -1.24 39.312 25.594 1 93.31 299 LYS B N 1
ATOM 6502 C CA . LYS B 1 299 ? -1.416 38.438 26.734 1 93.31 299 LYS B CA 1
ATOM 6503 C C . LYS B 1 299 ? -0.677 37.094 26.531 1 93.31 299 LYS B C 1
ATOM 6505 O O . LYS B 1 299 ? -0.081 36.562 27.469 1 93.31 299 LYS B O 1
ATOM 6510 N N . VAL B 1 300 ? -0.736 36.625 25.375 1 94.25 300 VAL B N 1
ATOM 6511 C CA . VAL B 1 300 ? -0.106 35.344 25.031 1 94.25 300 VAL B CA 1
ATOM 6512 C C . VAL B 1 300 ? 1.409 35.531 24.953 1 94.25 300 VAL B C 1
ATOM 6514 O O . VAL B 1 300 ? 2.162 34.719 25.484 1 94.25 300 VAL B O 1
ATOM 6517 N N . SER B 1 301 ? 1.86 36.594 24.344 1 94.62 301 SER B N 1
ATOM 6518 C CA . SER B 1 301 ? 3.293 36.812 24.234 1 94.62 301 SER B CA 1
ATOM 6519 C C . SER B 1 301 ? 3.934 37.031 25.594 1 94.62 301 SER B C 1
ATOM 6521 O O . SER B 1 301 ? 5.055 36.594 25.844 1 94.62 301 SER B O 1
ATOM 6523 N N . ASP B 1 302 ? 3.227 37.688 26.469 1 95.56 302 ASP B N 1
ATOM 6524 C CA . ASP B 1 302 ? 3.748 37.938 27.797 1 95.56 302 ASP B CA 1
ATOM 6525 C C . ASP B 1 302 ? 3.988 36.656 28.562 1 95.56 302 ASP B C 1
ATOM 6527 O O . ASP B 1 302 ? 5.02 36.469 29.219 1 95.56 302 ASP B O 1
ATOM 6531 N N . LYS B 1 303 ? 3.02 35.812 28.484 1 96 303 LYS B N 1
ATOM 6532 C CA . LYS B 1 303 ? 3.152 34.531 29.188 1 96 303 LYS B CA 1
ATOM 6533 C C . LYS B 1 303 ? 4.293 33.719 28.594 1 96 303 LYS B C 1
ATOM 6535 O O . LYS B 1 303 ? 5.008 33.031 29.328 1 96 303 LYS B O 1
ATOM 6540 N N . LEU B 1 304 ? 4.434 33.719 27.312 1 97.38 304 LEU B N 1
ATOM 6541 C CA . LEU B 1 304 ? 5.508 33 26.656 1 97.38 304 LEU B CA 1
ATOM 6542 C C . LEU B 1 304 ? 6.871 33.562 27.047 1 97.38 304 LEU B C 1
ATOM 6544 O O . LEU B 1 304 ? 7.777 32.812 27.422 1 97.38 304 LEU B O 1
ATOM 6548 N N . ILE B 1 305 ? 6.98 34.844 27.047 1 97.69 305 ILE B N 1
ATOM 6549 C CA . ILE B 1 305 ? 8.227 35.5 27.391 1 97.69 305 ILE B CA 1
ATOM 6550 C C . ILE B 1 305 ? 8.602 35.156 28.844 1 97.69 305 ILE B C 1
ATOM 6552 O O . ILE B 1 305 ? 9.758 34.844 29.125 1 97.69 305 ILE B O 1
ATOM 6556 N N . ALA B 1 306 ? 7.602 35.25 29.656 1 97.81 306 ALA B N 1
ATOM 6557 C CA . ALA B 1 306 ? 7.84 34.938 31.062 1 97.81 306 ALA B CA 1
ATOM 6558 C C . ALA B 1 306 ? 8.352 33.531 31.234 1 97.81 306 ALA B C 1
ATOM 6560 O O . ALA B 1 306 ? 9.273 33.281 32.031 1 97.81 306 ALA B O 1
ATOM 6561 N N . ALA B 1 307 ? 7.797 32.594 30.547 1 98.44 307 ALA B N 1
ATOM 6562 C CA . ALA B 1 307 ? 8.219 31.203 30.625 1 98.44 307 ALA B CA 1
ATOM 6563 C C . ALA B 1 307 ? 9.625 31.031 30.047 1 98.44 307 ALA B C 1
ATOM 6565 O O . ALA B 1 307 ? 10.461 30.344 30.625 1 98.44 307 ALA B O 1
ATOM 6566 N N . PHE B 1 308 ? 9.906 31.688 28.938 1 98.44 308 PHE B N 1
ATOM 6567 C CA . PHE B 1 308 ? 11.172 31.531 28.234 1 98.44 308 PHE B CA 1
ATOM 6568 C C . PHE B 1 308 ? 12.32 32.125 29.047 1 98.44 308 PHE B C 1
ATOM 6570 O O . PHE B 1 308 ? 13.43 31.594 29.047 1 98.44 308 PHE B O 1
ATOM 6577 N N . LYS B 1 309 ? 12.055 33.188 29.703 1 97.56 309 LYS B N 1
ATOM 6578 C CA . LYS B 1 309 ? 13.078 33.812 30.531 1 97.56 309 LYS B CA 1
ATOM 6579 C C . LYS B 1 309 ? 13.508 32.906 31.672 1 97.56 309 LYS B C 1
ATOM 6581 O O . LYS B 1 309 ? 14.641 32.969 32.156 1 97.56 309 LYS B O 1
ATOM 6586 N N . ARG B 1 310 ? 12.586 32.094 32.062 1 97.69 310 ARG B N 1
ATOM 6587 C CA . ARG B 1 310 ? 12.844 31.188 33.188 1 97.69 310 ARG B CA 1
ATOM 6588 C C . ARG B 1 310 ? 13.648 29.984 32.719 1 97.69 310 ARG B C 1
ATOM 6590 O O . ARG B 1 310 ? 14.258 29.297 33.562 1 97.69 310 ARG B O 1
ATOM 6597 N N . LEU B 1 311 ? 13.68 29.672 31.516 1 98.44 311 LEU B N 1
ATOM 6598 C CA . LEU B 1 311 ? 14.352 28.484 31 1 98.44 311 LEU B CA 1
ATOM 6599 C C . LEU B 1 311 ? 15.867 28.625 31.125 1 98.44 311 LEU B C 1
ATOM 6601 O O . LEU B 1 311 ? 16.406 29.703 30.938 1 98.44 311 LEU B O 1
ATOM 6605 N N . PRO B 1 312 ? 16.547 27.578 31.438 1 98.19 312 PRO B N 1
ATOM 6606 C CA . PRO B 1 312 ? 18.016 27.625 31.344 1 98.19 312 PRO B CA 1
ATOM 6607 C C . PRO B 1 312 ? 18.5 27.656 29.891 1 98.19 312 PRO B C 1
ATOM 6609 O O . PRO B 1 312 ? 19.672 27.953 29.641 1 98.19 312 PRO B O 1
ATOM 6612 N N . LEU B 1 313 ? 17.672 27.391 28.938 1 98.5 313 LEU B N 1
ATOM 6613 C CA . LEU B 1 313 ? 17.969 27.344 27.5 1 98.5 313 LEU B CA 1
ATOM 6614 C C . LEU B 1 313 ? 17.734 28.719 26.859 1 98.5 313 LEU B C 1
ATOM 6616 O O . LEU B 1 313 ? 16.875 29.469 27.312 1 98.5 313 LEU B O 1
ATOM 6620 N N . AS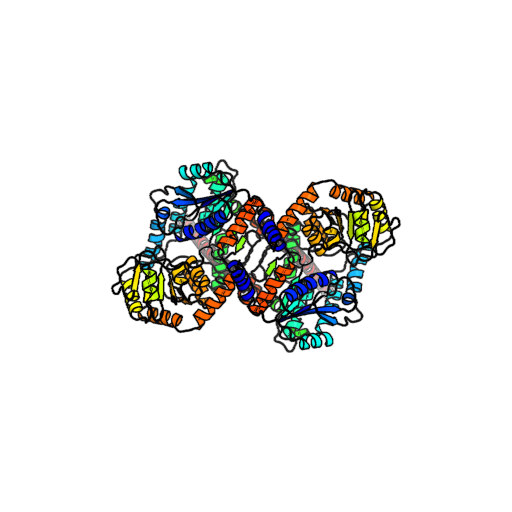N B 1 314 ? 18.484 29 25.812 1 98.56 314 ASN B N 1
ATOM 6621 C CA . ASN B 1 314 ? 18.156 30.156 24.984 1 98.56 314 ASN B CA 1
ATOM 6622 C C . ASN B 1 314 ? 16.984 29.844 24.047 1 98.56 314 ASN B C 1
ATOM 6624 O O . ASN B 1 314 ? 16.609 28.688 23.859 1 98.56 314 ASN B O 1
ATOM 6628 N N . VAL B 1 315 ? 16.375 30.953 23.547 1 98.75 315 VAL B N 1
ATOM 6629 C CA . VAL B 1 315 ? 15.172 30.75 22.75 1 98.75 315 VAL B CA 1
ATOM 6630 C C . VAL B 1 315 ? 15.289 31.5 21.422 1 98.75 315 VAL B C 1
ATOM 6632 O O . VAL B 1 315 ? 15.633 32.688 21.406 1 98.75 315 VAL B O 1
ATOM 6635 N N . VAL B 1 316 ? 15.148 30.828 20.328 1 98.62 316 VAL B N 1
ATOM 6636 C CA . VAL B 1 316 ? 14.914 31.453 19.031 1 98.62 316 VAL B CA 1
ATOM 6637 C C . VAL B 1 316 ? 13.43 31.422 18.688 1 98.62 316 VAL B C 1
ATOM 6639 O O . VAL B 1 316 ? 12.836 30.344 18.609 1 98.62 316 VAL B O 1
ATOM 6642 N N . TRP B 1 317 ? 12.828 32.594 18.484 1 97.88 317 TRP B N 1
ATOM 6643 C CA . TRP B 1 317 ? 11.375 32.656 18.359 1 97.88 317 TRP B CA 1
ATOM 6644 C C . TRP B 1 317 ? 10.969 33.438 17.109 1 97.88 317 TRP B C 1
ATOM 6646 O O . TRP B 1 317 ? 11.305 34.594 16.953 1 97.88 317 TRP B O 1
ATOM 6656 N N . ARG B 1 318 ? 10.258 32.719 16.219 1 95.81 318 ARG B N 1
ATOM 6657 C CA . ARG B 1 318 ? 9.688 33.375 15.039 1 95.81 318 ARG B CA 1
ATOM 6658 C C . ARG B 1 318 ? 8.438 34.156 15.414 1 95.81 318 ARG B C 1
ATOM 6660 O O . ARG B 1 318 ? 7.359 33.594 15.578 1 95.81 318 ARG B O 1
ATOM 6667 N N . VAL B 1 319 ? 8.586 35.438 15.453 1 94.12 319 VAL B N 1
ATOM 6668 C CA . VAL B 1 319 ? 7.492 36.312 15.867 1 94.12 319 VAL B CA 1
ATOM 6669 C C . VAL B 1 319 ? 7.793 37.75 15.461 1 94.12 319 VAL B C 1
ATOM 6671 O O . VAL B 1 319 ? 8.961 38.125 15.305 1 94.12 319 VAL B O 1
ATOM 6674 N N . ASN B 1 320 ? 6.719 38.469 15.266 1 91.31 320 ASN B N 1
ATOM 6675 C CA . ASN B 1 320 ? 6.859 39.875 14.961 1 91.31 320 ASN B CA 1
ATOM 6676 C C . ASN B 1 320 ? 6.859 40.75 16.234 1 91.31 320 ASN B C 1
ATOM 6678 O O . ASN B 1 320 ? 5.922 41.5 16.469 1 91.31 320 ASN B O 1
ATOM 6682 N N . MET B 1 321 ? 7.902 40.656 16.938 1 92.44 321 MET B N 1
ATOM 6683 C CA . MET B 1 321 ? 8.047 41.469 18.141 1 92.44 321 MET B CA 1
ATOM 6684 C C . MET B 1 321 ? 9.523 41.656 18.484 1 92.44 321 MET B C 1
ATOM 6686 O O . MET B 1 321 ? 10.367 40.844 18.078 1 92.44 321 MET B O 1
ATOM 6690 N N . VAL B 1 322 ? 9.75 42.656 19.25 1 91.94 322 VAL B N 1
ATOM 6691 C CA . VAL B 1 322 ? 11.094 42.906 19.766 1 91.94 322 VAL B CA 1
ATOM 6692 C C . VAL B 1 322 ? 11.258 42.219 21.109 1 91.94 322 VAL B C 1
ATOM 6694 O O . VAL B 1 322 ? 10.43 42.375 22.016 1 91.94 322 VAL B O 1
ATOM 6697 N N . SER B 1 323 ? 12.25 41.5 21.188 1 92.75 323 SER B N 1
ATOM 6698 C CA . SER B 1 323 ? 12.5 40.75 22.422 1 92.75 323 SER B CA 1
ATOM 6699 C C . SER B 1 323 ? 12.883 41.719 23.547 1 92.75 323 SER B C 1
ATOM 6701 O O . SER B 1 323 ? 13.688 42.625 23.375 1 92.75 323 SER B O 1
ATOM 6703 N N . PRO B 1 324 ? 12.344 41.562 24.703 1 93.25 324 PRO B N 1
ATOM 6704 C CA . PRO B 1 324 ? 12.789 42.312 25.875 1 93.25 324 PRO B CA 1
ATOM 6705 C C . PRO B 1 324 ? 14.164 41.906 26.375 1 93.25 324 PRO B C 1
ATOM 6707 O O . PRO B 1 324 ? 14.781 42.594 27.172 1 93.25 324 PRO B O 1
ATOM 6710 N N . ASP B 1 325 ? 14.656 40.719 25.953 1 95.88 325 ASP B N 1
ATOM 6711 C CA . ASP B 1 325 ? 15.945 40.125 26.328 1 95.88 325 ASP B CA 1
ATOM 6712 C C . ASP B 1 325 ? 16.594 39.438 25.141 1 95.88 325 ASP B C 1
ATOM 6714 O O . ASP B 1 325 ? 16.641 38.188 25.094 1 95.88 325 ASP B O 1
ATOM 6718 N N . PRO B 1 326 ? 17.203 40.188 24.281 1 95.25 326 PRO B N 1
ATOM 6719 C CA . PRO B 1 326 ? 17.688 39.656 23.016 1 95.25 326 PRO B CA 1
ATOM 6720 C C . PRO B 1 326 ? 18.844 38.656 23.203 1 95.25 326 PRO B C 1
ATOM 6722 O O . PRO B 1 326 ? 19.125 37.844 22.312 1 95.25 326 PRO B O 1
ATOM 6725 N N . ASP B 1 327 ? 19.547 38.719 24.297 1 95.06 327 ASP B N 1
ATOM 6726 C CA . ASP B 1 327 ? 20.641 37.781 24.547 1 95.06 327 ASP B CA 1
ATOM 6727 C C . ASP B 1 327 ? 20.109 36.406 24.906 1 95.06 327 ASP B C 1
ATOM 6729 O O . ASP B 1 327 ? 20.797 35.375 24.719 1 95.06 327 ASP B O 1
ATOM 6733 N N . LYS B 1 328 ? 18.875 36.375 25.422 1 97.19 328 LYS B N 1
ATOM 6734 C CA . LYS B 1 328 ? 18.234 35.156 25.859 1 97.19 328 LYS B CA 1
ATOM 6735 C C . LYS B 1 328 ? 17.203 34.688 24.859 1 97.19 328 LYS B C 1
ATOM 6737 O O . LYS B 1 328 ? 16.984 33.469 24.688 1 97.19 328 LYS B O 1
ATOM 6742 N N . ILE B 1 329 ? 16.531 35.594 24.359 1 98.38 329 ILE B N 1
ATOM 6743 C CA . ILE B 1 329 ? 15.445 35.312 23.406 1 98.38 329 ILE B CA 1
ATOM 6744 C C . ILE B 1 329 ? 15.695 36.094 22.109 1 98.38 329 ILE B C 1
ATOM 6746 O O . ILE B 1 329 ? 15.523 37.312 22.062 1 98.38 329 ILE B O 1
ATOM 6750 N N . LEU B 1 330 ? 16.047 35.375 21.062 1 98.31 330 LEU B N 1
ATOM 6751 C CA . LEU B 1 330 ? 16.219 36 19.75 1 98.31 330 LEU B CA 1
ATOM 6752 C C . LEU B 1 330 ? 14.914 35.906 18.953 1 98.31 330 LEU B C 1
ATOM 6754 O O . LEU B 1 330 ? 14.438 34.812 18.656 1 98.31 330 LEU B O 1
ATOM 6758 N N . THR B 1 331 ? 14.273 37.031 18.594 1 96.75 331 THR B N 1
ATOM 6759 C CA . THR B 1 331 ? 13.047 37.062 17.812 1 96.75 331 THR B CA 1
ATOM 6760 C C . THR B 1 331 ? 13.328 37.469 16.359 1 96.75 331 THR B C 1
ATOM 6762 O O . THR B 1 331 ? 14.273 38.219 16.094 1 96.75 331 THR B O 1
ATOM 6765 N N . SER B 1 332 ? 12.641 36.875 15.477 1 93.69 332 SER B N 1
ATOM 6766 C CA . SER B 1 332 ? 12.727 37.219 14.055 1 93.69 332 SER B CA 1
ATOM 6767 C C . SER B 1 332 ? 11.43 36.875 13.328 1 93.69 332 SER B C 1
ATOM 6769 O O . SER B 1 332 ? 10.734 35.938 13.719 1 93.69 332 SER B O 1
ATOM 6771 N N . SER B 1 333 ? 11.102 37.625 12.312 1 89.19 333 SER B N 1
ATOM 6772 C CA . SER B 1 333 ? 9.914 37.344 11.523 1 89.19 333 SER B CA 1
ATOM 6773 C C . SER B 1 333 ? 10.117 36.125 10.633 1 89.19 333 SER B C 1
ATOM 6775 O O . SER B 1 333 ? 9.156 35.562 10.109 1 89.19 333 SER B O 1
ATOM 6777 N N . TRP B 1 334 ? 11.328 35.781 10.438 1 89.06 334 TRP B N 1
ATOM 6778 C CA . TRP B 1 334 ? 11.688 34.594 9.703 1 89.06 334 TRP B CA 1
ATOM 6779 C C . TRP B 1 334 ? 12.852 33.875 10.383 1 89.06 334 TRP B C 1
ATOM 6781 O O . TRP B 1 334 ? 13.805 34.5 10.844 1 89.06 334 TRP B O 1
ATOM 6791 N N . ILE B 1 335 ? 12.789 32.562 10.406 1 93.69 335 ILE B N 1
ATOM 6792 C CA . ILE B 1 335 ? 13.898 31.781 10.938 1 93.69 335 ILE B CA 1
ATOM 6793 C C . ILE B 1 335 ? 14.164 30.578 10.031 1 93.69 335 ILE B C 1
ATOM 6795 O O . ILE B 1 335 ? 13.25 30.078 9.375 1 93.69 335 ILE B O 1
ATOM 6799 N N . PRO B 1 336 ? 15.359 30.094 9.859 1 93.19 336 PRO B N 1
ATOM 6800 C CA . PRO B 1 336 ? 15.656 28.859 9.141 1 93.19 336 PRO B CA 1
ATOM 6801 C C . PRO B 1 336 ? 15.336 27.609 9.977 1 93.19 336 PRO B C 1
ATOM 6803 O O . PRO B 1 336 ? 16.25 26.891 10.383 1 93.19 336 PRO B O 1
ATOM 6806 N N . GLN B 1 337 ? 14.117 27.328 10.141 1 94.81 337 GLN B N 1
ATOM 6807 C CA . GLN B 1 337 ? 13.617 26.344 11.086 1 94.81 337 GLN B CA 1
ATOM 6808 C C . GLN B 1 337 ? 14.273 24.984 10.867 1 94.81 337 GLN B C 1
ATOM 6810 O O . GLN B 1 337 ? 14.758 24.359 11.812 1 94.81 337 GLN B O 1
ATOM 6815 N N . ASN B 1 338 ? 14.281 24.5 9.602 1 94.81 338 ASN B N 1
ATOM 6816 C CA . ASN B 1 338 ? 14.875 23.203 9.297 1 94.81 338 ASN B CA 1
ATOM 6817 C C . ASN B 1 338 ? 16.344 23.141 9.719 1 94.81 338 ASN B C 1
ATOM 6819 O O . ASN B 1 338 ? 16.781 22.172 10.328 1 94.81 338 ASN B O 1
ATOM 6823 N N . ASP B 1 339 ? 17.094 24.172 9.422 1 96.44 339 ASP B N 1
ATOM 6824 C CA . ASP B 1 339 ? 18.516 24.234 9.742 1 96.44 339 ASP B CA 1
ATOM 6825 C C . ASP B 1 339 ? 18.734 24.328 11.25 1 96.44 339 ASP B C 1
ATOM 6827 O O . ASP B 1 339 ? 19.688 23.75 11.789 1 96.44 339 ASP B O 1
ATOM 6831 N N . LEU B 1 340 ? 17.875 25.094 11.859 1 98.19 340 LEU B N 1
ATOM 6832 C CA . LEU B 1 340 ? 17.938 25.172 13.312 1 98.19 340 LEU B CA 1
ATOM 6833 C C . LEU B 1 340 ? 17.719 23.797 13.953 1 98.19 340 LEU B C 1
ATOM 6835 O O . LEU B 1 340 ? 18.484 23.375 14.812 1 98.19 340 LEU B O 1
ATOM 6839 N N . LEU B 1 341 ? 16.703 23.109 13.523 1 98.44 341 LEU B N 1
ATOM 6840 C CA . LEU B 1 341 ? 16.359 21.812 14.102 1 98.44 341 LEU B CA 1
ATOM 6841 C C . LEU B 1 341 ? 17.469 20.797 13.859 1 98.44 341 LEU B C 1
ATOM 6843 O O . LEU B 1 341 ? 17.625 19.844 14.633 1 98.44 341 LEU B O 1
ATOM 6847 N N . GLY B 1 342 ? 18.188 21.016 12.812 1 98.12 342 GLY B N 1
ATOM 6848 C CA . GLY B 1 342 ? 19.281 20.109 12.492 1 98.12 342 GLY B CA 1
ATOM 6849 C C . GLY B 1 342 ? 20.547 20.391 13.297 1 98.12 342 GLY B C 1
ATOM 6850 O O . GLY B 1 342 ? 21.516 19.641 13.227 1 98.12 342 GLY B O 1
ATOM 6851 N N . HIS B 1 343 ? 20.578 21.453 14.039 1 98.19 343 HIS B N 1
ATOM 6852 C CA . HIS B 1 343 ? 21.734 21.812 14.852 1 98.19 343 HIS B CA 1
ATOM 6853 C C . HIS B 1 343 ? 21.75 21.016 16.156 1 98.19 343 HIS B C 1
ATOM 6855 O O . HIS B 1 343 ? 20.703 20.859 16.797 1 98.19 343 HIS B O 1
ATOM 6861 N N . HIS B 1 344 ? 22.891 20.547 16.594 1 97.06 344 HIS B N 1
ATOM 6862 C CA . HIS B 1 344 ? 23 19.641 17.734 1 97.06 344 HIS B CA 1
ATOM 6863 C C . HIS B 1 344 ? 22.609 20.328 19.031 1 97.06 344 HIS B C 1
ATOM 6865 O O . HIS B 1 344 ? 22.281 19.672 20.016 1 97.06 344 HIS B O 1
ATOM 6871 N N . LYS B 1 345 ? 22.578 21.688 19.047 1 98.38 345 LYS B N 1
ATOM 6872 C CA . LYS B 1 345 ? 22.266 22.422 20.281 1 98.38 345 LYS B CA 1
ATOM 6873 C C . LYS B 1 345 ? 20.766 22.656 20.422 1 98.38 345 LYS B C 1
ATOM 6875 O O . LYS B 1 345 ? 20.297 23.109 21.469 1 98.38 345 LYS B O 1
ATOM 6880 N N . VAL B 1 346 ? 19.984 22.422 19.422 1 98.75 346 VAL B N 1
ATOM 6881 C CA . VAL B 1 346 ? 18.547 22.578 19.531 1 98.75 346 VAL B CA 1
ATOM 6882 C C . VAL B 1 346 ? 17.953 21.375 20.25 1 98.75 346 VAL B C 1
ATOM 6884 O O . VAL B 1 346 ? 18.219 20.219 19.891 1 98.75 346 VAL B O 1
ATOM 6887 N N . LYS B 1 347 ? 17.094 21.656 21.219 1 98.75 347 LYS B N 1
ATOM 6888 C CA . LYS B 1 347 ? 16.672 20.594 22.125 1 98.75 347 LYS B CA 1
ATOM 6889 C C . LYS B 1 347 ? 15.164 20.375 22.047 1 98.75 347 LYS B C 1
ATOM 6891 O O . LYS B 1 347 ? 14.68 19.25 22.281 1 98.75 347 LYS B O 1
ATOM 6896 N N . VAL B 1 348 ? 14.406 21.422 21.812 1 98.88 348 VAL B N 1
ATOM 6897 C CA . VAL B 1 348 ? 12.945 21.344 21.812 1 98.88 348 VAL B CA 1
ATOM 6898 C C . VAL B 1 348 ? 12.375 22.281 20.75 1 98.88 348 VAL B C 1
ATOM 6900 O O . VAL B 1 348 ? 12.891 23.375 20.531 1 98.88 348 VAL B O 1
ATOM 6903 N N . LEU B 1 349 ? 11.406 21.875 20.062 1 98.88 349 LEU B N 1
ATOM 6904 C CA . LEU B 1 349 ? 10.617 22.703 19.156 1 98.88 349 LEU B CA 1
ATOM 6905 C C . LEU B 1 349 ? 9.242 23 19.75 1 98.88 349 LEU B C 1
ATOM 6907 O O . LEU B 1 349 ? 8.492 22.078 20.094 1 98.88 349 LEU B O 1
ATOM 6911 N N . VAL B 1 350 ? 8.938 24.219 19.969 1 98.75 350 VAL B N 1
ATOM 6912 C CA . VAL B 1 350 ? 7.59 24.672 20.328 1 98.75 350 VAL B CA 1
ATOM 6913 C C . VAL B 1 350 ? 6.859 25.141 19.062 1 98.75 350 VAL B C 1
ATOM 6915 O O . VAL B 1 350 ? 7.297 26.078 18.391 1 98.75 350 VAL B O 1
ATOM 6918 N N . THR B 1 351 ? 5.75 24.469 18.734 1 97.75 351 THR B N 1
ATOM 6919 C CA . THR B 1 351 ? 5.148 24.688 17.422 1 97.75 351 THR B CA 1
ATOM 6920 C C . THR B 1 351 ? 3.631 24.531 17.484 1 97.75 351 THR B C 1
ATOM 6922 O O . THR B 1 351 ? 3.1 24.016 18.469 1 97.75 351 THR B O 1
ATOM 6925 N N . HIS B 1 352 ? 2.938 25.094 16.516 1 95.5 352 HIS B N 1
ATOM 6926 C CA . HIS B 1 352 ? 1.502 24.859 16.391 1 95.5 352 HIS B CA 1
ATOM 6927 C C . HIS B 1 352 ? 1.208 23.469 15.844 1 95.5 352 HIS B C 1
ATOM 6929 O O . HIS B 1 352 ? 0.045 23.078 15.727 1 95.5 352 HIS B O 1
ATOM 6935 N N . CYS B 1 353 ? 2.254 22.781 15.406 1 95.38 353 CYS B N 1
ATOM 6936 C CA . CYS B 1 353 ? 2.182 21.375 15.055 1 95.38 353 CYS B CA 1
ATOM 6937 C C . CYS B 1 353 ? 1.605 21.188 13.656 1 95.38 353 CYS B C 1
ATOM 6939 O O . CYS B 1 353 ? 0.729 20.344 13.445 1 95.38 353 CYS B O 1
ATOM 6941 N N . GLY B 1 354 ? 2.068 22.078 12.766 1 94.56 354 GLY B N 1
ATOM 6942 C CA . GLY B 1 354 ? 1.833 21.812 11.359 1 94.56 354 GLY B CA 1
ATOM 6943 C C . GLY B 1 354 ? 2.58 20.578 10.859 1 94.56 354 GLY B C 1
ATOM 6944 O O . GLY B 1 354 ? 3.629 20.234 11.398 1 94.56 354 GLY B O 1
ATOM 6945 N N . GLN B 1 355 ? 2.127 20.031 9.875 1 95.44 355 GLN B N 1
ATOM 6946 C CA . GLN B 1 355 ? 2.697 18.781 9.414 1 95.44 355 GLN B CA 1
ATOM 6947 C C . GLN B 1 355 ? 4.145 18.969 8.961 1 95.44 355 GLN B C 1
ATOM 6949 O O . GLN B 1 355 ? 4.992 18.109 9.203 1 95.44 355 GLN B O 1
ATOM 6954 N N . SER B 1 356 ? 4.43 20.016 8.25 1 94.81 356 SER B N 1
ATOM 6955 C CA . SER B 1 356 ? 5.797 20.25 7.801 1 94.81 356 SER B CA 1
ATOM 6956 C C . SER B 1 356 ? 6.762 20.344 8.977 1 94.81 356 SER B C 1
ATOM 6958 O O . SER B 1 356 ? 7.855 19.781 8.938 1 94.81 356 SER B O 1
ATOM 6960 N N . SER B 1 357 ? 6.324 21.047 10.016 1 96.25 357 SER B N 1
ATOM 6961 C CA . SER B 1 357 ? 7.148 21.172 11.211 1 96.25 357 SER B CA 1
ATOM 6962 C C . SER B 1 357 ? 7.344 19.828 11.898 1 96.25 357 SER B C 1
ATOM 6964 O O . SER B 1 357 ? 8.422 19.547 12.422 1 96.25 357 SER B O 1
ATOM 6966 N N . GLN B 1 358 ? 6.32 19.047 11.898 1 97.5 358 GLN B N 1
ATOM 6967 C CA . GLN B 1 358 ? 6.422 17.719 12.492 1 97.5 358 GLN B CA 1
ATOM 6968 C C . GLN B 1 358 ? 7.465 16.875 11.773 1 97.5 358 GLN B C 1
ATOM 6970 O O . GLN B 1 358 ? 8.273 16.203 12.406 1 97.5 358 GLN B O 1
ATOM 6975 N N . TYR B 1 359 ? 7.395 16.875 10.469 1 97.94 359 TYR B N 1
ATOM 6976 C CA . TYR B 1 359 ? 8.336 16.078 9.703 1 97.94 359 TYR B CA 1
ATOM 6977 C C . TYR B 1 359 ? 9.766 16.594 9.867 1 97.94 359 TYR B C 1
ATOM 6979 O O . TYR B 1 359 ? 10.711 15.812 9.914 1 97.94 359 TYR B O 1
ATOM 6987 N N . GLU B 1 360 ? 9.93 17.922 9.945 1 97.56 360 GLU B N 1
ATOM 6988 C CA . GLU B 1 360 ? 11.258 18.484 10.211 1 97.56 360 GLU B CA 1
ATOM 6989 C C . GLU B 1 360 ? 11.789 18.016 11.562 1 97.56 360 GLU B C 1
ATOM 6991 O O . GLU B 1 360 ? 12.945 17.609 11.68 1 97.56 360 GLU B O 1
ATOM 6996 N N . ALA B 1 361 ? 10.898 18.125 12.539 1 98.69 361 ALA B N 1
ATOM 6997 C CA . ALA B 1 361 ? 11.289 17.703 13.883 1 98.69 361 ALA B CA 1
ATOM 6998 C C . ALA B 1 361 ? 11.617 16.219 13.914 1 98.69 361 ALA B C 1
ATOM 7000 O O . ALA B 1 361 ? 12.602 15.812 14.531 1 98.69 361 ALA B O 1
ATOM 7001 N N . LEU B 1 362 ? 10.812 15.406 13.25 1 98.69 362 LEU B N 1
ATOM 7002 C CA . LEU B 1 362 ? 11.062 13.969 13.164 1 98.69 362 LEU B CA 1
ATOM 7003 C C . LEU B 1 362 ? 12.391 13.688 12.469 1 98.69 362 LEU B C 1
ATOM 7005 O O . LEU B 1 362 ? 13.203 12.906 12.969 1 98.69 362 LEU B O 1
ATOM 7009 N N . PHE B 1 363 ? 12.586 14.312 11.352 1 98.56 363 PHE B N 1
ATOM 7010 C CA . PHE B 1 363 ? 13.789 14.078 10.555 1 98.56 363 PHE B CA 1
ATOM 7011 C C . PHE B 1 363 ? 15.047 14.375 11.359 1 98.56 363 PHE B C 1
ATOM 7013 O O . PHE B 1 363 ? 16.031 13.648 11.273 1 98.56 363 PHE B O 1
ATOM 7020 N N . HIS B 1 364 ? 15.016 15.391 12.188 1 98.62 364 HIS B N 1
ATOM 7021 C CA . HIS B 1 364 ? 16.203 15.82 12.93 1 98.62 364 HIS B CA 1
ATOM 7022 C C . HIS B 1 364 ? 16.172 15.297 14.359 1 98.62 364 HIS B C 1
ATOM 7024 O O . HIS B 1 364 ? 17.109 15.539 15.125 1 98.62 364 HIS B O 1
ATOM 7030 N N . GLY B 1 365 ? 15.109 14.617 14.781 1 98.62 365 GLY B N 1
ATOM 7031 C CA . GLY B 1 365 ? 15.039 13.961 16.078 1 98.62 365 GLY B CA 1
ATOM 7032 C C . GLY B 1 365 ? 14.875 14.938 17.234 1 98.62 365 GLY B C 1
ATOM 7033 O O . GLY B 1 365 ? 15.516 14.797 18.266 1 98.62 365 GLY B O 1
ATOM 7034 N N . VAL B 1 366 ? 14 15.93 17.062 1 98.88 366 VAL B N 1
ATOM 7035 C CA . VAL B 1 366 ? 13.812 16.953 18.078 1 98.88 366 VAL B CA 1
ATOM 7036 C C . VAL B 1 366 ? 12.422 16.828 18.703 1 98.88 366 VAL B C 1
ATOM 7038 O O . VAL B 1 366 ? 11.414 16.891 17.984 1 98.88 366 VAL B O 1
ATOM 7041 N N . PRO B 1 367 ? 12.289 16.672 20 1 98.88 367 PRO B N 1
ATOM 7042 C CA . PRO B 1 367 ? 10.977 16.625 20.656 1 98.88 367 PRO B CA 1
ATOM 7043 C C . PRO B 1 367 ? 10.18 17.922 20.469 1 98.88 367 PRO B C 1
ATOM 7045 O O . PRO B 1 367 ? 10.766 18.984 20.281 1 98.88 367 PRO B O 1
ATOM 7048 N N . MET B 1 368 ? 8.844 17.797 20.656 1 98.88 368 MET B N 1
ATOM 7049 C CA . MET B 1 368 ? 8 18.938 20.312 1 98.88 368 MET B CA 1
ATOM 7050 C C . MET B 1 368 ? 7.02 19.25 21.438 1 98.88 368 MET B C 1
ATOM 7052 O O . MET B 1 368 ? 6.469 18.344 22.047 1 98.88 368 MET B O 1
ATOM 7056 N N . LEU B 1 369 ? 6.875 20.469 21.719 1 98.88 369 LEU B N 1
ATOM 7057 C CA . LEU B 1 369 ? 5.688 20.953 22.422 1 98.88 369 LEU B CA 1
ATOM 7058 C C . LEU B 1 369 ? 4.664 21.5 21.438 1 98.88 369 LEU B C 1
ATOM 7060 O O . LEU B 1 369 ? 4.863 22.578 20.859 1 98.88 369 LEU B O 1
ATOM 7064 N N . CYS B 1 370 ? 3.604 20.766 21.281 1 98.56 370 CYS B N 1
ATOM 7065 C CA . CYS B 1 370 ? 2.578 21.141 20.312 1 98.56 370 CYS B CA 1
ATOM 7066 C C . CYS B 1 370 ? 1.519 22.031 20.953 1 98.56 370 CYS B C 1
ATOM 7068 O O . CYS B 1 370 ? 0.961 21.688 22 1 98.56 370 CYS B O 1
ATOM 7070 N N . MET B 1 371 ? 1.294 23.109 20.344 1 96.88 371 MET B N 1
ATOM 7071 C CA . MET B 1 371 ? 0.229 24.031 20.719 1 96.88 371 MET B CA 1
ATOM 7072 C C . MET B 1 371 ? -0.666 24.359 19.531 1 96.88 371 MET B C 1
ATOM 7074 O O . MET B 1 371 ? -0.597 25.453 18.984 1 96.88 371 MET B O 1
ATOM 7078 N N . PRO B 1 372 ? -1.572 23.406 19.203 1 94.81 372 PRO B N 1
ATOM 7079 C CA . PRO B 1 372 ? -2.373 23.547 17.984 1 94.81 372 PRO B CA 1
ATOM 7080 C C . PRO B 1 372 ? -3.326 24.75 18.047 1 94.81 372 PRO B C 1
ATOM 7082 O O . PRO B 1 372 ? -3.836 25.078 19.109 1 94.81 372 PRO B O 1
ATOM 7085 N N . ILE B 1 373 ? -3.594 25.297 16.922 1 89.75 373 ILE B N 1
ATOM 7086 C CA . ILE B 1 373 ? -4.43 26.484 16.844 1 89.75 373 ILE B CA 1
ATOM 7087 C C . ILE B 1 373 ? -5.656 26.203 15.984 1 89.75 373 ILE B C 1
ATOM 7089 O O . ILE B 1 373 ? -6.785 26.5 16.375 1 89.75 373 ILE B O 1
ATOM 7093 N N . PHE B 1 374 ? -5.453 25.578 14.773 1 83.31 374 PHE B N 1
ATOM 7094 C CA . PHE B 1 374 ? -6.625 25.375 13.93 1 83.31 374 PHE B CA 1
ATOM 7095 C C . PHE B 1 374 ? -6.445 24.156 13.047 1 83.31 374 PHE B C 1
ATOM 7097 O O . PHE B 1 374 ? -5.359 23.562 12.992 1 83.31 374 PHE B O 1
ATOM 7104 N N . MET B 1 375 ? -7.559 23.609 12.453 1 83.88 375 MET B N 1
ATOM 7105 C CA . MET B 1 375 ? -7.66 22.594 11.406 1 83.88 375 MET B CA 1
ATOM 7106 C C . MET B 1 375 ? -7.066 21.281 11.867 1 83.88 375 MET B C 1
ATOM 7108 O O . MET B 1 375 ? -7.469 20.734 12.898 1 83.88 375 MET B O 1
ATOM 7112 N N . ASP B 1 376 ? -6.02 20.828 11.117 1 90 376 ASP B N 1
ATOM 7113 C CA . ASP B 1 376 ? -5.512 19.484 11.344 1 90 376 ASP B CA 1
ATOM 7114 C C . ASP B 1 376 ? -4.48 19.453 12.469 1 90 376 ASP B C 1
ATOM 7116 O O . ASP B 1 376 ? -4.004 18.391 12.859 1 90 376 ASP B O 1
ATOM 7120 N N . GLN B 1 377 ? -4.207 20.594 13.055 1 94.44 377 GLN B N 1
ATOM 7121 C CA . GLN B 1 377 ? -3.109 20.703 14.008 1 94.44 377 GLN B CA 1
ATOM 7122 C C . GLN B 1 377 ? -3.404 19.922 15.281 1 94.44 377 GLN B C 1
ATOM 7124 O O . GLN B 1 377 ? -2.514 19.266 15.844 1 94.44 377 GLN B O 1
ATOM 7129 N N . PRO B 1 378 ? -4.699 19.938 15.727 1 95.44 378 PRO B N 1
ATOM 7130 C CA . PRO B 1 378 ? -4.984 19.094 16.891 1 95.44 378 PRO B CA 1
ATOM 7131 C C . PRO B 1 378 ? -4.754 17.609 16.609 1 95.44 378 PRO B C 1
ATOM 7133 O O . PRO B 1 378 ? -4.277 16.875 17.469 1 95.44 378 PRO B O 1
ATOM 7136 N N . TYR B 1 379 ? -5.129 17.156 15.453 1 96.5 379 TYR B N 1
ATOM 7137 C CA . TYR B 1 379 ? -4.84 15.797 15.039 1 96.5 379 TYR B CA 1
ATOM 7138 C C . TYR B 1 379 ? -3.338 15.531 15.031 1 96.5 379 TYR B C 1
ATOM 7140 O O . TYR B 1 379 ? -2.877 14.5 15.531 1 96.5 379 TYR B O 1
ATOM 7148 N N . ASN B 1 380 ? -2.582 16.438 14.477 1 97.62 380 ASN B N 1
ATOM 7149 C CA . ASN B 1 380 ? -1.128 16.344 14.422 1 97.62 380 ASN B CA 1
ATOM 7150 C C . ASN B 1 380 ? -0.522 16.266 15.82 1 97.62 380 ASN B C 1
ATOM 7152 O O . ASN B 1 380 ? 0.383 15.461 16.062 1 97.62 380 ASN B O 1
ATOM 7156 N N . ALA B 1 381 ? -1.08 17.109 16.656 1 98.12 381 ALA B N 1
ATOM 7157 C CA . ALA B 1 381 ? -0.589 17.141 18.031 1 98.12 381 ALA B CA 1
ATOM 7158 C C . ALA B 1 381 ? -0.845 15.797 18.719 1 98.12 381 ALA B C 1
ATOM 7160 O O . ALA B 1 381 ? 0.008 15.305 19.469 1 98.12 381 ALA B O 1
ATOM 7161 N N . GLU B 1 382 ? -1.972 15.258 18.453 1 97.56 382 GLU B N 1
ATOM 7162 C CA . GLU B 1 382 ? -2.332 14 19.094 1 97.56 382 GLU B CA 1
ATOM 7163 C C . GLU B 1 382 ? -1.435 12.859 18.609 1 97.56 382 GLU B C 1
ATOM 7165 O O . GLU B 1 382 ? -1.025 12.008 19.406 1 97.56 382 GLU B O 1
ATOM 7170 N N . ARG B 1 383 ? -1.16 12.758 17.328 1 96.69 383 ARG B N 1
ATOM 7171 C CA . ARG B 1 383 ? -0.275 11.688 16.875 1 96.69 383 ARG B CA 1
ATOM 7172 C C . ARG B 1 383 ? 1.134 11.875 17.422 1 96.69 383 ARG B C 1
ATOM 7174 O O . ARG B 1 383 ? 1.825 10.891 17.719 1 96.69 383 ARG B O 1
ATOM 7181 N N . THR B 1 384 ? 1.6 13.133 17.641 1 97.75 384 THR B N 1
ATOM 7182 C CA . THR B 1 384 ? 2.893 13.422 18.25 1 97.75 384 THR B CA 1
ATOM 7183 C C . THR B 1 384 ? 2.932 12.914 19.688 1 97.75 384 THR B C 1
ATOM 7185 O O . THR B 1 384 ? 3.904 12.273 20.094 1 97.75 384 THR B O 1
ATOM 7188 N N . ARG B 1 385 ? 1.896 13.211 20.391 1 97.62 385 ARG B N 1
ATOM 7189 C CA . ARG B 1 385 ? 1.796 12.773 21.781 1 97.62 385 ARG B CA 1
ATOM 7190 C C . ARG B 1 385 ? 1.732 11.25 21.875 1 97.62 385 ARG B C 1
ATOM 7192 O O . ARG B 1 385 ? 2.465 10.641 22.656 1 97.62 385 ARG B O 1
ATOM 7199 N N . SER B 1 386 ? 0.895 10.664 21.078 1 96.31 386 SER B N 1
ATOM 7200 C CA . SER B 1 386 ? 0.653 9.227 21.141 1 96.31 386 SER B CA 1
ATOM 7201 C C . SER B 1 386 ? 1.907 8.445 20.781 1 96.31 386 SER B C 1
ATOM 7203 O O . SER B 1 386 ? 2.125 7.344 21.297 1 96.31 386 SER B O 1
ATOM 7205 N N . LYS B 1 387 ? 2.777 9 19.969 1 97 387 LYS B N 1
ATOM 7206 C CA . LYS B 1 387 ? 4 8.328 19.531 1 97 387 LYS B CA 1
ATOM 7207 C C . LYS B 1 387 ? 5.148 8.594 20.5 1 97 387 LYS B C 1
ATOM 7209 O O . LYS B 1 387 ? 6.219 7.996 20.375 1 97 387 LYS B O 1
ATOM 7214 N N . GLY B 1 388 ? 4.922 9.516 21.422 1 98.12 388 GLY B N 1
ATOM 7215 C CA . GLY B 1 388 ? 5.93 9.828 22.422 1 98.12 388 GLY B CA 1
ATOM 7216 C C . GLY B 1 388 ? 6.957 10.836 21.953 1 98.12 388 GLY B C 1
ATOM 7217 O O . GLY B 1 388 ? 8.078 10.883 22.469 1 98.12 388 GLY B O 1
ATOM 7218 N N . PHE B 1 389 ? 6.59 11.617 20.938 1 98.75 389 PHE B N 1
ATOM 7219 C CA . PHE B 1 389 ? 7.531 12.562 20.344 1 98.75 389 PHE B CA 1
ATOM 7220 C C . PHE B 1 389 ? 7.434 13.922 21.031 1 98.75 389 PHE B C 1
ATOM 7222 O O . PHE B 1 389 ? 8.273 14.797 20.812 1 98.75 389 PHE B O 1
ATOM 7229 N N . GLY B 1 390 ? 6.43 14.055 21.828 1 98.69 390 GLY B N 1
ATOM 7230 C CA . GLY B 1 390 ? 6.242 15.359 22.438 1 98.69 390 GLY B CA 1
ATOM 7231 C C . GLY B 1 390 ? 5.016 15.438 23.328 1 98.69 390 GLY B C 1
ATOM 7232 O O . GLY B 1 390 ? 4.469 14.406 23.734 1 98.69 390 GLY B O 1
ATOM 7233 N N . LEU B 1 391 ? 4.723 16.688 23.688 1 98.75 391 LEU B N 1
ATOM 7234 C CA . LEU B 1 391 ? 3.59 17.016 24.547 1 98.75 391 LEU B CA 1
ATOM 7235 C C . LEU B 1 391 ? 2.682 18.031 23.875 1 98.75 391 LEU B C 1
ATOM 7237 O O . LEU B 1 391 ? 3.043 18.609 22.844 1 98.75 391 LEU B O 1
ATOM 7241 N N . THR B 1 392 ? 1.477 18.219 24.438 1 98.38 392 THR B N 1
ATOM 7242 C CA . THR B 1 392 ? 0.508 19.156 23.875 1 98.38 392 THR B CA 1
ATOM 7243 C C . THR B 1 392 ? -0.01 20.094 24.953 1 98.38 392 THR B C 1
ATOM 7245 O O . THR B 1 392 ? -0.254 19.672 26.094 1 98.38 392 THR B O 1
ATOM 7248 N N . LEU B 1 393 ? -0.08 21.359 24.625 1 97.75 393 LEU B N 1
ATOM 7249 C CA . LEU B 1 393 ? -0.681 22.391 25.469 1 97.75 393 LEU B CA 1
ATOM 7250 C C . LEU B 1 393 ? -1.591 23.297 24.641 1 97.75 393 LEU B C 1
ATOM 7252 O O . LEU B 1 393 ? -1.415 23.422 23.438 1 97.75 393 LEU B O 1
ATOM 7256 N N . ASP B 1 394 ? -2.525 23.844 25.328 1 94.62 394 ASP B N 1
ATOM 7257 C CA . ASP B 1 394 ? -3.332 24.891 24.688 1 94.62 394 ASP B CA 1
ATOM 7258 C C . ASP B 1 394 ? -2.654 26.25 24.797 1 94.62 394 ASP B C 1
ATOM 7260 O O . ASP B 1 394 ? -2.334 26.703 25.891 1 94.62 394 ASP B O 1
ATOM 7264 N N . LEU B 1 395 ? -2.439 26.859 23.75 1 93.5 395 LEU B N 1
ATOM 7265 C CA . LEU B 1 395 ? -1.671 28.094 23.703 1 93.5 395 LEU B CA 1
ATOM 7266 C C . LEU B 1 395 ? -2.383 29.203 24.453 1 93.5 395 LEU B C 1
ATOM 7268 O O . LEU B 1 395 ? -1.738 30.031 25.109 1 93.5 395 LEU B O 1
ATOM 7272 N N . LYS B 1 396 ? -3.633 29.25 24.406 1 91.06 396 LYS B N 1
ATOM 7273 C CA . LYS B 1 396 ? -4.406 30.328 25 1 91.06 396 LYS B CA 1
ATOM 7274 C C . LYS B 1 396 ? -4.578 30.125 26.5 1 91.06 396 LYS B C 1
ATOM 7276 O O . LYS B 1 396 ? -4.375 31.062 27.281 1 91.06 396 LYS B O 1
ATOM 7281 N N . SER B 1 397 ? -4.859 28.969 26.891 1 93 397 SER B N 1
ATOM 7282 C CA . SER B 1 397 ? -5.277 28.734 28.266 1 93 397 SER B CA 1
ATOM 7283 C C . SER B 1 397 ? -4.098 28.328 29.141 1 93 397 SER B C 1
ATOM 7285 O O . SER B 1 397 ? -4.184 28.375 30.359 1 93 397 SER B O 1
ATOM 7287 N N . SER B 1 398 ? -2.979 27.938 28.562 1 96.44 398 SER B N 1
ATOM 7288 C CA . SER B 1 398 ? -1.839 27.484 29.359 1 96.44 398 SER B CA 1
ATOM 7289 C C . SER B 1 398 ? -1.235 28.641 30.156 1 96.44 398 SER B C 1
ATOM 7291 O O . SER B 1 398 ? -1.26 29.797 29.703 1 96.44 398 SER B O 1
ATOM 7293 N N . THR B 1 399 ? -0.697 28.266 31.297 1 97.62 399 THR B N 1
ATOM 7294 C CA . THR B 1 399 ? -0.023 29.234 32.156 1 97.62 399 THR B CA 1
ATOM 7295 C C . THR B 1 399 ? 1.476 29.266 31.859 1 97.62 399 THR B C 1
ATOM 7297 O O . THR B 1 399 ? 2 28.359 31.203 1 97.62 399 THR B O 1
ATOM 7300 N N . THR B 1 400 ? 2.057 30.328 32.406 1 98.31 400 THR B N 1
ATOM 7301 C CA . THR B 1 400 ? 3.508 30.438 32.312 1 98.31 400 THR B CA 1
ATOM 7302 C C . THR B 1 400 ? 4.191 29.219 32.906 1 98.31 400 THR B C 1
ATOM 7304 O O . THR B 1 400 ? 5.133 28.672 32.312 1 98.31 400 THR B O 1
ATOM 7307 N N . ASP B 1 401 ? 3.646 28.75 34 1 98.44 401 ASP B N 1
ATOM 7308 C CA . ASP B 1 401 ? 4.223 27.609 34.688 1 98.44 401 ASP B CA 1
ATOM 7309 C C . ASP B 1 401 ? 4.094 26.344 33.875 1 98.44 401 ASP B C 1
ATOM 7311 O O . ASP B 1 401 ? 5.012 25.516 33.812 1 98.44 401 ASP B O 1
ATOM 7315 N N . GLU B 1 402 ? 3 26.188 33.25 1 98.56 402 GLU B N 1
ATOM 7316 C CA . GLU B 1 402 ? 2.766 25.016 32.438 1 98.56 402 GLU B CA 1
ATOM 7317 C C . GLU B 1 402 ? 3.691 24.984 31.219 1 98.56 402 GLU B C 1
ATOM 7319 O O . GLU B 1 402 ? 4.234 23.938 30.859 1 98.56 402 GLU B O 1
ATOM 7324 N N . ILE B 1 403 ? 3.803 26.109 30.578 1 98.62 403 ILE B N 1
ATOM 7325 C CA . ILE B 1 403 ? 4.688 26.219 29.422 1 98.62 403 ILE B CA 1
ATOM 7326 C C . ILE B 1 403 ? 6.117 25.875 29.844 1 98.62 403 ILE B C 1
ATOM 7328 O O . ILE B 1 403 ? 6.773 25.047 29.203 1 98.62 403 ILE B O 1
ATOM 7332 N N . PHE B 1 404 ? 6.559 26.484 30.938 1 98.69 404 PHE B N 1
ATOM 7333 C CA . PHE B 1 404 ? 7.902 26.25 31.469 1 98.69 404 PHE B CA 1
ATOM 7334 C C . PHE B 1 404 ? 8.102 24.781 31.797 1 98.69 404 PHE B C 1
ATOM 7336 O O . PHE B 1 404 ? 9.078 24.172 31.359 1 98.69 404 PHE B O 1
ATOM 7343 N N . SER B 1 405 ? 7.168 24.219 32.5 1 98.69 405 SER B N 1
ATOM 7344 C CA . SER B 1 405 ? 7.312 22.844 33 1 98.69 405 SER B CA 1
ATOM 7345 C C . SER B 1 405 ? 7.305 21.844 31.844 1 98.69 405 SER B C 1
ATOM 7347 O O . SER B 1 405 ? 8.016 20.844 31.891 1 98.69 405 SER B O 1
ATOM 7349 N N . ASN B 1 406 ? 6.465 22.094 30.828 1 98.81 406 ASN B N 1
ATOM 7350 C CA . ASN B 1 406 ? 6.391 21.172 29.703 1 98.81 406 ASN B CA 1
ATOM 7351 C C . ASN B 1 406 ? 7.652 21.234 28.844 1 98.81 406 ASN B C 1
ATOM 7353 O O . ASN B 1 406 ? 8.148 20.203 28.375 1 98.81 406 ASN B O 1
ATOM 7357 N N . VAL B 1 407 ? 8.188 22.438 28.625 1 98.88 407 VAL B N 1
ATOM 7358 C CA . VAL B 1 407 ? 9.438 22.547 27.891 1 98.88 407 VAL B CA 1
ATOM 7359 C C . VAL B 1 407 ? 10.555 21.859 28.656 1 98.88 407 VAL B C 1
ATOM 7361 O O . VAL B 1 407 ? 11.352 21.109 28.078 1 98.88 407 VAL B O 1
ATOM 7364 N N . MET B 1 408 ? 10.594 22.047 29.969 1 98.81 408 MET B N 1
ATOM 7365 C CA . MET B 1 408 ? 11.617 21.422 30.812 1 98.81 408 MET B CA 1
ATOM 7366 C C . MET B 1 408 ? 11.484 19.906 30.797 1 98.81 408 MET B C 1
ATOM 7368 O O . MET B 1 408 ? 12.492 19.203 30.797 1 98.81 408 MET B O 1
ATOM 7372 N N . GLU B 1 409 ? 10.242 19.438 30.828 1 98.81 409 GLU B N 1
ATOM 7373 C CA . GLU B 1 409 ? 10 18 30.766 1 98.81 409 GLU B CA 1
ATOM 7374 C C . GLU B 1 409 ? 10.562 17.406 29.469 1 98.81 409 GLU B C 1
ATOM 7376 O O . GLU B 1 409 ? 11.25 16.375 29.5 1 98.81 409 GLU B O 1
ATOM 7381 N N . LEU B 1 410 ? 10.328 18.031 28.375 1 98.81 410 LEU B N 1
ATOM 7382 C CA . LEU B 1 410 ? 10.82 17.562 27.078 1 98.81 410 LEU B CA 1
ATOM 7383 C C . LEU B 1 410 ? 12.344 17.609 27.031 1 98.81 410 LEU B C 1
ATOM 7385 O O . LEU B 1 410 ? 12.977 16.781 26.391 1 98.81 410 LEU B O 1
ATOM 7389 N N . TYR B 1 411 ? 12.875 18.609 27.734 1 98.44 411 TYR B N 1
ATOM 7390 C CA . TYR B 1 411 ? 14.312 18.828 27.734 1 98.44 411 TYR B CA 1
ATOM 7391 C C . TYR B 1 411 ? 15.023 17.828 28.641 1 98.44 411 TYR B C 1
ATOM 7393 O O . TYR B 1 411 ? 16.078 17.297 28.281 1 98.44 411 TYR B O 1
ATOM 7401 N N . THR B 1 412 ? 14.445 17.484 29.734 1 98.38 412 THR B N 1
ATOM 7402 C CA . THR B 1 412 ? 15.172 16.75 30.766 1 98.38 412 THR B CA 1
ATOM 7403 C C . THR B 1 412 ? 14.812 15.266 30.734 1 98.38 412 THR B C 1
ATOM 7405 O O . THR B 1 412 ? 15.625 14.414 31.094 1 98.38 412 THR B O 1
ATOM 7408 N N . ASN B 1 413 ? 13.594 14.945 30.422 1 98.31 413 ASN B N 1
ATOM 7409 C CA . ASN B 1 413 ? 13.172 13.547 30.344 1 98.31 413 ASN B CA 1
ATOM 7410 C C . ASN B 1 413 ? 13.672 12.883 29.062 1 98.31 413 ASN B C 1
ATOM 7412 O O . ASN B 1 413 ? 13.219 13.211 27.969 1 98.31 413 ASN B O 1
ATOM 7416 N N . PRO B 1 414 ? 14.539 11.953 29.172 1 97.88 414 PRO B N 1
ATOM 7417 C CA . PRO B 1 414 ? 15.188 11.391 27.984 1 97.88 414 PRO B CA 1
ATOM 7418 C C . PRO B 1 414 ? 14.234 10.562 27.125 1 97.88 414 PRO B C 1
ATOM 7420 O O . PRO B 1 414 ? 14.547 10.25 25.984 1 97.88 414 PRO B O 1
ATOM 7423 N N . GLN B 1 415 ? 13.133 10.227 27.641 1 98.19 415 GLN B N 1
ATOM 7424 C CA . GLN B 1 415 ? 12.203 9.344 26.938 1 98.19 415 GLN B CA 1
ATOM 7425 C C . GLN B 1 415 ? 11.773 9.953 25.609 1 98.19 415 GLN B C 1
ATOM 7427 O O . GLN B 1 415 ? 11.719 9.266 24.578 1 98.19 415 GLN B O 1
ATOM 7432 N N . TYR B 1 416 ? 11.43 11.234 25.594 1 98.56 416 TYR B N 1
ATOM 7433 C CA . TYR B 1 416 ? 10.953 11.883 24.375 1 98.56 416 TYR B CA 1
ATOM 7434 C C . TYR B 1 416 ? 12.047 11.945 23.328 1 98.56 416 TYR B C 1
ATOM 7436 O O . TYR B 1 416 ? 11.805 11.648 22.156 1 98.56 416 TYR B O 1
ATOM 7444 N N . LYS B 1 417 ? 13.219 12.305 23.75 1 98.19 417 LYS B N 1
ATOM 7445 C CA . LYS B 1 417 ? 14.359 12.359 22.844 1 98.19 417 LYS B CA 1
ATOM 7446 C C . LYS B 1 417 ? 14.68 10.984 22.281 1 98.19 417 LYS B C 1
ATOM 7448 O O . LYS B 1 417 ? 14.953 10.844 21.078 1 98.19 417 LYS B O 1
ATOM 7453 N N . THR B 1 418 ? 14.648 9.984 23.109 1 98.12 418 THR B N 1
ATOM 7454 C CA . THR B 1 418 ? 14.945 8.617 22.688 1 98.12 418 THR B CA 1
ATOM 7455 C C . THR B 1 418 ? 13.914 8.141 21.672 1 98.12 418 THR B C 1
ATOM 7457 O O . THR B 1 418 ? 14.266 7.59 20.625 1 98.12 418 THR B O 1
ATOM 7460 N N . HIS B 1 419 ? 12.68 8.398 21.953 1 97.88 419 HIS B N 1
ATOM 7461 C CA . HIS B 1 419 ? 11.609 7.965 21.062 1 97.88 419 HIS B CA 1
ATOM 7462 C C . HIS B 1 419 ? 11.727 8.625 19.688 1 97.88 419 HIS B C 1
ATOM 7464 O O . HIS B 1 419 ? 11.688 7.941 18.672 1 97.88 419 HIS B O 1
ATOM 7470 N N . ILE B 1 420 ? 11.898 9.898 19.672 1 98.56 420 ILE B N 1
ATOM 7471 C CA . ILE B 1 420 ? 11.852 10.586 18.391 1 98.56 420 ILE B CA 1
ATOM 7472 C C . ILE B 1 420 ? 13.156 10.344 17.625 1 98.56 420 ILE B C 1
ATOM 7474 O O . ILE B 1 420 ? 13.156 10.289 16.391 1 98.56 420 ILE B O 1
ATOM 7478 N N . ARG B 1 421 ? 14.25 10.172 18.281 1 98.31 421 ARG B N 1
ATOM 7479 C CA . ARG B 1 421 ? 15.508 9.875 17.609 1 98.31 421 ARG B CA 1
ATOM 7480 C C . ARG B 1 421 ? 15.469 8.477 16.984 1 98.31 421 ARG B C 1
ATOM 7482 O O . ARG B 1 421 ? 16 8.266 15.891 1 98.31 421 ARG B O 1
ATOM 7489 N N . THR B 1 422 ? 14.906 7.539 17.734 1 97.44 422 THR B N 1
ATOM 7490 C CA . THR B 1 422 ? 14.711 6.211 17.156 1 97.44 422 THR B CA 1
ATOM 7491 C C . THR B 1 422 ? 13.828 6.285 15.922 1 97.44 422 THR B C 1
ATOM 7493 O O . THR B 1 422 ? 14.133 5.672 14.898 1 97.44 422 THR B O 1
ATOM 7496 N N . ALA B 1 423 ? 12.812 7.059 16.031 1 98.06 423 ALA B N 1
ATOM 7497 C CA . ALA B 1 423 ? 11.906 7.254 14.906 1 98.06 423 ALA B CA 1
ATOM 7498 C C . ALA B 1 423 ? 12.617 7.949 13.742 1 98.06 423 ALA B C 1
ATOM 7500 O O . ALA B 1 423 ? 12.383 7.621 12.578 1 98.06 423 ALA B O 1
ATOM 7501 N N . SER B 1 424 ? 13.391 8.93 14.07 1 98.38 424 SER B N 1
ATOM 7502 C CA . SER B 1 424 ? 14.18 9.641 13.062 1 98.38 424 SER B CA 1
ATOM 7503 C C . SER B 1 424 ? 15.062 8.68 12.273 1 98.38 424 SER B C 1
ATOM 7505 O O . SER B 1 424 ? 15.125 8.75 11.047 1 98.38 424 SER B O 1
ATOM 7507 N N . LYS B 1 425 ? 15.719 7.816 12.961 1 96.75 425 LYS B N 1
ATOM 7508 C CA . LYS B 1 425 ? 16.578 6.816 12.32 1 96.75 425 LYS B CA 1
ATOM 7509 C C . LYS B 1 425 ? 15.766 5.926 11.383 1 96.75 425 LYS B C 1
ATOM 7511 O O . LYS B 1 425 ? 16.156 5.707 10.234 1 96.75 425 LYS B O 1
ATOM 7516 N N . LEU B 1 426 ? 14.656 5.441 11.891 1 96.69 426 LEU B N 1
ATOM 7517 C CA . LEU B 1 426 ? 13.781 4.598 11.086 1 96.69 426 LEU B CA 1
ATOM 7518 C C . LEU B 1 426 ? 13.297 5.34 9.844 1 96.69 426 LEU B C 1
ATOM 7520 O O . LEU B 1 426 ? 13.258 4.773 8.75 1 96.69 426 LEU B O 1
ATOM 7524 N N . PHE B 1 427 ? 12.906 6.574 10.062 1 97.75 427 PHE B N 1
ATOM 7525 C CA . PHE B 1 427 ? 12.406 7.398 8.977 1 97.75 427 PHE B CA 1
ATOM 7526 C C . PHE B 1 427 ? 13.453 7.543 7.879 1 97.75 427 PHE B C 1
ATOM 7528 O O . PHE B 1 427 ? 13.148 7.387 6.691 1 97.75 427 PHE B O 1
ATOM 7535 N N . LYS B 1 428 ? 14.68 7.773 8.219 1 96.88 428 LYS B N 1
ATOM 7536 C CA . LYS B 1 428 ? 15.758 7.977 7.262 1 96.88 428 LYS B CA 1
ATOM 7537 C C . LYS B 1 428 ? 16.094 6.676 6.531 1 96.88 428 LYS B C 1
ATOM 7539 O O . LYS B 1 428 ? 16.438 6.695 5.352 1 96.88 428 LYS B O 1
ATOM 7544 N N . ILE B 1 429 ? 15.953 5.602 7.191 1 94.38 429 ILE B N 1
ATOM 7545 C CA . ILE B 1 429 ? 16.172 4.301 6.57 1 94.38 429 ILE B CA 1
ATOM 7546 C C . ILE B 1 429 ? 15.109 4.039 5.516 1 94.38 429 ILE B C 1
ATOM 7548 O O . ILE B 1 429 ? 15.414 3.639 4.391 1 94.38 429 ILE B O 1
ATOM 7552 N N . ASN B 1 430 ? 13.891 4.312 5.871 1 94.12 430 ASN B N 1
ATOM 7553 C CA . ASN B 1 430 ? 12.758 3.928 5.039 1 94.12 430 ASN B CA 1
ATOM 7554 C C . ASN B 1 430 ? 12.516 4.938 3.922 1 94.12 430 ASN B C 1
ATOM 7556 O O . ASN B 1 430 ? 12.094 4.562 2.824 1 94.12 430 ASN B O 1
ATOM 7560 N N . TYR B 1 431 ? 12.805 6.266 4.238 1 94.12 431 TYR B N 1
ATOM 7561 C CA . TYR B 1 431 ? 12.305 7.277 3.312 1 94.12 431 TYR B CA 1
ATOM 7562 C C . TYR B 1 431 ? 13.438 8.188 2.844 1 94.12 431 TYR B C 1
ATOM 7564 O O . TYR B 1 431 ? 13.25 8.992 1.922 1 94.12 431 TYR B O 1
ATOM 7572 N N . LYS B 1 432 ? 14.625 8.117 3.463 1 94.38 432 LYS B N 1
ATOM 7573 C CA . LYS B 1 432 ? 15.711 9.031 3.115 1 94.38 432 LYS B CA 1
ATOM 7574 C C . LYS B 1 432 ? 15.203 10.469 3.002 1 94.38 432 LYS B C 1
ATOM 7576 O O . LYS B 1 432 ? 14.656 11.016 3.959 1 94.38 432 LYS B O 1
ATOM 7581 N N . LEU B 1 433 ? 15.227 11.039 1.76 1 95.75 433 LEU B N 1
ATOM 7582 C CA . LEU B 1 433 ? 14.57 12.312 1.497 1 95.75 433 LEU B CA 1
ATOM 7583 C C . LEU B 1 433 ? 13.297 12.117 0.676 1 95.75 433 LEU B C 1
ATOM 7585 O O . LEU B 1 433 ? 13.367 11.773 -0.507 1 95.75 433 LEU B O 1
ATOM 7589 N N . PRO B 1 434 ? 12.188 12.344 1.286 1 97.56 434 PRO B N 1
ATOM 7590 C CA . PRO B 1 434 ? 10.906 12.055 0.635 1 97.56 434 PRO B CA 1
ATOM 7591 C C . PRO B 1 434 ? 10.734 12.805 -0.684 1 97.56 434 PRO B C 1
ATOM 7593 O O . PRO B 1 434 ? 10.078 12.305 -1.601 1 97.56 434 PRO B O 1
ATOM 7596 N N . LYS B 1 435 ? 11.281 14.047 -0.823 1 97.12 435 LYS B N 1
ATOM 7597 C CA . LYS B 1 435 ? 11.164 14.789 -2.078 1 97.12 435 LYS B CA 1
ATOM 7598 C C . LYS B 1 435 ? 11.789 14.008 -3.232 1 97.12 435 LYS B C 1
ATOM 7600 O O . LYS B 1 435 ? 11.312 14.086 -4.367 1 97.12 435 LYS B O 1
ATOM 7605 N N . GLU B 1 436 ? 12.844 13.234 -2.977 1 97.19 436 GLU B N 1
ATOM 7606 C CA . GLU B 1 436 ? 13.469 12.414 -4.012 1 97.19 436 GLU B CA 1
ATOM 7607 C C . GLU B 1 436 ? 12.578 11.242 -4.402 1 97.19 436 GLU B C 1
ATOM 7609 O O . GLU B 1 436 ? 12.57 10.82 -5.562 1 97.19 436 GLU B O 1
ATOM 7614 N N . GLN B 1 437 ? 11.875 10.695 -3.422 1 96.88 437 GLN B N 1
ATOM 7615 C CA . GLN B 1 437 ? 10.906 9.648 -3.725 1 96.88 437 GLN B CA 1
ATOM 7616 C C . GLN B 1 437 ? 9.781 10.18 -4.605 1 96.88 437 GLN B C 1
ATOM 7618 O O . GLN B 1 437 ? 9.352 9.508 -5.543 1 96.88 437 GLN B O 1
ATOM 7623 N N . ALA B 1 438 ? 9.32 11.359 -4.211 1 98.5 438 ALA B N 1
ATOM 7624 C CA . ALA B 1 438 ? 8.297 12 -5.039 1 98.5 438 ALA B CA 1
ATOM 7625 C C . ALA B 1 438 ? 8.789 12.18 -6.473 1 98.5 438 ALA B C 1
ATOM 7627 O O . ALA B 1 438 ? 8.086 11.828 -7.422 1 98.5 438 ALA B O 1
ATOM 7628 N N . ALA B 1 439 ? 10.016 12.68 -6.625 1 98 439 ALA B N 1
ATOM 7629 C CA . ALA B 1 439 ? 10.586 12.922 -7.949 1 98 439 ALA B CA 1
ATOM 7630 C C . ALA B 1 439 ? 10.734 11.617 -8.727 1 98 439 ALA B C 1
ATOM 7632 O O . ALA B 1 439 ? 10.484 11.57 -9.938 1 98 439 ALA B O 1
ATOM 7633 N N . PHE B 1 440 ? 11.141 10.57 -8.102 1 97.19 440 PHE B N 1
ATOM 7634 C CA . PHE B 1 440 ? 11.289 9.273 -8.75 1 97.19 440 PHE B CA 1
ATOM 7635 C C . PHE B 1 440 ? 9.977 8.82 -9.375 1 97.19 440 PHE B C 1
ATOM 7637 O O . PHE B 1 440 ? 9.938 8.445 -10.547 1 97.19 440 PHE B O 1
ATOM 7644 N N . TRP B 1 441 ? 8.898 8.844 -8.617 1 97.94 441 TRP B N 1
ATOM 7645 C CA . TRP B 1 441 ? 7.625 8.32 -9.086 1 97.94 441 TRP B CA 1
ATOM 7646 C C . TRP B 1 441 ? 7.012 9.242 -10.141 1 97.94 441 TRP B C 1
ATOM 7648 O O . TRP B 1 441 ? 6.355 8.781 -11.07 1 97.94 441 TRP B O 1
ATOM 7658 N N . LEU B 1 442 ? 7.172 10.547 -9.914 1 98.5 442 LEU B N 1
ATOM 7659 C CA . LEU B 1 442 ? 6.688 11.484 -10.922 1 98.5 442 LEU B CA 1
ATOM 7660 C C . LEU B 1 442 ? 7.445 11.312 -12.234 1 98.5 442 LEU B C 1
ATOM 7662 O O . LEU B 1 442 ? 6.844 11.312 -13.312 1 98.5 442 LEU B O 1
ATOM 7666 N N . ASP B 1 443 ? 8.781 11.164 -12.156 1 97.75 443 ASP B N 1
ATOM 7667 C CA . ASP B 1 443 ? 9.586 10.859 -13.336 1 97.75 443 ASP B CA 1
ATOM 7668 C C . ASP B 1 443 ? 9.156 9.531 -13.969 1 97.75 443 ASP B C 1
ATOM 7670 O O . ASP B 1 443 ? 9.109 9.406 -15.195 1 97.75 443 ASP B O 1
ATOM 7674 N N . HIS B 1 444 ? 8.883 8.602 -13.094 1 96.31 444 HIS B N 1
ATOM 7675 C CA . HIS B 1 444 ? 8.445 7.285 -13.555 1 96.31 444 HIS B CA 1
ATOM 7676 C C . HIS B 1 444 ? 7.195 7.391 -14.422 1 96.31 444 HIS B C 1
ATOM 7678 O O . HIS B 1 444 ? 7.133 6.809 -15.508 1 96.31 444 HIS B O 1
ATOM 7684 N N . VAL B 1 445 ? 6.207 8.141 -13.992 1 96.44 445 VAL B N 1
ATOM 7685 C CA . VAL B 1 445 ? 4.961 8.234 -14.742 1 96.44 445 VAL B CA 1
ATOM 7686 C C . VAL B 1 445 ? 5.18 9.062 -16 1 96.44 445 VAL B C 1
ATOM 7688 O O . VAL B 1 445 ? 4.539 8.828 -17.031 1 96.44 445 VAL B O 1
ATOM 7691 N N . LEU B 1 446 ? 6.082 10.023 -15.938 1 96.69 446 LEU B N 1
ATOM 7692 C CA . LEU B 1 446 ? 6.418 10.82 -17.125 1 96.69 446 LEU B CA 1
ATOM 7693 C C . LEU B 1 446 ? 7.039 9.945 -18.203 1 96.69 446 LEU B C 1
ATOM 7695 O O . LEU B 1 446 ? 6.762 10.125 -19.391 1 96.69 446 LEU B O 1
ATOM 7699 N N . GLN B 1 447 ? 7.801 8.984 -17.797 1 93.88 447 GLN B N 1
ATOM 7700 C CA . GLN B 1 447 ? 8.562 8.172 -18.75 1 93.88 447 GLN B CA 1
ATOM 7701 C C . GLN B 1 447 ? 7.758 6.949 -19.188 1 93.88 447 GLN B C 1
ATOM 7703 O O . GLN B 1 447 ? 7.848 6.527 -20.344 1 93.88 447 GLN B O 1
ATOM 7708 N N . HIS B 1 448 ? 6.98 6.402 -18.25 1 93 448 HIS B N 1
ATOM 7709 C CA . HIS B 1 448 ? 6.43 5.082 -18.516 1 93 448 HIS B CA 1
ATOM 7710 C C . HIS B 1 448 ? 4.91 5.078 -18.391 1 93 448 HIS B C 1
ATOM 7712 O O . HIS B 1 448 ? 4.258 4.074 -18.688 1 93 448 HIS B O 1
ATOM 7718 N N . GLY B 1 449 ? 4.348 6.164 -17.953 1 92 449 GLY B N 1
ATOM 7719 C CA . GLY B 1 449 ? 2.918 6.18 -17.688 1 92 449 GLY B CA 1
ATOM 7720 C C . GLY B 1 449 ? 2.555 5.57 -16.344 1 92 449 GLY B C 1
ATOM 7721 O O . GLY B 1 449 ? 3.338 4.812 -15.773 1 92 449 GLY B O 1
ATOM 7722 N N . GLY B 1 450 ? 1.411 5.852 -15.844 1 92.62 450 GLY B N 1
ATOM 7723 C CA . GLY B 1 450 ? 0.969 5.348 -14.555 1 92.62 450 GLY B CA 1
ATOM 7724 C C . GLY B 1 450 ? -0.208 4.395 -14.656 1 92.62 450 GLY B C 1
ATOM 7725 O O . GLY B 1 450 ? -0.701 3.896 -13.641 1 92.62 450 GLY B O 1
ATOM 7726 N N . ASP B 1 451 ? -0.653 4.004 -15.82 1 92.69 451 ASP B N 1
ATOM 7727 C CA . ASP B 1 451 ? -1.883 3.252 -16.047 1 92.69 451 ASP B CA 1
ATOM 7728 C C . ASP B 1 451 ? -1.798 1.862 -15.414 1 92.69 451 ASP B C 1
ATOM 7730 O O . ASP B 1 451 ? -2.775 1.369 -14.852 1 92.69 451 ASP B O 1
ATOM 7734 N N . TYR B 1 452 ? -0.647 1.245 -15.492 1 93.12 452 TYR B N 1
ATOM 7735 C CA . TYR B 1 452 ? -0.505 -0.133 -15.031 1 93.12 452 TYR B CA 1
ATOM 7736 C C . TYR B 1 452 ? -0.653 -0.222 -13.516 1 93.12 452 TYR B C 1
ATOM 7738 O O . TYR B 1 452 ? -0.868 -1.307 -12.969 1 93.12 452 TYR B O 1
ATOM 7746 N N . MET B 1 453 ? -0.546 0.931 -12.828 1 95.88 453 MET B N 1
ATOM 7747 C CA . MET B 1 453 ? -0.635 0.945 -11.367 1 95.88 453 MET B CA 1
ATOM 7748 C C . MET B 1 453 ? -2.055 1.269 -10.914 1 95.88 453 MET B C 1
ATOM 7750 O O . MET B 1 453 ? -2.375 1.141 -9.727 1 95.88 453 MET B O 1
ATOM 7754 N N . ARG B 1 454 ? -2.926 1.649 -11.781 1 93.88 454 ARG B N 1
ATOM 7755 C CA . ARG B 1 454 ? -4.25 2.145 -11.422 1 93.88 454 ARG B CA 1
ATOM 7756 C C . ARG B 1 454 ? -5.219 0.991 -11.188 1 93.88 454 ARG B C 1
ATOM 7758 O O . ARG B 1 454 ? -5.266 0.044 -11.977 1 93.88 454 ARG B O 1
ATOM 7765 N N . SER B 1 455 ? -5.918 1.085 -10.094 1 92.31 455 SER B N 1
ATOM 7766 C CA . SER B 1 455 ? -6.977 0.126 -9.789 1 92.31 455 SER B CA 1
ATOM 7767 C C . SER B 1 455 ? -8.242 0.437 -10.586 1 92.31 455 SER B C 1
ATOM 7769 O O . SER B 1 455 ? -8.594 1.604 -10.773 1 92.31 455 SER B O 1
ATOM 7771 N N . LEU B 1 456 ? -8.93 -0.606 -11.008 1 92.62 456 LEU B N 1
ATOM 7772 C CA . LEU B 1 456 ? -10.195 -0.421 -11.703 1 92.62 456 LEU B CA 1
ATOM 7773 C C . LEU B 1 456 ? -11.219 0.258 -10.789 1 92.62 456 LEU B C 1
ATOM 7775 O O . LEU B 1 456 ? -12.164 0.884 -11.266 1 92.62 456 LEU B O 1
ATOM 7779 N N . GLY B 1 457 ? -11.008 0.105 -9.523 1 92.31 457 GLY B N 1
ATOM 7780 C CA . GLY B 1 457 ? -11.906 0.731 -8.562 1 92.31 457 GLY B CA 1
ATOM 7781 C C . GLY B 1 457 ? -11.961 2.24 -8.703 1 92.31 457 GLY B C 1
ATOM 7782 O O . GLY B 1 457 ? -12.945 2.867 -8.305 1 92.31 457 GLY B O 1
ATOM 7783 N N . GLN B 1 458 ? -11.008 2.818 -9.273 1 91.38 458 GLN B N 1
ATOM 7784 C CA . GLN B 1 458 ? -10.898 4.27 -9.328 1 91.38 458 GLN B CA 1
ATOM 7785 C C . GLN B 1 458 ? -11.758 4.848 -10.453 1 91.38 458 GLN B C 1
ATOM 7787 O O . GLN B 1 458 ? -12.055 6.043 -10.461 1 91.38 458 GLN B O 1
ATOM 7792 N N . THR B 1 459 ? -12.234 4.012 -11.375 1 87.56 459 THR B N 1
ATOM 7793 C CA . THR B 1 459 ? -13.07 4.52 -12.453 1 87.56 459 THR B CA 1
ATOM 7794 C C . THR B 1 459 ? -14.438 3.836 -12.453 1 87.56 459 THR B C 1
ATOM 7796 O O . THR B 1 459 ? -15.32 4.195 -13.234 1 87.56 459 THR B O 1
ATOM 7799 N N . MET B 1 460 ? -14.555 2.912 -11.625 1 91.56 4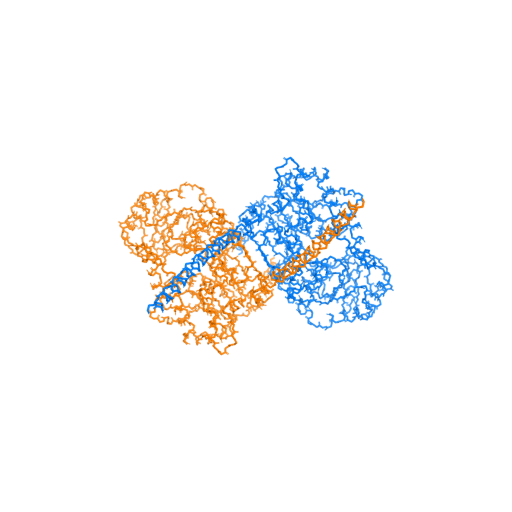60 MET B N 1
ATOM 7800 C CA . MET B 1 460 ? -15.844 2.219 -11.594 1 91.56 460 MET B CA 1
ATOM 7801 C C . MET B 1 460 ? -16.875 3.027 -10.82 1 91.56 460 MET B C 1
ATOM 7803 O O . MET B 1 460 ? -16.531 3.787 -9.914 1 91.56 460 MET B O 1
ATOM 7807 N N . PRO B 1 461 ? -18.156 2.826 -11.148 1 91.94 461 PRO B N 1
ATOM 7808 C CA . PRO B 1 461 ? -19.188 3.531 -10.383 1 91.94 461 PRO B CA 1
ATOM 7809 C C . PRO B 1 461 ? -19.188 3.16 -8.906 1 91.94 461 PRO B C 1
ATOM 7811 O O . PRO B 1 461 ? -18.906 2.01 -8.555 1 91.94 461 PRO B O 1
ATOM 7814 N N . GLY B 1 462 ? -19.625 4.094 -8.094 1 91.88 462 GLY B N 1
ATOM 7815 C CA . GLY B 1 462 ? -19.594 3.908 -6.652 1 91.88 462 GLY B CA 1
ATOM 7816 C C . GLY B 1 462 ? -20.422 2.715 -6.195 1 91.88 462 GLY B C 1
ATOM 7817 O O . GLY B 1 462 ? -20 1.97 -5.309 1 91.88 462 GLY B O 1
ATOM 7818 N N . TYR B 1 463 ? -21.609 2.564 -6.836 1 94.25 463 TYR B N 1
ATOM 7819 C CA . TYR B 1 463 ? -22.484 1.49 -6.391 1 94.25 463 TYR B CA 1
ATOM 7820 C C . TYR B 1 463 ? -21.859 0.126 -6.664 1 94.25 463 TYR B C 1
ATOM 7822 O O . TYR B 1 463 ? -22.156 -0.848 -5.969 1 94.25 463 TYR B O 1
ATOM 7830 N N . GLN B 1 464 ? -20.953 0.005 -7.648 1 95.88 464 GLN B N 1
ATOM 7831 C CA . GLN B 1 464 ? -20.219 -1.229 -7.898 1 95.88 464 GLN B CA 1
ATOM 7832 C C . GLN B 1 464 ? -19.047 -1.373 -6.941 1 95.88 464 GLN B C 1
ATOM 7834 O O . GLN B 1 464 ? -18.828 -2.443 -6.367 1 95.88 464 GLN B O 1
ATOM 7839 N N . PHE B 1 465 ? -18.344 -0.25 -6.746 1 94.94 465 PHE B N 1
ATOM 7840 C CA . PHE B 1 465 ? -17.156 -0.244 -5.898 1 94.94 465 PHE B CA 1
ATOM 7841 C C . PHE B 1 465 ? -17.5 -0.697 -4.484 1 94.94 465 PHE B C 1
ATOM 7843 O O . PHE B 1 465 ? -16.75 -1.446 -3.863 1 94.94 465 PHE B O 1
ATOM 7850 N N . TYR B 1 466 ? -18.688 -0.296 -4.004 1 94.44 466 TYR B N 1
ATOM 7851 C CA . TYR B 1 466 ? -19.109 -0.635 -2.65 1 94.44 466 TYR B CA 1
ATOM 7852 C C . TYR B 1 466 ? -20 -1.869 -2.654 1 94.44 466 TYR B C 1
ATOM 7854 O O . TYR B 1 466 ? -20.641 -2.184 -1.646 1 94.44 466 TYR B O 1
ATOM 7862 N N . SER B 1 467 ? -20.172 -2.572 -3.756 1 96.75 467 SER B N 1
ATOM 7863 C CA . SER B 1 467 ? -20.922 -3.809 -3.941 1 96.75 467 SER B CA 1
ATOM 7864 C C . SER B 1 467 ? -22.391 -3.627 -3.555 1 96.75 467 SER B C 1
ATOM 7866 O O . SER B 1 467 ? -23.016 -4.551 -3.031 1 96.75 467 SER B O 1
ATOM 7868 N N . LEU B 1 468 ? -22.875 -2.432 -3.746 1 95.75 468 LEU B N 1
ATOM 7869 C CA . LEU B 1 468 ? -24.266 -2.158 -3.389 1 95.75 468 LEU B CA 1
ATOM 7870 C C . LEU B 1 468 ? -25.219 -2.912 -4.309 1 95.75 468 LEU B C 1
ATOM 7872 O O . LEU B 1 468 ? -26.297 -3.355 -3.875 1 95.75 468 LEU B O 1
ATOM 7876 N N . ASP B 1 469 ? -24.844 -2.967 -5.594 1 97.25 469 ASP B N 1
ATOM 7877 C CA . ASP B 1 469 ? -25.672 -3.715 -6.543 1 97.25 469 ASP B CA 1
ATOM 7878 C C . ASP B 1 469 ? -25.719 -5.199 -6.176 1 97.25 469 ASP B C 1
ATOM 7880 O O . ASP B 1 469 ? -26.781 -5.812 -6.188 1 97.25 469 ASP B O 1
ATOM 7884 N N . VAL B 1 470 ? -24.562 -5.781 -5.785 1 97.56 470 VAL B N 1
ATOM 7885 C CA . VAL B 1 470 ? -24.5 -7.184 -5.391 1 97.56 470 VAL B CA 1
ATOM 7886 C C . VAL B 1 470 ? -25.281 -7.398 -4.102 1 97.56 470 VAL B C 1
ATOM 7888 O O . VAL B 1 470 ? -26.016 -8.383 -3.973 1 97.56 470 VAL B O 1
ATOM 7891 N N . LEU B 1 471 ? -25.172 -6.512 -3.168 1 95.94 471 LEU B N 1
ATOM 7892 C CA . LEU B 1 471 ? -25.906 -6.598 -1.911 1 95.94 471 LEU B CA 1
ATOM 7893 C C . LEU B 1 471 ? -27.406 -6.516 -2.152 1 95.94 471 LEU B C 1
ATOM 7895 O O . LEU B 1 471 ? -28.188 -7.25 -1.536 1 95.94 471 LEU B O 1
ATOM 7899 N N . ALA B 1 472 ? -27.812 -5.625 -3.012 1 96.44 472 ALA B N 1
ATOM 7900 C CA . ALA B 1 472 ? -29.234 -5.512 -3.367 1 96.44 472 ALA B CA 1
ATOM 7901 C C . ALA B 1 472 ? -29.75 -6.812 -3.971 1 96.44 472 ALA B C 1
ATOM 7903 O O . ALA B 1 472 ? -30.859 -7.242 -3.668 1 96.44 472 ALA B O 1
ATOM 7904 N N . PHE B 1 473 ? -28.953 -7.379 -4.797 1 96.81 473 PHE B N 1
ATOM 7905 C CA . PHE B 1 473 ? -29.312 -8.656 -5.41 1 96.81 473 PHE B CA 1
ATOM 7906 C C . PHE B 1 473 ? -29.469 -9.742 -4.352 1 96.81 473 PHE B C 1
ATOM 7908 O O . PHE B 1 473 ? -30.422 -10.516 -4.387 1 96.81 473 PHE B O 1
ATOM 7915 N N . CYS B 1 474 ? -28.484 -9.82 -3.428 1 95.19 474 CYS B N 1
ATOM 7916 C CA . CYS B 1 474 ? -28.562 -10.789 -2.338 1 95.19 474 CYS B CA 1
ATOM 7917 C C . CYS B 1 474 ? -29.828 -10.578 -1.512 1 95.19 474 CYS B C 1
ATOM 7919 O O . CYS B 1 474 ? -30.5 -11.539 -1.142 1 95.19 474 CYS B O 1
ATOM 7921 N N . LEU B 1 475 ? -30.141 -9.344 -1.215 1 94.44 475 LEU B N 1
ATOM 7922 C CA . LEU B 1 475 ? -31.344 -9.023 -0.445 1 94.44 475 LEU B CA 1
ATOM 7923 C C . LEU B 1 475 ? -32.594 -9.445 -1.197 1 94.44 475 LEU B C 1
ATOM 7925 O O . LEU B 1 475 ? -33.562 -9.898 -0.588 1 94.44 475 LEU B O 1
ATOM 7929 N N . LEU B 1 476 ? -32.594 -9.219 -2.484 1 95.56 476 LEU B N 1
ATOM 7930 C CA . LEU B 1 476 ? -33.719 -9.648 -3.312 1 95.56 476 LEU B CA 1
ATOM 7931 C C . LEU B 1 476 ? -33.938 -11.156 -3.225 1 95.56 476 LEU B C 1
ATOM 7933 O O . LEU B 1 476 ? -35.062 -11.633 -3.07 1 95.56 476 LEU B O 1
ATOM 7937 N N . ILE B 1 477 ? -32.844 -11.867 -3.266 1 95.06 477 ILE B N 1
ATOM 7938 C CA . ILE B 1 477 ? -32.906 -13.32 -3.195 1 95.06 477 ILE B CA 1
ATOM 7939 C C . ILE B 1 477 ? -33.438 -13.75 -1.825 1 95.06 477 ILE B C 1
ATOM 7941 O O . ILE B 1 477 ? -34.281 -14.609 -1.729 1 95.06 477 ILE B O 1
ATOM 7945 N N . ILE B 1 478 ? -32.844 -13.133 -0.851 1 93.81 478 ILE B N 1
ATOM 7946 C CA . ILE B 1 478 ? -33.25 -13.469 0.51 1 93.81 478 ILE B CA 1
ATOM 7947 C C . ILE B 1 478 ? -34.75 -13.148 0.694 1 93.81 478 ILE B C 1
ATOM 7949 O O . ILE B 1 478 ? -35.469 -13.938 1.294 1 93.81 478 ILE B O 1
ATOM 7953 N N . SER B 1 479 ? -35.188 -12.039 0.191 1 94.19 479 SER B N 1
ATOM 7954 C CA . SER B 1 479 ? -36.594 -11.648 0.291 1 94.19 479 SER B CA 1
ATOM 7955 C C . SER B 1 479 ? -37.5 -12.633 -0.44 1 94.19 479 SER B C 1
ATOM 7957 O O . SER B 1 479 ? -38.531 -13.023 0.079 1 94.19 479 SER B O 1
ATOM 7959 N N . LEU B 1 480 ? -37.125 -13.055 -1.57 1 95.25 480 LEU B N 1
ATOM 7960 C CA . LEU B 1 480 ? -37.906 -14.008 -2.354 1 95.25 480 LEU B CA 1
ATOM 7961 C C . LEU B 1 480 ? -37.969 -15.359 -1.655 1 95.25 480 LEU B C 1
ATOM 7963 O O . LEU B 1 480 ? -39.031 -16 -1.621 1 95.25 480 LEU B O 1
ATOM 7967 N N . LEU B 1 481 ? -36.875 -15.75 -1.101 1 94.69 481 LEU B N 1
ATOM 7968 C CA . LEU B 1 481 ? -36.844 -17 -0.36 1 94.69 481 LEU B CA 1
ATOM 7969 C C . LEU B 1 481 ? -37.719 -16.922 0.881 1 94.69 481 LEU B C 1
ATOM 7971 O O . LEU B 1 481 ? -38.406 -17.891 1.225 1 94.69 481 LEU B O 1
ATOM 7975 N N . SER B 1 482 ? -37.656 -15.836 1.505 1 94.06 482 SER B N 1
ATOM 7976 C CA . SER B 1 482 ? -38.5 -15.641 2.691 1 94.06 482 SER B CA 1
ATOM 7977 C C . SER B 1 482 ? -39.969 -15.656 2.34 1 94.06 482 SER B C 1
ATOM 7979 O O . SER B 1 482 ? -40.781 -16.234 3.074 1 94.06 482 SER B O 1
ATOM 7981 N N . ILE B 1 483 ? -40.312 -15.055 1.284 1 93.62 483 ILE B N 1
ATOM 7982 C CA . ILE B 1 483 ? -41.688 -15.031 0.814 1 93.62 483 ILE B CA 1
ATOM 7983 C C . ILE B 1 483 ? -42.125 -16.453 0.448 1 93.62 483 ILE B C 1
ATOM 7985 O O . ILE B 1 483 ? -43.219 -16.875 0.813 1 93.62 483 ILE B O 1
ATOM 7989 N N . CYS B 1 484 ? -41.281 -17.141 -0.229 1 94.44 484 CYS B N 1
ATOM 7990 C CA . CYS B 1 484 ? -41.594 -18.516 -0.599 1 94.44 484 CYS B CA 1
ATOM 7991 C C . CYS B 1 484 ? -41.781 -19.391 0.639 1 94.44 484 CYS B C 1
ATOM 7993 O O . CYS B 1 484 ? -42.719 -20.172 0.707 1 94.44 484 CYS B O 1
ATOM 7995 N N . CYS B 1 485 ? -40.875 -19.234 1.517 1 93.62 485 CYS B N 1
ATOM 7996 C CA . CYS B 1 485 ? -41 -19.969 2.768 1 93.62 485 CYS B CA 1
ATOM 7997 C C . CYS B 1 485 ? -42.281 -19.625 3.482 1 93.62 485 CYS B C 1
ATOM 7999 O O . CYS B 1 485 ? -42.938 -20.516 4.027 1 93.62 485 CYS B O 1
ATOM 8001 N N . PHE B 1 486 ? -42.594 -18.359 3.49 1 92.44 486 PHE B N 1
ATOM 8002 C CA . PHE B 1 486 ? -43.844 -17.906 4.121 1 92.44 486 PHE B CA 1
ATOM 8003 C C . PHE B 1 486 ? -45.062 -18.578 3.484 1 92.44 486 PHE B C 1
ATOM 8005 O O . PHE B 1 486 ? -45.938 -19.078 4.188 1 92.44 486 PHE B O 1
ATOM 8012 N N . TYR B 1 487 ? -45.094 -18.688 2.229 1 92 487 TYR B N 1
ATOM 8013 C CA . TYR B 1 487 ? -46.219 -19.266 1.525 1 92 487 TYR B CA 1
ATOM 8014 C C . TYR B 1 487 ? -46.25 -20.781 1.705 1 92 487 TYR B C 1
ATOM 8016 O O . TYR B 1 487 ? -47.312 -21.391 1.788 1 92 487 TYR B O 1
ATOM 8024 N N . VAL B 1 488 ? -45.094 -21.375 1.752 1 93.56 488 VAL B N 1
ATOM 8025 C CA . VAL B 1 488 ? -45.031 -22.812 1.991 1 93.56 488 VAL B CA 1
ATOM 8026 C C . VAL B 1 488 ? -45.531 -23.125 3.391 1 93.56 488 VAL B C 1
ATOM 8028 O O . VAL B 1 488 ? -46.344 -24.047 3.566 1 93.56 488 VAL B O 1
ATOM 8031 N N . ILE B 1 489 ? -45.094 -22.359 4.301 1 93.19 489 ILE B N 1
ATOM 8032 C CA . ILE B 1 489 ? -45.531 -22.547 5.68 1 93.19 489 ILE B CA 1
ATOM 8033 C C . ILE B 1 489 ? -47.031 -22.281 5.777 1 93.19 489 ILE B C 1
ATOM 8035 O O . ILE B 1 489 ? -47.75 -23.047 6.414 1 93.19 489 ILE B O 1
ATOM 8039 N N . LYS B 1 490 ? -47.469 -21.281 5.137 1 92.12 490 LYS B N 1
ATOM 8040 C CA . LYS B 1 490 ? -48.875 -20.922 5.137 1 92.12 490 LYS B CA 1
ATOM 8041 C C . LYS B 1 490 ? -49.719 -22.047 4.516 1 92.12 490 LYS B C 1
ATOM 8043 O O . LYS B 1 490 ? -50.781 -22.391 5.035 1 92.12 490 LYS B O 1
ATOM 8048 N N . THR B 1 491 ? -49.281 -22.609 3.48 1 91.69 491 THR B N 1
ATOM 8049 C CA . THR B 1 491 ? -50 -23.703 2.807 1 91.69 491 THR B CA 1
ATOM 8050 C C . THR B 1 491 ? -49.969 -24.953 3.672 1 91.69 491 THR B C 1
ATOM 8052 O O . THR B 1 491 ? -51 -25.672 3.746 1 91.69 491 THR B O 1
ATOM 8055 N N . CYS B 1 492 ? -48.875 -25.172 4.34 1 91.56 492 CYS B N 1
ATOM 8056 C CA . CYS B 1 492 ? -48.781 -26.328 5.215 1 91.56 492 CYS B CA 1
ATOM 8057 C C . CYS B 1 492 ? -49.719 -26.203 6.41 1 91.56 492 CYS B C 1
ATOM 8059 O O . CYS B 1 492 ? -50.375 -27.156 6.797 1 91.56 492 CYS B O 1
ATOM 8061 N N . ILE B 1 493 ? -49.75 -25.016 6.93 1 91.06 493 ILE B N 1
ATOM 8062 C CA . ILE B 1 493 ? -50.625 -24.75 8.062 1 91.06 493 ILE B CA 1
ATOM 8063 C C . ILE B 1 493 ? -52.094 -24.875 7.629 1 91.06 493 ILE B C 1
ATOM 8065 O O . ILE B 1 493 ? -52.906 -25.453 8.344 1 91.06 493 ILE B O 1
ATOM 8069 N N . SER B 1 494 ? -52.406 -24.391 6.457 1 90.31 494 SER B N 1
ATOM 8070 C CA . SER B 1 494 ? -53.75 -24.484 5.938 1 90.31 494 SER B CA 1
ATOM 8071 C C . SER B 1 494 ? -54.188 -25.938 5.688 1 90.31 494 SER B C 1
ATOM 8073 O O . SER B 1 494 ? -55.312 -26.328 5.996 1 90.31 494 SER B O 1
ATOM 8075 N N . ARG B 1 495 ? -53.25 -26.688 5.254 1 89.12 495 ARG B N 1
ATOM 8076 C CA . ARG B 1 495 ? -53.531 -28.094 5 1 89.12 495 ARG B CA 1
ATOM 8077 C C . ARG B 1 495 ? -53.656 -28.875 6.305 1 89.12 495 ARG B C 1
ATOM 8079 O O . ARG B 1 495 ? -54.5 -29.781 6.418 1 89.12 495 ARG B O 1
ATOM 8086 N N . LEU B 1 496 ? -52.812 -28.484 7.227 1 88.38 496 LEU B N 1
ATOM 8087 C CA . LEU B 1 496 ? -52.875 -29.125 8.539 1 88.38 496 LEU B CA 1
ATOM 8088 C C . LEU B 1 496 ? -54.188 -28.766 9.258 1 88.38 496 LEU B C 1
ATOM 8090 O O . LEU B 1 496 ? -54.781 -29.609 9.914 1 88.38 496 LEU B O 1
ATOM 8094 N N . THR B 1 497 ? -54.656 -27.547 9.086 1 87.06 497 THR B N 1
ATOM 8095 C CA . THR B 1 497 ? -55.906 -27.109 9.688 1 87.06 497 THR B CA 1
ATOM 8096 C C . THR B 1 497 ? -57.094 -27.812 9.047 1 87.06 497 THR B C 1
ATOM 8098 O O . THR B 1 497 ? -58.031 -28.203 9.734 1 87.06 497 THR B O 1
ATOM 8101 N N . VAL B 1 498 ? -57 -28.094 7.805 1 85.06 498 VAL B N 1
ATOM 8102 C CA . VAL B 1 498 ? -58.031 -28.812 7.098 1 85.06 498 VAL B CA 1
ATOM 8103 C C . VAL B 1 498 ? -58.031 -30.281 7.551 1 85.06 498 VAL B C 1
ATOM 8105 O O . VAL B 1 498 ? -59.094 -30.859 7.785 1 85.06 498 VAL B O 1
ATOM 8108 N N . LEU B 1 499 ? -56.906 -30.781 7.75 1 81.38 499 LEU B N 1
ATOM 8109 C CA . LEU B 1 499 ? -56.781 -32.156 8.188 1 81.38 499 LEU B CA 1
ATOM 8110 C C . LEU B 1 499 ? -57.281 -32.344 9.617 1 81.38 499 LEU B C 1
ATOM 8112 O O . LEU B 1 499 ? -58 -33.312 9.922 1 81.38 499 LEU B O 1
ATOM 8116 N N . ILE B 1 500 ? -57.031 -31.391 10.477 1 83.44 500 ILE B N 1
ATOM 8117 C CA . ILE B 1 500 ? -57.5 -31.438 11.859 1 83.44 500 ILE B CA 1
ATOM 8118 C C . ILE B 1 500 ? -59.031 -31.266 11.898 1 83.44 500 ILE B C 1
ATOM 8120 O O . ILE B 1 500 ? -59.719 -31.953 12.664 1 83.44 500 ILE B O 1
ATOM 8124 N N . SER B 1 501 ? -59.531 -30.453 11.023 1 82.06 501 SER B N 1
ATOM 8125 C CA . SER B 1 501 ? -60.969 -30.266 10.953 1 82.06 501 SER B CA 1
ATOM 8126 C C . SER B 1 501 ? -61.656 -31.531 10.438 1 82.06 501 SER B C 1
ATOM 8128 O O . SER B 1 501 ? -62.719 -31.906 10.922 1 82.06 501 SER B O 1
ATOM 8130 N N . PHE B 1 502 ? -61.031 -32.281 9.609 1 78.31 502 PHE B N 1
ATOM 8131 C CA . PHE B 1 502 ? -61.562 -33.531 9.078 1 78.31 502 PHE B CA 1
ATOM 8132 C C . PHE B 1 502 ? -61.531 -34.625 10.141 1 78.31 502 PHE B C 1
ATOM 8134 O O . PHE B 1 502 ? -62.469 -35.375 10.273 1 78.31 502 PHE B O 1
ATOM 8141 N N . ILE B 1 503 ? -60.5 -34.625 10.875 1 79.38 503 ILE B N 1
ATOM 8142 C CA . ILE B 1 503 ? -60.375 -35.656 11.922 1 79.38 503 ILE B CA 1
ATOM 8143 C C . ILE B 1 503 ? -61.375 -35.375 13.039 1 79.38 503 ILE B C 1
ATOM 8145 O O . ILE B 1 503 ? -62 -36.281 13.562 1 79.38 503 ILE B O 1
ATOM 8149 N N . SER B 1 504 ? -61.562 -34.094 13.312 1 79 504 SER B N 1
ATOM 8150 C CA . SER B 1 504 ? -62.531 -33.719 14.344 1 79 504 SER B CA 1
ATOM 8151 C C . SER B 1 504 ? -63.938 -34.062 13.914 1 79 504 SER B C 1
ATOM 8153 O O . SER B 1 504 ? -64.75 -34.531 14.719 1 79 504 SER B O 1
ATOM 8155 N N . CYS B 1 505 ? -64.25 -33.906 12.719 1 76.62 505 CYS B N 1
ATOM 8156 C CA . CYS B 1 505 ? -65.562 -34.25 12.188 1 76.62 505 CYS B CA 1
ATOM 8157 C C . CYS B 1 505 ? -65.75 -35.75 12.125 1 76.62 505 CYS B C 1
ATOM 8159 O O . CYS B 1 505 ? -66.812 -36.25 12.406 1 76.62 505 CYS B O 1
ATOM 8161 N N . ALA B 1 506 ? -64.75 -36.438 11.945 1 75.44 506 ALA B N 1
ATOM 8162 C CA . ALA B 1 506 ? -64.812 -37.906 11.891 1 75.44 506 ALA B CA 1
ATOM 8163 C C . ALA B 1 506 ? -65 -38.5 13.281 1 75.44 506 ALA B C 1
ATOM 8165 O O . ALA B 1 506 ? -65.75 -39.438 13.469 1 75.44 506 ALA B O 1
ATOM 8166 N N . VAL B 1 507 ? -64.438 -37.906 14.234 1 79.81 507 VAL B N 1
ATOM 8167 C CA . VAL B 1 507 ? -64.562 -38.375 15.617 1 79.81 507 VAL B CA 1
ATOM 8168 C C . VAL B 1 507 ? -66 -38.062 16.141 1 79.81 507 VAL B C 1
ATOM 8170 O O . VAL B 1 507 ? -66.562 -38.875 16.844 1 79.81 507 VAL B O 1
ATOM 8173 N N . LEU B 1 508 ? -66.562 -37.125 15.711 1 74.44 508 LEU B N 1
ATOM 8174 C CA . LEU B 1 508 ? -67.938 -36.75 16.156 1 74.44 508 LEU B CA 1
ATOM 8175 C C . LEU B 1 508 ? -69 -37.656 15.508 1 74.44 508 LEU B C 1
ATOM 8177 O O . LEU B 1 508 ? -70 -37.969 16.125 1 74.44 508 LEU B O 1
ATOM 8181 N N . THR B 1 509 ? -68.75 -38.094 14.398 1 76.38 509 THR B N 1
ATOM 8182 C CA . THR B 1 509 ? -69.75 -39 13.727 1 76.38 509 THR B CA 1
ATOM 8183 C C . THR B 1 509 ? -69.625 -40.406 14.305 1 76.38 509 THR B C 1
ATOM 8185 O O . THR B 1 509 ? -70.625 -41.125 14.328 1 76.38 509 THR B O 1
ATOM 8188 N N . GLN B 1 510 ? -68.625 -40.75 14.922 1 65.94 510 GLN B N 1
ATOM 8189 C CA . GLN B 1 510 ? -68.562 -42.062 15.547 1 65.94 510 GLN B CA 1
ATOM 8190 C C . GLN B 1 510 ? -69.188 -42.062 16.922 1 65.94 510 GLN B C 1
ATOM 8192 O O . GLN B 1 510 ? -69.75 -43.094 17.375 1 65.94 510 GLN B O 1
ATOM 8197 N N . LYS B 1 511 ? -69.188 -40.906 17.531 1 62.56 511 LYS B N 1
ATOM 8198 C CA . LYS B 1 511 ? -69.812 -40.844 18.859 1 62.56 511 LYS B CA 1
ATOM 8199 C C . LYS B 1 511 ? -71.375 -40.844 18.75 1 62.56 511 LYS B C 1
ATOM 8201 O O . LYS B 1 511 ? -72.062 -41.125 19.719 1 62.56 511 LYS B O 1
ATOM 8206 N N . HIS B 1 512 ? -71.875 -40.562 17.719 1 64.69 512 HIS B N 1
ATOM 8207 C CA . HIS B 1 512 ? -73.312 -40.594 17.547 1 64.69 512 HIS B CA 1
ATOM 8208 C C . HIS B 1 512 ? -73.75 -41.906 16.906 1 64.69 512 HIS B C 1
ATOM 8210 O O . HIS B 1 512 ? -74.938 -42.125 16.656 1 64.69 512 HIS B O 1
ATOM 8216 N N . ARG B 1 513 ? -72.812 -42.812 16.938 1 42.22 513 ARG B N 1
ATOM 8217 C CA . ARG B 1 513 ? -73.312 -44.188 16.703 1 42.22 513 ARG B CA 1
ATOM 8218 C C . ARG B 1 513 ? -73.125 -45.031 17.953 1 42.22 513 ARG B C 1
ATOM 8220 O O . ARG B 1 513 ? -72.125 -44.938 18.672 1 42.22 513 ARG B O 1
#

pLDDT: mean 90.89, std 12.24, range [37.56, 98.88]

Solvent-accessible surface area (backbone atoms only — not comparable to full-atom values): 53349 Å² total; per-residue (Å²): 113,64,65,62,46,47,53,53,47,51,63,58,55,67,54,57,81,70,75,65,46,36,34,36,34,44,39,56,77,44,66,72,51,36,46,28,50,40,40,30,39,42,38,32,33,74,74,53,32,46,31,32,40,45,34,33,58,82,58,66,71,42,84,80,62,78,54,71,86,44,44,74,43,70,33,83,60,62,97,61,53,56,51,57,56,52,49,45,49,53,50,49,21,52,78,67,72,42,80,76,57,63,65,59,53,51,49,54,52,47,53,52,52,51,49,58,67,67,29,61,66,50,51,50,53,50,58,72,64,60,41,66,31,35,38,30,30,37,51,68,56,46,51,58,56,52,41,50,31,58,64,72,70,32,54,37,29,34,43,30,66,50,85,53,43,73,58,53,47,46,52,69,44,43,47,43,43,55,49,56,84,38,62,52,53,57,82,54,52,72,67,53,29,40,50,26,39,50,52,53,51,48,54,74,76,38,73,81,52,48,54,54,57,42,27,58,73,74,28,63,89,49,84,80,45,48,39,58,52,54,52,32,64,37,44,34,34,42,24,39,37,41,36,83,69,41,73,44,56,68,36,39,72,31,35,40,66,47,31,48,32,58,46,71,83,54,53,85,69,53,83,70,56,33,63,56,56,70,66,34,84,79,17,29,33,41,34,40,46,62,92,82,45,30,76,66,58,64,74,54,50,51,36,50,49,57,21,49,70,67,42,86,38,30,33,43,32,39,26,70,57,79,52,95,44,58,92,47,32,41,51,28,80,68,69,66,58,60,30,49,46,51,35,90,50,41,50,36,37,38,29,26,29,47,67,59,57,47,41,33,28,35,65,47,29,36,22,34,42,19,29,40,74,59,75,52,11,43,19,42,30,36,38,34,36,75,67,36,26,34,47,74,49,52,64,83,78,54,46,38,65,53,54,36,49,52,54,49,43,52,64,67,41,62,63,25,39,52,42,21,35,53,46,16,52,53,46,43,71,76,39,62,51,19,18,53,55,52,24,50,53,53,50,44,33,74,74,70,51,30,68,65,28,51,47,68,48,29,74,47,56,64,52,50,46,70,38,46,59,50,50,50,50,51,48,49,51,52,49,51,51,49,51,50,49,49,51,50,51,50,51,51,51,53,49,48,52,50,50,51,52,50,52,54,54,53,56,56,58,55,68,76,98,112,65,65,62,46,46,52,53,46,51,62,58,56,65,55,56,81,69,75,64,47,36,35,36,33,45,39,54,77,43,65,71,50,37,46,29,50,42,41,30,40,41,38,32,32,74,73,53,33,45,33,31,40,44,32,31,58,82,56,64,69,42,85,81,63,79,54,72,88,43,44,73,44,71,31,83,61,63,95,63,54,54,50,56,56,51,49,44,49,52,52,49,21,52,79,67,73,41,83,78,57,64,65,58,53,50,49,55,52,47,52,51,52,50,49,58,69,66,28,62,67,51,52,52,55,49,59,72,64,59,40,65,32,35,39,31,31,37,49,69,56,46,51,59,55,52,41,50,31,58,64,70,72,32,53,35,32,33,43,32,67,49,86,52,43,75,58,53,46,46,52,68,43,44,47,46,42,55,48,56,84,38,63,51,54,55,82,52,53,72,66,53,29,41,52,24,39,51,53,52,50,48,53,72,76,38,72,82,51,48,56,56,57,42,27,57,74,76,28,62,90,48,84,80,45,48,39,56,51,54,52,31,63,39,44,34,35,41,25,38,36,40,36,82,70,41,72,42,57,68,35,39,71,29,37,41,66,47,30,48,34,58,44,68,83,55,53,86,70,51,84,69,54,32,63,56,57,70,66,34,84,80,18,30,33,39,35,39,45,60,90,82,44,31,77,67,58,65,73,54,49,50,36,48,50,57,22,50,70,68,43,87,39,30,34,42,33,38,25,70,57,82,51,95,45,57,92,48,32,40,50,28,80,68,69,66,58,60,30,46,47,51,34,89,49,42,49,37,36,38,28,27,28,47,67,59,59,47,39,33,27,35,66,47,29,37,21,31,42,17,29,41,73,62,73,50,11,44,19,44,29,37,38,34,37,75,66,37,27,33,46,72,49,52,64,83,79,52,47,39,65,52,53,36,51,51,53,47,44,52,63,67,42,62,64,25,38,52,42,23,35,54,47,16,53,51,46,43,72,76,40,60,52,18,18,53,54,51,24,50,56,55,51,42,33,73,75,69,51,30,69,65,27,52,46,68,47,26,73,46,56,66,52,50,46,68,39,46,59,50,50,50,50,51,50,50,51,51,50,51,50,50,50,49,49,50,50,52,50,50,50,50,51,53,50,50,52,50,50,52,53,50,51,53,52,52,54,53,58,54,69,77,99